Protein AF-A0A3R7TW63-F1 (afdb_monomer_lite)

Sequence (782 aa):
MDEFDTIFAELESIRNEPNTFIYRHPITGEVKEGIGEAPLNWGEYPTGIEINTPEANDYDAFRSEFYPLPHVMMEGIMGEESKLDLTDPDVIAMTQNMPEGSQMNDPNWISASRMVHDYLHPKTNSMALPDESGESFATWGINFMNAFDYNFSALAINTARLNNAPPEVAKAMYYLMETADREGITLKNTAKGALAMATDPFNLGVLATFGIGVAGKYAGQQMTKMAFKELLKNAVLSAPTKTSLATGAEAGMLTMADNLARQNVKVDAEVQDTIDPVEAGVAGATGAVLGDRATTGMASIVEGGRRLLVGAGKEADNYLANNPDTGTTLNMGADPTRPIAEGLSTIGKALDTEVTAGDIISARLPTAVNSTEDGINNNLQIGSADILNDTKTLDQNINIIRDYPNLRNDQINGTSEEVAETYIEHLKDNLLFLYNKVPEKTRQRSKLWYDGANKVVNDLAQQYQLSPNSVAGIFASLSPQKDWFMNADLGKRVVDILSTKQDFQFDQKMFDVATKGYKRNNTKVKGIFSKPQFAEMLNYIKTKKLSELESTAEQAMWLRIYDEAYNPPNYKILTPEGEFTTDVLNDDGVTPSARAWNSNSMIEKAIKSFYSGGDSKIISPLMGSRHKVRSFYNNIINPNSDDGSVTIDTHAVASATLRPVAGQSTIVHHNFGTSPEIKKRQADWNGAVTNSSVTGVKGIYGLYAEAYRRASSEVGILPREMQSITWEAVRGLYPDTYKNGKGNVEKIDNLWYQYREGKLTLDEVRNGIFRETNGIQPPAWE

Radius of gyration: 35.99 Å; chains: 1; bounding box: 87×115×66 Å

Secondary structure (DSSP, 8-state):
--HHHHHHHHHHHHHHS-EEEEEE-TTT--EEEEEEPPPPPTT---TTPPTTSHHHHHHHHHHHT-EEPP-EEEE-TTSPEEEE-TT-HHHHHHHHTSBTTGGGG-HHHHHHHHHHHHHHS---S-S--S-SSHHHHHHHHHHHHHHHHH-HHHHHHHHHHHTT--HHHHHHHHHHHHHSS-BS--HHHHHHHHHHHHT-HHHHHHHHHTT---TTT-TTS---HHHHHHHHHHHHHS--SS--SSHHHHHHHHHHHHHHHHHHHHHHTTSSSS--HHHHHHHTTTT--SSS--SS-SHHHHHHHHHHHHHHHHHHHHHHHH-SS-----TTSS-THHHHHHHHHHHHHHHHTTS-TTSS--S-----TT-S--TTTS----SHHHHHT-HHHHHHHHHHHTT-TTS-TTTT-S-HHHHHHHHHHHHHHHHHHHHHHS-HHHHHHHTTHHHHHHHHHHHHHHHHT--HHHHHHHHHHH-TT--HHHHHHHHHHHHHHHHH-TTPBP-HHHHHHHHT-EEETTEEE--TT-SGGGHHHHHHHTTSBGGG--SHHHHHHHHHHHHHHHS-SB-EEE-TTS-EEEEPB-TTSSSBPBP----HHHHHHHHHHHTTTT-HHHHHHHH-S-HHHHHHHHHHH-TT-TT------HHHHHHHHTS---TTSHHHHHHHT----GGG--TT---PPP--SSS---TTHHHHHHHHHHHHHHTT--HHHHHHHHHHHHHHHS-HHHHH-HHHHHHHHHHHHHHHTTSS-HHHHHHHHHHHHTSPPPPTT-

Foldseek 3Di:
DDPVVVVVVVVVVVQPFWFWWWFQDPPPRDIDIDTHGQQDDVPDDPPPDDPPDPVVVVSVNRNVRTQGQDWDFDQDPVGDTDTHHLLDPVNLVVLQADDPVCLQVDPLSLSLLVLLVCLLPPDDDDDDDDDPDSNVSSVSLLLLLLCCVQPVVSVVVSLVSCQLPQLSNLSSVLSSNSNSNHPDDDQVSVVSSVVSLVPHPVSVVVCVVLVDPPPPDPPDDDADPVNVVVVLVVSLVPDPDPPNPVSLLVVLVSQLSSLVSSQSSCCSNVVDVDDDVVVSVVSSCVVDDDDDDPDDPDPVSVVVVLVVLLVQLVVLVVCCVPCVDDDDDDPPGDHPSNVVSVVSVVSNVVSCVVPDPQQAFALFPFDDPQFPDHRLPDRHAQAPVLLVVPQVLLQQQLVLVLLDLLAAVVQSPDRSSSNLVSLLVSLLVLLLVLLVQFDPVQLVFLLLQLVLLLVLLVVLCVVLVFRSSLLLLLLLLQPPPDDNQLSSVVSSLLSCCVRPFQAPQQDPLLVCLQAVFDAALNDTDHRVNNDPVCPVLCVVLNGDTLNPDDALLSNLSSSVSCCSRPPHFWTFDATSNNDGDHTDADPVVPGGDGRDGDPSLSSSLSVQSRPCRSRSSSSRPSSPLWSQSSLSSCCNNPVPDPSLRARCAQLLQCSSSVALDDCLDLVRCQLRQHDDDPVSDDPSNDDGRDADSNSSRHGPVNSSSHSLCVSQVVVVHGSHSSRSSSSQQSCQLHPPVQSVDPVSNVQLSVLSNCVNPVNDDPVRSVVSSCVSRVGGHGGPND

pLDDT: mean 71.1, std 24.44, range [21.0, 98.75]

Structure (mmCIF, N/CA/C/O backbone):
data_AF-A0A3R7TW63-F1
#
_entry.id   AF-A0A3R7TW63-F1
#
loop_
_atom_site.group_PDB
_atom_site.id
_atom_site.type_symbol
_atom_site.label_atom_id
_atom_site.label_alt_id
_atom_site.label_comp_id
_atom_site.label_asym_id
_atom_site.label_entity_id
_atom_site.label_seq_id
_atom_site.pdbx_PDB_ins_code
_atom_site.Cartn_x
_atom_site.Cartn_y
_atom_site.Cartn_z
_atom_site.occupancy
_atom_site.B_iso_or_equiv
_atom_site.auth_seq_id
_atom_site.auth_comp_id
_atom_site.auth_asym_id
_atom_site.auth_atom_id
_atom_site.pdbx_PDB_model_num
ATOM 1 N N . MET A 1 1 ? 34.424 -86.790 -4.763 1.00 47.50 1 MET A N 1
ATOM 2 C CA . MET A 1 1 ? 34.707 -85.380 -4.463 1.00 47.50 1 MET A CA 1
ATOM 3 C C . MET A 1 1 ? 33.574 -84.958 -3.585 1.00 47.50 1 MET A C 1
ATOM 5 O O . MET A 1 1 ? 32.432 -85.087 -4.016 1.00 47.50 1 MET A O 1
ATOM 9 N N . ASP A 1 2 ? 33.907 -84.733 -2.323 1.00 47.22 2 ASP A N 1
ATOM 10 C CA . ASP A 1 2 ? 32.932 -84.462 -1.275 1.00 47.22 2 ASP A CA 1
ATOM 11 C C . ASP A 1 2 ? 32.401 -83.040 -1.470 1.00 47.22 2 ASP A C 1
ATOM 13 O O . ASP A 1 2 ? 33.128 -82.172 -1.944 1.00 47.22 2 ASP A O 1
ATOM 17 N N . GLU A 1 3 ? 31.149 -82.803 -1.097 1.00 37.25 3 GLU A N 1
ATOM 18 C CA . GLU A 1 3 ? 30.465 -81.498 -1.159 1.00 37.25 3 GLU A CA 1
ATOM 19 C C . GLU A 1 3 ? 31.285 -80.389 -0.460 1.00 37.25 3 GLU A C 1
ATOM 21 O O . GLU A 1 3 ? 31.262 -79.224 -0.846 1.00 37.25 3 GLU A O 1
ATOM 26 N N . PHE A 1 4 ? 32.117 -80.793 0.504 1.00 36.72 4 PHE A N 1
ATOM 27 C CA . PHE A 1 4 ? 33.087 -79.955 1.198 1.00 36.72 4 PHE A CA 1
ATOM 28 C C . PHE A 1 4 ? 34.226 -79.443 0.301 1.00 36.72 4 PHE A C 1
ATOM 30 O O . PHE A 1 4 ? 34.622 -78.294 0.448 1.00 36.72 4 PHE A O 1
ATOM 37 N N . ASP A 1 5 ? 34.736 -80.243 -0.643 1.00 41.19 5 ASP A N 1
ATOM 38 C CA . ASP A 1 5 ? 35.811 -79.821 -1.559 1.00 41.19 5 ASP A CA 1
ATOM 39 C C . ASP A 1 5 ? 35.298 -78.787 -2.575 1.00 41.19 5 ASP A C 1
ATOM 41 O O . ASP A 1 5 ? 36.046 -77.912 -3.006 1.00 41.19 5 ASP A O 1
ATOM 45 N N . THR A 1 6 ? 34.015 -78.872 -2.945 1.00 40.06 6 THR A N 1
ATOM 46 C CA . THR A 1 6 ? 33.348 -77.917 -3.843 1.00 40.06 6 THR A CA 1
ATOM 47 C C . THR A 1 6 ? 33.063 -76.597 -3.129 1.00 40.06 6 THR A C 1
ATOM 49 O O . THR A 1 6 ? 33.443 -75.551 -3.642 1.00 40.06 6 THR A O 1
ATOM 52 N N . ILE A 1 7 ? 32.527 -76.650 -1.904 1.00 39.66 7 ILE A N 1
ATOM 53 C CA . ILE A 1 7 ? 32.307 -75.463 -1.060 1.00 39.66 7 ILE A CA 1
ATOM 54 C C . ILE A 1 7 ? 33.642 -74.800 -0.682 1.00 39.66 7 ILE A C 1
ATOM 56 O O . ILE A 1 7 ? 33.739 -73.579 -0.646 1.00 39.66 7 ILE A O 1
ATOM 60 N N . PHE A 1 8 ? 34.698 -75.579 -0.424 1.00 39.69 8 PHE A N 1
ATOM 61 C CA . PHE A 1 8 ? 36.025 -75.037 -0.121 1.00 39.69 8 PHE A CA 1
ATOM 62 C C . PHE A 1 8 ? 36.668 -74.373 -1.347 1.00 39.69 8 PHE A C 1
ATOM 64 O O . PHE A 1 8 ? 37.294 -73.327 -1.202 1.00 39.69 8 PHE A O 1
ATOM 71 N N . ALA A 1 9 ? 36.480 -74.930 -2.549 1.00 39.56 9 ALA A N 1
ATOM 72 C CA . ALA A 1 9 ? 36.949 -74.322 -3.795 1.00 39.56 9 ALA A CA 1
ATOM 73 C C . ALA A 1 9 ? 36.171 -73.043 -4.166 1.00 39.56 9 ALA A C 1
ATOM 75 O O . ALA A 1 9 ? 36.790 -72.084 -4.622 1.00 39.56 9 ALA A O 1
ATOM 76 N N . GLU A 1 10 ? 34.855 -72.998 -3.923 1.00 38.88 10 GLU A N 1
ATOM 77 C CA . GLU A 1 10 ? 34.021 -71.788 -4.073 1.00 38.88 10 GLU A CA 1
ATOM 78 C C . GLU A 1 10 ? 34.379 -70.710 -3.036 1.00 38.88 10 GLU A C 1
ATOM 80 O O . GLU A 1 10 ? 34.471 -69.526 -3.354 1.00 38.88 10 GLU A O 1
ATOM 85 N N . LEU A 1 11 ? 34.665 -71.099 -1.790 1.00 36.38 11 LEU A N 1
ATOM 86 C CA . LEU A 1 11 ? 35.139 -70.161 -0.770 1.00 36.38 11 LEU A CA 1
ATOM 87 C C . LEU A 1 11 ? 36.565 -69.663 -1.061 1.00 36.38 11 LEU A C 1
ATOM 89 O O . LEU A 1 11 ? 36.856 -68.498 -0.793 1.00 36.38 11 LEU A O 1
ATOM 93 N N . GLU A 1 12 ? 37.453 -70.491 -1.629 1.00 35.34 12 GLU A N 1
ATOM 94 C CA . GLU A 1 12 ? 38.781 -70.047 -2.084 1.00 35.34 12 GLU A CA 1
ATOM 95 C C . GLU A 1 12 ? 38.720 -69.119 -3.307 1.00 35.34 12 GLU A C 1
ATOM 97 O O . GLU A 1 12 ? 39.590 -68.251 -3.427 1.00 35.34 12 GLU A O 1
ATOM 102 N N . SER A 1 13 ? 37.720 -69.239 -4.191 1.00 34.97 13 SER A N 1
ATOM 103 C CA . SER A 1 13 ? 37.544 -68.291 -5.302 1.00 34.97 13 SER A CA 1
ATOM 104 C C . SER A 1 13 ? 37.004 -66.942 -4.825 1.00 34.97 13 SER A C 1
ATOM 106 O O . SER A 1 13 ? 37.532 -65.914 -5.239 1.00 34.97 13 SER A O 1
ATOM 108 N N . ILE A 1 14 ? 36.062 -66.930 -3.871 1.00 35.44 14 ILE A N 1
ATOM 109 C CA . ILE A 1 14 ? 35.555 -65.696 -3.233 1.00 35.44 14 ILE A CA 1
ATOM 110 C C . ILE A 1 14 ? 36.653 -64.990 -2.416 1.00 35.44 14 ILE A C 1
ATOM 112 O O . ILE A 1 14 ? 36.695 -63.763 -2.344 1.00 35.44 14 ILE A O 1
ATOM 116 N N . ARG A 1 15 ? 37.580 -65.742 -1.807 1.00 33.53 15 ARG A N 1
ATOM 117 C CA . ARG A 1 15 ? 38.677 -65.172 -1.003 1.00 33.53 15 ARG A CA 1
ATOM 118 C C . ARG A 1 15 ? 39.785 -64.515 -1.839 1.00 33.53 15 ARG A C 1
ATOM 120 O O . ARG A 1 15 ? 40.530 -63.707 -1.292 1.00 33.53 15 ARG A O 1
ATOM 127 N N . ASN A 1 16 ? 39.902 -64.865 -3.123 1.00 35.62 16 ASN A N 1
ATOM 128 C CA . ASN A 1 16 ? 40.981 -64.420 -4.014 1.00 35.62 16 ASN A CA 1
ATOM 129 C C . ASN A 1 16 ? 40.559 -63.344 -5.033 1.00 35.62 16 ASN A C 1
ATOM 131 O O . ASN A 1 16 ? 41.408 -62.875 -5.796 1.00 35.62 16 ASN A O 1
ATOM 135 N N . GLU A 1 17 ? 39.294 -62.912 -5.046 1.00 37.44 17 GLU A N 1
ATOM 136 C CA . GLU A 1 17 ? 38.906 -61.679 -5.734 1.00 37.44 17 GLU A CA 1
ATOM 137 C C . GLU A 1 17 ? 39.130 -60.470 -4.817 1.00 37.44 17 GLU A C 1
ATOM 139 O O . GLU A 1 17 ? 38.815 -60.520 -3.625 1.00 37.44 17 GLU A O 1
ATOM 144 N N . PRO A 1 18 ? 39.709 -59.369 -5.319 1.00 35.44 18 PRO A N 1
ATOM 145 C CA . PRO A 1 18 ? 40.067 -58.274 -4.446 1.00 35.44 18 PRO A CA 1
ATOM 146 C C . PRO A 1 18 ? 38.806 -57.526 -3.991 1.00 35.44 18 PRO A C 1
ATOM 148 O O . PRO A 1 18 ? 38.156 -56.826 -4.769 1.00 35.44 18 PRO A O 1
ATOM 151 N N . ASN A 1 19 ? 38.474 -57.651 -2.706 1.00 44.97 19 ASN A N 1
ATOM 152 C CA . ASN A 1 19 ? 37.392 -56.898 -2.092 1.00 44.97 19 ASN A CA 1
ATOM 153 C C . ASN A 1 19 ? 37.711 -55.401 -2.165 1.00 44.97 19 ASN A C 1
ATOM 155 O O . ASN A 1 19 ? 38.801 -54.964 -1.788 1.00 44.97 19 ASN A O 1
ATOM 159 N N . THR A 1 20 ? 36.751 -54.616 -2.655 1.00 42.78 20 THR A N 1
ATOM 160 C CA . THR A 1 20 ? 36.764 -53.160 -2.526 1.00 42.78 20 THR A CA 1
ATOM 161 C C . THR A 1 20 ? 36.315 -52.793 -1.118 1.00 42.78 20 THR A C 1
ATOM 163 O O . THR A 1 20 ? 35.251 -53.214 -0.660 1.00 42.78 20 THR A O 1
ATOM 166 N N . PHE A 1 21 ? 37.143 -52.035 -0.410 1.00 47.28 21 PHE A N 1
ATOM 167 C CA . PHE A 1 21 ? 36.865 -51.581 0.948 1.00 47.28 21 PHE A CA 1
ATOM 168 C C . PHE A 1 21 ? 37.197 -50.109 1.090 1.00 47.28 21 PHE A C 1
ATOM 170 O O . PHE A 1 21 ? 38.047 -49.571 0.382 1.00 47.28 21 PHE A O 1
ATOM 177 N N . ILE A 1 22 ? 36.543 -49.461 2.042 1.00 45.00 22 ILE A N 1
ATOM 178 C CA . ILE A 1 22 ? 36.836 -48.080 2.394 1.00 45.00 22 ILE A CA 1
ATOM 179 C C . ILE A 1 22 ? 37.614 -48.081 3.707 1.00 45.00 22 ILE A C 1
ATOM 181 O O . ILE A 1 22 ? 37.226 -48.784 4.640 1.00 45.00 22 ILE A O 1
ATOM 185 N N . TYR A 1 23 ? 38.693 -47.298 3.781 1.00 46.19 23 TYR A N 1
ATOM 186 C CA . TYR A 1 23 ? 39.427 -47.067 5.026 1.00 46.19 23 TYR A CA 1
ATOM 187 C C . TYR A 1 23 ? 39.769 -45.591 5.224 1.00 46.19 23 TYR A C 1
ATOM 189 O O . TYR A 1 23 ? 39.879 -44.815 4.269 1.00 46.19 23 TYR A O 1
ATOM 197 N N . ARG A 1 24 ? 39.923 -45.179 6.484 1.00 43.78 24 ARG A N 1
ATOM 198 C CA . ARG A 1 24 ? 40.315 -43.813 6.839 1.00 43.78 24 ARG A CA 1
ATOM 199 C C . ARG A 1 24 ? 41.833 -43.762 6.942 1.00 43.78 24 ARG A C 1
ATOM 201 O O . ARG A 1 24 ? 42.416 -44.391 7.801 1.00 43.78 24 ARG A O 1
ATOM 208 N N . HIS A 1 25 ? 42.493 -43.010 6.072 1.00 41.03 25 HIS A N 1
ATOM 209 C CA . HIS A 1 25 ? 43.949 -42.983 6.034 1.00 41.03 25 HIS A CA 1
ATOM 210 C C . HIS A 1 25 ? 44.518 -42.461 7.373 1.00 41.03 25 HIS A C 1
ATOM 212 O O . HIS A 1 25 ? 44.261 -41.303 7.724 1.00 41.03 25 HIS A O 1
ATOM 218 N N . PRO A 1 26 ? 45.338 -43.243 8.101 1.00 37.09 26 PRO A N 1
ATOM 219 C CA . PRO A 1 26 ? 45.626 -43.004 9.522 1.00 37.09 26 PRO A CA 1
ATOM 220 C C . PRO A 1 26 ? 46.415 -41.714 9.795 1.00 37.09 26 PRO A C 1
ATOM 222 O O . PRO A 1 26 ? 46.455 -41.221 10.918 1.00 37.09 26 PRO A O 1
ATOM 225 N N . ILE A 1 27 ? 47.031 -41.129 8.761 1.00 34.50 27 ILE A N 1
ATOM 226 C CA . ILE A 1 27 ? 47.810 -39.885 8.862 1.00 34.50 27 ILE A CA 1
ATOM 227 C C . ILE A 1 27 ? 47.014 -38.661 8.389 1.00 34.50 27 ILE A C 1
ATOM 229 O O . ILE A 1 27 ? 47.218 -37.562 8.898 1.00 34.50 27 ILE A O 1
ATOM 233 N N . THR A 1 28 ? 46.126 -38.819 7.402 1.00 39.88 28 THR A N 1
ATOM 234 C CA . THR A 1 28 ? 45.441 -37.673 6.765 1.00 39.88 28 THR A CA 1
ATOM 235 C C . THR A 1 28 ? 43.978 -37.559 7.170 1.00 39.88 28 THR A C 1
ATOM 237 O O . THR A 1 28 ? 43.382 -36.505 6.981 1.00 39.88 28 THR A O 1
ATOM 240 N N . GLY A 1 29 ? 43.388 -38.619 7.727 1.00 42.84 29 GLY A N 1
ATOM 241 C CA . GLY A 1 29 ? 41.973 -38.671 8.084 1.00 42.84 29 GLY A CA 1
ATOM 242 C C . GLY A 1 29 ? 41.021 -38.729 6.885 1.00 42.84 29 GLY A C 1
ATOM 243 O O . GLY A 1 29 ? 39.809 -38.760 7.104 1.00 42.84 29 GLY A O 1
ATOM 244 N N . GLU A 1 30 ? 41.547 -38.750 5.655 1.00 37.25 30 GLU A N 1
ATOM 245 C CA . GLU A 1 30 ? 40.788 -38.872 4.407 1.00 37.25 30 GLU A CA 1
ATOM 246 C C . GLU A 1 30 ? 40.316 -40.307 4.190 1.00 37.25 30 GLU A C 1
ATOM 248 O O . GLU A 1 30 ? 41.051 -41.263 4.437 1.00 37.25 30 GLU A O 1
ATOM 253 N N . VAL A 1 31 ? 39.095 -40.445 3.692 1.00 44.03 31 VAL A N 1
ATOM 254 C CA . VAL A 1 31 ? 38.480 -41.726 3.357 1.00 44.03 31 VAL A CA 1
ATOM 255 C C . VAL A 1 31 ? 38.941 -42.139 1.954 1.00 44.03 31 VAL A C 1
ATOM 257 O O . VAL A 1 31 ? 38.825 -41.344 1.021 1.00 44.03 31 VAL A O 1
ATOM 260 N N . LYS A 1 32 ? 39.519 -43.337 1.805 1.00 44.97 32 LYS A N 1
ATOM 261 C CA . LYS A 1 32 ? 40.044 -43.856 0.528 1.00 44.97 32 LYS A CA 1
ATOM 262 C C . LYS A 1 32 ? 39.517 -45.257 0.225 1.00 44.97 32 LYS A C 1
ATOM 264 O O . LYS A 1 32 ? 39.321 -46.054 1.139 1.00 44.97 32 LYS A O 1
ATOM 269 N N . GLU A 1 33 ? 39.353 -45.549 -1.062 1.00 40.97 33 GLU A N 1
ATOM 270 C CA . GLU A 1 33 ? 39.007 -46.872 -1.590 1.00 40.97 33 GLU A CA 1
ATOM 271 C C . GLU A 1 33 ? 40.276 -47.732 -1.756 1.00 40.97 33 GLU A C 1
ATOM 273 O O . GLU A 1 33 ? 41.281 -47.280 -2.316 1.00 40.97 33 GLU A O 1
ATOM 278 N N . GLY A 1 34 ? 40.251 -48.955 -1.228 1.00 48.16 34 GLY A N 1
ATOM 279 C CA . GLY A 1 34 ? 41.303 -49.965 -1.344 1.00 48.16 34 GLY A CA 1
ATOM 280 C C . GLY A 1 34 ? 40.795 -51.230 -2.041 1.00 48.16 34 GLY A C 1
ATOM 281 O O . GLY A 1 34 ? 39.612 -51.541 -1.976 1.00 48.16 34 GLY A O 1
ATOM 282 N N . ILE A 1 35 ? 41.696 -51.953 -2.713 1.00 42.81 35 ILE A N 1
ATOM 283 C CA . ILE A 1 35 ? 41.434 -53.198 -3.458 1.00 42.81 35 ILE A CA 1
ATOM 284 C C . ILE A 1 35 ? 42.365 -54.279 -2.873 1.00 42.81 35 ILE A C 1
ATOM 286 O O . ILE A 1 35 ? 43.586 -54.127 -2.969 1.00 42.81 35 ILE A O 1
ATOM 290 N N . GLY A 1 36 ? 41.832 -55.333 -2.234 1.00 49.78 36 GLY A N 1
ATOM 291 C CA . GLY A 1 36 ? 42.655 -56.392 -1.611 1.00 49.78 36 GLY A CA 1
ATOM 292 C C . GLY A 1 36 ? 41.894 -57.456 -0.798 1.00 49.78 36 GLY A C 1
ATOM 293 O O . GLY A 1 36 ? 40.669 -57.444 -0.743 1.00 49.78 36 GLY A O 1
ATOM 294 N N . GLU A 1 37 ? 42.621 -58.395 -0.175 1.00 43.59 37 GLU A N 1
ATOM 295 C CA . GLU A 1 37 ? 42.043 -59.442 0.693 1.00 43.59 37 GLU A CA 1
ATOM 296 C C . GLU A 1 37 ? 41.439 -58.838 1.975 1.00 43.59 37 GLU A C 1
ATOM 298 O O . GLU A 1 37 ? 42.031 -57.954 2.601 1.00 43.59 37 GLU A O 1
ATOM 303 N N . ALA A 1 38 ? 40.259 -59.323 2.380 1.00 46.41 38 ALA A N 1
ATOM 304 C CA . ALA A 1 38 ? 39.605 -58.880 3.611 1.00 46.41 38 ALA A CA 1
ATOM 305 C C . ALA A 1 38 ? 40.451 -59.243 4.852 1.00 46.41 38 ALA A C 1
ATOM 307 O O . ALA A 1 38 ? 41.076 -60.308 4.878 1.00 46.41 38 ALA A O 1
ATOM 308 N N . PRO A 1 39 ? 40.473 -58.396 5.897 1.00 52.69 39 PRO A N 1
ATOM 309 C CA . PRO A 1 39 ? 41.201 -58.709 7.119 1.00 52.69 39 PRO A CA 1
ATOM 310 C C . PRO A 1 39 ? 40.598 -59.934 7.831 1.00 52.69 39 PRO A C 1
ATOM 312 O O . PRO A 1 39 ? 39.383 -60.127 7.839 1.00 52.69 39 PRO A O 1
ATOM 315 N N . LEU A 1 40 ? 41.456 -60.755 8.447 1.00 50.12 40 LEU A N 1
ATOM 316 C CA . LEU A 1 40 ? 41.072 -61.960 9.191 1.00 50.12 40 LEU A CA 1
ATOM 317 C C . LEU A 1 40 ? 40.228 -61.618 10.435 1.00 50.12 40 LEU A C 1
ATOM 319 O O . LEU A 1 40 ? 40.303 -60.504 10.968 1.00 50.12 40 LEU A O 1
ATOM 323 N N . ASN A 1 41 ? 39.444 -62.588 10.923 1.00 45.19 41 ASN A N 1
ATOM 324 C CA . ASN A 1 41 ? 38.555 -62.414 12.077 1.00 45.19 41 ASN A CA 1
ATOM 325 C C . ASN A 1 41 ? 39.313 -61.987 13.348 1.00 45.19 41 ASN A C 1
ATOM 327 O O . ASN A 1 41 ? 40.508 -62.242 13.500 1.00 45.19 41 ASN A O 1
ATOM 331 N N . TRP A 1 42 ? 38.616 -61.342 14.293 1.00 45.00 42 TRP A N 1
ATOM 332 C CA . TRP A 1 42 ? 39.212 -60.932 15.572 1.00 45.00 42 TRP A CA 1
ATOM 333 C C . TRP A 1 42 ? 39.820 -62.133 16.312 1.00 45.00 42 TRP A C 1
ATOM 335 O O . TRP A 1 42 ? 39.122 -63.092 16.629 1.00 45.00 42 TRP A O 1
ATOM 345 N N . GLY A 1 43 ? 41.127 -62.063 16.591 1.00 48.81 43 GLY A N 1
ATOM 346 C CA . GLY A 1 43 ? 41.906 -63.151 17.194 1.00 48.81 43 GLY A CA 1
ATOM 347 C C . GLY A 1 43 ? 42.711 -64.000 16.201 1.00 48.81 43 GLY A C 1
ATOM 348 O O . GLY A 1 43 ? 43.507 -64.830 16.639 1.00 48.81 43 GLY A O 1
ATOM 349 N N . GLU A 1 44 ? 42.561 -63.771 14.895 1.00 47.81 44 GLU A N 1
ATOM 350 C CA . GLU A 1 44 ? 43.343 -64.403 13.828 1.00 47.81 44 GLU A CA 1
ATOM 351 C C . GLU A 1 44 ? 44.258 -63.368 13.152 1.00 47.81 44 GLU A C 1
ATOM 353 O O . GLU A 1 44 ? 43.841 -62.243 12.869 1.00 47.81 44 GLU A O 1
ATOM 358 N N . TYR A 1 45 ? 45.512 -63.747 12.887 1.00 62.12 45 TYR A N 1
ATOM 359 C CA . TYR A 1 45 ? 46.519 -62.884 12.261 1.00 62.12 45 TYR A CA 1
ATOM 360 C C . TYR A 1 45 ? 47.172 -63.587 11.061 1.00 62.12 45 TYR A C 1
ATOM 362 O O . TYR A 1 45 ? 47.306 -64.818 11.076 1.00 62.12 45 TYR A O 1
ATOM 370 N N . PRO A 1 46 ? 47.602 -62.837 10.025 1.00 67.69 46 PRO A N 1
ATOM 371 C CA . PRO A 1 46 ? 48.346 -63.394 8.903 1.00 67.69 46 PRO A CA 1
ATOM 372 C C . PRO A 1 46 ? 49.577 -64.178 9.367 1.00 67.69 46 PRO A C 1
ATOM 374 O O . PRO A 1 46 ? 50.213 -63.848 10.371 1.00 67.69 46 PRO A O 1
ATOM 377 N N . THR A 1 47 ? 49.929 -65.230 8.626 1.00 60.91 47 THR A N 1
ATOM 378 C CA . THR A 1 47 ? 51.002 -66.155 9.008 1.00 60.91 47 THR A CA 1
ATOM 379 C C . THR A 1 47 ? 52.324 -65.409 9.237 1.00 60.91 47 THR A C 1
ATOM 381 O O . THR A 1 47 ? 52.876 -64.825 8.308 1.00 60.91 47 THR A O 1
ATOM 384 N N . GLY A 1 48 ? 52.843 -65.450 10.471 1.00 64.31 48 GLY A N 1
ATOM 385 C CA . GLY A 1 48 ? 54.095 -64.790 10.870 1.00 64.31 48 GLY A CA 1
ATOM 386 C C . GLY A 1 48 ? 53.939 -63.554 11.767 1.00 64.31 48 GLY A C 1
ATOM 387 O O . GLY A 1 48 ? 54.954 -63.050 12.239 1.00 64.31 48 GLY A O 1
ATOM 388 N N . ILE A 1 49 ? 52.711 -63.092 12.034 1.00 71.38 49 ILE A N 1
ATOM 389 C CA . ILE A 1 49 ? 52.426 -62.019 13.004 1.00 71.38 49 ILE A CA 1
ATOM 390 C C . ILE A 1 49 ? 52.021 -62.642 14.350 1.00 71.38 49 ILE A C 1
ATOM 392 O O . ILE A 1 49 ? 51.078 -63.430 14.414 1.00 71.38 49 ILE A O 1
ATOM 396 N N . GLU A 1 50 ? 52.739 -62.308 15.427 1.00 63.47 50 GLU A N 1
ATOM 397 C CA . GLU A 1 50 ? 52.445 -62.783 16.788 1.00 63.47 50 GLU A CA 1
ATOM 398 C C . GLU A 1 50 ? 51.584 -61.774 17.569 1.00 63.47 50 GLU A C 1
ATOM 400 O O . GLU A 1 50 ? 51.699 -60.562 17.411 1.00 63.47 50 GLU A O 1
ATOM 405 N N . ILE A 1 51 ? 50.716 -62.275 18.452 1.00 51.59 51 ILE A N 1
ATOM 406 C CA . ILE A 1 51 ? 49.795 -61.447 19.246 1.00 51.59 51 ILE A CA 1
ATOM 407 C C . ILE A 1 51 ? 50.591 -60.528 20.193 1.00 51.59 51 ILE A C 1
ATOM 409 O O . ILE A 1 51 ? 51.493 -60.987 20.894 1.00 51.59 51 ILE A O 1
ATOM 413 N N . ASN A 1 52 ? 50.195 -59.251 20.285 1.00 55.38 52 ASN A N 1
ATOM 414 C CA . ASN A 1 52 ? 50.833 -58.178 21.071 1.00 55.38 52 ASN A CA 1
ATOM 415 C C . ASN A 1 52 ? 52.160 -57.626 20.515 1.00 55.38 52 ASN A C 1
ATOM 417 O O . ASN A 1 52 ? 52.907 -56.981 21.259 1.00 55.38 52 ASN A O 1
ATOM 421 N N . THR A 1 53 ? 52.465 -57.833 19.232 1.00 59.91 53 THR A N 1
ATOM 422 C CA . THR A 1 53 ? 53.541 -57.085 18.563 1.00 59.91 53 THR A CA 1
ATOM 423 C C . THR A 1 53 ? 53.009 -55.782 17.943 1.00 59.91 53 THR A C 1
ATOM 425 O O . THR A 1 53 ? 51.800 -55.645 17.736 1.00 59.91 53 THR A O 1
ATOM 428 N N . PRO A 1 54 ? 53.872 -54.790 17.651 1.00 54.34 54 PRO A N 1
ATOM 429 C CA . PRO A 1 54 ? 53.463 -53.575 16.939 1.00 54.34 54 PRO A CA 1
ATOM 430 C C . PRO A 1 54 ? 52.756 -53.871 15.609 1.00 54.34 54 PRO A C 1
ATOM 432 O O . PRO A 1 54 ? 51.762 -53.232 15.289 1.00 54.34 54 PRO A O 1
ATOM 435 N N . GLU A 1 55 ? 53.204 -54.901 14.893 1.00 51.25 55 GLU A N 1
ATOM 436 C CA . GLU A 1 55 ? 52.628 -55.334 13.618 1.00 51.25 55 GLU A CA 1
ATOM 437 C C . GLU A 1 55 ? 51.212 -55.915 13.784 1.00 51.25 55 GLU A C 1
ATOM 439 O O . GLU A 1 55 ? 50.376 -55.747 12.898 1.00 51.25 55 GLU A O 1
ATOM 444 N N . ALA A 1 56 ? 50.912 -56.546 14.926 1.00 54.69 56 ALA A N 1
ATOM 445 C CA . ALA A 1 56 ? 49.557 -56.982 15.268 1.00 54.69 56 ALA A CA 1
ATOM 446 C C . ALA A 1 56 ? 48.636 -55.791 15.580 1.00 54.69 56 ALA A C 1
ATOM 448 O O . ALA A 1 56 ? 47.500 -55.766 15.120 1.00 54.69 56 ALA A O 1
ATOM 449 N N . ASN A 1 57 ? 49.137 -54.773 16.290 1.00 52.41 57 ASN A N 1
ATOM 450 C CA . ASN A 1 57 ? 48.366 -53.564 16.602 1.00 52.41 57 ASN A CA 1
ATOM 451 C C . ASN A 1 57 ? 48.059 -52.729 15.350 1.00 52.41 57 ASN A C 1
ATOM 453 O O . ASN A 1 57 ? 46.956 -52.202 15.226 1.00 52.41 57 ASN A O 1
ATOM 457 N N . ASP A 1 58 ? 49.008 -52.633 14.415 1.00 51.53 58 ASP A N 1
ATOM 458 C CA . ASP A 1 58 ? 48.800 -51.953 13.132 1.00 51.53 58 ASP A CA 1
ATOM 459 C C . ASP A 1 58 ? 47.810 -52.729 12.243 1.00 51.53 58 ASP A C 1
ATOM 461 O O . ASP A 1 58 ? 46.964 -52.120 11.585 1.00 51.53 58 ASP A O 1
ATOM 465 N N . TYR A 1 59 ? 47.849 -54.069 12.268 1.00 55.53 59 TYR A N 1
ATOM 466 C CA . TYR A 1 59 ? 46.853 -54.909 11.592 1.00 55.53 59 TYR A CA 1
ATOM 467 C C . TYR A 1 59 ? 45.454 -54.769 12.214 1.00 55.53 59 TYR A C 1
ATOM 469 O O . TYR A 1 59 ? 44.458 -54.677 11.495 1.00 55.53 59 TYR A O 1
ATOM 477 N N . ASP A 1 60 ? 45.369 -54.685 13.544 1.00 50.84 60 ASP A N 1
ATOM 478 C CA . ASP A 1 60 ? 44.114 -54.481 14.272 1.00 50.84 60 ASP A CA 1
ATOM 479 C C . ASP A 1 60 ? 43.529 -53.079 14.028 1.00 50.84 60 ASP A C 1
ATOM 481 O O . ASP A 1 60 ? 42.312 -52.944 13.877 1.00 50.84 60 ASP A O 1
ATOM 485 N N . ALA A 1 61 ? 44.378 -52.050 13.918 1.00 49.56 61 ALA A N 1
ATOM 486 C CA . ALA A 1 61 ? 43.979 -50.697 13.534 1.00 49.56 61 ALA A CA 1
ATOM 487 C C . ALA A 1 61 ? 43.452 -50.653 12.090 1.00 49.56 61 ALA A C 1
ATOM 489 O O . ALA A 1 61 ? 42.342 -50.171 11.864 1.00 49.56 61 ALA A O 1
ATOM 490 N N . PHE A 1 62 ? 44.177 -51.252 11.139 1.00 51.06 62 PHE A N 1
ATOM 491 C CA . PHE A 1 62 ? 43.739 -51.402 9.747 1.00 51.06 62 PHE A CA 1
ATOM 492 C C . PHE A 1 62 ? 42.393 -52.138 9.635 1.00 51.06 62 PHE A C 1
ATOM 494 O O . PHE A 1 62 ? 41.489 -51.670 8.944 1.00 51.06 62 PHE A O 1
ATOM 501 N N . ARG A 1 63 ? 42.207 -53.247 10.369 1.00 51.38 63 ARG A N 1
ATOM 502 C CA . ARG A 1 63 ? 40.923 -53.968 10.417 1.00 51.38 63 ARG A CA 1
ATOM 503 C C . ARG A 1 63 ? 39.807 -53.130 11.041 1.00 51.38 63 ARG A C 1
ATOM 505 O O . ARG A 1 63 ? 38.663 -53.233 10.613 1.00 51.38 63 ARG A O 1
ATOM 512 N N . SER A 1 64 ? 40.110 -52.314 12.050 1.00 43.44 64 SER A N 1
ATOM 513 C CA . SER A 1 64 ? 39.116 -51.445 12.698 1.00 43.44 64 SER A CA 1
ATOM 514 C C . SER A 1 64 ? 38.639 -50.282 11.818 1.00 43.44 64 SER A C 1
ATOM 516 O O . SER A 1 64 ? 37.579 -49.716 12.077 1.00 43.44 64 SER A O 1
ATOM 518 N N . GLU A 1 65 ? 39.404 -49.957 10.774 1.00 44.16 65 GLU A N 1
ATOM 519 C CA . GLU A 1 65 ? 39.093 -48.938 9.770 1.00 44.16 65 GLU A CA 1
ATOM 520 C C . GLU A 1 65 ? 38.518 -49.539 8.475 1.00 44.16 65 GLU A C 1
ATOM 522 O O . GLU A 1 65 ? 38.241 -48.792 7.543 1.00 44.16 65 GLU A O 1
ATOM 527 N N . PHE A 1 66 ? 38.324 -50.862 8.407 1.00 42.34 66 PHE A N 1
ATOM 528 C CA . PHE A 1 66 ? 37.800 -51.572 7.240 1.00 42.34 66 PHE A CA 1
ATOM 529 C C . PHE A 1 66 ? 36.264 -51.618 7.258 1.00 42.34 66 PHE A C 1
ATOM 531 O O . PHE A 1 66 ? 35.659 -52.242 8.134 1.00 42.34 66 PHE A O 1
ATOM 538 N N . TYR A 1 67 ? 35.628 -51.007 6.256 1.00 47.84 67 TYR A N 1
ATOM 539 C CA . TYR A 1 67 ? 34.178 -51.074 6.042 1.00 47.84 67 TYR A CA 1
ATOM 540 C C . TYR A 1 67 ? 33.886 -51.857 4.749 1.00 47.84 67 TYR A C 1
ATOM 542 O O . TYR A 1 67 ? 34.136 -51.321 3.664 1.00 47.84 67 TYR A O 1
ATOM 550 N N . PRO A 1 68 ? 33.389 -53.111 4.807 1.00 44.78 68 PRO A N 1
ATOM 551 C CA . PRO A 1 68 ? 32.988 -53.814 3.595 1.00 44.78 68 PRO A CA 1
ATOM 552 C C . PRO A 1 68 ? 31.754 -53.130 3.000 1.00 44.78 68 PRO A C 1
ATOM 554 O O . PRO A 1 68 ? 30.745 -52.949 3.686 1.00 44.78 68 PRO A O 1
ATOM 557 N N . LEU A 1 69 ? 31.833 -52.753 1.723 1.00 44.12 69 LEU A N 1
ATOM 558 C CA . LEU A 1 69 ? 30.665 -52.297 0.975 1.00 44.12 69 LEU A CA 1
ATOM 559 C C . LEU A 1 69 ? 29.743 -53.502 0.734 1.00 44.12 69 LEU A C 1
ATOM 561 O O . LEU A 1 69 ? 30.203 -54.514 0.184 1.00 44.12 69 LEU A O 1
ATOM 565 N N . PRO A 1 70 ? 28.465 -53.438 1.139 1.00 47.62 70 PRO A N 1
ATOM 566 C CA . PRO A 1 70 ? 27.537 -54.525 0.877 1.00 47.62 70 PRO A CA 1
ATOM 567 C C . PRO A 1 70 ? 27.338 -54.655 -0.636 1.00 47.62 70 PRO A C 1
ATOM 569 O O . PRO A 1 70 ? 27.132 -53.660 -1.324 1.00 47.62 70 PRO A O 1
ATOM 572 N N . HIS A 1 71 ? 27.437 -55.871 -1.157 1.00 47.38 71 HIS A N 1
ATOM 573 C CA . HIS A 1 71 ? 27.180 -56.183 -2.558 1.00 47.38 71 HIS A CA 1
ATOM 574 C C . HIS A 1 71 ? 26.385 -57.481 -2.626 1.00 47.38 71 HIS A C 1
ATOM 576 O O . HIS A 1 71 ? 26.615 -58.397 -1.833 1.00 47.38 71 HIS A O 1
ATOM 582 N N . VAL A 1 72 ? 25.446 -57.562 -3.565 1.00 44.50 72 VAL A N 1
ATOM 583 C CA . VAL A 1 72 ? 24.726 -58.807 -3.847 1.00 44.50 72 VAL A CA 1
ATOM 584 C C . VAL A 1 72 ? 25.388 -59.480 -5.036 1.00 44.50 72 VAL A C 1
ATOM 586 O O . VAL A 1 72 ? 25.522 -58.873 -6.096 1.00 44.50 72 VAL A O 1
ATOM 589 N N . MET A 1 73 ? 25.797 -60.734 -4.853 1.00 41.28 73 MET A N 1
ATOM 590 C CA . MET A 1 73 ? 26.231 -61.607 -5.940 1.00 41.28 73 MET A CA 1
ATOM 591 C C . MET A 1 73 ? 24.987 -62.321 -6.480 1.00 41.28 73 MET A C 1
ATOM 593 O O . MET A 1 73 ? 24.363 -63.095 -5.751 1.00 41.28 73 MET A O 1
ATOM 597 N N . MET A 1 74 ? 24.592 -62.046 -7.726 1.00 39.78 74 MET A N 1
ATOM 598 C CA . MET A 1 74 ? 23.590 -62.852 -8.438 1.00 39.78 74 MET A CA 1
ATOM 599 C C . MET A 1 74 ? 24.240 -63.607 -9.600 1.00 39.78 74 MET A C 1
ATOM 601 O O . MET A 1 74 ? 25.017 -63.035 -10.367 1.00 39.78 74 MET A O 1
ATOM 605 N N . GLU A 1 75 ? 23.880 -64.882 -9.753 1.00 36.62 75 GLU A N 1
ATOM 606 C CA . GLU A 1 75 ? 24.232 -65.692 -10.922 1.00 36.62 75 GLU A CA 1
ATOM 607 C C . GLU A 1 75 ? 23.429 -65.206 -12.141 1.00 36.62 75 GLU A C 1
ATOM 609 O O . GLU A 1 75 ? 22.198 -65.304 -12.179 1.00 36.62 75 GLU A O 1
ATOM 614 N N . GLY A 1 76 ? 24.110 -64.661 -13.152 1.00 40.22 76 GLY A N 1
ATOM 615 C CA . GLY A 1 76 ? 23.473 -64.285 -14.413 1.00 40.22 76 GLY A CA 1
ATOM 616 C C . GLY A 1 76 ? 22.990 -65.500 -15.220 1.00 40.22 76 GLY A C 1
ATOM 617 O O . GLY A 1 76 ? 23.463 -66.621 -15.046 1.00 40.22 76 GLY A O 1
ATOM 618 N N . ILE A 1 77 ? 22.106 -65.271 -16.202 1.00 37.97 77 ILE A N 1
ATOM 619 C CA . ILE A 1 77 ? 21.491 -66.303 -17.078 1.00 37.97 77 ILE A CA 1
ATOM 620 C C . ILE A 1 77 ? 22.534 -67.131 -17.880 1.00 37.97 77 ILE A C 1
ATOM 622 O O . ILE A 1 77 ? 22.190 -68.141 -18.494 1.00 37.97 77 ILE A O 1
ATOM 626 N N . MET A 1 78 ? 23.818 -66.751 -17.856 1.00 32.09 78 MET A N 1
ATOM 627 C CA . MET A 1 78 ? 24.928 -67.499 -18.465 1.00 32.09 78 MET A CA 1
ATOM 628 C C . MET A 1 78 ? 26.113 -67.799 -17.523 1.00 32.09 78 MET A C 1
ATOM 630 O O . MET A 1 78 ? 27.183 -68.147 -18.019 1.00 32.09 78 MET A O 1
ATOM 634 N N . GLY A 1 79 ? 25.942 -67.699 -16.199 1.00 38.91 79 GLY A N 1
ATOM 635 C CA . GLY A 1 79 ? 26.994 -68.046 -15.229 1.00 38.91 79 GLY A CA 1
ATOM 636 C C . GLY A 1 79 ? 28.111 -67.005 -15.060 1.00 38.91 79 GLY A C 1
ATOM 637 O O . GLY A 1 79 ? 29.218 -67.370 -14.683 1.00 38.91 79 GLY A O 1
ATOM 638 N N . GLU A 1 80 ? 27.851 -65.724 -15.345 1.00 35.69 80 GLU A N 1
ATOM 639 C CA . GLU A 1 80 ? 28.723 -64.614 -14.924 1.00 35.69 80 GLU A CA 1
ATOM 640 C C . GLU A 1 80 ? 28.172 -64.011 -13.618 1.00 35.69 80 GLU A C 1
ATOM 642 O O . GLU A 1 80 ? 27.002 -63.613 -13.564 1.00 35.69 80 GLU A O 1
ATOM 647 N N . GLU A 1 81 ? 28.993 -63.978 -12.561 1.00 39.34 81 GLU A N 1
ATOM 648 C CA . GLU A 1 81 ? 28.674 -63.318 -11.287 1.00 39.34 81 GLU A CA 1
ATOM 649 C C . GLU A 1 81 ? 28.643 -61.799 -11.492 1.00 39.34 81 GLU A C 1
ATOM 651 O O . GLU A 1 81 ? 29.627 -61.184 -11.903 1.00 39.34 81 GLU A O 1
ATOM 656 N N . SER A 1 82 ? 27.491 -61.181 -11.233 1.00 38.31 82 SER A N 1
ATOM 657 C CA . SER A 1 82 ? 27.329 -59.725 -11.315 1.00 38.31 82 SER A CA 1
ATOM 658 C C . SER A 1 82 ? 27.328 -59.138 -9.904 1.00 38.31 82 SER A C 1
ATOM 660 O O . SER A 1 82 ? 26.472 -59.498 -9.097 1.00 38.31 82 SER A O 1
ATOM 662 N N . LYS A 1 83 ? 28.272 -58.236 -9.600 1.00 48.44 83 LYS A N 1
ATOM 663 C CA . LYS A 1 83 ? 28.339 -57.502 -8.324 1.00 48.44 83 LYS A CA 1
ATOM 664 C C . LYS A 1 83 ? 27.387 -56.299 -8.386 1.00 48.44 83 LYS A C 1
ATOM 666 O O . LYS A 1 83 ? 27.716 -55.301 -9.025 1.00 48.44 83 LYS A O 1
ATOM 671 N N . LEU A 1 84 ? 26.206 -56.410 -7.774 1.00 53.38 84 LEU A N 1
ATOM 672 C CA . LEU A 1 84 ? 25.162 -55.371 -7.804 1.00 53.38 84 LEU A CA 1
ATOM 673 C C . LEU A 1 84 ? 25.244 -54.450 -6.567 1.00 53.38 84 LEU A C 1
ATOM 675 O O . LEU A 1 84 ? 25.494 -54.930 -5.456 1.00 53.38 84 LEU A O 1
ATOM 679 N N . ASP A 1 85 ? 25.050 -53.138 -6.771 1.00 59.56 85 ASP A N 1
ATOM 680 C CA . ASP A 1 85 ? 25.032 -52.096 -5.719 1.00 59.56 85 ASP A CA 1
ATOM 681 C C . ASP A 1 85 ? 23.764 -52.231 -4.844 1.00 59.56 85 ASP A C 1
ATOM 683 O O . ASP A 1 85 ? 22.740 -52.759 -5.275 1.00 59.56 85 ASP A O 1
ATOM 687 N N . LEU A 1 86 ? 23.799 -51.734 -3.606 1.00 63.22 86 LEU A N 1
ATOM 688 C CA . LEU A 1 86 ? 22.656 -51.731 -2.682 1.00 63.22 86 LEU A CA 1
ATOM 689 C C . LEU A 1 86 ? 21.459 -50.917 -3.183 1.00 63.22 86 LEU A C 1
ATOM 691 O O . LEU A 1 86 ? 20.335 -51.131 -2.733 1.00 63.22 86 LEU A O 1
ATOM 695 N N . THR A 1 87 ? 21.698 -49.961 -4.075 1.00 63.31 87 THR A N 1
ATOM 696 C CA . THR A 1 87 ? 20.653 -49.160 -4.716 1.00 63.31 87 THR A CA 1
ATOM 697 C C . THR A 1 87 ? 20.062 -49.839 -5.952 1.00 63.31 87 THR A C 1
ATOM 699 O O . THR A 1 87 ? 19.144 -49.282 -6.558 1.00 63.31 87 THR A O 1
ATOM 702 N N . ASP A 1 88 ? 20.565 -51.020 -6.335 1.00 70.50 88 ASP A N 1
ATOM 703 C CA . ASP A 1 88 ? 20.105 -51.725 -7.523 1.00 70.50 88 ASP A CA 1
ATOM 704 C C . ASP A 1 88 ? 18.628 -52.156 -7.368 1.00 70.50 88 ASP A C 1
ATOM 706 O O . ASP A 1 88 ? 18.269 -52.809 -6.378 1.00 70.50 88 ASP A O 1
ATOM 710 N N . PRO A 1 89 ? 17.748 -51.806 -8.325 1.00 70.31 89 PRO A N 1
ATOM 711 C CA . PRO A 1 89 ? 16.327 -52.137 -8.257 1.00 70.31 89 PRO A CA 1
ATOM 712 C C . PRO A 1 89 ? 16.036 -53.632 -8.081 1.00 70.31 89 PRO A C 1
ATOM 714 O O . PRO A 1 89 ? 15.075 -53.982 -7.388 1.00 70.31 89 PRO A O 1
ATOM 717 N N . ASP A 1 90 ? 16.856 -54.512 -8.662 1.00 68.88 90 ASP A N 1
ATOM 718 C CA . ASP A 1 90 ? 16.663 -55.962 -8.573 1.00 68.88 90 ASP A CA 1
ATOM 719 C C . ASP A 1 90 ? 17.024 -56.480 -7.170 1.00 68.88 90 ASP A C 1
ATOM 721 O O . ASP A 1 90 ? 16.345 -57.358 -6.625 1.00 68.88 90 ASP A O 1
ATOM 725 N N . VAL A 1 91 ? 18.032 -55.874 -6.531 1.00 66.38 91 VAL A N 1
ATOM 726 C CA . VAL A 1 91 ? 18.419 -56.146 -5.136 1.00 66.38 91 VAL A CA 1
ATOM 727 C C . VAL A 1 91 ? 17.331 -55.696 -4.157 1.00 66.38 91 VAL A C 1
ATOM 729 O O . VAL A 1 91 ? 16.965 -56.444 -3.240 1.00 66.38 91 VAL A O 1
ATOM 732 N N . ILE A 1 92 ? 16.775 -54.499 -4.365 1.00 74.06 92 ILE A N 1
ATOM 733 C CA . ILE A 1 92 ? 15.675 -53.947 -3.558 1.00 74.06 92 ILE A CA 1
ATOM 734 C C . ILE A 1 92 ? 14.443 -54.855 -3.668 1.00 74.06 92 ILE A C 1
ATOM 736 O O . ILE A 1 92 ? 13.913 -55.308 -2.650 1.00 74.06 92 ILE A O 1
ATOM 740 N N . ALA A 1 93 ? 14.026 -55.185 -4.894 1.00 72.06 93 ALA A N 1
ATOM 741 C CA . ALA A 1 93 ? 12.847 -56.008 -5.151 1.00 72.06 93 ALA A CA 1
ATOM 742 C C . ALA A 1 93 ? 12.993 -57.432 -4.589 1.00 72.06 93 ALA A C 1
ATOM 744 O O . ALA A 1 93 ? 12.051 -57.974 -4.006 1.00 72.06 93 ALA A O 1
ATOM 745 N N . MET A 1 94 ? 14.174 -58.045 -4.716 1.00 72.44 94 MET A N 1
ATOM 746 C CA . MET A 1 94 ? 14.448 -59.353 -4.116 1.00 72.44 94 MET A CA 1
ATOM 747 C C . MET A 1 94 ? 14.335 -59.305 -2.587 1.00 72.44 94 MET A C 1
ATOM 749 O O . MET A 1 94 ? 13.732 -60.197 -1.987 1.00 72.44 94 MET A O 1
ATOM 753 N N . THR A 1 95 ? 14.875 -58.257 -1.960 1.00 74.19 95 THR A N 1
ATOM 754 C CA . THR A 1 95 ? 14.861 -58.100 -0.497 1.00 74.19 95 THR A CA 1
ATOM 755 C C . THR A 1 95 ? 13.447 -57.840 0.037 1.00 74.19 95 THR A C 1
ATOM 757 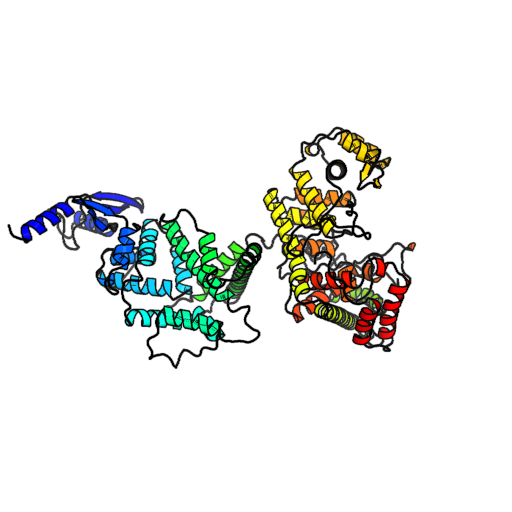O O . THR A 1 95 ? 13.068 -58.403 1.065 1.00 74.19 95 THR A O 1
ATOM 760 N N . GLN A 1 96 ? 12.635 -57.044 -0.667 1.00 74.75 96 GLN A N 1
ATOM 761 C CA . GLN A 1 96 ? 11.236 -56.762 -0.301 1.00 74.75 96 GLN A CA 1
ATOM 762 C C . GLN A 1 96 ? 10.362 -58.028 -0.255 1.00 74.75 96 GLN A C 1
ATOM 764 O O . GLN A 1 96 ? 9.459 -58.128 0.574 1.00 74.75 96 GLN A O 1
ATOM 769 N N . ASN A 1 97 ? 10.665 -59.020 -1.099 1.00 74.00 97 ASN A N 1
ATOM 770 C CA . ASN A 1 97 ? 9.960 -60.306 -1.149 1.00 74.00 97 ASN A CA 1
ATOM 771 C C . ASN A 1 97 ? 10.440 -61.319 -0.090 1.00 74.00 97 ASN A C 1
ATOM 773 O O . ASN A 1 97 ? 9.954 -62.449 -0.042 1.00 74.00 97 ASN A O 1
ATOM 777 N N . MET A 1 98 ? 11.419 -60.972 0.752 1.00 76.56 98 MET A N 1
ATOM 778 C CA . MET A 1 98 ? 11.820 -61.847 1.855 1.00 76.56 98 MET A CA 1
ATOM 779 C C . MET A 1 98 ? 10.795 -61.790 2.998 1.00 76.56 98 MET A C 1
ATOM 781 O O . MET A 1 98 ? 10.166 -60.754 3.191 1.00 76.56 98 MET A O 1
ATOM 785 N N . PRO A 1 99 ? 10.644 -62.849 3.818 1.00 73.62 99 PRO A N 1
ATOM 786 C CA . PRO A 1 99 ? 9.724 -62.825 4.953 1.00 73.62 99 PRO A CA 1
ATOM 787 C C . PRO A 1 99 ? 10.117 -61.806 6.033 1.00 73.62 99 PRO A C 1
ATOM 789 O O . PRO A 1 99 ? 11.288 -61.694 6.394 1.00 73.62 99 PRO A O 1
ATOM 792 N N . GLU A 1 100 ? 9.150 -61.123 6.633 1.00 66.94 100 GLU A N 1
ATOM 793 C CA . GLU A 1 100 ? 9.363 -60.229 7.778 1.00 66.94 100 GLU A CA 1
ATOM 794 C C . GLU A 1 100 ? 9.965 -60.972 8.980 1.00 66.94 100 GLU A C 1
ATOM 796 O O . GLU A 1 100 ? 9.507 -62.042 9.390 1.00 66.94 100 GLU A O 1
ATOM 801 N N . GLY A 1 101 ? 11.009 -60.386 9.562 1.00 67.56 101 GLY A N 1
ATOM 802 C CA . GLY A 1 101 ? 11.883 -61.020 10.548 1.00 67.56 101 GLY A CA 1
ATOM 803 C C . GLY A 1 101 ? 13.173 -61.587 9.945 1.00 67.56 101 GLY A C 1
ATOM 804 O O . GLY A 1 101 ? 14.116 -61.842 10.695 1.00 67.56 101 GLY A O 1
ATOM 805 N N . SER A 1 102 ? 13.268 -61.725 8.615 1.00 73.81 102 SER A N 1
ATOM 806 C CA . SER A 1 102 ? 14.520 -62.097 7.932 1.00 73.81 102 SER A CA 1
ATOM 807 C C . SER A 1 102 ? 15.609 -61.025 8.039 1.00 73.81 102 SER A C 1
ATOM 809 O O . SER A 1 102 ? 16.783 -61.375 7.953 1.00 73.81 102 SER A O 1
ATOM 811 N N . GLN A 1 103 ? 15.249 -59.766 8.339 1.00 77.38 103 GLN A N 1
ATOM 812 C CA . GLN A 1 103 ? 16.177 -58.660 8.633 1.00 77.38 103 GLN A CA 1
ATOM 813 C C . GLN A 1 103 ? 17.240 -59.052 9.672 1.00 77.38 103 GLN A C 1
ATOM 815 O O . GLN A 1 103 ? 18.371 -58.577 9.627 1.00 77.38 103 GLN A O 1
ATOM 820 N N . MET A 1 104 ? 16.872 -59.930 10.613 1.00 70.69 104 MET A N 1
ATOM 821 C CA . MET A 1 104 ? 17.740 -60.386 11.703 1.00 70.69 104 MET A CA 1
ATOM 822 C C . MET A 1 104 ? 18.949 -61.194 11.222 1.00 70.69 104 MET A C 1
ATOM 824 O O . MET A 1 104 ? 19.953 -61.242 11.924 1.00 70.69 104 MET A O 1
ATOM 828 N N . ASN A 1 105 ? 18.845 -61.816 10.045 1.00 67.31 105 ASN A N 1
ATOM 829 C CA . ASN A 1 105 ? 19.875 -62.676 9.461 1.00 67.31 105 ASN A CA 1
ATOM 830 C C . ASN A 1 105 ? 20.335 -62.178 8.084 1.00 67.31 105 ASN A C 1
ATOM 832 O O . ASN A 1 105 ? 21.052 -62.895 7.394 1.00 67.31 105 ASN A O 1
ATOM 836 N N . ASP A 1 106 ? 19.900 -60.988 7.667 1.00 71.81 106 ASP A N 1
ATOM 837 C CA . ASP A 1 106 ? 20.236 -60.408 6.372 1.00 71.81 106 ASP A CA 1
ATOM 838 C C . ASP A 1 106 ? 21.544 -59.604 6.477 1.00 71.81 106 ASP A C 1
ATOM 840 O O . ASP A 1 106 ? 21.563 -58.554 7.133 1.00 71.81 106 ASP A O 1
ATOM 844 N N . PRO A 1 107 ? 22.636 -60.057 5.831 1.00 62.38 107 PRO A N 1
ATOM 845 C CA . PRO A 1 107 ? 23.932 -59.390 5.919 1.00 62.38 107 PRO A CA 1
ATOM 846 C C . PRO A 1 107 ? 23.907 -57.939 5.424 1.00 62.38 107 PRO A C 1
ATOM 848 O O . PRO A 1 107 ? 24.612 -57.094 5.983 1.00 62.38 107 PRO A O 1
ATOM 851 N N . ASN A 1 108 ? 23.079 -57.623 4.425 1.00 67.62 108 ASN A N 1
ATOM 852 C CA . ASN A 1 108 ? 22.972 -56.282 3.854 1.00 67.62 108 ASN A CA 1
ATOM 853 C C . ASN A 1 108 ? 22.202 -55.354 4.793 1.00 67.62 108 ASN A C 1
ATOM 855 O O . ASN A 1 108 ? 22.654 -54.243 5.066 1.00 67.62 108 ASN A O 1
ATOM 859 N N . TRP A 1 109 ? 21.095 -55.833 5.373 1.00 75.56 109 TRP A N 1
ATOM 860 C CA . TRP A 1 109 ? 20.341 -55.083 6.387 1.00 75.56 109 TRP A CA 1
ATOM 861 C C . TRP A 1 109 ? 21.190 -54.785 7.622 1.00 75.56 109 TRP A C 1
ATOM 863 O O . TRP A 1 109 ? 21.208 -53.655 8.112 1.00 75.56 109 TRP A O 1
ATOM 873 N N . ILE A 1 110 ? 21.925 -55.785 8.115 1.00 72.56 110 ILE A N 1
ATOM 874 C CA . ILE A 1 110 ? 22.829 -55.653 9.263 1.00 72.56 110 ILE A CA 1
ATOM 875 C C . ILE A 1 110 ? 23.919 -54.617 8.972 1.00 72.56 110 ILE A C 1
ATOM 877 O O . ILE A 1 110 ? 24.186 -53.749 9.807 1.00 72.56 110 ILE A O 1
ATOM 881 N N . SER A 1 111 ? 24.532 -54.689 7.789 1.00 63.91 111 SER A N 1
ATOM 882 C CA . SER A 1 111 ? 25.627 -53.799 7.394 1.00 63.91 111 SER A CA 1
ATOM 883 C C . SER A 1 111 ? 25.152 -52.363 7.179 1.00 63.91 111 SER A C 1
ATOM 885 O O . SER A 1 111 ? 25.759 -51.435 7.713 1.00 63.91 111 SER A O 1
ATOM 887 N N . ALA A 1 112 ? 24.023 -52.168 6.490 1.00 66.62 112 ALA A N 1
ATOM 888 C CA . ALA A 1 112 ? 23.413 -50.853 6.312 1.00 66.62 112 ALA A CA 1
ATOM 889 C C . ALA A 1 112 ? 22.983 -50.243 7.658 1.00 66.62 112 ALA A C 1
ATOM 891 O O . ALA A 1 112 ? 23.272 -49.080 7.940 1.00 66.62 112 ALA A O 1
ATOM 892 N N . SER A 1 113 ? 22.385 -51.051 8.543 1.00 70.56 113 SER A N 1
ATOM 893 C CA . SER A 1 113 ? 22.006 -50.628 9.899 1.00 70.56 113 SER A CA 1
ATOM 894 C C . SER A 1 113 ? 23.213 -50.187 10.719 1.00 70.56 113 SER A C 1
ATOM 896 O O . SER A 1 113 ? 23.156 -49.166 11.399 1.00 70.56 113 SER A O 1
ATOM 898 N N . ARG A 1 114 ? 24.325 -50.924 10.639 1.00 72.81 114 ARG A N 1
ATOM 899 C CA . ARG A 1 114 ? 25.587 -50.558 11.293 1.00 72.81 114 ARG A CA 1
ATOM 900 C C . ARG A 1 114 ? 26.150 -49.249 10.751 1.00 72.81 114 ARG A C 1
ATOM 902 O O . ARG A 1 114 ? 26.545 -48.395 11.539 1.00 72.81 114 ARG A O 1
ATOM 909 N N . MET A 1 115 ? 26.142 -49.070 9.433 1.00 62.34 115 MET A N 1
ATOM 910 C CA . MET A 1 115 ? 26.676 -47.871 8.787 1.00 62.34 115 MET A CA 1
ATOM 911 C C . MET A 1 115 ? 25.914 -46.605 9.201 1.00 62.34 115 MET A C 1
ATOM 913 O O . MET A 1 115 ? 26.530 -45.619 9.610 1.00 62.34 115 MET A O 1
ATOM 917 N N . VAL A 1 116 ? 24.577 -46.649 9.178 1.00 62.72 116 VAL A N 1
ATOM 918 C CA . VAL A 1 116 ? 23.739 -45.524 9.626 1.00 62.72 116 VAL A CA 1
ATOM 919 C C . VAL A 1 116 ? 23.862 -45.316 11.141 1.00 62.72 116 VAL A C 1
ATOM 921 O O . VAL A 1 116 ? 23.950 -44.177 11.601 1.00 62.72 116 VAL A O 1
ATOM 924 N N . HIS A 1 117 ? 23.932 -46.393 11.932 1.00 74.31 117 HIS A N 1
ATOM 925 C CA . HIS A 1 117 ? 24.134 -46.309 13.381 1.00 74.31 117 HIS A CA 1
ATOM 926 C C . HIS A 1 117 ? 25.429 -45.583 13.745 1.00 74.31 117 HIS A C 1
ATOM 928 O O . HIS A 1 117 ? 25.393 -44.635 14.533 1.00 74.31 117 HIS A O 1
ATOM 934 N N . ASP A 1 118 ? 26.555 -46.028 13.186 1.00 66.69 118 ASP A N 1
ATOM 935 C CA . ASP A 1 118 ? 27.887 -45.538 13.539 1.00 66.69 118 ASP A CA 1
ATOM 936 C C . ASP A 1 118 ? 28.092 -44.089 13.083 1.00 66.69 118 ASP A C 1
ATOM 938 O O . ASP A 1 118 ? 28.739 -43.310 13.785 1.00 66.69 118 ASP A O 1
ATOM 942 N N . TYR A 1 119 ? 27.475 -43.697 11.962 1.00 62.09 119 TYR A N 1
ATOM 943 C CA . TYR A 1 119 ? 27.434 -42.302 11.521 1.00 62.09 119 TYR A CA 1
ATOM 944 C C . TYR A 1 119 ? 26.663 -41.407 12.503 1.00 62.09 119 TYR A C 1
ATOM 946 O O . TYR A 1 119 ? 27.131 -40.329 12.870 1.00 62.09 119 TYR A O 1
ATOM 954 N N . LEU A 1 120 ? 25.497 -41.864 12.973 1.00 56.09 120 LEU A N 1
ATOM 955 C CA . LEU A 1 120 ? 24.666 -41.110 13.915 1.00 56.09 120 LEU A CA 1
ATOM 956 C C . LEU A 1 120 ? 25.217 -41.111 15.354 1.00 56.09 120 LEU A C 1
ATOM 958 O O . LEU A 1 120 ? 24.834 -40.247 16.147 1.00 56.09 120 LEU A O 1
ATOM 962 N N . HIS A 1 121 ? 26.107 -42.050 15.697 1.00 59.50 121 HIS A N 1
ATOM 963 C CA . HIS A 1 121 ? 26.666 -42.234 17.043 1.00 59.50 121 HIS A CA 1
ATOM 964 C C . HIS A 1 121 ? 28.201 -42.389 17.014 1.00 59.50 121 HIS A C 1
ATOM 966 O O . HIS A 1 121 ? 28.726 -43.466 17.322 1.00 59.50 121 HIS A O 1
ATOM 972 N N . PRO A 1 122 ? 28.959 -41.324 16.688 1.00 54.41 122 PRO A N 1
ATOM 973 C CA . PRO A 1 122 ? 30.417 -41.389 16.663 1.00 54.41 122 PRO A CA 1
ATOM 974 C C . PRO A 1 122 ? 30.973 -41.718 18.061 1.00 54.41 122 PRO A C 1
ATOM 976 O O . PRO A 1 122 ? 30.623 -41.074 19.052 1.00 54.41 122 PRO A O 1
ATOM 979 N N . LYS A 1 123 ? 31.849 -42.730 18.158 1.00 50.88 123 LYS A N 1
ATOM 980 C CA . LYS A 1 123 ? 32.392 -43.240 19.432 1.00 50.88 123 LYS A CA 1
ATOM 981 C C . LYS A 1 123 ? 33.237 -42.179 20.160 1.00 50.88 123 LYS A C 1
ATOM 983 O O . LYS A 1 123 ? 34.439 -42.072 19.936 1.00 50.88 123 LYS A O 1
ATOM 988 N N . THR A 1 124 ? 32.646 -41.435 21.094 1.00 36.03 124 THR A N 1
ATOM 989 C CA . THR A 1 124 ? 33.392 -40.687 22.120 1.00 36.03 124 THR A CA 1
ATOM 990 C C . THR A 1 124 ? 33.631 -41.584 23.335 1.00 36.03 124 THR A C 1
ATOM 992 O O . THR A 1 124 ? 32.675 -42.040 23.949 1.00 36.03 124 THR A O 1
ATOM 995 N N . ASN A 1 125 ? 34.904 -41.848 23.649 1.00 33.09 125 ASN A N 1
ATOM 996 C CA . ASN A 1 125 ? 35.442 -42.533 24.834 1.00 33.09 125 ASN A CA 1
ATOM 997 C C . ASN A 1 125 ? 34.454 -43.217 25.819 1.00 33.09 125 ASN A C 1
ATOM 999 O O . ASN A 1 125 ? 33.859 -42.584 26.687 1.00 33.09 125 ASN A O 1
ATOM 1003 N N . SER A 1 126 ? 34.529 -44.553 25.800 1.00 30.33 126 SER A N 1
ATOM 1004 C CA . SER A 1 126 ? 34.230 -45.537 26.858 1.00 30.33 126 SER A CA 1
ATOM 1005 C C . SER A 1 126 ? 32.841 -46.198 26.933 1.00 30.33 126 SER A C 1
ATOM 1007 O O . SER A 1 126 ? 31.813 -45.574 27.157 1.00 30.33 126 SER A O 1
ATOM 1009 N N . MET A 1 127 ? 32.921 -47.537 26.855 1.00 33.12 127 MET A N 1
ATOM 1010 C CA . MET A 1 127 ? 32.178 -48.547 27.622 1.00 33.12 127 MET A CA 1
ATOM 1011 C C . MET A 1 127 ? 30.648 -48.581 27.509 1.00 33.12 127 MET A C 1
ATOM 1013 O O . MET A 1 127 ? 29.940 -48.229 28.445 1.00 33.12 127 MET A O 1
ATOM 1017 N N . ALA A 1 128 ? 30.166 -49.143 26.398 1.00 32.53 128 ALA A N 1
ATOM 1018 C CA . ALA A 1 128 ? 29.267 -50.309 26.335 1.00 32.53 128 ALA A CA 1
ATOM 1019 C C . ALA A 1 128 ? 28.670 -50.369 24.921 1.00 32.53 128 ALA A C 1
ATOM 1021 O O . ALA A 1 128 ? 27.690 -49.691 24.624 1.00 32.53 128 ALA A O 1
ATOM 1022 N N . LEU A 1 129 ? 29.277 -51.159 24.035 1.00 37.91 129 LEU A N 1
ATOM 1023 C CA . LEU A 1 129 ? 28.620 -51.544 22.788 1.00 37.91 129 LEU A CA 1
ATOM 1024 C C . LEU A 1 129 ? 27.537 -52.574 23.148 1.00 37.91 129 LEU A C 1
ATOM 1026 O O . LEU A 1 129 ? 27.849 -53.523 23.874 1.00 37.91 129 LEU A O 1
ATOM 1030 N N . PRO A 1 130 ? 26.279 -52.416 22.703 1.00 40.41 130 PRO A N 1
ATOM 1031 C CA . PRO A 1 130 ? 25.344 -53.530 22.702 1.00 40.41 130 PRO A CA 1
ATOM 1032 C C . PRO A 1 130 ? 25.952 -54.614 21.806 1.00 40.41 130 PRO A C 1
ATOM 1034 O O . PRO A 1 130 ? 26.259 -54.314 20.660 1.00 40.41 130 PRO A O 1
ATOM 1037 N N . ASP A 1 131 ? 26.191 -55.798 22.376 1.00 44.53 131 ASP A N 1
ATOM 1038 C CA . ASP A 1 131 ? 26.563 -57.079 21.748 1.00 44.53 131 ASP A CA 1
ATOM 1039 C C . ASP A 1 131 ? 26.993 -56.980 20.266 1.00 44.53 131 ASP A C 1
ATOM 1041 O O . ASP A 1 131 ? 26.162 -56.738 19.394 1.00 44.53 131 ASP A O 1
ATOM 1045 N N . GLU A 1 132 ? 28.279 -57.179 19.946 1.00 52.69 132 GLU A N 1
ATOM 1046 C CA . GLU A 1 132 ? 28.842 -57.061 18.580 1.00 52.69 132 GLU A CA 1
ATOM 1047 C C . GLU A 1 132 ? 28.299 -58.100 17.567 1.00 52.69 132 GLU A C 1
ATOM 1049 O O . GLU A 1 132 ? 28.859 -58.281 16.484 1.00 52.69 132 GLU A O 1
ATOM 1054 N N . SER A 1 133 ? 27.195 -58.778 17.876 1.00 56.94 133 SER A N 1
ATOM 1055 C CA . SER A 1 133 ? 26.488 -59.654 16.954 1.00 56.94 133 SER A CA 1
ATOM 1056 C C . SER A 1 133 ? 25.784 -58.841 15.862 1.00 56.94 133 SER A C 1
ATOM 1058 O O . SER A 1 133 ? 25.256 -57.755 16.099 1.00 56.94 133 SER A O 1
ATOM 1060 N N . GLY A 1 134 ? 25.731 -59.371 14.635 1.00 58.03 134 GLY A N 1
ATOM 1061 C CA . GLY A 1 134 ? 24.933 -58.765 13.559 1.00 58.03 134 GLY A CA 1
ATOM 1062 C C . GLY A 1 134 ? 23.463 -58.545 13.957 1.00 58.03 134 GLY A C 1
ATOM 1063 O O . GLY A 1 134 ? 22.827 -57.590 13.520 1.00 58.03 134 GLY A O 1
ATOM 1064 N N . GLU A 1 135 ? 22.961 -59.358 14.886 1.00 62.78 135 GLU A N 1
ATOM 1065 C CA . GLU A 1 135 ? 21.608 -59.291 15.434 1.00 62.78 135 GLU A CA 1
ATOM 1066 C C . GLU A 1 135 ? 21.297 -57.964 16.161 1.00 62.78 135 GLU A C 1
ATOM 1068 O O . GLU A 1 135 ? 20.165 -57.465 16.087 1.00 62.78 135 GLU A O 1
ATOM 1073 N N . SER A 1 136 ? 22.281 -57.348 16.834 1.00 59.28 136 SER A N 1
ATOM 1074 C CA . SER A 1 136 ? 22.082 -56.082 17.557 1.00 59.28 136 SER A CA 1
ATOM 1075 C C . SER A 1 136 ? 21.865 -54.910 16.599 1.00 59.28 136 SER A C 1
ATOM 1077 O O . SER A 1 136 ? 20.935 -54.118 16.786 1.00 59.28 136 SER A O 1
ATOM 1079 N N . PHE A 1 137 ? 22.646 -54.854 15.520 1.00 67.31 137 PHE A N 1
ATOM 1080 C CA . PHE A 1 137 ? 22.512 -53.849 14.470 1.00 67.31 137 PHE A CA 1
ATOM 1081 C C . PHE A 1 137 ? 21.256 -54.060 13.634 1.00 67.31 137 PHE A C 1
ATOM 1083 O O . PHE A 1 137 ? 20.551 -53.086 13.382 1.00 67.31 137 PHE A O 1
ATOM 1090 N N . ALA A 1 138 ? 20.895 -55.304 13.300 1.00 70.50 138 ALA A N 1
ATOM 1091 C CA . ALA A 1 138 ? 19.601 -55.582 12.675 1.00 70.50 138 ALA A CA 1
ATOM 1092 C C . ALA A 1 138 ? 18.437 -55.079 13.536 1.00 70.50 138 ALA A C 1
ATOM 1094 O O . ALA A 1 138 ? 17.533 -54.403 13.039 1.00 70.50 138 ALA A O 1
ATOM 1095 N N . THR A 1 139 ? 18.479 -55.359 14.843 1.00 68.75 139 THR A N 1
ATOM 1096 C CA . THR A 1 139 ? 17.457 -54.907 15.796 1.00 68.75 139 THR A CA 1
ATOM 1097 C C . THR A 1 139 ? 17.412 -53.386 15.899 1.00 68.75 139 THR A C 1
ATOM 1099 O O . THR A 1 139 ? 16.324 -52.806 15.968 1.00 68.75 139 THR A O 1
ATOM 1102 N N . TRP A 1 140 ? 18.575 -52.730 15.919 1.00 76.44 140 TRP A N 1
ATOM 1103 C CA . TRP A 1 140 ? 18.662 -51.276 15.911 1.00 76.44 140 TRP A CA 1
ATOM 1104 C C . TRP A 1 140 ? 18.052 -50.695 14.635 1.00 76.44 140 TRP A C 1
ATOM 1106 O O . TRP A 1 140 ? 17.179 -49.841 14.751 1.00 76.44 140 TRP A O 1
ATOM 1116 N N . GLY A 1 141 ? 18.409 -51.214 13.457 1.00 69.88 141 GLY A N 1
ATOM 1117 C CA . GLY A 1 141 ? 17.868 -50.775 12.168 1.00 69.88 141 GLY A CA 1
ATOM 1118 C C . GLY A 1 141 ? 16.355 -50.927 12.081 1.00 69.88 141 GLY A C 1
ATOM 1119 O O . GLY A 1 141 ? 15.663 -50.000 11.674 1.00 69.88 141 GLY A O 1
ATOM 1120 N N . ILE A 1 142 ? 15.810 -52.044 12.579 1.00 7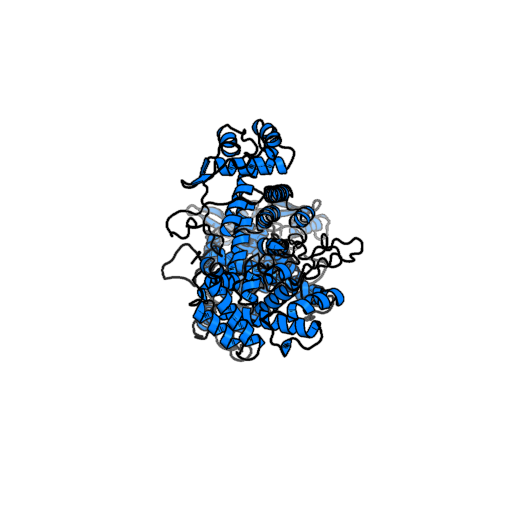2.38 142 ILE A N 1
ATOM 1121 C CA . ILE A 1 142 ? 14.355 -52.250 12.678 1.00 72.38 142 ILE A CA 1
ATOM 1122 C C . ILE A 1 142 ? 13.722 -51.175 13.564 1.00 72.38 142 ILE A C 1
ATOM 1124 O O . ILE A 1 142 ? 12.701 -50.594 13.204 1.00 72.38 142 ILE A O 1
ATOM 1128 N N . ASN A 1 143 ? 14.287 -50.901 14.741 1.00 64.38 143 ASN A N 1
ATOM 1129 C CA . ASN A 1 143 ? 13.725 -49.890 15.640 1.00 64.38 143 ASN A CA 1
ATOM 1130 C C . ASN A 1 143 ? 13.886 -48.470 15.072 1.00 64.38 143 ASN A C 1
ATOM 1132 O O . ASN A 1 143 ? 12.993 -47.645 15.252 1.00 64.38 143 ASN A O 1
ATOM 1136 N N . PHE A 1 144 ? 14.995 -48.199 14.386 1.00 69.75 144 PHE A N 1
ATOM 1137 C CA . PHE A 1 144 ? 15.297 -46.930 13.739 1.00 69.75 144 PHE A CA 1
ATOM 1138 C C . PHE A 1 144 ? 14.326 -46.653 12.591 1.00 69.75 144 PHE A C 1
ATOM 1140 O O . PHE A 1 144 ? 13.705 -45.596 12.594 1.00 69.75 144 PHE A O 1
ATOM 1147 N N . MET A 1 145 ? 14.099 -47.614 11.690 1.00 75.19 145 MET A N 1
ATOM 1148 C CA . MET A 1 145 ? 13.131 -47.469 10.598 1.00 75.19 145 MET A CA 1
ATOM 1149 C C . MET A 1 145 ? 11.694 -47.397 11.105 1.00 75.19 145 MET A C 1
ATOM 1151 O O . MET A 1 145 ? 10.925 -46.568 10.640 1.00 75.19 145 MET A O 1
ATOM 1155 N N . ASN A 1 146 ? 11.345 -48.145 12.157 1.00 64.75 146 ASN A N 1
ATOM 1156 C CA . ASN A 1 146 ? 10.047 -47.965 12.812 1.00 64.75 146 ASN A CA 1
ATOM 1157 C C . ASN A 1 146 ? 9.894 -46.559 13.423 1.00 64.75 146 ASN A C 1
ATOM 1159 O O . ASN A 1 146 ? 8.826 -45.961 13.348 1.00 64.75 146 ASN A O 1
ATOM 1163 N N . ALA A 1 147 ? 10.935 -46.000 14.039 1.00 58.62 147 ALA A N 1
ATOM 1164 C CA . ALA A 1 147 ? 10.875 -44.621 14.518 1.00 58.62 147 ALA A CA 1
ATOM 1165 C C . ALA A 1 147 ? 10.794 -43.630 13.346 1.00 58.62 147 ALA A C 1
ATOM 1167 O O . ALA A 1 147 ? 10.005 -42.696 13.399 1.00 58.62 147 ALA A O 1
ATOM 1168 N N . PHE A 1 148 ? 11.554 -43.853 12.279 1.00 63.25 148 PHE A N 1
ATOM 1169 C CA . PHE A 1 148 ? 11.546 -43.022 11.080 1.00 63.25 148 PHE A CA 1
ATOM 1170 C C . PHE A 1 148 ? 10.171 -43.022 10.389 1.00 63.25 148 PHE A C 1
ATOM 1172 O O . PHE A 1 148 ? 9.666 -41.963 10.040 1.00 63.25 148 PHE A O 1
ATOM 1179 N N . ASP A 1 149 ? 9.512 -44.176 10.282 1.00 60.69 149 ASP A N 1
ATOM 1180 C CA . ASP A 1 149 ? 8.221 -44.323 9.598 1.00 60.69 149 ASP A CA 1
ATOM 1181 C C . ASP A 1 149 ? 7.008 -43.903 10.445 1.00 60.69 149 ASP A C 1
ATOM 1183 O O . ASP A 1 149 ? 5.953 -43.578 9.892 1.00 60.69 149 ASP A O 1
ATOM 1187 N N . TYR A 1 150 ? 7.120 -43.936 11.781 1.00 52.72 150 TYR A N 1
ATOM 1188 C CA . TYR A 1 150 ? 5.975 -43.752 12.689 1.00 52.72 150 TYR A CA 1
ATOM 1189 C C . TYR A 1 150 ? 6.141 -42.618 13.721 1.00 52.72 150 TYR A C 1
ATOM 1191 O O . TYR A 1 150 ? 5.191 -42.316 14.449 1.00 52.72 150 TYR A O 1
ATOM 1199 N N . ASN A 1 151 ? 7.300 -41.954 13.798 1.00 55.03 151 ASN A N 1
ATOM 1200 C CA . ASN A 1 151 ? 7.551 -40.818 14.692 1.00 55.03 151 ASN A CA 1
ATOM 1201 C C . ASN A 1 151 ? 8.064 -39.602 13.896 1.00 55.03 151 ASN A C 1
ATOM 1203 O O . ASN A 1 151 ? 9.215 -39.553 13.471 1.00 55.03 151 ASN A O 1
ATOM 1207 N N . PHE A 1 152 ? 7.210 -38.586 13.727 1.00 50.22 152 PHE A N 1
ATOM 1208 C CA . PHE A 1 152 ? 7.515 -37.408 12.904 1.00 50.22 152 PHE A CA 1
ATOM 1209 C C . PHE A 1 152 ? 8.634 -36.530 13.476 1.00 50.22 152 PHE A C 1
ATOM 1211 O O . PHE A 1 152 ? 9.415 -35.958 12.714 1.00 50.22 152 PHE A O 1
ATOM 1218 N N . SER A 1 153 ? 8.763 -36.461 14.804 1.00 42.38 153 SER A N 1
ATOM 1219 C CA . SER A 1 153 ? 9.880 -35.773 15.460 1.00 42.38 153 SER A CA 1
ATOM 1220 C C . SER A 1 153 ? 11.204 -36.480 15.152 1.00 42.38 153 SER A C 1
ATOM 1222 O O . SER A 1 153 ? 12.205 -35.832 14.849 1.00 42.38 153 SER A O 1
ATOM 1224 N N . ALA A 1 154 ? 11.207 -37.815 15.173 1.00 49.03 154 ALA A N 1
ATOM 1225 C CA . ALA A 1 154 ? 12.365 -38.627 14.820 1.00 49.03 154 ALA A CA 1
ATOM 1226 C C . ALA A 1 154 ? 12.689 -38.545 13.321 1.00 49.03 154 ALA A C 1
ATOM 1228 O O . ALA A 1 154 ? 13.860 -38.409 12.981 1.00 49.03 154 ALA A O 1
ATOM 1229 N N . LEU A 1 155 ? 11.684 -38.552 12.437 1.00 50.88 155 LEU A N 1
ATOM 1230 C CA . LEU A 1 155 ? 11.860 -38.353 10.994 1.00 50.88 155 LEU A CA 1
ATOM 1231 C C . LEU A 1 155 ? 12.555 -37.018 10.704 1.00 50.88 155 LEU A C 1
ATOM 1233 O O . LEU A 1 155 ? 13.569 -36.997 10.009 1.00 50.88 155 LEU A O 1
ATOM 1237 N N . ALA A 1 156 ? 12.081 -35.916 11.292 1.00 43.84 156 ALA A N 1
ATOM 1238 C CA . ALA A 1 156 ? 12.674 -34.594 11.090 1.00 43.84 156 ALA A CA 1
ATOM 1239 C C . ALA A 1 156 ? 14.108 -34.497 11.646 1.00 43.84 156 ALA A C 1
ATOM 1241 O O . ALA A 1 156 ? 15.012 -34.027 10.953 1.00 43.84 156 ALA A O 1
ATOM 1242 N N . ILE A 1 157 ? 14.340 -34.979 12.875 1.00 45.22 157 ILE A N 1
ATOM 1243 C CA . ILE A 1 157 ? 15.659 -34.929 13.531 1.00 45.22 157 ILE A CA 1
ATOM 1244 C C . ILE A 1 157 ? 16.672 -35.829 12.815 1.00 45.22 157 ILE A C 1
ATOM 1246 O O . ILE A 1 157 ? 17.814 -35.419 12.609 1.00 45.22 157 ILE A O 1
ATOM 1250 N N . ASN A 1 158 ? 16.277 -37.042 12.426 1.00 50.56 158 ASN A N 1
ATOM 1251 C CA . ASN A 1 158 ? 17.174 -37.981 11.758 1.00 50.56 158 ASN A CA 1
ATOM 1252 C C . ASN A 1 158 ? 17.464 -37.540 10.320 1.00 50.56 158 ASN A C 1
ATOM 1254 O O . ASN A 1 158 ? 18.618 -37.596 9.916 1.00 50.56 158 ASN A O 1
ATOM 1258 N N . THR A 1 159 ? 16.483 -36.997 9.591 1.00 47.84 159 THR A N 1
ATOM 1259 C CA . THR A 1 159 ? 16.717 -36.413 8.255 1.00 47.84 159 THR A CA 1
ATOM 1260 C C . THR A 1 159 ? 17.682 -35.230 8.330 1.00 47.84 159 THR A C 1
ATOM 1262 O O . THR A 1 159 ? 18.615 -35.144 7.541 1.00 47.84 159 THR A O 1
ATOM 1265 N N . ALA A 1 160 ? 17.532 -34.345 9.323 1.00 41.97 160 ALA A N 1
ATOM 1266 C CA . ALA A 1 160 ? 18.456 -33.226 9.514 1.00 41.97 160 ALA A CA 1
ATOM 1267 C C . ALA A 1 160 ? 19.886 -33.683 9.851 1.00 41.97 160 ALA A C 1
ATOM 1269 O O . ALA A 1 160 ? 20.848 -33.053 9.420 1.00 41.97 160 ALA A O 1
ATOM 1270 N N . ARG A 1 161 ? 20.033 -34.780 10.606 1.00 47.16 161 ARG A N 1
ATOM 1271 C CA . ARG A 1 161 ? 21.339 -35.374 10.942 1.00 47.16 161 ARG A CA 1
ATOM 1272 C C . ARG A 1 161 ? 21.976 -36.134 9.783 1.00 47.16 161 ARG A C 1
ATOM 1274 O O . ARG A 1 161 ? 23.189 -36.284 9.786 1.00 47.16 161 ARG A O 1
ATOM 1281 N N . LEU A 1 162 ? 21.172 -36.611 8.837 1.00 51.78 162 LEU A N 1
ATOM 1282 C CA . LEU A 1 162 ? 21.615 -37.323 7.637 1.00 51.78 162 LEU A CA 1
ATOM 1283 C C . LEU A 1 162 ? 21.840 -36.388 6.437 1.00 51.78 162 LEU A C 1
ATOM 1285 O O . LEU A 1 162 ? 22.342 -36.830 5.413 1.00 51.78 162 LEU A O 1
ATOM 1289 N N . ASN A 1 163 ? 21.505 -35.103 6.563 1.00 47.47 163 ASN A N 1
ATOM 1290 C CA . ASN A 1 163 ? 21.695 -34.107 5.514 1.00 47.47 163 ASN A CA 1
ATOM 1291 C C . ASN A 1 163 ? 23.193 -33.897 5.211 1.00 47.47 163 ASN A C 1
ATOM 1293 O O . ASN A 1 163 ? 23.957 -33.524 6.107 1.00 47.47 163 ASN A O 1
ATOM 1297 N N . ASN A 1 164 ? 23.600 -34.081 3.949 1.00 46.09 164 ASN A N 1
ATOM 1298 C CA . ASN A 1 164 ? 25.001 -34.141 3.498 1.00 46.09 164 ASN A CA 1
ATOM 1299 C C . ASN A 1 164 ? 25.803 -35.321 4.081 1.00 46.09 164 ASN A C 1
ATOM 1301 O O . ASN A 1 164 ? 27.023 -35.218 4.266 1.00 46.09 164 ASN A O 1
ATOM 1305 N N . ALA A 1 165 ? 25.141 -36.432 4.416 1.00 52.62 165 ALA A N 1
ATOM 1306 C CA . ALA A 1 165 ? 25.855 -37.659 4.745 1.00 52.62 165 ALA A CA 1
ATOM 1307 C C . ALA A 1 165 ? 26.721 -38.112 3.549 1.00 52.62 165 ALA A C 1
ATOM 1309 O O . ALA A 1 165 ? 26.355 -37.857 2.401 1.00 52.62 165 ALA A O 1
ATOM 1310 N N . PRO A 1 166 ? 27.869 -38.776 3.790 1.00 55.34 166 PRO A N 1
ATOM 1311 C CA . PRO A 1 166 ? 28.643 -39.384 2.713 1.00 55.34 166 PRO A CA 1
ATOM 1312 C C . PRO A 1 166 ? 27.751 -40.285 1.840 1.00 55.34 166 PRO A C 1
ATOM 1314 O O . PRO A 1 166 ? 26.874 -40.951 2.407 1.00 55.34 166 PRO A O 1
ATOM 1317 N N . PRO A 1 167 ? 27.967 -40.344 0.512 1.00 52.16 167 PRO A N 1
ATOM 1318 C CA . PRO A 1 167 ? 27.099 -41.080 -0.410 1.00 52.16 167 PRO A CA 1
ATOM 1319 C C . PRO A 1 167 ? 26.825 -42.523 0.027 1.00 52.16 167 PRO A C 1
ATOM 1321 O O . PRO A 1 167 ? 25.717 -43.022 -0.114 1.00 52.16 167 PRO A O 1
ATOM 1324 N N . GLU A 1 168 ? 27.791 -43.193 0.649 1.00 54.91 168 GLU A N 1
ATOM 1325 C CA . GLU A 1 168 ? 27.664 -44.568 1.133 1.00 54.91 168 GLU A CA 1
ATOM 1326 C C . GLU A 1 168 ? 26.698 -44.689 2.321 1.00 54.91 168 GLU A C 1
ATOM 1328 O O . GLU A 1 168 ? 25.908 -45.631 2.394 1.00 54.91 168 GLU A O 1
ATOM 1333 N N . VAL A 1 169 ? 26.700 -43.706 3.225 1.00 58.78 169 VAL A N 1
ATOM 1334 C CA . VAL A 1 169 ? 25.746 -43.631 4.343 1.00 58.78 169 VAL A CA 1
ATOM 1335 C C . VAL A 1 169 ? 24.345 -43.315 3.818 1.00 58.78 169 VAL A C 1
ATOM 1337 O O . VAL A 1 169 ? 23.366 -43.884 4.304 1.00 58.78 169 VAL A O 1
ATOM 1340 N N . ALA A 1 170 ? 24.244 -42.456 2.800 1.00 58.88 170 ALA A N 1
ATOM 1341 C CA . ALA A 1 170 ? 22.981 -42.157 2.134 1.00 58.88 170 ALA A CA 1
ATOM 1342 C C . ALA A 1 170 ? 22.422 -43.385 1.393 1.00 58.88 170 ALA A C 1
ATOM 1344 O O . ALA A 1 170 ? 21.242 -43.698 1.542 1.00 58.88 170 ALA A O 1
ATOM 1345 N N . LYS A 1 171 ? 23.270 -44.155 0.698 1.00 65.00 171 LYS A N 1
ATOM 1346 C CA . LYS A 1 171 ? 22.911 -45.441 0.072 1.00 65.00 171 LYS A CA 1
ATOM 1347 C C . LYS A 1 171 ? 22.470 -46.487 1.096 1.00 65.00 171 LYS A C 1
ATOM 1349 O O . LYS A 1 171 ? 21.474 -47.173 0.877 1.00 65.00 171 LYS A O 1
ATOM 1354 N N . ALA A 1 172 ? 23.147 -46.579 2.241 1.00 66.50 172 ALA A N 1
ATOM 1355 C CA . ALA A 1 172 ? 22.732 -47.453 3.339 1.00 66.50 172 ALA A CA 1
ATOM 1356 C C . ALA A 1 172 ? 21.370 -47.038 3.923 1.00 66.50 172 ALA A C 1
ATOM 1358 O O . ALA A 1 172 ? 20.512 -47.891 4.144 1.00 66.50 172 ALA A O 1
ATOM 1359 N N . MET A 1 173 ? 21.135 -45.738 4.123 1.00 75.62 173 MET A N 1
ATOM 1360 C CA . MET A 1 173 ? 19.837 -45.214 4.559 1.00 75.62 173 MET A CA 1
ATOM 1361 C C . MET A 1 173 ? 18.735 -45.486 3.527 1.00 75.62 173 MET A C 1
ATOM 1363 O O . MET A 1 173 ? 17.642 -45.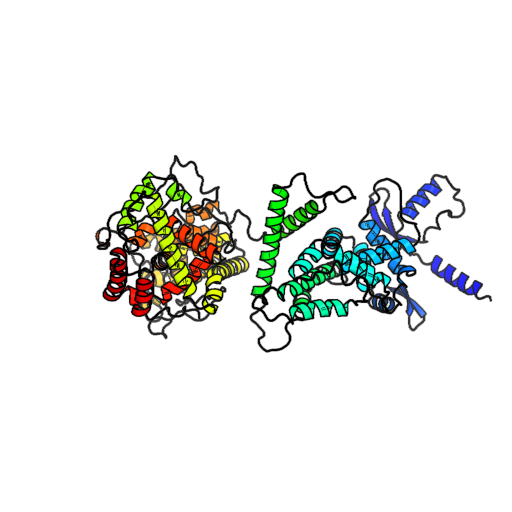907 3.901 1.00 75.62 173 MET A O 1
ATOM 1367 N N . TYR A 1 174 ? 19.023 -45.289 2.238 1.00 73.62 174 TYR A N 1
ATOM 1368 C CA . TYR A 1 174 ? 18.111 -45.599 1.139 1.00 73.62 174 TYR A CA 1
ATOM 1369 C C . TYR A 1 174 ? 17.745 -47.089 1.117 1.00 73.62 174 TYR A C 1
ATOM 1371 O O . TYR A 1 174 ? 16.567 -47.436 1.069 1.00 73.62 174 TYR A O 1
ATOM 1379 N N . TYR A 1 175 ? 18.734 -47.973 1.264 1.00 75.81 175 TYR A N 1
ATOM 1380 C CA . TYR A 1 175 ? 18.504 -49.413 1.347 1.00 75.81 175 TYR A CA 1
ATOM 1381 C C . TYR A 1 175 ? 17.617 -49.791 2.542 1.00 75.81 175 TYR A C 1
ATOM 1383 O O . TYR A 1 175 ? 16.650 -50.534 2.376 1.00 75.81 175 TYR A O 1
ATOM 1391 N N . LEU A 1 176 ? 17.883 -49.252 3.740 1.00 78.44 176 LEU A N 1
ATOM 1392 C CA . LEU A 1 176 ? 17.018 -49.473 4.908 1.00 78.44 176 LEU A CA 1
ATOM 1393 C C . LEU A 1 176 ? 15.598 -48.947 4.671 1.00 78.44 176 LEU A C 1
ATOM 1395 O O . LEU A 1 176 ? 14.634 -49.608 5.045 1.00 78.44 176 LEU A O 1
ATOM 1399 N N . MET A 1 177 ? 15.465 -47.785 4.028 1.00 79.31 177 MET A N 1
ATOM 1400 C CA . MET A 1 177 ? 14.183 -47.155 3.717 1.00 79.31 177 MET A CA 1
ATOM 1401 C C . MET A 1 177 ? 13.319 -48.001 2.780 1.00 79.31 177 MET A C 1
ATOM 1403 O O . MET A 1 177 ? 12.118 -48.127 3.013 1.00 79.31 177 MET A O 1
ATOM 1407 N N . GLU A 1 178 ? 13.915 -48.588 1.747 1.00 79.00 178 GLU A N 1
ATOM 1408 C CA . GLU A 1 178 ? 13.190 -49.366 0.738 1.00 79.00 178 GLU A CA 1
ATOM 1409 C C . GLU A 1 178 ? 12.980 -50.835 1.146 1.00 79.00 178 GLU A C 1
ATOM 1411 O O . GLU A 1 178 ? 12.089 -51.498 0.616 1.00 79.00 178 GLU A O 1
ATOM 1416 N N . THR A 1 179 ? 13.763 -51.355 2.099 1.00 77.56 179 THR A N 1
ATOM 1417 C CA . THR A 1 179 ? 13.717 -52.775 2.514 1.00 77.56 179 THR A CA 1
ATOM 1418 C C . THR A 1 179 ? 13.196 -53.006 3.938 1.00 77.56 179 THR A C 1
ATOM 1420 O O . THR A 1 179 ? 13.202 -54.143 4.423 1.00 77.56 179 THR A O 1
ATOM 1423 N N . ALA A 1 180 ? 12.732 -51.945 4.614 1.00 73.19 180 ALA A N 1
ATOM 1424 C CA . ALA A 1 180 ? 12.150 -52.024 5.955 1.00 73.19 180 ALA A CA 1
ATOM 1425 C C . ALA A 1 180 ? 10.835 -52.810 5.988 1.00 73.19 180 ALA A C 1
ATOM 1427 O O . ALA A 1 180 ? 10.629 -53.601 6.909 1.00 73.19 180 ALA A O 1
ATOM 1428 N N . ASP A 1 181 ? 9.977 -52.615 4.983 1.00 65.50 181 ASP A N 1
ATOM 1429 C CA . ASP A 1 181 ? 8.709 -53.327 4.825 1.00 65.50 181 ASP A CA 1
ATOM 1430 C C . ASP A 1 181 ? 8.959 -54.631 4.021 1.00 65.50 181 ASP A C 1
ATOM 1432 O O . ASP A 1 181 ? 9.026 -54.606 2.792 1.00 65.50 181 ASP A O 1
ATOM 1436 N N . ARG A 1 182 ? 9.112 -55.774 4.713 1.00 73.31 182 ARG A N 1
ATOM 1437 C CA . ARG A 1 182 ? 9.255 -57.124 4.115 1.00 73.31 182 ARG A CA 1
ATOM 1438 C C . ARG A 1 182 ? 7.928 -57.894 4.081 1.00 73.31 182 ARG A C 1
ATOM 1440 O O . ARG A 1 182 ? 6.934 -57.479 4.681 1.00 73.31 182 ARG A O 1
ATOM 1447 N N . GLU A 1 183 ? 7.875 -59.022 3.372 1.00 49.38 183 GLU A N 1
ATOM 1448 C CA . GLU A 1 183 ? 6.640 -59.792 3.183 1.00 49.38 183 GLU A CA 1
ATOM 1449 C C . GLU A 1 183 ? 6.162 -60.465 4.493 1.00 49.38 183 GLU A C 1
ATOM 1451 O O . GLU A 1 183 ? 6.817 -61.336 5.065 1.00 49.38 183 GLU A O 1
ATOM 1456 N N . GLY A 1 184 ? 4.972 -60.086 4.976 1.00 49.62 184 GLY A N 1
ATOM 1457 C CA . GLY A 1 184 ? 4.386 -60.557 6.241 1.00 49.62 184 GLY A CA 1
ATOM 1458 C C . GLY A 1 184 ? 4.498 -59.510 7.356 1.00 49.62 184 GLY A C 1
ATOM 1459 O O . GLY A 1 184 ? 5.403 -58.704 7.374 1.00 49.62 184 GLY A O 1
ATOM 1460 N N . ILE A 1 185 ? 3.553 -59.441 8.296 1.00 47.50 185 ILE A N 1
ATOM 1461 C CA . ILE A 1 185 ? 3.593 -58.440 9.382 1.00 47.50 185 ILE A CA 1
ATOM 1462 C C . ILE A 1 185 ? 3.705 -59.173 10.713 1.00 47.50 185 ILE A C 1
ATOM 1464 O O . ILE A 1 185 ? 2.852 -60.002 11.038 1.00 47.50 185 ILE A O 1
ATOM 1468 N N . THR A 1 186 ? 4.717 -58.848 11.521 1.00 50.56 186 THR A N 1
ATOM 1469 C CA . THR A 1 186 ? 4.833 -59.402 12.876 1.00 50.56 186 THR A CA 1
ATOM 1470 C C . THR A 1 186 ? 4.148 -58.499 13.906 1.00 50.56 186 THR A C 1
ATOM 1472 O O . THR A 1 186 ? 4.377 -57.291 13.979 1.00 50.56 186 THR A O 1
ATOM 1475 N N . LEU A 1 187 ? 3.335 -59.102 14.782 1.00 37.91 187 LEU A N 1
ATOM 1476 C CA . LEU A 1 187 ? 2.600 -58.415 15.858 1.00 37.91 187 LEU A CA 1
ATOM 1477 C C . LEU A 1 187 ? 3.513 -57.560 16.765 1.00 37.91 187 LEU A C 1
ATOM 1479 O O . LEU A 1 187 ? 3.092 -56.536 17.301 1.00 37.91 187 LEU A O 1
ATOM 1483 N N . LYS A 1 188 ? 4.773 -57.980 16.928 1.00 44.72 188 LYS A N 1
ATOM 1484 C CA . LYS A 1 188 ? 5.788 -57.311 17.752 1.00 44.72 188 LYS A CA 1
ATOM 1485 C C . LYS A 1 188 ? 6.258 -55.987 17.135 1.00 44.72 188 LYS A C 1
ATOM 1487 O O . LYS A 1 188 ? 6.426 -55.022 17.878 1.00 44.72 188 LYS A O 1
ATOM 1492 N N . ASN A 1 189 ? 6.417 -55.918 15.812 1.00 46.78 189 ASN A N 1
ATOM 1493 C CA . ASN A 1 189 ? 6.828 -54.695 15.112 1.00 46.78 189 ASN A CA 1
ATOM 1494 C C . ASN A 1 189 ? 5.675 -53.681 15.055 1.00 46.78 189 ASN A C 1
ATOM 1496 O O . ASN A 1 189 ? 5.869 -52.507 15.367 1.00 46.78 189 ASN A O 1
ATOM 1500 N N . THR A 1 190 ? 4.441 -54.149 14.840 1.00 42.03 190 THR A N 1
ATOM 1501 C CA . THR A 1 190 ? 3.238 -53.299 14.907 1.00 42.03 190 THR A CA 1
ATOM 1502 C C . THR A 1 190 ? 3.018 -52.690 16.300 1.00 42.03 190 THR A C 1
ATOM 1504 O O . THR A 1 190 ? 2.693 -51.510 16.418 1.00 42.03 190 THR A O 1
ATOM 1507 N N . ALA A 1 191 ? 3.234 -53.461 17.375 1.00 40.88 191 ALA A N 1
ATOM 1508 C CA . ALA A 1 191 ? 3.092 -52.967 18.748 1.00 40.88 191 ALA A CA 1
ATOM 1509 C C . ALA A 1 191 ? 4.158 -51.921 19.125 1.00 40.88 191 ALA A C 1
ATOM 1511 O O . ALA A 1 191 ? 3.852 -50.960 19.830 1.00 40.88 191 ALA A O 1
ATOM 1512 N N . LYS A 1 192 ? 5.396 -52.078 18.639 1.00 48.56 192 LYS A N 1
ATOM 1513 C CA . LYS A 1 192 ? 6.473 -51.095 18.835 1.00 48.56 192 LYS A CA 1
ATOM 1514 C C . LYS A 1 192 ? 6.201 -49.784 18.095 1.00 48.56 192 LYS A C 1
ATOM 1516 O O . LYS A 1 192 ? 6.373 -48.728 18.697 1.00 48.56 192 LYS A O 1
ATOM 1521 N N . GLY A 1 193 ? 5.720 -49.852 16.849 1.00 44.31 193 GLY A N 1
ATOM 1522 C CA . GLY A 1 193 ? 5.286 -48.673 16.090 1.00 44.31 193 GLY A CA 1
ATOM 1523 C C . GLY A 1 193 ? 4.168 -47.907 16.808 1.00 44.31 193 GLY A C 1
ATOM 1524 O O . GLY A 1 193 ? 4.266 -46.699 16.996 1.00 44.31 193 GLY A O 1
ATOM 1525 N N . ALA A 1 194 ? 3.166 -48.617 17.340 1.00 39.38 194 ALA A N 1
ATOM 1526 C CA . ALA A 1 194 ? 2.090 -48.007 18.127 1.00 39.38 194 ALA A CA 1
ATOM 1527 C C . ALA A 1 194 ? 2.582 -47.346 19.433 1.00 39.38 194 ALA A C 1
ATOM 1529 O O . ALA A 1 194 ? 2.061 -46.302 19.830 1.00 39.38 194 ALA A O 1
ATOM 1530 N N . LEU A 1 195 ? 3.589 -47.922 20.101 1.00 41.78 195 LEU A N 1
ATOM 1531 C CA . LEU A 1 195 ? 4.173 -47.348 21.318 1.00 41.78 195 LEU A CA 1
ATOM 1532 C C . LEU A 1 195 ? 4.992 -46.083 21.015 1.00 41.78 195 LEU A C 1
ATOM 1534 O O . LEU A 1 195 ? 4.829 -45.083 21.707 1.00 41.78 195 LEU A O 1
ATOM 1538 N N . ALA A 1 196 ? 5.816 -46.114 19.960 1.00 45.66 196 ALA A N 1
ATOM 1539 C CA . ALA A 1 196 ? 6.614 -44.971 19.506 1.00 45.66 196 ALA A CA 1
ATOM 1540 C C . ALA A 1 196 ? 5.736 -43.771 19.110 1.00 45.66 196 ALA A C 1
ATOM 1542 O O . ALA A 1 196 ? 6.107 -42.624 19.356 1.00 45.66 196 ALA A O 1
ATOM 1543 N N . MET A 1 197 ? 4.545 -44.043 18.568 1.00 44.75 197 MET A N 1
ATOM 1544 C CA . MET A 1 197 ? 3.521 -43.035 18.288 1.00 44.75 197 MET A CA 1
ATOM 1545 C C . MET A 1 197 ? 2.882 -42.467 19.561 1.00 44.75 197 MET A C 1
ATOM 1547 O O . MET A 1 197 ? 2.690 -41.259 19.661 1.00 44.75 197 MET A O 1
ATOM 1551 N N . ALA A 1 198 ? 2.551 -43.323 20.535 1.00 39.47 198 ALA A N 1
ATOM 1552 C CA . ALA A 1 198 ? 1.856 -42.932 21.764 1.00 39.47 198 ALA A CA 1
ATOM 1553 C C . ALA A 1 198 ? 2.716 -42.101 22.730 1.00 39.47 198 ALA A C 1
ATOM 1555 O O . ALA A 1 198 ? 2.180 -41.472 23.640 1.00 39.47 198 ALA A O 1
ATOM 1556 N N . THR A 1 199 ? 4.036 -42.115 22.556 1.00 41.50 199 THR A N 1
ATOM 1557 C CA . THR A 1 199 ? 4.983 -41.352 23.378 1.00 41.50 199 THR A CA 1
ATOM 1558 C C . THR A 1 199 ? 5.514 -40.097 22.691 1.00 41.50 199 THR A C 1
ATOM 1560 O O . THR A 1 199 ? 6.264 -39.351 23.315 1.00 41.50 199 THR A O 1
ATOM 1563 N N . ASP A 1 200 ? 5.161 -39.858 21.426 1.00 45.12 200 ASP A N 1
ATOM 1564 C CA . ASP A 1 200 ? 5.611 -38.678 20.689 1.00 45.12 200 ASP A CA 1
ATOM 1565 C C . ASP A 1 200 ? 4.743 -37.444 21.035 1.00 45.12 200 ASP A C 1
ATOM 1567 O O . ASP A 1 200 ? 3.520 -37.489 20.866 1.00 45.12 200 ASP A O 1
ATOM 1571 N N . PRO A 1 201 ? 5.335 -36.334 21.526 1.00 37.09 201 PRO A N 1
ATOM 1572 C CA . PRO A 1 201 ? 4.587 -35.151 21.961 1.00 37.09 201 PRO A CA 1
ATOM 1573 C C . PRO A 1 201 ? 3.764 -34.495 20.845 1.00 37.09 201 PRO A C 1
ATOM 1575 O O . PRO A 1 201 ? 2.680 -33.970 21.112 1.00 37.09 201 PRO A O 1
ATOM 1578 N N . PHE A 1 202 ? 4.253 -34.548 19.602 1.00 40.91 202 PHE A N 1
ATOM 1579 C CA . PHE A 1 202 ? 3.573 -33.978 18.441 1.00 40.91 202 PHE A CA 1
ATOM 1580 C C . PHE A 1 202 ? 2.350 -34.826 18.055 1.00 40.91 202 PHE A C 1
ATOM 1582 O O . PHE A 1 202 ? 1.236 -34.306 17.975 1.00 40.91 202 PHE A O 1
ATOM 1589 N N . ASN A 1 203 ? 2.511 -36.149 17.958 1.00 44.47 203 ASN A N 1
ATOM 1590 C CA . ASN A 1 203 ? 1.416 -37.103 17.757 1.00 44.47 203 ASN A CA 1
ATOM 1591 C C . ASN A 1 203 ? 0.359 -37.035 18.872 1.00 44.47 203 ASN A C 1
ATOM 1593 O O . ASN A 1 203 ? -0.838 -37.124 18.592 1.00 44.47 203 ASN A O 1
ATOM 1597 N N . LEU A 1 204 ? 0.769 -36.850 20.132 1.00 38.62 204 LEU A N 1
ATOM 1598 C CA . LEU A 1 204 ? -0.143 -36.692 21.270 1.00 38.62 204 LEU A CA 1
ATOM 1599 C C . LEU A 1 204 ? -0.954 -35.393 21.199 1.00 38.62 204 LEU A C 1
ATOM 1601 O O . LEU A 1 204 ? -2.158 -35.419 21.461 1.00 38.62 204 LEU A O 1
ATOM 1605 N N . GLY A 1 205 ? -0.326 -34.280 20.811 1.00 33.16 205 GLY A N 1
ATOM 1606 C CA . GLY A 1 205 ? -1.014 -33.006 20.578 1.00 33.16 205 GLY A CA 1
ATOM 1607 C C . GLY A 1 205 ? -2.048 -33.102 19.452 1.00 33.16 205 GLY A C 1
ATOM 1608 O O . GLY A 1 205 ? -3.183 -32.640 19.594 1.00 33.16 205 GLY A O 1
ATOM 1609 N N . VAL A 1 206 ? -1.697 -33.796 18.369 1.00 37.09 206 VAL A N 1
ATOM 1610 C CA . VAL A 1 206 ? -2.587 -34.047 17.227 1.00 37.09 206 VAL A CA 1
ATOM 1611 C C . VAL A 1 206 ? -3.762 -34.955 17.627 1.00 37.09 206 VAL A C 1
ATOM 1613 O O . VAL A 1 206 ? -4.920 -34.597 17.417 1.00 37.09 206 VAL A O 1
ATOM 1616 N N . LEU A 1 207 ? -3.515 -36.087 18.294 1.00 34.66 207 LEU A N 1
ATOM 1617 C CA . LEU A 1 207 ? -4.569 -37.018 18.735 1.00 34.66 207 LEU A CA 1
ATOM 1618 C C . LEU A 1 207 ? -5.510 -36.421 19.797 1.00 34.66 207 LEU A C 1
ATOM 1620 O O . LEU A 1 207 ? -6.709 -36.725 19.797 1.00 34.66 207 LEU A O 1
ATOM 1624 N N . ALA A 1 208 ? -4.999 -35.542 20.665 1.00 31.98 208 ALA A N 1
ATOM 1625 C CA . ALA A 1 208 ? -5.810 -34.789 21.623 1.00 31.98 208 ALA A CA 1
ATOM 1626 C C . ALA A 1 208 ? -6.761 -33.800 20.925 1.00 31.98 208 ALA A C 1
ATOM 1628 O O . ALA A 1 208 ? -7.908 -33.643 21.348 1.00 31.98 208 ALA A O 1
ATOM 1629 N N . THR A 1 209 ? -6.320 -33.200 19.816 1.00 30.58 209 THR A N 1
ATOM 1630 C CA . THR A 1 209 ? -7.107 -32.252 19.006 1.00 30.58 209 THR A CA 1
ATOM 1631 C C . THR A 1 209 ? -8.299 -32.927 18.312 1.00 30.58 209 THR A C 1
ATOM 1633 O O . THR A 1 209 ? -9.346 -32.311 18.120 1.00 30.58 209 THR A O 1
ATOM 1636 N N . PHE A 1 210 ? -8.201 -34.230 18.037 1.00 32.81 210 PHE A N 1
ATOM 1637 C CA . PHE A 1 210 ? -9.281 -35.041 17.462 1.00 32.81 210 PHE A CA 1
ATOM 1638 C C . PHE A 1 210 ? -10.257 -35.639 18.495 1.00 32.81 210 PHE A C 1
ATOM 1640 O O . PHE A 1 210 ? -11.146 -36.410 18.130 1.00 32.81 210 PHE A O 1
ATOM 1647 N N . GLY A 1 211 ? -10.113 -35.318 19.789 1.00 26.53 211 GLY A N 1
ATOM 1648 C CA . GLY A 1 211 ? -10.985 -35.835 20.854 1.00 26.53 211 GLY A CA 1
ATOM 1649 C C . GLY A 1 211 ? -10.850 -37.342 21.106 1.00 26.53 211 GLY A C 1
ATOM 1650 O O . GLY A 1 211 ? -11.712 -37.948 21.749 1.00 26.53 211 GLY A O 1
ATOM 1651 N N . ILE A 1 212 ? -9.780 -37.971 20.610 1.00 33.38 212 ILE A N 1
ATOM 1652 C CA . ILE A 1 212 ? -9.580 -39.409 20.746 1.00 33.38 212 ILE A CA 1
ATOM 1653 C C . ILE A 1 212 ? -8.875 -39.680 22.082 1.00 33.38 212 ILE A C 1
ATOM 1655 O O . ILE A 1 212 ? -7.660 -39.570 22.218 1.00 33.38 212 ILE A O 1
ATOM 1659 N N . GLY A 1 213 ? -9.641 -40.058 23.105 1.00 32.59 213 GLY A N 1
ATOM 1660 C CA . GLY A 1 213 ? -9.088 -40.582 24.357 1.00 32.59 213 GLY A CA 1
ATOM 1661 C C . GLY A 1 213 ? -8.504 -41.984 24.155 1.00 32.59 213 GLY A C 1
ATOM 1662 O O . GLY A 1 213 ? -9.199 -42.973 24.391 1.00 32.59 213 GLY A O 1
ATOM 1663 N N . VAL A 1 214 ? -7.252 -42.098 23.693 1.00 34.62 214 VAL A N 1
ATOM 1664 C CA . VAL A 1 214 ? -6.661 -43.406 23.315 1.00 34.62 214 VAL A CA 1
ATOM 1665 C C . VAL A 1 214 ? -5.875 -44.091 24.434 1.00 34.62 214 VAL A C 1
ATOM 1667 O O . VAL A 1 214 ? -5.631 -45.288 24.345 1.00 34.62 214 VAL A O 1
ATOM 1670 N N . ALA A 1 215 ? -5.539 -43.425 25.537 1.00 33.06 215 ALA A N 1
ATOM 1671 C CA . ALA A 1 215 ? -4.634 -44.039 26.516 1.00 33.06 215 ALA A CA 1
ATOM 1672 C C . ALA A 1 215 ? -5.212 -45.275 27.256 1.00 33.06 215 ALA A C 1
ATOM 1674 O O . ALA A 1 215 ? -4.446 -46.082 27.769 1.00 33.06 215 ALA A O 1
ATOM 1675 N N . GLY A 1 216 ? -6.541 -45.463 27.314 1.00 32.91 216 GLY A N 1
ATOM 1676 C CA . GLY A 1 216 ? -7.155 -46.486 28.183 1.00 32.91 216 GLY A CA 1
ATOM 1677 C C . GLY A 1 216 ? -7.893 -47.656 27.518 1.00 32.91 216 GLY A C 1
ATOM 1678 O O . GLY A 1 216 ? -8.102 -48.670 28.177 1.00 32.91 216 GLY A O 1
ATOM 1679 N N . LYS A 1 217 ? -8.334 -47.554 26.253 1.00 32.72 217 LYS A N 1
ATOM 1680 C CA . LYS A 1 217 ? -9.366 -48.476 25.712 1.00 32.72 217 LYS A CA 1
ATOM 1681 C C . LYS A 1 217 ? -8.884 -49.482 24.656 1.00 32.72 217 LYS A C 1
ATOM 1683 O O . LYS A 1 217 ? -9.600 -50.439 24.385 1.00 32.72 217 LYS A O 1
ATOM 1688 N N . TYR A 1 218 ? -7.689 -49.314 24.087 1.00 37.38 218 TYR A N 1
ATOM 1689 C CA . TYR A 1 218 ? -7.264 -50.068 22.892 1.00 37.38 218 TYR A CA 1
ATOM 1690 C C . TYR A 1 218 ? -5.997 -50.914 23.058 1.00 37.38 218 TYR A C 1
ATOM 1692 O O . TYR A 1 218 ? -5.507 -51.475 22.085 1.00 37.38 218 TYR A O 1
ATOM 1700 N N . ALA A 1 219 ? -5.526 -51.117 24.289 1.00 33.28 219 ALA A N 1
ATOM 1701 C CA . ALA A 1 219 ? -4.360 -51.949 24.603 1.00 33.28 219 ALA A CA 1
ATOM 1702 C C . ALA A 1 219 ? -4.516 -53.460 24.274 1.00 33.28 219 ALA A C 1
ATOM 1704 O O . ALA A 1 219 ? -3.666 -54.254 24.661 1.00 33.28 219 ALA A O 1
ATOM 1705 N N . GLY A 1 220 ? -5.586 -53.885 23.583 1.00 34.12 220 GLY A N 1
ATOM 1706 C CA . GLY A 1 220 ? -5.913 -55.301 23.374 1.00 34.12 220 GLY A CA 1
ATOM 1707 C C . GLY A 1 220 ? -6.506 -55.704 22.018 1.00 34.12 220 GLY A C 1
ATOM 1708 O O . GLY A 1 220 ? -6.921 -56.853 21.896 1.00 34.12 220 GLY A O 1
ATOM 1709 N N . GLN A 1 221 ? -6.576 -54.833 21.002 1.00 35.06 221 GLN A N 1
ATOM 1710 C CA . GLN A 1 221 ? -7.099 -55.214 19.676 1.00 35.06 221 GLN A CA 1
ATOM 1711 C C . GLN A 1 221 ? -6.072 -54.953 18.571 1.00 35.06 221 GLN A C 1
ATOM 1713 O O . GLN A 1 221 ? -5.521 -53.861 18.473 1.00 35.06 221 GLN A O 1
ATOM 1718 N N . GLN A 1 222 ? -5.806 -55.980 17.755 1.00 36.34 222 GLN A N 1
ATOM 1719 C CA . GLN A 1 222 ? -4.851 -55.927 16.648 1.00 36.34 222 GLN A CA 1
ATOM 1720 C C . GLN A 1 222 ? -5.305 -54.906 15.600 1.00 36.34 222 GLN A C 1
ATOM 1722 O O . GLN A 1 222 ? -6.344 -55.080 14.967 1.00 36.34 222 GLN A O 1
ATOM 1727 N N . MET A 1 223 ? -4.523 -53.844 15.421 1.00 39.22 223 MET A N 1
ATOM 1728 C CA . MET A 1 223 ? -4.782 -52.772 14.461 1.00 39.22 223 MET A CA 1
ATOM 1729 C C . MET A 1 223 ? -3.629 -52.743 13.444 1.00 39.22 223 MET A C 1
ATOM 1731 O O . MET A 1 223 ? -2.471 -52.756 13.848 1.00 39.22 223 MET A O 1
ATOM 1735 N N . THR A 1 224 ? -3.920 -52.757 12.138 1.00 43.38 224 THR A N 1
ATOM 1736 C CA . THR A 1 224 ? -2.910 -52.771 11.052 1.00 43.38 224 THR A CA 1
ATOM 1737 C C . THR A 1 224 ? -2.615 -51.357 10.510 1.00 43.38 224 THR A C 1
ATOM 1739 O O . THR A 1 224 ? -3.457 -50.466 10.643 1.00 43.38 224 THR A O 1
ATOM 1742 N N . LYS A 1 225 ? -1.453 -51.147 9.848 1.00 39.56 225 LYS A N 1
ATOM 1743 C CA . LYS A 1 225 ? -1.007 -49.869 9.215 1.00 39.56 225 LYS A CA 1
ATOM 1744 C C . LYS A 1 225 ? -2.102 -49.253 8.328 1.00 39.56 225 LYS A C 1
ATOM 1746 O O . LYS A 1 225 ? -2.409 -48.071 8.443 1.00 39.56 225 LYS A O 1
ATOM 1751 N N . MET A 1 226 ? -2.761 -50.074 7.505 1.00 39.84 226 MET A N 1
ATOM 1752 C CA . MET A 1 226 ? -3.878 -49.649 6.649 1.00 39.84 226 MET A CA 1
ATOM 1753 C C . MET A 1 226 ? -5.165 -49.356 7.428 1.00 39.84 226 MET A C 1
ATOM 1755 O O . MET A 1 226 ? -5.833 -48.378 7.114 1.00 39.84 226 MET A O 1
ATOM 1759 N N . ALA A 1 227 ? -5.498 -50.143 8.457 1.00 40.28 227 ALA A N 1
ATOM 1760 C CA . ALA A 1 227 ? -6.719 -49.946 9.241 1.00 40.28 227 ALA A CA 1
ATOM 1761 C C . ALA A 1 227 ? -6.684 -48.652 10.069 1.00 40.28 227 ALA A C 1
ATOM 1763 O O . ALA A 1 227 ? -7.716 -48.008 10.227 1.00 40.28 227 ALA A O 1
ATOM 1764 N N . PHE A 1 228 ? -5.509 -48.234 10.551 1.00 41.75 228 PHE A N 1
ATOM 1765 C CA . PHE A 1 228 ? -5.350 -46.952 11.244 1.00 41.75 228 PHE A CA 1
ATOM 1766 C C . PHE A 1 228 ? -5.289 -45.757 10.276 1.00 41.75 228 PHE A C 1
ATOM 1768 O O . PHE A 1 228 ? -5.894 -44.721 10.551 1.00 41.75 228 PHE A O 1
ATOM 1775 N N . LYS A 1 229 ? -4.649 -45.909 9.103 1.00 42.06 229 LYS A N 1
ATOM 1776 C CA . LYS A 1 229 ? -4.679 -44.895 8.027 1.00 42.06 229 LYS A CA 1
ATOM 1777 C C . LYS A 1 229 ? -6.118 -44.659 7.544 1.00 42.06 229 LYS A C 1
ATOM 1779 O O . LYS A 1 229 ? -6.529 -43.518 7.364 1.00 42.06 229 LYS A O 1
ATOM 1784 N N . GLU A 1 230 ? -6.911 -45.726 7.445 1.00 41.84 230 GLU A N 1
ATOM 1785 C CA . GLU A 1 230 ? -8.360 -45.677 7.216 1.00 41.84 230 GLU A CA 1
ATOM 1786 C C . GLU A 1 230 ? -9.141 -45.130 8.418 1.00 41.84 230 GLU A C 1
ATOM 1788 O O . GLU A 1 230 ? -10.117 -44.421 8.218 1.00 41.84 230 GLU A O 1
ATOM 1793 N N . LEU A 1 231 ? -8.736 -45.386 9.665 1.00 39.88 231 LEU A N 1
ATOM 1794 C CA . LEU A 1 231 ? -9.380 -44.810 10.855 1.00 39.88 231 LEU A CA 1
ATOM 1795 C C . LEU A 1 231 ? -9.238 -43.281 10.886 1.00 39.88 231 LEU A C 1
ATOM 1797 O O . LEU A 1 231 ? -10.226 -42.593 11.122 1.00 39.88 231 LEU A O 1
ATOM 1801 N N . LEU A 1 232 ? -8.043 -42.750 10.604 1.00 38.22 232 LEU A N 1
ATOM 1802 C CA . LEU A 1 232 ? -7.791 -41.310 10.457 1.00 38.22 232 LEU A CA 1
ATOM 1803 C C . LEU A 1 232 ? -8.606 -40.728 9.299 1.00 38.22 232 LEU A C 1
ATOM 1805 O O . LEU A 1 232 ? -9.296 -39.725 9.461 1.00 38.22 232 LEU A O 1
ATOM 1809 N N . LYS A 1 233 ? -8.601 -41.410 8.152 1.00 41.12 233 LYS A N 1
ATOM 1810 C CA . LYS A 1 233 ? -9.377 -41.020 6.970 1.00 41.12 233 LYS A CA 1
ATOM 1811 C C . LYS A 1 233 ? -10.883 -41.004 7.254 1.00 41.12 233 LYS A C 1
ATOM 1813 O O . LYS A 1 233 ? -11.567 -40.060 6.878 1.00 41.12 233 LYS A O 1
ATOM 1818 N N . ASN A 1 234 ? -11.400 -41.993 7.977 1.00 39.09 234 ASN A N 1
ATOM 1819 C CA . ASN A 1 234 ? -12.819 -42.089 8.311 1.00 39.09 234 ASN A CA 1
ATOM 1820 C C . ASN A 1 234 ? -13.221 -41.139 9.448 1.00 39.09 234 ASN A C 1
ATOM 1822 O O . ASN A 1 234 ? -14.284 -40.536 9.361 1.00 39.09 234 ASN A O 1
ATOM 1826 N N . ALA A 1 235 ? -12.373 -40.910 10.456 1.00 37.44 235 ALA A N 1
ATOM 1827 C CA . ALA A 1 235 ? -12.590 -39.891 11.488 1.00 37.44 235 ALA A CA 1
ATOM 1828 C C . ALA A 1 235 ? -12.690 -38.473 10.891 1.00 37.44 235 ALA A C 1
ATOM 1830 O O . ALA A 1 235 ? -13.506 -37.672 11.349 1.00 37.44 235 ALA A O 1
ATOM 1831 N N . VAL A 1 236 ? -11.926 -38.203 9.824 1.00 35.56 236 VAL A N 1
ATOM 1832 C CA . VAL A 1 236 ? -11.978 -36.962 9.032 1.00 35.56 236 VAL A CA 1
ATOM 1833 C C . VAL A 1 236 ? -13.234 -36.890 8.150 1.00 35.56 236 VAL A C 1
ATOM 1835 O O . VAL A 1 236 ? -13.830 -35.823 8.013 1.00 35.56 236 VAL A O 1
ATOM 1838 N N . LEU A 1 237 ? -13.675 -38.012 7.572 1.00 35.69 237 LEU A N 1
ATOM 1839 C CA . LEU A 1 237 ? -14.815 -38.045 6.645 1.00 35.69 237 LEU A CA 1
ATOM 1840 C C . LEU A 1 237 ? -16.192 -38.128 7.330 1.00 35.69 237 LEU A C 1
ATOM 1842 O O . LEU A 1 237 ? -17.187 -37.726 6.726 1.00 35.69 237 LEU A O 1
ATOM 1846 N N . SER A 1 238 ? -16.290 -38.624 8.570 1.00 37.31 238 SER A N 1
ATOM 1847 C CA . SER A 1 238 ? -17.584 -38.880 9.231 1.00 37.31 238 SER A CA 1
ATOM 1848 C C . SER A 1 238 ? -18.049 -37.822 10.244 1.00 37.31 238 SER A C 1
ATOM 1850 O O . SER A 1 238 ? -19.031 -38.062 10.947 1.00 37.31 238 SER A O 1
ATOM 1852 N N . ALA A 1 239 ? -17.407 -36.652 10.331 1.00 30.86 239 ALA A N 1
ATOM 1853 C CA . ALA A 1 239 ? -17.839 -35.557 11.209 1.00 30.86 239 ALA A CA 1
ATOM 1854 C C . ALA A 1 239 ? -18.506 -34.410 10.414 1.00 30.86 239 ALA A C 1
ATOM 1856 O O . ALA A 1 239 ? -17.832 -33.463 10.007 1.00 30.86 239 ALA A O 1
ATOM 1857 N N . PRO A 1 240 ? -19.833 -34.429 10.178 1.00 32.34 240 PRO A N 1
ATOM 1858 C CA . PRO A 1 240 ? -20.513 -33.325 9.516 1.00 32.34 240 PRO A CA 1
ATOM 1859 C C . PRO A 1 240 ? -20.800 -32.200 10.521 1.00 32.34 240 PRO A C 1
ATOM 1861 O O . PRO A 1 240 ? -21.907 -32.086 11.040 1.00 32.34 240 PRO A O 1
ATOM 1864 N N . THR A 1 241 ? -19.819 -31.331 10.771 1.00 31.06 241 THR A N 1
ATOM 1865 C CA . THR A 1 241 ? -20.030 -30.004 11.386 1.00 31.06 241 THR A CA 1
ATOM 1866 C C . THR A 1 241 ? -19.004 -28.991 10.863 1.00 31.06 241 THR A C 1
ATOM 1868 O O . THR A 1 241 ? -17.961 -29.390 10.365 1.00 31.06 241 THR A O 1
ATOM 1871 N N . LYS A 1 242 ? -19.326 -27.686 10.953 1.00 29.23 242 LYS A N 1
ATOM 1872 C CA . LYS A 1 242 ? -18.722 -26.475 10.324 1.00 29.23 242 LYS A CA 1
ATOM 1873 C C . LYS A 1 242 ? -17.197 -26.235 10.482 1.00 29.23 242 LYS A C 1
ATOM 1875 O O . LYS A 1 242 ? -16.722 -25.146 10.182 1.00 29.23 242 LYS A O 1
ATOM 1880 N N . THR A 1 243 ? -16.435 -27.234 10.899 1.00 29.55 243 THR A N 1
ATOM 1881 C CA . THR A 1 243 ? -15.000 -27.201 11.211 1.00 29.55 243 THR A CA 1
ATOM 1882 C C . THR A 1 243 ? -14.180 -28.040 10.214 1.00 29.55 243 THR A C 1
ATOM 1884 O O . THR A 1 243 ? -13.173 -28.624 10.588 1.00 29.55 243 THR A O 1
ATOM 1887 N N . SER A 1 244 ? -14.618 -28.163 8.954 1.00 33.03 244 SER A N 1
ATOM 1888 C CA . SER A 1 244 ? -14.098 -29.169 8.005 1.00 33.03 244 SER A CA 1
ATOM 1889 C C . SER A 1 244 ? -13.079 -28.675 6.965 1.00 33.03 244 SER A C 1
ATOM 1891 O O . SER A 1 244 ? -12.636 -29.465 6.139 1.00 33.03 244 SER A O 1
ATOM 1893 N N . LEU A 1 245 ? -12.673 -27.399 6.976 1.00 27.77 245 LEU A N 1
ATOM 1894 C CA . LEU A 1 245 ? -11.661 -26.874 6.036 1.00 27.77 245 LEU A CA 1
ATOM 1895 C C . LEU A 1 245 ? -10.215 -26.965 6.557 1.00 27.77 245 LEU A C 1
ATOM 1897 O O . LEU A 1 245 ? -9.292 -26.965 5.750 1.00 27.77 245 LEU A O 1
ATOM 1901 N N . ALA A 1 246 ? -10.010 -27.099 7.871 1.00 28.50 246 ALA A N 1
ATOM 1902 C CA . ALA A 1 246 ? -8.679 -27.292 8.460 1.00 28.50 246 ALA A CA 1
ATOM 1903 C C . ALA A 1 246 ? -8.209 -28.760 8.388 1.00 28.50 246 ALA A C 1
ATOM 1905 O O . ALA A 1 246 ? -7.024 -29.047 8.291 1.00 28.50 246 ALA A O 1
ATOM 1906 N N . THR A 1 247 ? -9.146 -29.707 8.353 1.00 35.31 247 THR A N 1
ATOM 1907 C CA . THR A 1 247 ? -8.871 -31.116 8.668 1.00 35.31 247 THR A CA 1
ATOM 1908 C C . THR A 1 247 ? -8.320 -31.942 7.498 1.00 35.31 247 THR A C 1
ATOM 1910 O O . THR A 1 247 ? -7.690 -32.970 7.715 1.00 35.31 247 THR A O 1
ATOM 1913 N N . GLY A 1 248 ? -8.535 -31.513 6.249 1.00 32.75 248 GLY A N 1
ATOM 1914 C CA . GLY A 1 248 ? -7.963 -32.173 5.064 1.00 32.75 248 GLY A CA 1
ATOM 1915 C C . GLY A 1 248 ? -6.554 -31.687 4.705 1.00 32.75 248 GLY A C 1
ATOM 1916 O O . GLY A 1 248 ? -5.776 -32.433 4.114 1.00 32.75 248 GLY A O 1
ATOM 1917 N N . ALA A 1 249 ? -6.215 -30.453 5.088 1.00 29.45 249 ALA A N 1
ATOM 1918 C CA . ALA A 1 249 ? -4.925 -29.833 4.793 1.00 29.45 249 ALA A CA 1
ATOM 1919 C C . ALA A 1 249 ? -3.792 -30.449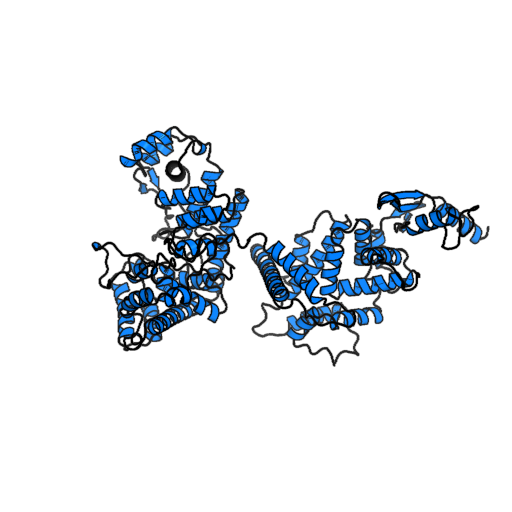 5.629 1.00 29.45 249 ALA A C 1
ATOM 1921 O O . ALA A 1 249 ? -2.714 -30.711 5.106 1.00 29.45 249 ALA A O 1
ATOM 1922 N N . GLU A 1 250 ? -4.056 -30.770 6.897 1.00 36.12 250 GLU A N 1
ATOM 1923 C CA . GLU A 1 250 ? -3.050 -31.299 7.828 1.00 36.12 250 GLU A CA 1
ATOM 1924 C C . GLU A 1 250 ? -2.536 -32.695 7.420 1.00 36.12 250 GLU A C 1
ATOM 1926 O O . GLU A 1 250 ? -1.338 -32.958 7.487 1.00 36.12 250 GLU A O 1
ATOM 1931 N N . ALA A 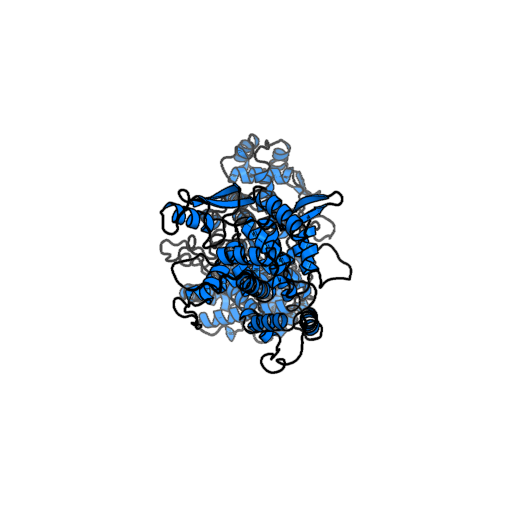1 251 ? -3.395 -33.570 6.880 1.00 35.12 251 ALA A N 1
ATOM 1932 C CA . ALA A 1 251 ? -2.980 -34.877 6.353 1.00 35.12 251 ALA A CA 1
ATOM 1933 C C . ALA A 1 251 ? -2.195 -34.773 5.024 1.00 35.12 251 ALA A C 1
ATOM 1935 O O . ALA A 1 251 ? -1.274 -35.558 4.776 1.00 35.12 251 ALA A O 1
ATOM 1936 N N . GLY A 1 252 ? -2.528 -33.786 4.183 1.00 37.19 252 GLY A N 1
ATOM 1937 C CA . GLY A 1 252 ? -1.784 -33.465 2.959 1.00 37.19 252 GLY A CA 1
ATOM 1938 C C . GLY A 1 252 ? -0.394 -32.878 3.240 1.00 37.19 252 GLY A C 1
ATOM 1939 O O . GLY A 1 252 ? 0.557 -33.151 2.517 1.00 37.19 252 GLY A O 1
ATOM 1940 N N . MET A 1 253 ? -0.246 -32.127 4.335 1.00 34.66 253 MET A N 1
ATOM 1941 C CA . MET A 1 253 ? 1.041 -31.554 4.749 1.00 34.66 253 MET A CA 1
ATOM 1942 C C . MET A 1 253 ? 1.983 -32.595 5.369 1.00 34.66 253 MET A C 1
ATOM 1944 O O . MET A 1 253 ? 3.184 -32.557 5.114 1.00 34.66 253 MET A O 1
ATOM 1948 N N . LEU A 1 254 ? 1.456 -33.565 6.125 1.00 40.88 254 LEU A N 1
ATOM 1949 C CA . LEU A 1 254 ? 2.261 -34.659 6.691 1.00 40.88 254 LEU A CA 1
ATOM 1950 C C . LEU A 1 254 ? 2.787 -35.611 5.610 1.00 40.88 254 LEU A C 1
ATOM 1952 O O . LEU A 1 254 ? 3.923 -36.068 5.683 1.00 40.88 254 LEU A O 1
ATOM 1956 N N . THR A 1 255 ? 1.980 -35.866 4.578 1.00 43.66 255 THR A N 1
ATOM 1957 C CA . THR A 1 255 ? 2.402 -36.656 3.410 1.00 43.66 255 THR A CA 1
ATOM 1958 C C . THR A 1 255 ? 3.424 -35.915 2.548 1.00 43.66 255 THR A C 1
ATOM 1960 O O . THR A 1 255 ? 4.316 -36.554 2.004 1.00 43.66 255 THR A O 1
ATOM 1963 N N . MET A 1 256 ? 3.366 -34.579 2.486 1.00 40.97 256 MET A N 1
ATOM 1964 C CA . MET A 1 256 ? 4.385 -33.754 1.826 1.00 40.97 256 MET A CA 1
ATOM 1965 C C . MET A 1 256 ? 5.727 -33.772 2.574 1.00 40.97 256 MET A C 1
ATOM 1967 O O . MET A 1 256 ? 6.767 -33.931 1.942 1.00 40.97 256 MET A O 1
ATOM 1971 N N . ALA A 1 257 ? 5.722 -33.641 3.905 1.00 43.09 257 ALA A N 1
ATOM 1972 C CA . ALA A 1 257 ? 6.947 -33.672 4.709 1.00 43.09 257 ALA A CA 1
ATOM 1973 C C . ALA A 1 257 ? 7.640 -35.048 4.674 1.00 43.09 257 ALA A C 1
ATOM 1975 O O . ALA A 1 257 ? 8.858 -35.114 4.515 1.00 43.09 257 ALA A O 1
ATOM 1976 N N . ASP A 1 258 ? 6.865 -36.136 4.759 1.00 46.75 258 ASP A N 1
ATOM 1977 C CA . ASP A 1 258 ? 7.364 -37.509 4.582 1.00 46.75 258 ASP A CA 1
ATOM 1978 C C . ASP A 1 258 ? 7.936 -37.716 3.169 1.00 46.75 258 ASP A C 1
ATOM 1980 O O . ASP A 1 258 ? 9.058 -38.195 3.019 1.00 46.75 258 ASP A O 1
ATOM 1984 N N . ASN A 1 259 ? 7.219 -37.277 2.128 1.00 51.66 259 ASN A N 1
ATOM 1985 C CA . ASN A 1 259 ? 7.675 -37.424 0.747 1.00 51.66 259 ASN A CA 1
ATOM 1986 C C . ASN A 1 259 ? 8.977 -36.642 0.478 1.00 51.66 259 ASN A C 1
ATOM 1988 O O . ASN A 1 259 ? 9.907 -37.204 -0.093 1.00 51.66 259 ASN A O 1
ATOM 1992 N N . LEU A 1 260 ? 9.098 -35.399 0.959 1.00 48.44 260 LEU A N 1
ATOM 1993 C CA . LEU A 1 260 ? 10.320 -34.597 0.809 1.00 48.44 260 LEU A CA 1
ATOM 1994 C C . LEU A 1 260 ? 11.523 -35.203 1.544 1.00 48.44 260 LEU A C 1
ATOM 1996 O O . LEU A 1 260 ? 12.619 -35.238 0.989 1.00 48.44 260 LEU A O 1
ATOM 2000 N N . ALA A 1 261 ? 11.329 -35.712 2.764 1.00 51.41 261 ALA A N 1
ATOM 2001 C CA . ALA A 1 261 ? 12.401 -36.366 3.514 1.00 51.41 261 ALA A CA 1
ATOM 2002 C C . ALA A 1 261 ? 12.935 -37.606 2.777 1.00 51.41 261 ALA A C 1
ATOM 2004 O O . ALA A 1 261 ? 14.147 -37.793 2.675 1.00 51.41 261 ALA A O 1
ATOM 2005 N N . ARG A 1 262 ? 12.039 -38.415 2.196 1.00 61.31 262 ARG A N 1
ATOM 2006 C CA . ARG A 1 262 ? 12.410 -39.603 1.411 1.00 61.31 262 ARG A CA 1
ATOM 2007 C C . ARG A 1 262 ? 13.088 -39.244 0.090 1.00 61.31 262 ARG A C 1
ATOM 2009 O O . ARG A 1 262 ? 14.039 -39.912 -0.299 1.00 61.31 262 ARG A O 1
ATOM 2016 N N . GLN A 1 263 ? 12.637 -38.186 -0.583 1.00 51.50 263 GLN A N 1
ATOM 2017 C CA . GLN A 1 263 ? 13.277 -37.707 -1.810 1.00 51.50 263 GLN A CA 1
ATOM 2018 C C . GLN A 1 263 ? 14.686 -37.152 -1.557 1.00 51.50 263 GLN A C 1
ATOM 2020 O O . GLN A 1 263 ? 15.577 -37.409 -2.356 1.00 51.50 263 GLN A O 1
ATOM 2025 N N . ASN A 1 264 ? 14.929 -36.480 -0.427 1.00 49.97 264 ASN A N 1
ATOM 2026 C CA . ASN A 1 264 ? 16.282 -36.045 -0.059 1.00 49.97 264 ASN A CA 1
ATOM 2027 C C . ASN A 1 264 ? 17.239 -37.230 0.111 1.00 49.97 264 ASN A C 1
ATOM 2029 O O . ASN A 1 264 ? 18.340 -37.199 -0.423 1.00 49.97 264 ASN A O 1
ATOM 2033 N N . VAL A 1 265 ? 16.796 -38.309 0.769 1.00 58.97 265 VAL A N 1
ATOM 2034 C CA . VAL A 1 265 ? 17.598 -39.541 0.889 1.00 58.97 265 VAL A CA 1
ATOM 2035 C C . VAL A 1 265 ? 17.907 -40.140 -0.490 1.00 58.97 265 VAL A C 1
ATOM 2037 O O . VAL A 1 265 ? 19.021 -40.603 -0.709 1.00 58.97 265 VAL A O 1
ATOM 2040 N N . LYS A 1 266 ? 16.959 -40.100 -1.438 1.00 63.03 266 LYS A N 1
ATOM 2041 C CA . LYS A 1 266 ? 17.179 -40.566 -2.822 1.00 63.03 266 LYS A CA 1
ATOM 2042 C C . LYS A 1 266 ? 18.193 -39.711 -3.584 1.00 63.03 266 LYS A C 1
ATOM 2044 O O . LYS A 1 266 ? 18.973 -40.264 -4.356 1.00 63.03 266 LYS A O 1
ATOM 2049 N N . VAL A 1 267 ? 18.174 -38.395 -3.371 1.00 53.22 267 VAL A N 1
ATOM 2050 C CA . VAL A 1 267 ? 19.118 -37.457 -3.996 1.00 53.22 267 VAL A CA 1
ATOM 2051 C C . VAL A 1 267 ? 20.526 -37.638 -3.439 1.00 53.22 267 VAL A C 1
ATOM 2053 O O . VAL A 1 267 ? 21.467 -37.804 -4.210 1.00 53.22 267 VAL A O 1
ATOM 2056 N N . ASP A 1 268 ? 20.664 -37.711 -2.116 1.00 52.44 268 ASP A N 1
ATOM 2057 C CA . ASP A 1 268 ? 21.961 -37.912 -1.457 1.00 52.44 268 ASP A CA 1
ATOM 2058 C C . ASP A 1 268 ? 22.556 -39.305 -1.754 1.00 52.44 268 ASP A C 1
ATOM 2060 O O . ASP A 1 268 ? 23.773 -39.476 -1.757 1.00 52.44 268 ASP A O 1
ATOM 2064 N N . ALA A 1 269 ? 21.709 -40.303 -2.033 1.00 55.97 269 ALA A N 1
ATOM 2065 C CA . ALA A 1 269 ? 22.121 -41.645 -2.456 1.00 55.97 269 ALA A CA 1
ATOM 2066 C C . ALA A 1 269 ? 22.448 -41.755 -3.960 1.00 55.97 269 ALA A C 1
ATOM 2068 O O . ALA A 1 269 ? 22.741 -42.857 -4.428 1.00 55.97 269 ALA A O 1
ATOM 2069 N N . GLU A 1 270 ? 22.370 -40.650 -4.713 1.00 59.09 270 GLU A N 1
ATOM 2070 C CA . GLU A 1 270 ? 22.573 -40.580 -6.172 1.00 59.09 270 GLU A CA 1
ATOM 2071 C C . GLU A 1 270 ? 21.593 -41.451 -6.989 1.00 59.09 270 GLU A C 1
ATOM 2073 O O . GLU A 1 270 ? 21.827 -41.755 -8.157 1.00 59.09 270 GLU A O 1
ATOM 2078 N N . VAL A 1 271 ? 20.463 -41.846 -6.391 1.00 59.78 271 VAL A N 1
ATOM 2079 C CA . VAL A 1 271 ? 19.385 -42.601 -7.061 1.00 59.78 271 VAL A CA 1
ATOM 2080 C C . VAL A 1 271 ? 18.459 -41.662 -7.843 1.00 59.78 271 VAL A C 1
ATOM 2082 O O . VAL A 1 271 ? 17.771 -42.077 -8.777 1.00 59.78 271 VAL A O 1
ATOM 2085 N N . GLN A 1 272 ? 18.436 -40.384 -7.467 1.00 53.94 272 GLN A N 1
ATOM 2086 C CA . GLN A 1 272 ? 17.604 -39.347 -8.066 1.00 53.94 272 GLN A CA 1
ATOM 2087 C C . GLN A 1 272 ? 18.415 -38.051 -8.226 1.00 53.94 272 GLN A C 1
ATOM 2089 O O . GLN A 1 272 ? 19.020 -37.589 -7.271 1.00 53.94 272 GLN A O 1
ATOM 2094 N N . ASP A 1 273 ? 18.404 -37.420 -9.405 1.00 41.94 273 ASP A N 1
ATOM 2095 C CA . ASP A 1 273 ? 19.259 -36.243 -9.663 1.00 41.94 273 ASP A CA 1
ATOM 2096 C C . ASP A 1 273 ? 18.848 -34.998 -8.856 1.00 41.94 273 ASP A C 1
ATOM 2098 O O . ASP A 1 273 ? 19.683 -34.193 -8.449 1.00 41.94 273 ASP A O 1
ATOM 2102 N N . THR A 1 274 ? 17.540 -34.801 -8.662 1.00 36.81 274 THR A N 1
ATOM 2103 C CA . THR A 1 274 ? 16.956 -33.670 -7.921 1.00 36.81 274 THR A CA 1
ATOM 2104 C C . THR A 1 274 ? 15.573 -34.046 -7.394 1.00 36.81 274 THR A C 1
ATOM 2106 O O . THR A 1 274 ? 14.912 -34.914 -7.961 1.00 36.81 274 THR A O 1
ATOM 2109 N N . ILE A 1 275 ? 15.108 -33.371 -6.340 1.00 37.38 275 ILE A N 1
ATOM 2110 C CA . ILE A 1 275 ? 13.744 -33.521 -5.808 1.00 37.38 275 ILE A CA 1
ATOM 2111 C C . ILE A 1 275 ? 12.723 -33.295 -6.937 1.00 37.38 275 ILE A C 1
ATOM 2113 O O . ILE A 1 275 ? 12.772 -32.267 -7.609 1.00 37.38 275 ILE A O 1
ATOM 2117 N N . ASP A 1 276 ? 11.789 -34.228 -7.115 1.00 41.78 276 ASP A N 1
ATOM 2118 C CA . ASP A 1 276 ? 10.646 -34.163 -8.020 1.00 41.78 276 ASP A CA 1
ATOM 2119 C C . ASP A 1 276 ? 9.491 -33.376 -7.356 1.00 41.78 276 ASP A C 1
ATOM 2121 O O . ASP A 1 276 ? 8.784 -33.885 -6.469 1.00 41.78 276 ASP A O 1
ATOM 2125 N N . PRO A 1 277 ? 9.260 -32.120 -7.783 1.00 32.09 277 PRO A N 1
ATOM 2126 C CA . PRO A 1 277 ? 8.205 -31.275 -7.235 1.00 32.09 277 PRO A CA 1
ATOM 2127 C C . PRO A 1 277 ? 6.799 -31.719 -7.673 1.00 32.09 277 PRO A C 1
ATOM 2129 O O . PRO A 1 277 ? 5.813 -31.341 -7.036 1.00 32.09 277 PRO A O 1
ATOM 2132 N N . VAL A 1 278 ? 6.682 -32.508 -8.746 1.00 33.00 278 VAL A N 1
ATOM 2133 C CA . VAL A 1 278 ? 5.415 -33.064 -9.237 1.00 33.00 278 VAL A CA 1
ATOM 2134 C C . VAL A 1 278 ? 5.007 -34.255 -8.376 1.00 33.00 278 VAL A C 1
ATOM 2136 O O . VAL A 1 278 ? 3.846 -34.326 -7.981 1.00 33.00 278 VAL A O 1
ATOM 2139 N N . GLU A 1 279 ? 5.936 -35.136 -8.000 1.00 36.91 279 GLU A N 1
ATOM 2140 C CA . GLU A 1 279 ? 5.662 -36.246 -7.073 1.00 36.91 279 GLU A CA 1
ATOM 2141 C C . GLU A 1 279 ? 5.323 -35.737 -5.658 1.00 36.91 279 GLU A C 1
ATOM 2143 O O . GLU A 1 279 ? 4.342 -36.187 -5.057 1.00 36.91 279 GLU A O 1
ATOM 2148 N N . ALA A 1 280 ? 6.028 -34.703 -5.181 1.00 35.34 280 ALA A N 1
ATOM 2149 C CA . ALA A 1 280 ? 5.697 -34.008 -3.932 1.00 35.34 280 ALA A CA 1
ATOM 2150 C C . ALA A 1 280 ? 4.305 -33.339 -3.980 1.00 35.34 280 ALA A C 1
ATOM 2152 O O . ALA A 1 280 ? 3.578 -33.318 -2.984 1.00 35.34 280 ALA A O 1
ATOM 2153 N N . GLY A 1 281 ? 3.899 -32.840 -5.155 1.00 30.78 281 GLY A N 1
ATOM 2154 C CA . GLY A 1 281 ? 2.564 -32.289 -5.410 1.00 30.78 281 GLY A CA 1
ATOM 2155 C C . GLY A 1 281 ? 1.456 -33.342 -5.577 1.00 30.78 281 GLY A C 1
ATOM 2156 O O . GLY A 1 281 ? 0.306 -33.083 -5.219 1.00 30.78 281 GLY A O 1
ATOM 2157 N N . VAL A 1 282 ? 1.779 -34.539 -6.081 1.00 29.58 282 VAL A N 1
ATOM 2158 C CA . VAL A 1 282 ? 0.842 -35.660 -6.305 1.00 29.58 282 VAL A CA 1
ATOM 2159 C C . VAL A 1 282 ? 0.628 -36.497 -5.039 1.00 29.58 282 VAL A C 1
ATOM 2161 O O . VAL A 1 282 ? -0.492 -36.956 -4.798 1.00 29.58 282 VAL A O 1
ATOM 2164 N N . ALA A 1 283 ? 1.632 -36.631 -4.167 1.00 34.06 283 ALA A N 1
ATOM 2165 C CA . ALA A 1 283 ? 1.469 -37.247 -2.846 1.00 34.06 283 ALA A CA 1
ATOM 2166 C C . ALA A 1 283 ? 0.434 -36.490 -1.984 1.00 34.06 283 ALA A C 1
ATOM 2168 O O . ALA A 1 283 ? -0.365 -37.112 -1.279 1.00 34.06 283 ALA A O 1
ATOM 2169 N N . GLY A 1 284 ? 0.352 -35.163 -2.148 1.00 34.28 284 GLY A N 1
ATOM 2170 C CA . GLY A 1 284 ? -0.712 -34.315 -1.596 1.00 34.28 284 GLY A CA 1
ATOM 2171 C C . GLY A 1 284 ? -2.065 -34.396 -2.331 1.00 34.28 284 GLY A C 1
ATOM 2172 O O . GLY A 1 284 ? -3.066 -33.886 -1.828 1.00 34.28 284 GLY A O 1
ATOM 2173 N N . ALA A 1 285 ? -2.142 -35.052 -3.495 1.00 26.48 285 ALA A N 1
ATOM 2174 C CA . ALA A 1 285 ? -3.329 -35.096 -4.358 1.00 26.48 285 ALA A CA 1
ATOM 2175 C C . ALA A 1 285 ? -4.220 -36.342 -4.174 1.00 26.48 285 ALA A C 1
ATOM 2177 O O . ALA A 1 285 ? -5.307 -36.411 -4.756 1.00 26.48 285 ALA A O 1
ATOM 2178 N N . THR A 1 286 ? -3.867 -37.293 -3.298 1.00 28.31 286 THR A N 1
ATOM 2179 C CA . THR A 1 286 ? -4.718 -38.477 -3.006 1.00 28.31 286 THR A CA 1
ATOM 2180 C C . THR A 1 286 ? -5.834 -38.177 -1.985 1.00 28.31 286 THR A C 1
ATOM 2182 O O . THR A 1 286 ? -6.201 -39.000 -1.147 1.00 28.31 286 THR A O 1
ATOM 2185 N N . GLY A 1 287 ? -6.391 -36.968 -2.064 1.00 29.41 287 GLY A N 1
ATOM 2186 C CA . GLY A 1 287 ? -7.655 -36.547 -1.451 1.00 29.41 287 GLY A CA 1
ATOM 2187 C C . GLY A 1 287 ? -8.567 -35.789 -2.425 1.00 29.41 287 GLY A C 1
ATOM 2188 O O . GLY A 1 287 ? -9.675 -35.411 -2.053 1.00 29.41 287 GLY A O 1
ATOM 2189 N N . ALA A 1 288 ? -8.133 -35.584 -3.674 1.00 25.92 288 ALA A N 1
ATOM 2190 C CA . ALA A 1 288 ? -8.852 -34.798 -4.670 1.00 25.92 288 ALA A CA 1
ATOM 2191 C C . ALA A 1 288 ? -8.882 -35.510 -6.030 1.00 25.92 288 ALA A C 1
ATOM 2193 O O . ALA A 1 288 ? -8.267 -35.080 -6.999 1.00 25.92 288 ALA A O 1
ATOM 2194 N N . VAL A 1 289 ? -9.637 -36.601 -6.127 1.00 23.58 289 VAL A N 1
ATOM 2195 C CA . VAL A 1 289 ? -10.082 -37.146 -7.420 1.00 23.58 289 VAL A CA 1
ATOM 2196 C C . VAL A 1 289 ? -11.562 -37.474 -7.191 1.00 23.58 289 VAL A C 1
ATOM 2198 O O . VAL A 1 289 ? -11.877 -38.252 -6.303 1.00 23.58 289 VAL A O 1
ATOM 2201 N N . LEU A 1 290 ? -12.560 -36.838 -7.801 1.00 22.62 290 LEU A N 1
ATOM 2202 C CA . LEU A 1 290 ? -12.792 -36.543 -9.211 1.00 22.62 290 LEU A CA 1
ATOM 2203 C C . LEU A 1 290 ? -13.829 -35.409 -9.306 1.00 22.62 290 LEU A C 1
ATOM 2205 O O . LEU A 1 290 ? -14.856 -35.476 -8.630 1.00 22.62 290 LEU A O 1
ATOM 2209 N N . GLY A 1 291 ? -13.625 -34.423 -10.184 1.00 21.00 291 GLY A N 1
ATOM 2210 C CA . GLY A 1 291 ? -14.698 -33.484 -10.532 1.00 21.00 291 GLY A CA 1
ATOM 2211 C C . GLY A 1 291 ? -14.257 -32.136 -11.091 1.00 21.00 291 GLY A C 1
ATOM 2212 O O . GLY A 1 291 ? -14.576 -31.113 -10.507 1.00 21.00 291 GLY A O 1
ATOM 2213 N N . ASP A 1 292 ? -13.548 -32.161 -12.219 1.00 23.62 292 ASP A N 1
ATOM 2214 C CA . ASP A 1 292 ? -13.572 -31.121 -13.257 1.00 23.62 292 ASP A CA 1
ATOM 2215 C C . ASP A 1 292 ? -13.303 -29.659 -12.825 1.00 23.62 292 ASP A C 1
ATOM 2217 O O . ASP A 1 292 ? -14.229 -28.887 -12.578 1.00 23.62 292 ASP A O 1
ATOM 2221 N N . ARG A 1 293 ? -12.014 -29.277 -12.772 1.00 21.45 293 ARG A N 1
ATOM 2222 C CA . ARG A 1 293 ? -11.466 -27.930 -13.078 1.00 21.45 293 ARG A CA 1
ATOM 2223 C C . ARG A 1 293 ? -9.954 -27.901 -12.832 1.00 21.45 293 ARG A C 1
ATOM 2225 O O . ARG A 1 293 ? -9.471 -27.481 -11.785 1.00 21.45 293 ARG A O 1
ATOM 2232 N N . ALA A 1 294 ? -9.199 -28.362 -13.823 1.00 24.12 294 ALA A N 1
ATOM 2233 C CA . ALA A 1 294 ? -7.763 -28.133 -13.892 1.00 24.12 294 ALA A CA 1
ATOM 2234 C C . ALA A 1 294 ? -7.485 -26.660 -14.255 1.00 24.12 294 ALA A C 1
ATOM 2236 O O . ALA A 1 294 ? -8.117 -26.164 -15.181 1.00 24.12 294 ALA A O 1
ATOM 2237 N N . THR A 1 295 ? -6.552 -26.030 -13.513 1.00 22.81 295 THR A N 1
ATOM 2238 C CA . THR A 1 295 ? -5.600 -24.934 -13.868 1.00 22.81 295 THR A CA 1
ATOM 2239 C C . THR A 1 295 ? -5.457 -23.736 -12.905 1.00 22.81 295 THR A C 1
ATOM 2241 O O . THR A 1 295 ? -4.582 -22.914 -13.147 1.00 22.81 295 THR A O 1
ATOM 2244 N N . THR A 1 296 ? -6.192 -23.615 -11.791 1.00 25.20 296 THR A N 1
ATOM 2245 C CA . THR A 1 296 ? -6.132 -22.393 -10.931 1.00 25.20 296 THR A CA 1
ATOM 2246 C C . THR A 1 296 ? -5.611 -22.569 -9.493 1.00 25.20 296 THR A C 1
ATOM 2248 O O . THR A 1 296 ? -5.591 -21.599 -8.745 1.00 25.20 296 THR A O 1
ATOM 2251 N N . GLY A 1 297 ? -5.179 -23.767 -9.078 1.00 25.73 297 GLY A N 1
ATOM 2252 C CA . GLY A 1 297 ? -4.982 -24.095 -7.650 1.00 25.73 297 GLY A CA 1
ATOM 2253 C C . GLY A 1 297 ? -3.549 -24.173 -7.098 1.00 25.73 297 GLY A C 1
ATOM 2254 O O . GLY A 1 297 ? -3.399 -24.348 -5.895 1.00 25.73 297 GLY A O 1
ATOM 2255 N N . MET A 1 298 ? -2.493 -24.068 -7.915 1.00 24.45 298 MET A N 1
ATOM 2256 C CA . MET A 1 298 ? -1.117 -24.346 -7.445 1.00 24.45 298 MET A CA 1
ATOM 2257 C C . MET A 1 298 ? -0.485 -23.224 -6.603 1.00 24.45 298 MET A C 1
ATOM 2259 O O . MET A 1 298 ? 0.243 -23.514 -5.661 1.00 24.45 298 MET A O 1
ATOM 2263 N N . ALA A 1 299 ? -0.780 -21.950 -6.880 1.00 26.95 299 ALA A N 1
ATOM 2264 C CA . ALA A 1 299 ? -0.096 -20.824 -6.227 1.00 26.95 299 ALA A CA 1
ATOM 2265 C C . ALA A 1 299 ? -0.544 -20.579 -4.769 1.00 26.95 299 ALA A C 1
ATOM 2267 O O . ALA A 1 299 ? 0.255 -20.185 -3.924 1.00 26.95 299 ALA A O 1
ATOM 2268 N N . SER A 1 300 ? -1.810 -20.857 -4.443 1.00 26.80 300 SER A N 1
ATOM 2269 C CA . SER A 1 300 ? -2.373 -20.653 -3.099 1.00 26.80 300 SER A CA 1
ATOM 2270 C C . SER A 1 300 ? -1.894 -21.674 -2.062 1.00 26.80 300 SER A C 1
ATOM 2272 O O . SER A 1 300 ? -1.971 -21.414 -0.865 1.00 26.80 300 SER A O 1
ATOM 2274 N N . ILE A 1 301 ? -1.416 -22.836 -2.512 1.00 28.66 301 ILE A N 1
ATOM 2275 C CA . ILE A 1 301 ? -1.009 -23.952 -1.646 1.00 28.66 301 ILE A CA 1
ATOM 2276 C C . ILE A 1 301 ? 0.438 -23.762 -1.162 1.00 28.66 301 ILE A C 1
ATOM 2278 O O . ILE A 1 301 ? 0.730 -23.986 0.010 1.00 28.66 301 ILE A O 1
ATOM 2282 N N . VAL A 1 302 ? 1.314 -23.251 -2.033 1.00 30.44 302 VAL A N 1
ATOM 2283 C CA . VAL A 1 302 ? 2.728 -22.963 -1.728 1.00 30.44 302 VAL A CA 1
ATOM 2284 C C . VAL A 1 302 ? 2.864 -21.864 -0.664 1.00 30.44 302 VAL A C 1
ATOM 2286 O O . VAL A 1 302 ? 3.623 -22.004 0.294 1.00 30.44 302 VAL A O 1
ATOM 2289 N N . GLU A 1 303 ? 2.066 -20.801 -0.769 1.00 34.66 303 GLU A N 1
ATOM 2290 C CA . GLU A 1 303 ? 2.116 -19.668 0.164 1.00 34.66 303 GLU A CA 1
ATOM 2291 C C . GLU A 1 303 ? 1.516 -19.998 1.548 1.00 34.66 303 GLU A C 1
ATOM 2293 O O . GLU A 1 303 ? 1.954 -19.460 2.565 1.00 34.66 303 GLU A O 1
ATOM 2298 N N . GLY A 1 304 ? 0.554 -20.927 1.619 1.00 33.25 304 GLY A N 1
ATOM 2299 C CA . GLY A 1 304 ? -0.016 -21.402 2.886 1.00 33.25 304 GLY A CA 1
ATOM 2300 C C . GLY A 1 304 ? 0.979 -22.208 3.731 1.00 33.25 304 GLY A C 1
ATOM 2301 O O . GLY A 1 304 ? 1.062 -22.000 4.943 1.00 33.25 304 GLY A O 1
ATOM 2302 N N . GLY A 1 305 ? 1.778 -23.073 3.094 1.00 32.41 305 GLY A N 1
ATOM 2303 C CA . GLY A 1 305 ? 2.819 -23.863 3.765 1.00 32.41 305 GLY A CA 1
ATOM 2304 C C . GLY A 1 305 ? 3.981 -23.012 4.284 1.00 32.41 305 GLY A C 1
ATOM 2305 O O . GLY A 1 305 ? 4.447 -23.213 5.406 1.00 32.41 305 GLY A O 1
ATOM 2306 N N . ARG A 1 306 ? 4.385 -21.990 3.517 1.00 39.16 306 ARG A N 1
ATOM 2307 C CA . ARG A 1 306 ? 5.434 -21.038 3.916 1.00 39.16 306 ARG A CA 1
ATOM 2308 C C . ARG A 1 306 ? 5.062 -20.262 5.185 1.00 39.16 306 ARG A C 1
ATOM 2310 O O . ARG A 1 306 ? 5.858 -20.187 6.118 1.00 39.16 306 ARG A O 1
ATOM 2317 N N . ARG A 1 307 ? 3.836 -19.725 5.259 1.00 39.22 307 ARG A N 1
ATOM 2318 C CA . ARG A 1 307 ? 3.353 -18.933 6.412 1.00 39.22 307 ARG A CA 1
ATOM 2319 C C . ARG A 1 307 ? 3.345 -19.718 7.724 1.00 39.22 307 ARG A C 1
ATOM 2321 O O . ARG A 1 307 ? 3.626 -19.146 8.775 1.00 39.22 307 ARG A O 1
ATOM 2328 N N . LEU A 1 308 ? 3.044 -21.013 7.664 1.00 37.59 308 LEU A N 1
ATOM 2329 C CA . LEU A 1 308 ? 2.966 -21.873 8.844 1.00 37.59 308 LEU A CA 1
ATOM 2330 C C . LEU A 1 308 ? 4.359 -22.182 9.419 1.00 37.59 308 LEU A C 1
ATOM 2332 O O . LEU A 1 308 ? 4.544 -22.139 10.633 1.00 37.59 308 LEU A O 1
ATOM 2336 N N . LEU A 1 309 ? 5.355 -22.392 8.552 1.00 39.47 309 LEU A N 1
ATOM 2337 C CA . LEU A 1 309 ? 6.751 -22.617 8.949 1.00 39.47 309 LEU A CA 1
ATOM 2338 C C . LEU A 1 309 ? 7.428 -21.339 9.476 1.00 39.47 309 LEU A C 1
ATOM 2340 O O . LEU A 1 309 ? 8.164 -21.401 10.460 1.00 39.47 309 LEU A O 1
ATOM 2344 N N . VAL A 1 310 ? 7.114 -20.171 8.899 1.00 45.78 310 VAL A N 1
ATOM 2345 C CA . VAL A 1 310 ? 7.549 -18.864 9.434 1.00 45.78 310 VAL A CA 1
ATOM 2346 C C . VAL A 1 310 ? 6.929 -18.599 10.814 1.00 45.78 310 VAL A C 1
ATOM 2348 O O . VAL A 1 310 ? 7.628 -18.174 11.733 1.00 45.78 310 VAL A O 1
ATOM 2351 N N . GLY A 1 311 ? 5.636 -18.890 11.000 1.00 41.97 311 GLY A N 1
ATOM 2352 C CA . GLY A 1 311 ? 4.960 -18.756 12.297 1.00 41.97 311 GLY A CA 1
ATOM 2353 C C . GLY A 1 311 ? 5.537 -19.676 13.379 1.00 41.97 311 GLY A C 1
ATOM 2354 O O . GLY A 1 311 ? 5.789 -19.226 14.495 1.00 41.97 311 GLY A O 1
ATOM 2355 N N . ALA A 1 312 ? 5.820 -20.937 13.037 1.00 42.31 312 ALA A N 1
ATOM 2356 C CA . ALA A 1 312 ? 6.446 -21.894 13.950 1.00 42.31 312 ALA A CA 1
ATOM 2357 C C . ALA A 1 312 ? 7.878 -21.486 14.344 1.00 42.31 312 ALA A C 1
ATOM 2359 O O . ALA A 1 312 ? 8.257 -21.634 15.505 1.00 42.31 312 ALA A O 1
ATOM 2360 N N . GLY A 1 313 ? 8.657 -20.922 13.412 1.00 42.66 313 GLY A N 1
ATOM 2361 C CA . GLY A 1 313 ? 9.985 -20.381 13.711 1.00 42.66 313 GLY A CA 1
ATOM 2362 C C . GLY A 1 313 ? 9.960 -19.175 14.653 1.00 42.66 313 GLY A C 1
ATOM 2363 O O . GLY A 1 313 ? 10.779 -19.104 15.567 1.00 42.66 313 GLY A O 1
ATOM 2364 N N . LYS A 1 314 ? 8.982 -18.272 14.495 1.00 45.94 314 LYS A N 1
ATOM 2365 C CA . LYS A 1 314 ? 8.783 -17.122 15.399 1.00 45.94 314 LYS A CA 1
ATOM 2366 C C . LYS A 1 314 ? 8.364 -17.548 16.810 1.00 45.94 314 LYS A C 1
ATOM 2368 O O . LYS A 1 314 ? 8.842 -16.983 17.790 1.00 45.94 314 LYS A O 1
ATOM 2373 N N . GLU A 1 315 ? 7.517 -18.568 16.931 1.00 45.88 315 GLU A N 1
ATOM 2374 C CA . GLU A 1 315 ? 7.128 -19.112 18.238 1.00 45.88 315 GLU A CA 1
ATOM 2375 C C . GLU A 1 315 ? 8.284 -19.870 18.912 1.00 45.88 315 GLU A C 1
ATOM 2377 O O . GLU A 1 315 ? 8.477 -19.781 20.125 1.00 45.88 315 GLU A O 1
ATOM 2382 N N . ALA A 1 316 ? 9.121 -20.545 18.120 1.00 43.91 316 ALA A N 1
ATOM 2383 C CA . ALA A 1 316 ? 10.357 -21.150 18.597 1.00 43.91 316 ALA A CA 1
ATOM 2384 C C . ALA A 1 316 ? 11.379 -20.099 19.076 1.00 43.91 316 ALA A C 1
ATOM 2386 O O . ALA A 1 316 ? 11.999 -20.288 20.123 1.00 43.91 316 ALA A O 1
ATOM 2387 N N . ASP A 1 317 ? 11.507 -18.965 18.376 1.00 46.97 317 ASP A N 1
ATOM 2388 C CA . ASP A 1 317 ? 12.308 -17.816 18.826 1.00 46.97 317 ASP A CA 1
ATOM 2389 C C . ASP A 1 317 ? 11.784 -17.246 20.159 1.00 46.97 317 ASP A C 1
ATOM 2391 O O . ASP A 1 317 ? 12.571 -16.989 21.074 1.00 46.97 317 ASP A O 1
ATOM 2395 N N . ASN A 1 318 ? 10.459 -17.120 20.316 1.00 48.88 318 ASN A N 1
ATOM 2396 C CA . ASN A 1 318 ? 9.827 -16.703 21.574 1.00 48.88 318 ASN A CA 1
ATOM 2397 C C . ASN A 1 318 ? 10.096 -17.694 22.718 1.00 48.88 318 ASN A C 1
ATOM 2399 O O . ASN A 1 318 ? 10.356 -17.276 23.850 1.00 48.88 318 ASN A O 1
ATOM 2403 N N . TYR A 1 319 ? 10.055 -19.000 22.443 1.00 51.78 319 TYR A N 1
ATOM 2404 C CA . TYR A 1 319 ? 10.380 -20.037 23.422 1.00 51.78 319 TYR A CA 1
ATOM 2405 C C . TYR A 1 319 ? 11.851 -19.959 23.865 1.00 51.78 319 TYR A C 1
ATOM 2407 O O . TYR A 1 319 ? 12.127 -19.947 25.067 1.00 51.78 319 TYR A O 1
ATOM 2415 N N . LEU A 1 320 ? 12.790 -19.844 22.916 1.00 52.28 320 LEU A N 1
ATOM 2416 C CA . LEU A 1 320 ? 14.230 -19.736 23.191 1.00 52.28 320 LEU A CA 1
ATOM 2417 C C . LEU A 1 320 ? 14.589 -18.465 23.971 1.00 52.28 320 LEU A C 1
ATOM 2419 O O . LEU A 1 320 ? 15.479 -18.497 24.820 1.00 52.28 320 LEU A O 1
ATOM 2423 N N . ALA A 1 321 ? 13.892 -17.358 23.708 1.00 58.53 321 ALA A N 1
ATOM 2424 C CA . ALA A 1 321 ? 14.109 -16.090 24.399 1.00 58.53 321 ALA A CA 1
ATOM 2425 C C . ALA A 1 321 ? 13.609 -16.101 25.855 1.00 58.53 321 ALA A C 1
ATOM 2427 O O . ALA A 1 321 ? 14.206 -15.449 26.712 1.00 58.53 321 ALA A O 1
ATOM 2428 N N . ASN A 1 322 ? 12.526 -16.831 26.141 1.00 57.75 322 ASN A N 1
ATOM 2429 C CA . ASN A 1 322 ? 11.847 -16.785 27.440 1.00 57.75 322 ASN A CA 1
ATOM 2430 C C . ASN A 1 322 ? 12.177 -17.962 28.372 1.00 57.75 322 ASN A C 1
ATOM 2432 O O . ASN A 1 322 ? 11.931 -17.855 29.572 1.00 57.75 322 ASN A O 1
ATOM 2436 N N . ASN A 1 323 ? 12.765 -19.050 27.861 1.00 54.81 323 ASN A N 1
ATOM 2437 C CA . ASN A 1 323 ? 13.100 -20.247 28.645 1.00 54.81 323 ASN A CA 1
ATOM 2438 C C . ASN A 1 323 ? 14.603 -20.602 28.577 1.00 54.81 323 ASN A C 1
ATOM 2440 O O . ASN A 1 323 ? 14.952 -21.689 28.112 1.00 54.81 323 ASN A O 1
ATOM 2444 N N . PRO A 1 324 ? 15.521 -19.726 29.039 1.00 53.19 324 PRO A N 1
ATOM 2445 C CA . PRO A 1 324 ? 16.961 -19.947 28.890 1.00 53.19 324 PRO A CA 1
ATOM 2446 C C . PRO A 1 324 ? 17.508 -21.145 29.690 1.00 53.19 324 PRO A C 1
ATOM 2448 O O . PRO A 1 324 ? 18.491 -21.732 29.240 1.00 53.19 324 PRO A O 1
ATOM 2451 N N . ASP A 1 325 ? 16.864 -21.537 30.807 1.00 53.09 325 ASP A N 1
ATOM 2452 C CA . ASP A 1 325 ? 17.402 -22.524 31.769 1.00 53.09 325 ASP A CA 1
ATOM 2453 C C . ASP A 1 325 ? 16.387 -23.533 32.361 1.00 53.09 325 ASP A C 1
ATOM 2455 O O . ASP A 1 325 ? 16.704 -24.233 33.324 1.00 53.09 325 ASP A O 1
ATOM 2459 N N . THR A 1 326 ? 15.171 -23.677 31.822 1.00 50.59 326 THR A N 1
ATOM 2460 C CA . THR A 1 326 ? 14.210 -24.669 32.353 1.00 50.59 326 THR A CA 1
ATOM 2461 C C . THR A 1 326 ? 13.320 -25.274 31.272 1.00 50.59 326 THR A C 1
ATOM 2463 O O . THR A 1 326 ? 12.264 -24.729 30.962 1.00 50.59 326 THR A O 1
ATOM 2466 N N . GLY A 1 327 ? 13.697 -26.445 30.765 1.00 38.41 327 GLY A N 1
ATOM 2467 C CA . GLY A 1 327 ? 12.791 -27.350 30.060 1.00 38.41 327 GLY A CA 1
ATOM 2468 C C . GLY A 1 327 ? 12.875 -28.745 30.672 1.00 38.41 327 GLY A C 1
ATOM 2469 O O . GLY A 1 327 ? 13.885 -29.119 31.267 1.00 38.41 327 GLY A O 1
ATOM 2470 N N . THR A 1 328 ? 11.760 -29.467 30.652 1.00 38.81 328 THR A N 1
ATOM 2471 C CA . THR A 1 328 ? 11.506 -30.672 31.449 1.00 38.81 328 THR A CA 1
ATOM 2472 C C . THR A 1 328 ? 12.605 -31.724 31.261 1.00 38.81 328 THR A C 1
ATOM 2474 O O . THR A 1 328 ? 12.694 -32.366 30.218 1.00 38.81 328 THR A O 1
ATOM 2477 N N . THR A 1 329 ? 13.443 -31.933 32.278 1.00 33.03 329 THR A N 1
ATOM 2478 C CA . THR A 1 329 ? 14.450 -32.997 32.276 1.00 33.03 329 THR A CA 1
ATOM 2479 C C . THR A 1 329 ? 13.754 -34.354 32.321 1.00 33.03 329 THR A C 1
ATOM 2481 O O . THR A 1 329 ? 13.275 -34.802 33.362 1.00 33.03 329 THR A O 1
ATOM 2484 N N . LEU A 1 330 ? 13.698 -35.035 31.177 1.00 34.44 330 LEU A N 1
ATOM 2485 C CA . LEU A 1 330 ? 13.461 -36.477 31.151 1.00 34.44 330 LEU A CA 1
ATOM 2486 C C . LEU A 1 330 ? 14.725 -37.202 31.645 1.00 34.44 330 LEU A C 1
ATOM 2488 O O . LEU A 1 330 ? 15.819 -36.634 31.630 1.00 34.44 330 LEU A O 1
ATOM 2492 N N . ASN A 1 331 ? 14.580 -38.465 32.065 1.00 32.22 331 ASN A N 1
ATOM 2493 C CA . ASN A 1 331 ? 15.597 -39.326 32.710 1.00 32.22 331 ASN A CA 1
ATOM 2494 C C . ASN A 1 331 ? 16.926 -39.544 31.934 1.00 32.22 331 ASN A C 1
ATOM 2496 O O . ASN A 1 331 ? 17.722 -40.394 32.320 1.00 32.22 331 ASN A O 1
ATOM 2500 N N . MET A 1 332 ? 17.184 -38.798 30.858 1.00 32.38 332 MET A N 1
ATOM 2501 C CA . MET A 1 332 ? 18.400 -38.828 30.040 1.00 32.38 332 MET A CA 1
ATOM 2502 C C . MET A 1 332 ? 19.231 -37.529 30.105 1.00 32.38 332 MET A C 1
ATOM 2504 O O . MET A 1 332 ? 20.230 -37.412 29.406 1.00 32.38 332 MET A O 1
ATOM 2508 N N . GLY A 1 333 ? 18.870 -36.563 30.960 1.00 32.16 333 GLY A N 1
ATOM 2509 C CA . GLY A 1 333 ? 19.768 -35.464 31.350 1.00 32.16 333 GLY A CA 1
ATOM 2510 C C . GLY A 1 333 ? 19.921 -34.292 30.369 1.00 32.16 333 GLY A C 1
ATOM 2511 O O . GLY A 1 333 ? 20.734 -33.413 30.637 1.00 32.16 333 GLY A O 1
ATOM 2512 N N . ALA A 1 334 ? 19.140 -34.223 29.286 1.00 39.38 334 ALA A N 1
ATOM 2513 C CA . ALA A 1 334 ? 19.092 -33.067 28.383 1.00 39.38 334 ALA A CA 1
ATOM 2514 C C . ALA A 1 334 ? 17.644 -32.720 27.994 1.00 39.38 334 ALA A C 1
ATOM 2516 O O . ALA A 1 334 ? 16.823 -33.620 27.814 1.00 39.38 334 ALA A O 1
ATOM 2517 N N . ASP A 1 335 ? 17.342 -31.422 27.876 1.00 43.03 335 ASP A N 1
ATOM 2518 C CA . ASP A 1 335 ? 16.052 -30.901 27.405 1.00 43.03 335 ASP A CA 1
ATOM 2519 C C . ASP A 1 335 ? 15.989 -30.957 25.864 1.00 43.03 335 ASP A C 1
ATOM 2521 O O . ASP A 1 335 ? 16.719 -30.215 25.197 1.00 43.03 335 ASP A O 1
ATOM 2525 N N . PRO A 1 336 ? 15.135 -31.811 25.270 1.00 39.00 336 PRO A N 1
ATOM 2526 C CA . PRO A 1 336 ? 15.029 -31.938 23.818 1.00 39.00 336 PRO A CA 1
ATOM 2527 C C . PRO A 1 336 ? 14.326 -30.741 23.161 1.00 39.00 336 PRO A C 1
ATOM 2529 O O . PRO A 1 336 ? 14.428 -30.569 21.949 1.00 39.00 336 PRO A O 1
ATOM 2532 N N . THR A 1 337 ? 13.634 -29.898 23.933 1.00 42.91 337 THR A N 1
ATOM 2533 C CA . THR A 1 337 ? 12.811 -28.793 23.414 1.00 42.91 337 THR A CA 1
ATOM 2534 C C . THR A 1 337 ? 13.660 -27.682 22.801 1.00 42.91 337 THR A C 1
ATOM 2536 O O . THR A 1 337 ? 13.250 -27.031 21.843 1.00 42.91 337 THR A O 1
ATOM 2539 N N . ARG A 1 338 ? 14.878 -27.486 23.315 1.00 44.66 338 ARG A N 1
ATOM 2540 C CA . ARG A 1 338 ? 15.791 -26.436 22.856 1.00 44.66 338 ARG A CA 1
ATOM 2541 C C . ARG A 1 338 ? 16.415 -26.720 21.479 1.00 44.66 338 ARG A C 1
ATOM 2543 O O . ARG A 1 338 ? 16.252 -25.866 20.613 1.00 44.66 338 ARG A O 1
ATOM 2550 N N . PRO A 1 339 ? 17.013 -27.897 21.202 1.00 40.75 339 PRO A N 1
ATOM 2551 C CA . PRO A 1 339 ? 17.462 -28.244 19.848 1.00 40.75 339 PRO A CA 1
ATOM 2552 C C . PRO A 1 339 ? 16.334 -28.206 18.804 1.00 40.75 339 PRO A C 1
ATOM 2554 O O . PRO A 1 339 ? 16.557 -27.836 17.653 1.00 40.75 339 PRO A O 1
ATOM 2557 N N . ILE A 1 340 ? 15.108 -28.559 19.209 1.00 40.38 340 ILE A N 1
ATOM 2558 C CA . ILE A 1 340 ? 13.911 -28.497 18.356 1.00 40.38 340 ILE A CA 1
ATOM 2559 C C . ILE A 1 340 ? 13.546 -27.042 18.041 1.00 40.38 340 ILE A C 1
ATOM 2561 O O . ILE A 1 340 ? 13.311 -26.703 16.881 1.00 40.38 340 ILE A O 1
ATOM 2565 N N . ALA A 1 341 ? 13.535 -26.172 19.051 1.00 42.59 341 ALA A N 1
ATOM 2566 C CA . ALA A 1 341 ? 13.272 -24.754 18.857 1.00 42.59 341 ALA A CA 1
ATOM 2567 C C . ALA A 1 341 ? 14.381 -24.070 18.031 1.00 42.59 341 ALA A C 1
ATOM 2569 O O . ALA A 1 341 ? 14.082 -23.241 17.177 1.00 42.59 341 ALA A O 1
ATOM 2570 N N . GLU A 1 342 ? 15.648 -24.456 18.200 1.00 43.19 342 GLU A N 1
ATOM 2571 C CA . GLU A 1 342 ? 16.772 -23.966 17.384 1.00 43.19 342 GLU A CA 1
ATOM 2572 C C . GLU A 1 342 ? 16.642 -24.404 15.911 1.00 43.19 342 GLU A C 1
ATOM 2574 O O . GLU A 1 342 ? 16.850 -23.596 15.001 1.00 43.19 342 GLU A O 1
ATOM 2579 N N . GLY A 1 343 ? 16.212 -25.645 15.657 1.00 38.16 343 GLY A N 1
ATOM 2580 C CA . GLY A 1 343 ? 15.925 -26.150 14.309 1.00 38.16 343 GLY A CA 1
ATOM 2581 C C . GLY A 1 343 ? 14.736 -25.454 13.635 1.00 38.16 343 GLY A C 1
ATOM 2582 O O . GLY A 1 343 ? 14.850 -25.009 12.492 1.00 38.16 343 GLY A O 1
ATOM 2583 N N . LEU A 1 344 ? 13.617 -25.289 14.347 1.00 41.31 344 LEU A N 1
ATOM 2584 C CA . LEU A 1 344 ? 12.431 -24.572 13.852 1.00 41.31 344 LEU A CA 1
ATOM 2585 C C . LEU A 1 344 ? 12.702 -23.082 13.632 1.00 41.31 344 LEU A C 1
ATOM 2587 O O . LEU A 1 344 ? 12.252 -22.523 12.636 1.00 41.31 344 LEU A O 1
ATOM 2591 N N . SER A 1 345 ? 13.471 -22.450 14.519 1.00 42.41 345 SER A N 1
ATOM 2592 C CA . SER A 1 345 ? 13.965 -21.081 14.355 1.00 42.41 345 SER A CA 1
ATOM 2593 C C . SER A 1 345 ? 14.807 -20.949 13.084 1.00 42.41 345 SER A C 1
ATOM 2595 O O . SER A 1 345 ? 14.610 -20.022 12.303 1.00 42.41 345 SER A O 1
ATOM 2597 N N . THR A 1 346 ? 15.700 -21.907 12.823 1.00 40.94 346 THR A N 1
ATOM 2598 C CA . THR A 1 346 ? 16.560 -21.906 11.629 1.00 40.94 346 THR A CA 1
ATOM 2599 C C . THR A 1 346 ? 15.752 -22.082 10.343 1.00 40.94 346 THR A C 1
ATOM 2601 O O . THR A 1 346 ? 15.943 -21.317 9.402 1.00 40.94 346 THR A O 1
ATOM 2604 N N . ILE A 1 347 ? 14.814 -23.034 10.305 1.00 40.16 347 ILE A N 1
ATOM 2605 C CA . ILE A 1 347 ? 13.924 -23.266 9.153 1.00 40.16 347 ILE A CA 1
ATOM 2606 C C . ILE A 1 347 ? 12.994 -22.070 8.936 1.00 40.16 347 ILE A C 1
ATOM 2608 O O . ILE A 1 347 ? 12.842 -21.603 7.811 1.00 40.16 347 ILE A O 1
ATOM 2612 N N . GLY A 1 348 ? 12.414 -21.542 10.015 1.00 38.78 348 GLY A N 1
ATOM 2613 C CA . GLY A 1 348 ? 11.609 -20.330 9.989 1.00 38.78 348 GLY A CA 1
ATOM 2614 C C . GLY A 1 348 ? 12.388 -19.163 9.403 1.00 38.78 348 GLY A C 1
ATOM 2615 O O . GLY A 1 348 ? 11.910 -18.567 8.454 1.00 38.78 348 GLY A O 1
ATOM 2616 N N . LYS A 1 349 ? 13.617 -18.905 9.869 1.00 43.78 349 LYS A N 1
ATOM 2617 C CA . LYS A 1 349 ? 14.505 -17.853 9.342 1.00 43.78 349 LYS A CA 1
ATOM 2618 C C . LYS A 1 349 ? 14.928 -18.089 7.891 1.00 43.78 349 LYS A C 1
ATOM 2620 O O . LYS A 1 349 ? 14.975 -17.134 7.131 1.00 43.78 349 LYS A O 1
ATOM 2625 N N . ALA A 1 350 ? 15.192 -19.333 7.493 1.00 39.34 350 ALA A N 1
ATOM 2626 C CA . ALA A 1 350 ? 15.556 -19.701 6.120 1.00 39.34 350 ALA A CA 1
ATOM 2627 C C . ALA A 1 350 ? 14.373 -19.630 5.126 1.00 39.34 350 ALA A C 1
ATOM 2629 O O . ALA A 1 350 ? 14.571 -19.490 3.921 1.00 39.34 350 ALA A O 1
ATOM 2630 N N . LEU A 1 351 ? 13.134 -19.714 5.613 1.00 40.88 351 LEU A N 1
ATOM 2631 C CA . LEU A 1 351 ? 11.909 -19.515 4.822 1.00 40.88 351 LEU A CA 1
ATOM 2632 C C . LEU A 1 351 ? 11.336 -18.094 4.964 1.00 40.88 351 LEU A C 1
ATOM 2634 O O . LEU A 1 351 ? 10.505 -17.668 4.159 1.00 40.88 351 LEU A O 1
ATOM 2638 N N . ASP A 1 352 ? 11.789 -17.367 5.985 1.00 46.06 352 ASP A N 1
ATOM 2639 C CA . ASP A 1 352 ? 11.635 -15.923 6.169 1.00 46.06 352 ASP A CA 1
ATOM 2640 C C . ASP A 1 352 ? 12.672 -15.152 5.335 1.00 46.06 352 ASP A C 1
ATOM 2642 O O . ASP A 1 352 ? 12.481 -13.973 5.054 1.00 46.06 352 ASP A O 1
ATOM 2646 N N . THR A 1 353 ? 13.726 -15.809 4.828 1.00 36.78 353 THR A N 1
ATOM 2647 C CA . THR A 1 353 ? 14.634 -15.246 3.815 1.00 36.78 353 THR A CA 1
ATOM 2648 C C . THR A 1 353 ? 14.000 -15.204 2.421 1.00 36.78 353 THR A C 1
ATOM 2650 O O . THR A 1 353 ? 14.486 -15.802 1.472 1.00 36.78 353 THR A O 1
ATOM 2653 N N . GLU A 1 354 ? 12.922 -14.432 2.311 1.00 40.53 354 GLU A N 1
ATOM 2654 C CA . GLU A 1 354 ? 12.779 -13.410 1.266 1.00 40.53 354 GLU A CA 1
ATOM 2655 C C . GLU A 1 354 ? 12.190 -12.088 1.805 1.00 40.53 354 GLU A C 1
ATOM 2657 O O . GLU A 1 354 ? 11.855 -11.202 1.026 1.00 40.53 354 GLU A O 1
ATOM 2662 N N . VAL A 1 355 ? 12.090 -11.907 3.130 1.00 39.66 355 VAL A N 1
ATOM 2663 C CA . VAL A 1 355 ? 11.775 -10.617 3.756 1.00 39.66 355 VAL A CA 1
ATOM 2664 C C . VAL A 1 355 ? 12.524 -10.514 5.083 1.00 39.66 355 VAL A C 1
ATOM 2666 O O . VAL A 1 355 ? 12.090 -11.018 6.114 1.00 39.66 355 VAL A O 1
ATOM 2669 N N . THR A 1 356 ? 13.667 -9.835 5.083 1.00 37.50 356 THR A N 1
ATOM 2670 C CA . THR A 1 356 ? 14.355 -9.533 6.344 1.00 37.50 356 THR A CA 1
ATOM 2671 C C . THR A 1 356 ? 13.677 -8.346 7.023 1.00 37.50 356 THR A C 1
ATOM 2673 O O . THR A 1 356 ? 13.146 -7.446 6.376 1.00 37.50 356 THR A O 1
ATOM 2676 N N . ALA A 1 357 ? 13.755 -8.267 8.352 1.00 36.06 357 ALA A N 1
ATOM 2677 C CA . ALA A 1 357 ? 13.275 -7.133 9.154 1.00 36.06 357 ALA A CA 1
ATOM 2678 C C . ALA A 1 357 ? 13.853 -5.743 8.750 1.00 36.06 357 ALA A C 1
ATOM 2680 O O . ALA A 1 357 ? 13.509 -4.736 9.367 1.00 36.06 357 ALA A O 1
ATOM 2681 N N . GLY A 1 358 ? 14.708 -5.669 7.719 1.00 48.91 358 GLY A N 1
ATOM 2682 C CA . GLY A 1 358 ? 15.189 -4.448 7.067 1.00 48.91 358 GLY A CA 1
ATOM 2683 C C . GLY A 1 358 ? 14.342 -3.931 5.890 1.00 48.91 358 GLY A C 1
ATOM 2684 O O . GLY A 1 358 ? 14.691 -2.880 5.343 1.00 48.91 358 GLY A O 1
ATOM 2685 N N . ASP A 1 359 ? 13.253 -4.615 5.508 1.00 66.56 359 ASP A N 1
ATOM 2686 C CA . ASP A 1 359 ? 12.510 -4.310 4.271 1.00 66.56 359 ASP A CA 1
ATOM 2687 C C . ASP A 1 359 ? 11.361 -3.301 4.422 1.00 66.56 359 ASP A C 1
ATOM 2689 O O . ASP A 1 359 ? 11.014 -2.591 3.470 1.00 66.56 359 ASP A O 1
ATOM 2693 N N . ILE A 1 360 ? 10.797 -3.182 5.627 1.00 84.62 360 ILE A N 1
ATOM 2694 C CA . ILE A 1 360 ? 9.752 -2.203 5.956 1.00 84.62 360 ILE A CA 1
ATOM 2695 C C . ILE A 1 360 ? 10.355 -0.884 6.451 1.00 84.62 360 ILE A C 1
ATOM 2697 O O . ILE A 1 360 ? 11.423 -0.847 7.059 1.00 84.62 360 ILE A O 1
ATOM 2701 N N . ILE A 1 361 ? 9.653 0.225 6.216 1.00 89.19 361 ILE A N 1
ATOM 2702 C CA . ILE A 1 361 ? 10.052 1.552 6.700 1.00 89.19 361 ILE A CA 1
ATOM 2703 C C . ILE A 1 361 ? 9.109 2.029 7.801 1.00 89.19 361 ILE A C 1
ATOM 2705 O O . ILE A 1 361 ? 7.927 1.706 7.819 1.00 89.19 361 ILE A O 1
ATOM 2709 N N . SER A 1 362 ? 9.604 2.891 8.684 1.00 91.00 362 SER A N 1
ATOM 2710 C CA . SER A 1 362 ? 8.783 3.502 9.730 1.00 91.00 362 SER A CA 1
ATOM 2711 C C . SER A 1 362 ? 7.534 4.201 9.177 1.00 91.00 362 SER A C 1
ATOM 2713 O O . SER A 1 362 ? 7.647 5.018 8.256 1.00 91.00 362 SER A O 1
ATOM 2715 N N . ALA A 1 363 ? 6.358 3.973 9.769 1.00 90.19 363 ALA A N 1
ATOM 2716 C CA . ALA A 1 363 ? 5.115 4.646 9.384 1.00 90.19 363 ALA A CA 1
ATOM 2717 C C . ALA A 1 363 ? 5.092 6.129 9.815 1.00 90.19 363 ALA A C 1
ATOM 2719 O O . ALA A 1 363 ? 4.484 6.971 9.137 1.00 90.19 363 ALA A O 1
ATOM 2720 N N . ARG A 1 364 ? 5.795 6.485 10.900 1.00 89.44 364 ARG A N 1
ATOM 2721 C CA . ARG A 1 364 ? 6.053 7.873 11.337 1.00 89.44 364 ARG A CA 1
ATOM 2722 C C . ARG A 1 364 ? 7.473 8.318 10.999 1.00 89.44 364 ARG A C 1
ATOM 2724 O O . ARG A 1 364 ? 8.424 7.558 11.117 1.00 89.44 364 ARG A O 1
ATOM 2731 N N . LEU A 1 365 ? 7.625 9.583 10.611 1.00 89.75 365 LEU A N 1
ATOM 2732 C CA . LEU A 1 365 ? 8.940 10.182 10.387 1.00 89.75 365 LEU A CA 1
ATOM 2733 C C . LEU A 1 365 ? 9.062 11.492 11.178 1.00 89.75 365 LEU A C 1
ATOM 2735 O O . LEU A 1 365 ? 8.639 12.544 10.683 1.00 89.75 365 LEU A O 1
ATOM 2739 N N . PRO A 1 366 ? 9.587 11.430 12.414 1.00 90.38 366 PRO A N 1
ATOM 2740 C CA . PRO A 1 366 ? 10.038 12.600 13.152 1.00 90.38 366 PRO A CA 1
ATOM 2741 C C . PRO A 1 366 ? 11.116 13.360 12.377 1.00 90.38 366 PRO A C 1
ATOM 2743 O O . PRO A 1 366 ? 12.003 12.759 11.778 1.00 90.38 366 PRO A O 1
ATOM 2746 N N . THR A 1 367 ? 11.031 14.689 12.357 1.00 88.00 367 THR A N 1
ATOM 2747 C CA . THR A 1 367 ? 11.974 15.546 11.610 1.00 88.00 367 THR A CA 1
ATOM 2748 C C . THR A 1 367 ? 12.498 16.723 12.426 1.00 88.00 367 THR A C 1
ATOM 2750 O O . THR A 1 367 ? 13.267 17.530 11.907 1.00 88.00 367 THR A O 1
ATOM 2753 N N . ALA A 1 368 ? 12.029 16.905 13.662 1.00 87.12 368 ALA A N 1
ATOM 2754 C CA . ALA A 1 368 ? 12.501 17.986 14.513 1.00 87.12 368 ALA A CA 1
ATOM 2755 C C . ALA A 1 368 ? 13.900 17.675 15.055 1.00 87.12 368 ALA A C 1
ATOM 2757 O O . ALA A 1 368 ? 14.195 16.535 15.398 1.00 87.12 368 ALA A O 1
ATOM 2758 N N . VAL A 1 369 ? 14.732 18.709 15.197 1.00 87.19 369 VAL A N 1
ATOM 2759 C CA . VAL A 1 369 ? 16.089 18.583 15.763 1.00 87.19 369 VAL A CA 1
ATOM 2760 C C . VAL A 1 369 ? 16.056 18.036 17.195 1.00 87.19 369 VAL A C 1
ATOM 2762 O O . VAL A 1 369 ? 16.974 17.346 17.611 1.00 87.19 369 VAL A O 1
ATOM 2765 N N . ASN A 1 370 ? 14.989 18.325 17.943 1.00 87.88 370 ASN A N 1
ATOM 2766 C CA . ASN A 1 370 ? 14.767 17.839 19.302 1.00 87.88 370 ASN A CA 1
ATOM 2767 C C . ASN A 1 370 ? 13.923 16.550 19.368 1.00 87.88 370 ASN A C 1
ATOM 2769 O O . ASN A 1 370 ? 13.398 16.241 20.435 1.00 87.88 370 ASN A O 1
ATOM 2773 N N . SER A 1 371 ? 13.740 15.834 18.252 1.00 85.81 371 SER A N 1
ATOM 2774 C CA . SER A 1 371 ? 13.136 14.498 18.280 1.00 85.81 371 SER A CA 1
ATOM 2775 C C . SER A 1 371 ? 14.032 13.534 19.053 1.00 85.81 371 SER A C 1
ATOM 2777 O O . SER A 1 371 ? 15.241 13.498 18.830 1.00 85.81 371 SER A O 1
ATOM 2779 N N . THR A 1 372 ? 13.438 12.729 19.931 1.00 85.25 372 THR A N 1
ATOM 2780 C CA . THR A 1 372 ? 14.121 11.619 20.614 1.00 85.25 372 THR A CA 1
ATOM 2781 C C . THR A 1 372 ? 13.948 10.287 19.882 1.00 85.25 372 THR A C 1
ATOM 2783 O O . THR A 1 372 ? 14.617 9.317 20.220 1.00 85.25 372 THR A O 1
ATOM 2786 N N . GLU A 1 373 ? 13.051 10.231 18.896 1.00 86.94 373 GLU A N 1
ATOM 2787 C CA . GLU A 1 373 ? 12.787 9.061 18.057 1.00 86.94 373 GLU A CA 1
ATOM 2788 C C . GLU A 1 373 ? 13.492 9.203 16.696 1.00 86.94 373 GLU A C 1
ATOM 2790 O O . GLU A 1 373 ? 13.524 10.291 16.110 1.00 86.94 373 GLU A O 1
ATOM 2795 N N . ASP A 1 374 ? 14.000 8.090 16.162 1.00 82.38 374 ASP A N 1
ATOM 2796 C CA . ASP A 1 374 ? 14.626 8.012 14.838 1.00 82.38 374 ASP A CA 1
ATOM 2797 C C . ASP A 1 374 ? 13.824 7.069 13.931 1.00 82.38 374 ASP A C 1
ATOM 2799 O O . ASP A 1 374 ? 13.920 5.850 14.053 1.00 82.38 374 ASP A O 1
ATOM 2803 N N . GLY A 1 375 ? 13.037 7.649 13.018 1.00 83.69 375 GLY A N 1
ATOM 2804 C CA . GLY A 1 375 ? 12.204 6.917 12.055 1.00 83.69 375 GLY A CA 1
ATOM 2805 C C . GLY A 1 375 ? 12.926 6.464 10.779 1.00 83.69 375 GLY A C 1
ATOM 2806 O O . GLY A 1 375 ? 12.263 6.020 9.838 1.00 83.69 375 GLY A O 1
ATOM 2807 N N . ILE A 1 376 ? 14.251 6.630 10.692 1.00 80.69 376 ILE A N 1
ATOM 2808 C CA . ILE A 1 376 ? 15.075 6.026 9.634 1.00 80.69 376 ILE A CA 1
ATOM 2809 C C . ILE A 1 376 ? 15.625 4.686 10.106 1.00 80.69 376 ILE A C 1
ATOM 2811 O O . ILE A 1 376 ? 15.576 3.721 9.351 1.00 80.69 376 ILE A O 1
ATOM 2815 N N . ASN A 1 377 ? 16.130 4.633 11.339 1.00 77.69 377 ASN A N 1
ATOM 2816 C CA . ASN A 1 377 ? 16.754 3.425 11.878 1.00 77.69 377 ASN A CA 1
ATOM 2817 C C . ASN A 1 377 ? 15.801 2.565 12.721 1.00 77.69 377 ASN A C 1
ATOM 2819 O O . ASN A 1 377 ? 16.099 1.396 12.941 1.00 77.69 377 ASN A O 1
ATOM 2823 N N . ASN A 1 378 ? 14.661 3.104 13.167 1.00 81.69 378 ASN A N 1
ATOM 2824 C CA . ASN A 1 378 ? 13.656 2.351 13.918 1.00 81.69 378 ASN A CA 1
ATOM 2825 C C . ASN A 1 378 ? 12.315 2.339 13.184 1.00 81.69 378 ASN A C 1
ATOM 2827 O O . ASN A 1 378 ? 11.902 3.342 12.599 1.00 81.69 378 ASN A O 1
ATOM 2831 N N . ASN A 1 379 ? 11.604 1.217 13.270 1.00 84.50 379 ASN A N 1
ATOM 2832 C CA . ASN A 1 379 ? 10.243 1.101 12.764 1.00 84.50 379 ASN A CA 1
ATOM 2833 C C . ASN A 1 379 ? 9.249 1.712 13.765 1.00 84.50 379 ASN A C 1
ATOM 2835 O O . ASN A 1 379 ? 8.899 1.082 14.762 1.00 84.50 379 ASN A O 1
ATOM 2839 N N . LEU A 1 380 ? 8.799 2.944 13.517 1.00 87.75 380 LEU A N 1
ATOM 2840 C CA . LEU A 1 380 ? 7.817 3.619 14.364 1.00 87.75 380 LEU A CA 1
ATOM 2841 C C . LEU A 1 380 ? 6.393 3.396 13.840 1.00 87.75 380 LEU A C 1
ATOM 2843 O O . LEU A 1 380 ? 6.097 3.633 12.664 1.00 87.75 380 LEU A O 1
ATOM 2847 N N . GLN A 1 381 ? 5.529 3.017 14.787 1.00 86.38 381 GLN A N 1
ATOM 2848 C CA . GLN A 1 381 ? 4.064 2.930 14.745 1.00 86.38 381 GLN A CA 1
ATOM 2849 C C . GLN A 1 381 ? 3.344 4.085 14.025 1.00 86.38 381 GLN A C 1
ATOM 2851 O O . GLN A 1 381 ? 3.912 5.147 13.822 1.00 86.38 381 GLN A O 1
ATOM 2856 N N . ILE A 1 382 ? 2.028 4.031 13.850 1.00 84.38 382 ILE A N 1
ATOM 2857 C CA . ILE A 1 382 ? 1.163 5.207 14.078 1.00 84.38 382 ILE A CA 1
ATOM 2858 C C . ILE A 1 382 ? -0.135 4.701 14.682 1.00 84.38 382 ILE A C 1
ATOM 2860 O O . ILE A 1 382 ? -0.902 4.022 14.000 1.00 84.38 382 ILE A O 1
ATOM 2864 N N . GLY A 1 383 ? -0.375 4.979 15.957 1.00 74.56 383 GLY A N 1
ATOM 2865 C CA . GLY A 1 383 ? -1.556 4.502 16.678 1.00 74.56 383 GLY A CA 1
ATOM 2866 C C . GLY A 1 383 ? -2.088 5.502 17.693 1.00 74.56 383 GLY A C 1
ATOM 2867 O O . GLY A 1 383 ? -1.615 6.638 17.778 1.00 74.56 383 GLY A O 1
ATOM 2868 N N . SER A 1 384 ? -3.092 5.069 18.452 1.00 63.03 384 SER A N 1
ATOM 2869 C CA . SER A 1 384 ? -3.715 5.870 19.508 1.00 63.03 384 SER A CA 1
ATOM 2870 C C . SER A 1 384 ? -2.694 6.299 20.559 1.00 63.03 384 SER A C 1
ATOM 2872 O O . SER A 1 384 ? -2.634 7.481 20.861 1.00 63.03 384 SER A O 1
ATOM 2874 N N . ALA A 1 385 ? -1.820 5.402 21.027 1.00 69.25 385 ALA A N 1
ATOM 2875 C CA . ALA A 1 385 ? -0.787 5.719 22.019 1.00 69.25 385 ALA A CA 1
ATOM 2876 C C . ALA A 1 385 ? 0.091 6.923 21.616 1.00 69.25 385 ALA A C 1
ATOM 2878 O O . ALA A 1 385 ? 0.347 7.809 22.425 1.00 69.25 385 ALA A O 1
ATOM 2879 N N . ASP A 1 386 ? 0.485 7.017 20.344 1.00 74.75 386 ASP A N 1
ATOM 2880 C CA . ASP A 1 386 ? 1.336 8.110 19.849 1.00 74.75 386 ASP A CA 1
ATOM 2881 C C . ASP A 1 386 ? 0.618 9.463 19.809 1.00 74.75 386 ASP A C 1
ATOM 2883 O O . ASP A 1 386 ? 1.249 10.513 19.928 1.00 74.75 386 ASP A O 1
ATOM 2887 N N . ILE A 1 387 ? -0.701 9.437 19.600 1.00 71.25 387 ILE A N 1
ATOM 2888 C CA . ILE A 1 387 ? -1.551 10.631 19.600 1.00 71.25 387 ILE A CA 1
ATOM 2889 C C . ILE A 1 387 ? -1.910 11.020 21.036 1.00 71.25 387 ILE A C 1
ATOM 2891 O O . ILE A 1 387 ? -1.865 12.199 21.372 1.00 71.25 387 ILE A O 1
ATOM 2895 N N . LEU A 1 388 ? -2.241 10.038 21.878 1.00 69.25 388 LEU A N 1
ATOM 2896 C CA . LEU A 1 388 ? -2.668 10.233 23.264 1.00 69.25 388 LEU A CA 1
ATOM 2897 C C . LEU A 1 388 ? -1.525 10.730 24.161 1.00 69.25 388 LEU A C 1
ATOM 2899 O O . LEU A 1 388 ? -1.765 11.488 25.095 1.00 69.25 388 LEU A O 1
ATOM 2903 N N . ASN A 1 389 ? -0.277 10.371 23.849 1.00 71.38 389 ASN A N 1
ATOM 2904 C CA . ASN A 1 389 ? 0.893 10.815 24.609 1.00 71.38 389 ASN A CA 1
ATOM 2905 C C . ASN A 1 389 ? 1.270 12.295 24.374 1.00 71.38 389 ASN A C 1
ATOM 2907 O O . ASN A 1 389 ? 1.991 12.873 25.187 1.00 71.38 389 ASN A O 1
ATOM 2911 N N . ASP A 1 390 ? 0.788 12.937 23.300 1.00 76.75 390 ASP A N 1
ATOM 2912 C CA . ASP A 1 390 ? 0.963 14.378 23.047 1.00 76.75 390 ASP A CA 1
ATOM 2913 C C . ASP A 1 390 ? -0.331 15.131 23.392 1.00 76.75 390 ASP A C 1
ATOM 2915 O O . ASP A 1 390 ? -1.096 15.536 22.514 1.00 76.75 390 ASP A O 1
ATOM 2919 N N . THR A 1 391 ? -0.575 15.313 24.694 1.00 77.12 391 THR A N 1
ATOM 2920 C CA . THR A 1 391 ? -1.824 15.878 25.243 1.00 77.12 391 THR A CA 1
ATOM 2921 C C . THR A 1 391 ? -2.202 17.225 24.627 1.00 77.12 391 THR A C 1
ATOM 2923 O O . THR A 1 391 ? -3.366 17.467 24.319 1.00 77.12 391 THR A O 1
ATOM 2926 N N . LYS A 1 392 ? -1.223 18.092 24.340 1.00 82.62 392 LYS A N 1
ATOM 2927 C CA . LYS A 1 392 ? -1.483 19.390 23.701 1.00 82.62 392 LYS A CA 1
ATOM 2928 C C . LYS A 1 392 ? -1.975 19.234 22.261 1.00 82.62 392 LYS A C 1
ATOM 2930 O O . LYS A 1 392 ? -2.925 19.912 21.862 1.00 82.62 392 LYS A O 1
ATOM 2935 N N . THR A 1 393 ? -1.311 18.396 21.465 1.00 84.88 393 THR A N 1
ATOM 2936 C CA . THR A 1 393 ? -1.730 18.125 20.081 1.00 84.88 393 THR A CA 1
ATOM 2937 C C . THR A 1 393 ? -3.076 17.403 20.059 1.00 84.88 393 THR A C 1
ATOM 2939 O O . THR A 1 393 ? -3.934 17.738 19.236 1.00 84.88 393 THR A O 1
ATOM 2942 N N . LEU A 1 394 ? -3.287 16.464 20.986 1.00 85.62 394 LEU A N 1
ATOM 2943 C CA . LEU A 1 394 ? -4.552 15.765 21.179 1.00 85.62 394 LEU A CA 1
ATOM 2944 C C . LEU A 1 394 ? -5.691 16.750 21.457 1.00 85.62 394 LEU A C 1
ATOM 2946 O O . LEU A 1 394 ? -6.664 16.756 20.709 1.00 85.62 394 LEU A O 1
ATOM 2950 N N . ASP A 1 395 ? -5.556 17.629 22.453 1.00 90.06 395 ASP A N 1
ATOM 2951 C CA . ASP A 1 395 ? -6.591 18.601 22.827 1.00 90.06 395 ASP A CA 1
ATOM 2952 C C . ASP A 1 395 ? -7.024 19.479 21.648 1.00 90.06 395 ASP A C 1
ATOM 2954 O O . ASP A 1 395 ? -8.215 19.683 21.396 1.00 90.06 395 ASP A O 1
ATOM 2958 N N . GLN A 1 396 ? -6.053 19.982 20.884 1.00 91.19 396 GLN A N 1
ATOM 2959 C CA . GLN A 1 396 ? -6.317 20.815 19.710 1.00 91.19 396 GLN A CA 1
ATOM 2960 C C . GLN A 1 396 ? -7.072 20.048 18.622 1.00 91.19 396 GLN A C 1
ATOM 2962 O O . GLN A 1 396 ? -8.025 20.572 18.043 1.00 91.19 396 GLN A O 1
ATOM 2967 N N . ASN A 1 397 ? -6.676 18.802 18.366 1.00 93.31 397 ASN A N 1
ATOM 2968 C CA . ASN A 1 397 ? -7.304 17.963 17.352 1.00 93.31 397 ASN A CA 1
ATOM 2969 C C . ASN A 1 397 ? -8.702 17.501 17.774 1.00 93.31 397 ASN A C 1
ATOM 2971 O O . ASN A 1 397 ? -9.618 17.478 16.950 1.00 93.31 397 ASN A O 1
ATOM 2975 N N . ILE A 1 398 ? -8.895 17.180 19.052 1.00 94.50 398 ILE A N 1
ATOM 2976 C CA . ILE A 1 398 ? -10.184 16.735 19.575 1.00 94.50 398 ILE A CA 1
ATOM 2977 C C . ILE A 1 398 ? -11.193 17.881 19.617 1.00 94.50 398 ILE A C 1
ATOM 2979 O O . ILE A 1 398 ? -12.356 17.663 19.288 1.00 94.50 398 ILE A O 1
ATOM 2983 N N . ASN A 1 399 ? -10.761 19.118 19.882 1.00 93.75 399 ASN A N 1
ATOM 2984 C CA . ASN A 1 399 ? -11.628 20.293 19.736 1.00 93.75 399 ASN A CA 1
ATOM 2985 C C . ASN A 1 399 ? -12.250 20.407 18.336 1.00 93.75 399 ASN A C 1
ATOM 2987 O O . ASN A 1 399 ? -13.404 20.800 18.223 1.00 93.75 399 ASN A O 1
ATOM 2991 N N . ILE A 1 400 ? -11.523 20.011 17.288 1.00 94.19 400 ILE A N 1
ATOM 2992 C CA . ILE A 1 400 ? -12.048 19.962 15.917 1.00 94.19 400 ILE A CA 1
ATOM 2993 C C . ILE A 1 400 ? -12.999 18.772 15.721 1.00 94.19 400 ILE A C 1
ATOM 2995 O O . ILE A 1 400 ? -14.045 18.921 15.088 1.00 94.19 400 ILE A O 1
ATOM 2999 N N . ILE A 1 401 ? -12.656 17.595 16.261 1.00 94.06 401 ILE A N 1
ATOM 3000 C CA . ILE A 1 401 ? -13.463 16.365 16.145 1.00 94.06 401 ILE A CA 1
ATOM 3001 C C . ILE A 1 401 ? -14.822 16.504 16.845 1.00 94.06 401 ILE A C 1
ATOM 3003 O O . ILE A 1 401 ? -15.806 15.930 16.376 1.00 94.06 401 ILE A O 1
ATOM 3007 N N . ARG A 1 402 ? -14.917 17.305 17.916 1.00 94.88 402 ARG A N 1
ATOM 3008 C CA . ARG A 1 402 ? -16.184 17.579 18.620 1.00 94.88 402 ARG A CA 1
ATOM 3009 C C . ARG A 1 402 ? -17.277 18.139 17.701 1.00 94.88 402 ARG A C 1
ATOM 3011 O O . ARG A 1 402 ? -18.455 17.926 17.983 1.00 94.88 402 ARG A O 1
ATOM 3018 N N . ASP A 1 403 ? -16.926 18.767 16.581 1.00 92.50 403 ASP A N 1
ATOM 3019 C CA . ASP A 1 403 ? -17.888 19.300 15.604 1.00 92.50 403 ASP A CA 1
ATOM 3020 C C . ASP A 1 403 ? -18.337 18.275 14.549 1.00 92.50 403 ASP A C 1
ATOM 3022 O O . ASP A 1 403 ? -19.220 18.559 13.736 1.00 92.50 403 ASP A O 1
ATOM 3026 N N . TYR A 1 404 ? -17.760 17.070 14.532 1.00 95.00 404 TYR A N 1
ATOM 3027 C CA . TYR A 1 404 ? -18.099 16.073 13.521 1.00 95.00 404 TYR A CA 1
ATOM 3028 C C . TYR A 1 404 ? -19.507 15.498 13.722 1.00 95.00 404 TYR A C 1
ATOM 3030 O O . TYR A 1 404 ? -19.865 15.088 14.829 1.00 95.00 404 TYR A O 1
ATOM 3038 N N . PRO A 1 405 ? -20.295 15.341 12.642 1.00 94.50 405 PRO A N 1
ATOM 3039 C CA . PRO A 1 405 ? -21.650 14.800 12.730 1.00 94.50 405 PRO A CA 1
ATOM 3040 C C . PRO A 1 405 ? -21.679 13.305 13.101 1.00 94.50 405 PRO A C 1
ATOM 3042 O O . PRO A 1 405 ? -22.716 12.781 13.486 1.00 94.50 405 PRO A O 1
ATOM 3045 N N . ASN A 1 406 ? -20.531 12.623 13.039 1.00 94.62 406 ASN A N 1
ATOM 3046 C CA . ASN A 1 406 ? -20.359 11.236 13.471 1.00 94.62 406 ASN A CA 1
ATOM 3047 C C . ASN A 1 406 ? -20.358 11.049 15.003 1.00 94.62 406 ASN A C 1
ATOM 3049 O O . ASN A 1 406 ? -20.391 9.915 15.464 1.00 94.62 406 ASN A O 1
ATOM 3053 N N . LEU A 1 407 ? -20.329 12.120 15.800 1.00 95.50 407 LEU A N 1
ATOM 3054 C CA . LEU A 1 407 ? -20.436 12.052 17.261 1.00 95.50 407 LEU A CA 1
ATOM 3055 C C . LEU A 1 407 ? -21.720 12.730 17.731 1.00 95.50 407 LEU A C 1
ATOM 3057 O O . LEU A 1 407 ? -22.068 13.811 17.244 1.00 95.50 407 LEU A O 1
ATOM 3061 N N . ARG A 1 408 ? -22.408 12.111 18.697 1.00 94.81 408 ARG A N 1
ATOM 3062 C CA . ARG A 1 408 ? -23.587 12.697 19.344 1.00 94.81 408 ARG A CA 1
ATOM 3063 C C . ARG A 1 408 ? -23.215 13.823 20.298 1.00 94.81 408 ARG A C 1
ATOM 3065 O O . ARG A 1 408 ? -22.129 13.843 20.868 1.00 94.81 408 ARG A O 1
ATOM 3072 N N . ASN A 1 409 ? -24.151 14.746 20.514 1.00 94.56 409 ASN A N 1
ATOM 3073 C CA . ASN A 1 409 ? -23.942 15.877 21.425 1.00 94.56 409 ASN A CA 1
ATOM 3074 C C . ASN A 1 409 ? -23.685 15.448 22.885 1.00 94.56 409 ASN A C 1
ATOM 3076 O O . ASN A 1 409 ? -23.052 16.184 23.636 1.00 94.56 409 ASN A O 1
ATOM 3080 N N . ASP A 1 410 ? -24.162 14.274 23.303 1.00 92.31 410 ASP A N 1
ATOM 3081 C CA . ASP A 1 410 ? -23.859 13.698 24.617 1.00 92.31 410 ASP A CA 1
ATOM 3082 C C . ASP A 1 410 ? -22.479 13.013 24.663 1.00 92.31 410 ASP A C 1
ATOM 3084 O O . ASP A 1 410 ? -21.853 13.010 25.718 1.00 92.31 410 ASP A O 1
ATOM 3088 N N . GLN A 1 411 ? -21.972 12.531 23.524 1.00 92.81 411 GLN A N 1
ATOM 3089 C CA . GLN A 1 411 ? -20.689 11.823 23.366 1.00 92.81 411 GLN A CA 1
ATOM 3090 C C . GLN A 1 411 ? -19.455 12.736 23.277 1.00 92.81 411 GLN A C 1
ATOM 3092 O O . GLN A 1 411 ? -18.326 12.260 23.343 1.00 92.81 411 GLN A O 1
ATOM 3097 N N . ILE A 1 412 ? -19.645 14.043 23.093 1.00 93.69 412 ILE A N 1
ATOM 3098 C CA . ILE A 1 412 ? -18.544 15.017 22.973 1.00 93.69 412 ILE A CA 1
ATOM 3099 C C . ILE A 1 412 ? -18.156 15.659 24.313 1.00 93.69 412 ILE A C 1
ATOM 3101 O O . ILE A 1 412 ? -17.233 16.480 24.360 1.00 93.69 412 ILE A O 1
ATOM 3105 N N . ASN A 1 413 ? -18.868 15.301 25.385 1.00 89.69 413 ASN A N 1
ATOM 3106 C CA . ASN A 1 413 ? -18.614 15.772 26.741 1.00 89.69 413 ASN A CA 1
ATOM 3107 C C . ASN A 1 413 ? -17.622 14.822 27.418 1.00 89.69 413 ASN A C 1
ATOM 3109 O O . ASN A 1 413 ? -17.898 13.633 27.521 1.00 89.69 413 ASN A O 1
ATOM 3113 N N . GLY A 1 414 ? -16.488 15.345 27.875 1.00 90.44 414 GLY A N 1
ATOM 3114 C CA . GLY A 1 414 ? -15.432 14.546 28.495 1.00 90.44 414 GLY A CA 1
ATOM 3115 C C . GLY A 1 414 ? -14.044 15.105 28.213 1.00 90.44 414 GLY A C 1
ATOM 3116 O O . GLY A 1 414 ? -13.895 16.133 27.529 1.00 90.44 414 GLY A O 1
ATOM 3117 N N . THR A 1 415 ? -13.029 14.423 28.740 1.00 93.19 415 THR A N 1
ATOM 3118 C CA . THR A 1 415 ? -11.629 14.716 28.418 1.00 93.19 415 THR A CA 1
ATOM 3119 C C . THR A 1 415 ? -11.351 14.437 26.942 1.00 93.19 415 THR A C 1
ATOM 3121 O O . THR A 1 415 ? -12.137 13.801 26.233 1.00 93.19 415 THR A O 1
ATOM 3124 N N . SER A 1 416 ? -10.239 14.954 26.428 1.00 93.19 416 SER A N 1
ATOM 3125 C CA . SER A 1 416 ? -9.898 14.748 25.022 1.00 93.19 416 SER A CA 1
ATOM 3126 C C . SER A 1 416 ? -9.610 13.277 24.710 1.00 93.19 416 SER A C 1
ATOM 3128 O O . SER A 1 416 ? -9.952 12.813 23.625 1.00 93.19 416 SER A O 1
ATOM 3130 N N . GLU A 1 417 ? -9.063 12.532 25.669 1.00 91.69 417 GLU A N 1
ATOM 3131 C CA . GLU A 1 417 ? -8.846 11.087 25.593 1.00 91.69 417 GLU A CA 1
ATOM 3132 C C . GLU A 1 417 ? -10.172 10.317 25.517 1.00 91.69 417 GLU A C 1
ATOM 3134 O O . GLU A 1 417 ? -10.324 9.458 24.651 1.00 91.69 417 GLU A O 1
ATOM 3139 N N . GLU A 1 418 ? -11.159 10.656 26.356 1.00 93.12 418 GLU A N 1
ATOM 3140 C CA . GLU A 1 418 ? -12.485 10.012 26.350 1.00 93.12 418 GLU A CA 1
ATOM 3141 C C . GLU A 1 418 ? -13.218 10.227 25.017 1.00 93.12 418 GLU A C 1
ATOM 3143 O O . GLU A 1 418 ? -13.815 9.303 24.456 1.00 93.12 418 GLU A O 1
ATOM 3148 N N . VAL A 1 419 ? -13.143 11.445 24.469 1.00 95.31 419 VAL A N 1
ATOM 3149 C CA . VAL A 1 419 ? -13.740 11.763 23.164 1.00 95.31 419 VAL A CA 1
ATOM 3150 C C . VAL A 1 419 ? -12.973 11.082 22.025 1.00 95.31 419 VAL A C 1
ATOM 3152 O O . VAL A 1 419 ? -13.596 10.620 21.067 1.00 95.31 419 VAL A O 1
ATOM 3155 N N . ALA A 1 420 ? -11.642 10.980 22.115 1.00 94.00 420 ALA A N 1
ATOM 3156 C CA . ALA A 1 420 ? -10.830 10.253 21.137 1.00 94.00 420 ALA A CA 1
ATOM 3157 C C . ALA A 1 420 ? -11.209 8.770 21.093 1.00 94.00 420 ALA A C 1
ATOM 3159 O O . ALA A 1 420 ? -11.428 8.228 20.011 1.00 94.00 420 ALA A O 1
ATOM 3160 N N . GLU A 1 421 ? -11.335 8.144 22.262 1.00 94.56 421 GLU A N 1
ATOM 3161 C CA . GLU A 1 421 ? -11.737 6.748 22.413 1.00 94.56 421 GLU A CA 1
ATOM 3162 C C . GLU A 1 421 ? -13.156 6.518 21.878 1.00 94.56 421 GLU A C 1
ATOM 3164 O O . GLU A 1 421 ? -13.376 5.636 21.050 1.00 94.56 421 GLU A O 1
ATOM 3169 N N . THR A 1 422 ? -14.104 7.389 22.238 1.00 95.88 422 THR A N 1
ATOM 3170 C CA . THR A 1 422 ? -15.479 7.339 21.712 1.00 95.88 422 THR A CA 1
ATOM 3171 C C . THR A 1 422 ? -15.508 7.443 20.185 1.00 95.88 422 THR A C 1
ATOM 3173 O O . THR A 1 422 ? -16.288 6.762 19.515 1.00 95.88 422 THR A O 1
ATOM 3176 N N . TYR A 1 423 ? -14.647 8.284 19.611 1.00 96.69 423 TYR A N 1
ATOM 3177 C CA . TYR A 1 423 ? -14.529 8.415 18.166 1.00 96.69 423 TYR A CA 1
ATOM 3178 C C . TYR A 1 423 ? -13.910 7.173 17.515 1.00 96.69 423 TYR A C 1
ATOM 3180 O O . TYR A 1 423 ? -14.437 6.712 16.505 1.00 96.69 423 TYR A O 1
ATOM 3188 N N . ILE A 1 424 ? -12.850 6.599 18.094 1.00 96.94 424 ILE A N 1
ATOM 3189 C CA . ILE A 1 424 ? -12.238 5.347 17.619 1.00 96.94 424 ILE A CA 1
ATOM 3190 C C . ILE A 1 424 ? -13.274 4.221 17.595 1.00 96.94 424 ILE A C 1
ATOM 3192 O O . ILE A 1 424 ? -13.406 3.550 16.571 1.00 96.94 424 ILE A O 1
ATOM 3196 N N . GLU A 1 425 ? -14.050 4.055 18.666 1.00 97.50 425 GLU A N 1
ATOM 3197 C CA . GLU A 1 425 ? -15.088 3.021 18.743 1.00 97.50 425 GLU A CA 1
ATOM 3198 C C . GLU A 1 425 ? -16.201 3.250 17.710 1.00 97.50 425 GLU A C 1
ATOM 3200 O O . GLU A 1 425 ? -16.588 2.321 17.002 1.00 97.50 425 GLU A O 1
ATOM 3205 N N . HIS A 1 426 ? -16.637 4.498 17.501 1.00 97.88 426 HIS A N 1
ATOM 3206 C CA . HIS A 1 426 ? -17.599 4.812 16.439 1.00 97.88 426 HIS A CA 1
ATOM 3207 C C . HIS A 1 426 ? -17.085 4.418 15.043 1.00 97.88 426 HIS A C 1
ATOM 3209 O O . HIS A 1 426 ? -17.824 3.846 14.233 1.00 97.88 426 HIS A O 1
ATOM 3215 N N . LEU A 1 427 ? -15.820 4.736 14.747 1.00 98.44 427 LEU A N 1
ATOM 3216 C CA . LEU A 1 427 ? -15.179 4.370 13.485 1.00 98.44 427 LEU A CA 1
ATOM 3217 C C . LEU A 1 427 ? -15.073 2.845 13.344 1.00 98.44 427 LEU A C 1
ATOM 3219 O O . LEU A 1 427 ? -15.428 2.303 12.296 1.00 98.44 427 LEU A O 1
ATOM 3223 N N . LYS A 1 428 ? -14.637 2.155 14.404 1.00 98.50 428 LYS A N 1
ATOM 3224 C CA . LYS A 1 428 ? -14.518 0.692 14.473 1.00 98.50 428 LYS A CA 1
ATOM 3225 C C . LYS A 1 428 ? -15.854 0.017 14.166 1.00 98.50 428 LYS A C 1
ATOM 3227 O O . LYS A 1 428 ? -15.922 -0.839 13.284 1.00 98.50 428 LYS A O 1
ATOM 3232 N N . ASP A 1 429 ? -16.931 0.458 14.809 1.00 98.44 429 ASP A N 1
ATOM 3233 C CA . ASP A 1 429 ? -18.257 -0.127 14.615 1.00 98.44 429 ASP A CA 1
ATOM 3234 C C . ASP A 1 429 ? -18.759 0.053 13.174 1.00 98.44 429 ASP A C 1
ATOM 3236 O O . ASP A 1 429 ? -19.433 -0.821 12.626 1.00 98.44 429 ASP A O 1
ATOM 3240 N N . ASN A 1 430 ? -18.442 1.183 12.529 1.00 98.56 430 ASN A N 1
ATOM 3241 C CA . ASN A 1 430 ? -18.793 1.408 11.123 1.00 98.56 430 ASN A CA 1
ATOM 3242 C C . ASN A 1 430 ? -18.022 0.463 10.190 1.00 98.56 430 ASN A C 1
ATOM 3244 O O . ASN A 1 430 ? -18.597 -0.039 9.220 1.00 98.56 430 ASN A O 1
ATOM 3248 N N . LEU A 1 431 ? -16.748 0.192 10.490 1.00 98.75 431 LEU A N 1
ATOM 3249 C CA . LEU A 1 431 ? -15.931 -0.765 9.741 1.00 98.75 431 LEU A CA 1
ATOM 3250 C C . LEU A 1 431 ? -16.469 -2.189 9.882 1.00 98.75 431 LEU A C 1
ATOM 3252 O O . LEU A 1 431 ? -16.641 -2.866 8.870 1.00 98.75 431 LEU A O 1
ATOM 3256 N N . LEU A 1 432 ? -16.812 -2.614 11.101 1.00 98.56 432 LEU A N 1
ATOM 3257 C CA . LEU A 1 432 ? -17.437 -3.915 11.360 1.00 98.56 432 LEU A CA 1
ATOM 3258 C C . LEU A 1 432 ? -18.792 -4.041 10.658 1.00 98.56 432 LEU A C 1
ATOM 3260 O O . LEU A 1 432 ? -19.095 -5.072 10.051 1.00 98.56 432 LEU A O 1
ATOM 3264 N N . PHE A 1 433 ? -19.599 -2.978 10.677 1.00 97.94 433 PHE A N 1
ATOM 3265 C CA . PHE A 1 433 ? -20.854 -2.941 9.934 1.00 97.94 433 PHE A CA 1
ATOM 3266 C C . PHE A 1 433 ? -20.626 -3.130 8.429 1.00 97.94 433 PHE A C 1
ATOM 3268 O O . PHE A 1 433 ? -21.280 -3.977 7.819 1.00 97.94 433 PHE A O 1
ATOM 3275 N N . LEU A 1 434 ? -19.686 -2.390 7.830 1.00 97.25 434 LEU A N 1
ATOM 3276 C CA . LEU A 1 434 ? -19.343 -2.547 6.414 1.00 97.25 434 LEU A CA 1
ATOM 3277 C C . LEU A 1 434 ? -18.825 -3.950 6.107 1.00 97.25 434 LEU A C 1
ATOM 3279 O O . LEU A 1 434 ? -19.331 -4.577 5.179 1.00 97.25 434 LEU A O 1
ATOM 3283 N N . TYR A 1 435 ? -17.876 -4.455 6.895 1.00 97.81 435 TYR A N 1
ATOM 3284 C CA . TYR A 1 435 ? -17.322 -5.802 6.761 1.00 97.81 435 TYR A CA 1
ATOM 3285 C C . TYR A 1 435 ? -18.435 -6.852 6.688 1.00 97.81 435 TYR A C 1
ATOM 3287 O O . TYR A 1 435 ? -18.475 -7.658 5.758 1.00 97.81 435 TYR A O 1
ATOM 3295 N N . ASN A 1 436 ? -19.405 -6.778 7.603 1.00 96.50 436 ASN A N 1
ATOM 3296 C CA . ASN A 1 436 ? -20.537 -7.701 7.657 1.00 96.50 436 ASN A CA 1
ATOM 3297 C C . ASN A 1 436 ? -21.506 -7.565 6.470 1.00 96.50 436 ASN A C 1
ATOM 3299 O O . ASN A 1 436 ? -22.194 -8.531 6.135 1.00 96.50 436 ASN A O 1
ATOM 3303 N N . LYS A 1 437 ? -21.561 -6.398 5.815 1.00 95.88 437 LYS A N 1
ATOM 3304 C CA . LYS A 1 437 ? -22.380 -6.163 4.613 1.00 95.88 437 LYS A CA 1
ATOM 3305 C C . LYS A 1 437 ? -21.722 -6.631 3.315 1.00 95.88 437 LYS A C 1
ATOM 3307 O O . LYS A 1 437 ? -22.444 -6.856 2.346 1.00 95.88 437 LYS A O 1
ATOM 3312 N N . VAL A 1 438 ? -20.399 -6.787 3.278 1.00 95.31 438 VAL A N 1
ATOM 3313 C CA . VAL A 1 438 ? -19.705 -7.343 2.106 1.00 95.31 438 VAL A CA 1
ATOM 3314 C C . VAL A 1 438 ? -20.006 -8.845 1.999 1.00 95.31 438 VAL A C 1
ATOM 3316 O O . VAL A 1 438 ? -19.870 -9.551 2.996 1.00 95.31 438 VAL A O 1
ATOM 3319 N N . PRO A 1 439 ? -20.398 -9.380 0.829 1.00 94.00 439 PRO A N 1
ATOM 3320 C CA . PRO A 1 439 ? -20.588 -10.820 0.660 1.00 94.00 439 PRO A CA 1
ATOM 3321 C C . PRO A 1 439 ? -19.314 -11.613 0.982 1.00 94.00 439 PRO A C 1
ATOM 3323 O O . PRO A 1 439 ? -18.217 -11.201 0.618 1.00 94.00 439 PRO A O 1
ATOM 3326 N N . GLU A 1 440 ? -19.449 -12.788 1.606 1.00 92.12 440 GLU A N 1
ATOM 3327 C CA . GLU A 1 440 ? -18.300 -13.609 2.030 1.00 92.12 440 GLU A CA 1
ATOM 3328 C C . GLU A 1 440 ? -17.338 -13.934 0.878 1.00 92.12 440 GLU A C 1
ATOM 3330 O O . GLU A 1 440 ? -16.127 -13.793 1.017 1.00 92.12 440 GLU A O 1
ATOM 3335 N N . LYS A 1 441 ? -17.876 -14.287 -0.296 1.00 91.12 441 LYS A N 1
ATOM 3336 C CA . LYS A 1 441 ? -17.071 -14.550 -1.498 1.00 91.12 441 LYS A CA 1
ATOM 3337 C C . LYS A 1 441 ? -16.232 -13.331 -1.899 1.00 91.12 441 LYS A C 1
ATOM 3339 O O . LYS A 1 441 ? -15.067 -13.480 -2.256 1.00 91.12 441 LYS A O 1
ATOM 3344 N N . THR A 1 442 ? -16.815 -12.137 -1.821 1.00 92.56 442 THR A N 1
ATOM 3345 C CA . THR A 1 442 ? -16.119 -10.882 -2.108 1.00 92.56 442 THR A CA 1
ATOM 3346 C C . THR A 1 442 ? -15.077 -10.601 -1.025 1.00 92.56 442 THR A C 1
ATOM 3348 O O . THR A 1 442 ? -13.946 -10.296 -1.377 1.00 92.56 442 THR A O 1
ATOM 3351 N N . ARG A 1 443 ? -15.378 -10.817 0.269 1.00 92.50 443 ARG A N 1
ATOM 3352 C CA . ARG A 1 443 ? -14.399 -10.665 1.370 1.00 92.50 443 ARG A CA 1
ATOM 3353 C C . ARG A 1 443 ? -13.151 -11.525 1.174 1.00 92.50 443 ARG A C 1
ATOM 3355 O O . ARG A 1 443 ? -12.041 -11.013 1.299 1.00 92.50 443 ARG A O 1
ATOM 3362 N N . GLN A 1 444 ? -13.333 -12.804 0.835 1.00 92.62 444 GLN A N 1
ATOM 3363 C CA . GLN A 1 444 ? -12.225 -13.749 0.651 1.00 92.62 444 GLN A CA 1
ATOM 3364 C C . GLN A 1 444 ? -11.295 -13.373 -0.502 1.00 92.62 444 GLN A C 1
ATOM 3366 O O . GLN A 1 444 ? -10.111 -13.690 -0.443 1.00 92.62 444 GLN A O 1
ATOM 3371 N N . ARG A 1 445 ? -11.808 -12.673 -1.520 1.00 93.94 445 ARG A N 1
ATOM 3372 C CA . ARG A 1 445 ? -10.985 -12.127 -2.604 1.00 93.94 445 ARG A CA 1
ATOM 3373 C C . ARG A 1 445 ? -10.406 -10.767 -2.236 1.00 93.94 445 ARG A C 1
ATOM 3375 O O . ARG A 1 445 ? -9.199 -10.592 -2.305 1.00 93.94 445 ARG A O 1
ATOM 3382 N N . SER A 1 446 ? -11.229 -9.826 -1.767 1.00 92.88 446 SER A N 1
ATOM 3383 C CA . SER A 1 446 ? -10.804 -8.473 -1.384 1.00 92.88 446 SER A CA 1
ATOM 3384 C C . SER A 1 446 ? -9.645 -8.472 -0.394 1.00 92.88 446 SER A C 1
ATOM 3386 O O . SER A 1 446 ? -8.746 -7.651 -0.545 1.00 92.88 446 SER A O 1
ATOM 3388 N N . LYS A 1 447 ? -9.625 -9.394 0.581 1.00 93.88 447 LYS A N 1
ATOM 3389 C CA . LYS A 1 447 ? -8.536 -9.465 1.566 1.00 93.88 447 LYS A CA 1
ATOM 3390 C C . LYS A 1 447 ? -7.160 -9.664 0.921 1.00 93.88 447 LYS A C 1
ATOM 3392 O O . LYS A 1 447 ? -6.180 -9.166 1.461 1.00 93.88 447 LYS A O 1
ATOM 3397 N N . LEU A 1 448 ? -7.098 -10.311 -0.249 1.00 93.31 448 LEU A N 1
ATOM 3398 C CA . LEU A 1 448 ? -5.859 -10.634 -0.964 1.00 93.31 448 LEU A CA 1
ATOM 3399 C C . LEU A 1 448 ? -5.229 -9.433 -1.672 1.00 93.31 448 LEU A C 1
ATOM 3401 O O . LEU A 1 448 ? -4.115 -9.550 -2.154 1.00 93.31 448 LEU A O 1
ATOM 3405 N N . TRP A 1 449 ? -5.890 -8.273 -1.710 1.00 93.81 449 TRP A N 1
ATOM 3406 C CA . TRP A 1 449 ? -5.472 -7.113 -2.508 1.00 93.81 449 TRP A CA 1
ATOM 3407 C C . TRP A 1 449 ? -3.980 -6.762 -2.397 1.00 93.81 449 TRP A C 1
ATOM 3409 O O . TRP A 1 449 ? -3.321 -6.508 -3.405 1.00 93.81 449 TRP A O 1
ATOM 3419 N N . TYR A 1 450 ? -3.431 -6.766 -1.178 1.00 94.81 450 TYR A N 1
ATOM 3420 C CA . TYR A 1 450 ? -2.008 -6.499 -0.958 1.00 94.81 450 TYR A CA 1
ATOM 3421 C C . TYR A 1 450 ? -1.113 -7.716 -1.215 1.00 94.81 450 TYR A C 1
ATOM 3423 O O . TYR A 1 450 ? 0.032 -7.523 -1.606 1.00 94.81 450 TYR A O 1
ATOM 3431 N N . ASP A 1 451 ? -1.618 -8.944 -1.066 1.00 91.56 451 ASP A N 1
ATOM 3432 C CA . ASP A 1 451 ? -0.909 -10.145 -1.524 1.00 91.56 451 ASP A CA 1
ATOM 3433 C C . ASP A 1 451 ? -0.741 -10.109 -3.053 1.00 91.56 451 ASP A C 1
ATOM 3435 O O . ASP A 1 451 ? 0.349 -10.352 -3.560 1.00 91.56 451 ASP A O 1
ATOM 3439 N N . GLY A 1 452 ? -1.777 -9.708 -3.799 1.00 89.94 452 GLY A N 1
ATOM 3440 C CA . GLY A 1 452 ? -1.682 -9.507 -5.246 1.00 89.94 452 GLY A CA 1
ATOM 3441 C C . GLY A 1 452 ? -0.743 -8.367 -5.635 1.00 89.94 452 GLY A C 1
ATOM 3442 O O . GLY A 1 452 ? 0.028 -8.495 -6.585 1.00 89.94 452 GLY A O 1
ATOM 3443 N N . ALA A 1 453 ? -0.752 -7.258 -4.889 1.00 93.81 453 ALA A N 1
ATOM 3444 C CA . ALA A 1 453 ? 0.212 -6.174 -5.084 1.00 93.81 453 ALA A CA 1
ATOM 3445 C C . ALA A 1 453 ? 1.660 -6.642 -4.854 1.00 93.81 453 ALA A C 1
ATOM 3447 O O . ALA A 1 453 ? 2.542 -6.326 -5.653 1.00 93.81 453 ALA A O 1
ATOM 3448 N N . ASN A 1 454 ? 1.887 -7.414 -3.788 1.00 94.94 454 ASN A N 1
ATOM 3449 C CA . ASN A 1 454 ? 3.174 -8.022 -3.465 1.00 94.94 454 ASN A CA 1
ATOM 3450 C C . ASN A 1 454 ? 3.632 -8.984 -4.567 1.00 94.94 454 ASN A C 1
ATOM 3452 O O . ASN A 1 454 ? 4.761 -8.872 -5.036 1.00 94.94 454 ASN A O 1
ATOM 3456 N N . LYS A 1 455 ? 2.732 -9.846 -5.057 1.00 91.00 455 LYS A N 1
ATOM 3457 C CA . LYS A 1 455 ? 2.998 -10.735 -6.192 1.00 91.00 455 LYS A CA 1
ATOM 3458 C C . LYS A 1 455 ? 3.468 -9.955 -7.419 1.00 91.00 455 LYS A C 1
ATOM 3460 O O . LYS A 1 455 ? 4.519 -10.264 -7.960 1.00 91.00 455 LYS A O 1
ATOM 3465 N N . VAL A 1 456 ? 2.750 -8.902 -7.823 1.00 89.25 456 VAL A N 1
ATOM 3466 C CA . VAL A 1 456 ? 3.149 -8.071 -8.977 1.00 89.25 456 VAL A CA 1
ATOM 3467 C C . VAL A 1 456 ? 4.536 -7.452 -8.777 1.00 89.25 456 VAL A C 1
ATOM 3469 O O . VAL A 1 456 ? 5.324 -7.389 -9.720 1.00 89.25 456 VAL A O 1
ATOM 3472 N N . VAL A 1 457 ? 4.842 -6.983 -7.565 1.00 93.06 457 VAL A N 1
ATOM 3473 C CA . VAL A 1 457 ? 6.160 -6.432 -7.226 1.00 93.06 457 VAL A CA 1
ATOM 3474 C C . VAL A 1 457 ? 7.255 -7.489 -7.348 1.00 93.06 457 VAL A C 1
ATOM 3476 O O . VAL A 1 457 ? 8.269 -7.212 -7.987 1.00 93.06 457 VAL A O 1
ATOM 3479 N N . ASN A 1 458 ? 7.043 -8.680 -6.792 1.00 88.06 458 ASN A N 1
ATOM 3480 C CA . ASN A 1 458 ? 8.009 -9.776 -6.829 1.00 88.06 458 ASN A CA 1
ATOM 3481 C C . ASN A 1 458 ? 8.199 -10.333 -8.244 1.00 88.06 458 ASN A C 1
ATOM 3483 O O . ASN A 1 458 ? 9.336 -10.503 -8.675 1.00 88.06 458 ASN A O 1
ATOM 3487 N N . ASP A 1 459 ? 7.121 -10.495 -9.015 1.00 84.50 459 ASP A N 1
ATOM 3488 C CA . ASP A 1 459 ? 7.182 -10.925 -10.416 1.00 84.50 459 ASP A CA 1
ATOM 3489 C C . ASP A 1 459 ? 8.034 -9.949 -11.252 1.00 84.50 459 ASP A C 1
ATOM 3491 O O . ASP A 1 459 ? 8.888 -10.361 -12.039 1.00 84.50 459 ASP A O 1
ATOM 3495 N N . LEU A 1 460 ? 7.847 -8.634 -11.065 1.00 83.44 460 LEU A N 1
ATOM 3496 C CA . LEU A 1 460 ? 8.654 -7.613 -11.743 1.00 83.44 460 LEU A CA 1
ATOM 3497 C C . LEU A 1 460 ? 10.100 -7.589 -11.239 1.00 83.44 460 LEU A C 1
ATOM 3499 O O . LEU A 1 460 ? 11.023 -7.433 -12.039 1.00 83.44 460 LEU A O 1
ATOM 3503 N N . ALA A 1 461 ? 10.309 -7.725 -9.931 1.00 85.00 461 ALA A N 1
ATOM 3504 C CA . ALA A 1 461 ? 11.637 -7.773 -9.336 1.00 85.00 461 ALA A CA 1
ATOM 3505 C C . ALA A 1 461 ? 12.443 -8.952 -9.894 1.00 85.00 461 ALA A C 1
ATOM 3507 O O . ALA A 1 461 ? 13.556 -8.755 -10.379 1.00 85.00 461 ALA A O 1
ATOM 3508 N N . GLN A 1 462 ? 11.844 -10.141 -9.946 1.00 79.31 462 GLN A N 1
ATOM 3509 C CA . GLN A 1 462 ? 12.447 -11.333 -10.532 1.00 79.31 462 GLN A CA 1
ATOM 3510 C C . GLN A 1 462 ? 12.697 -11.159 -12.035 1.00 79.31 462 GLN A C 1
ATOM 3512 O O . GLN A 1 462 ? 13.812 -11.396 -12.505 1.00 79.31 462 GLN A O 1
ATOM 3517 N N . GLN A 1 463 ? 11.693 -10.697 -12.791 1.00 85.06 463 GLN A N 1
ATOM 3518 C CA . GLN A 1 463 ? 11.795 -10.519 -14.244 1.00 85.06 463 GLN A CA 1
ATOM 3519 C C . GLN A 1 463 ? 12.953 -9.591 -14.640 1.00 85.06 463 GLN A C 1
ATOM 3521 O O . GLN A 1 463 ? 13.635 -9.845 -15.634 1.00 85.06 463 GLN A O 1
ATOM 3526 N N . TYR A 1 464 ? 13.159 -8.508 -13.888 1.00 82.31 464 TYR A N 1
ATOM 3527 C CA . TYR A 1 464 ? 14.153 -7.480 -14.203 1.00 82.31 464 TYR A CA 1
ATOM 3528 C C . TYR A 1 464 ? 15.405 -7.530 -13.318 1.00 82.31 464 TYR A C 1
ATOM 3530 O O . TYR A 1 464 ? 16.251 -6.649 -13.450 1.00 82.31 464 TYR A O 1
ATOM 3538 N N . GLN A 1 465 ? 15.540 -8.546 -12.456 1.00 82.44 465 GLN A N 1
ATOM 3539 C CA . GLN A 1 465 ? 16.659 -8.715 -11.516 1.00 82.44 465 GLN A CA 1
ATOM 3540 C C . GLN A 1 465 ? 16.870 -7.481 -10.618 1.00 82.44 465 GLN A C 1
ATOM 3542 O O . GLN A 1 465 ? 17.976 -6.961 -10.470 1.00 82.44 465 GLN A O 1
ATOM 3547 N N . LEU A 1 466 ? 15.776 -6.985 -10.039 1.00 79.62 466 LEU A N 1
ATOM 3548 C CA . LEU A 1 466 ? 15.745 -5.833 -9.139 1.00 79.62 466 LEU A CA 1
ATOM 3549 C C . LEU A 1 466 ? 15.404 -6.272 -7.715 1.00 79.62 466 LEU A C 1
ATOM 3551 O O . LEU A 1 466 ? 14.846 -7.340 -7.495 1.00 79.62 466 LEU A O 1
ATOM 3555 N N . SER A 1 467 ? 15.667 -5.401 -6.741 1.00 86.94 467 SER A N 1
ATOM 3556 C CA . SER A 1 467 ? 15.150 -5.593 -5.386 1.00 86.94 467 SER A CA 1
ATOM 3557 C C . SER A 1 467 ? 13.626 -5.375 -5.352 1.00 86.94 467 SER A C 1
ATOM 3559 O O . SER A 1 467 ? 13.160 -4.336 -5.846 1.00 86.94 467 SER A O 1
ATOM 3561 N N . PRO A 1 468 ? 12.850 -6.267 -4.705 1.00 88.81 468 PRO A N 1
ATOM 3562 C CA . PRO A 1 468 ? 11.431 -6.045 -4.430 1.00 88.81 468 PRO A CA 1
ATOM 3563 C C . PRO A 1 468 ? 11.156 -4.701 -3.744 1.00 88.81 468 PRO A C 1
ATOM 3565 O O . PRO A 1 468 ? 10.223 -3.995 -4.122 1.00 88.81 468 PRO A O 1
ATOM 3568 N N . ASN A 1 469 ? 12.022 -4.267 -2.826 1.00 89.38 469 ASN A N 1
ATOM 3569 C CA . ASN A 1 469 ? 11.915 -2.982 -2.128 1.00 89.38 469 ASN A CA 1
ATOM 3570 C C . ASN A 1 469 ? 12.007 -1.794 -3.096 1.00 89.38 469 ASN A C 1
ATOM 3572 O O . ASN A 1 469 ? 11.233 -0.839 -3.002 1.00 89.38 469 ASN A O 1
ATOM 3576 N N . SER A 1 470 ? 12.922 -1.846 -4.069 1.00 91.94 470 SER A N 1
ATOM 3577 C CA . SER A 1 470 ? 13.016 -0.820 -5.117 1.00 91.94 470 SER A CA 1
ATOM 3578 C C . SER A 1 470 ? 11.725 -0.738 -5.932 1.00 91.94 470 SER A C 1
ATOM 3580 O O . SER A 1 470 ? 11.208 0.359 -6.168 1.00 91.94 470 SER A O 1
ATOM 3582 N N . VAL A 1 471 ? 11.159 -1.888 -6.309 1.00 94.88 471 VAL A N 1
ATOM 3583 C CA . VAL A 1 471 ? 9.914 -1.967 -7.087 1.00 94.88 471 VAL A CA 1
ATOM 3584 C C . VAL A 1 471 ? 8.698 -1.523 -6.259 1.00 94.88 471 VAL A C 1
ATOM 3586 O O . VAL A 1 471 ? 7.906 -0.699 -6.723 1.00 94.88 471 VAL A O 1
ATOM 3589 N N . ALA A 1 472 ? 8.583 -1.940 -4.999 1.00 96.00 472 ALA A N 1
ATOM 3590 C CA . ALA A 1 472 ? 7.567 -1.441 -4.071 1.00 96.00 472 ALA A CA 1
ATOM 3591 C C . ALA A 1 472 ? 7.681 0.083 -3.875 1.00 96.00 472 ALA A C 1
ATOM 3593 O O . ALA A 1 472 ? 6.674 0.798 -3.879 1.00 96.00 472 ALA A O 1
ATOM 3594 N N . GLY A 1 473 ? 8.906 0.614 -3.784 1.00 95.62 473 GLY A N 1
ATOM 3595 C CA . GLY A 1 473 ? 9.186 2.049 -3.706 1.00 95.62 473 GLY A CA 1
ATOM 3596 C C . GLY A 1 473 ? 8.728 2.827 -4.946 1.00 95.62 473 GLY A C 1
ATOM 3597 O O . GLY A 1 473 ? 8.193 3.934 -4.818 1.00 95.62 473 GLY A O 1
ATOM 3598 N N . ILE A 1 474 ? 8.861 2.243 -6.143 1.00 97.00 474 ILE A N 1
ATOM 3599 C CA . ILE A 1 474 ? 8.318 2.799 -7.395 1.00 97.00 474 ILE A CA 1
ATOM 3600 C C . ILE A 1 474 ? 6.794 2.932 -7.301 1.00 97.00 474 ILE A C 1
ATOM 3602 O O . ILE A 1 474 ? 6.253 4.025 -7.502 1.00 97.00 474 ILE A O 1
ATOM 3606 N N . PHE A 1 475 ? 6.103 1.844 -6.951 1.00 97.25 475 PHE A N 1
ATOM 3607 C CA . PHE A 1 475 ? 4.639 1.805 -6.871 1.00 97.25 475 PHE A CA 1
ATOM 3608 C C . PHE A 1 475 ? 4.123 2.795 -5.818 1.00 97.25 475 PHE A C 1
ATOM 3610 O O . PHE A 1 475 ? 3.239 3.621 -6.090 1.00 97.25 475 PHE A O 1
ATOM 3617 N N . ALA A 1 476 ? 4.747 2.799 -4.637 1.00 95.94 476 ALA A N 1
ATOM 3618 C CA . ALA A 1 476 ? 4.394 3.698 -3.549 1.00 95.94 476 ALA A CA 1
ATOM 3619 C C . ALA A 1 476 ? 4.632 5.177 -3.898 1.00 95.94 476 ALA A C 1
ATOM 3621 O O . ALA A 1 476 ? 3.759 6.012 -3.626 1.00 95.94 476 ALA A O 1
ATOM 3622 N N . SER A 1 477 ? 5.736 5.507 -4.581 1.00 93.50 477 SER A N 1
ATOM 3623 C CA . SER A 1 477 ? 6.041 6.873 -5.043 1.00 93.50 477 SER A CA 1
ATOM 3624 C C . SER A 1 477 ? 4.989 7.434 -6.002 1.00 93.50 477 SER A C 1
ATOM 3626 O O . SER A 1 477 ? 4.694 8.634 -5.973 1.00 93.50 477 SER A O 1
ATOM 3628 N N . LEU A 1 478 ? 4.398 6.573 -6.835 1.00 94.00 478 LEU A N 1
ATOM 3629 C CA . LEU A 1 478 ? 3.378 6.939 -7.822 1.00 94.00 478 LEU A CA 1
ATOM 3630 C C . LEU A 1 478 ? 1.944 6.929 -7.253 1.00 94.00 478 LEU A C 1
ATOM 3632 O O . LEU A 1 478 ? 1.009 7.369 -7.926 1.00 94.00 478 LEU A O 1
ATOM 3636 N N . SER A 1 479 ? 1.740 6.438 -6.025 1.00 92.75 479 SER A N 1
ATOM 3637 C CA . SER A 1 479 ? 0.407 6.218 -5.429 1.00 92.75 479 SER A CA 1
ATOM 3638 C C . SER A 1 479 ? -0.414 7.467 -5.071 1.00 92.75 479 SER A C 1
ATOM 3640 O O . SER A 1 479 ? -1.650 7.387 -5.059 1.00 92.75 479 SER A O 1
ATOM 3642 N N . PRO A 1 480 ? 0.171 8.638 -4.744 1.00 87.00 480 PRO A N 1
ATOM 3643 C CA . PRO A 1 480 ? -0.654 9.768 -4.334 1.00 87.00 480 PRO A CA 1
ATOM 3644 C C . PRO A 1 480 ? -1.585 10.246 -5.460 1.00 87.00 480 PRO A C 1
ATOM 3646 O O . PRO A 1 480 ? -1.147 10.520 -6.574 1.00 87.00 480 PRO A O 1
ATOM 3649 N N . GLN A 1 481 ? -2.881 10.358 -5.131 1.00 80.38 481 GLN A N 1
ATOM 3650 C CA . GLN A 1 481 ? -3.971 10.745 -6.044 1.00 80.38 481 GLN A CA 1
ATOM 3651 C C . GLN A 1 481 ? -4.055 9.890 -7.321 1.00 80.38 481 GLN A C 1
ATOM 3653 O O . GLN A 1 481 ? -4.425 10.386 -8.388 1.00 80.38 481 GLN A O 1
ATOM 3658 N N . LYS A 1 482 ? -3.694 8.608 -7.224 1.00 88.88 482 LYS A N 1
ATOM 3659 C CA . LYS A 1 482 ? -3.727 7.672 -8.344 1.00 88.88 482 LYS A CA 1
ATOM 3660 C C . LYS A 1 482 ? -4.659 6.507 -8.038 1.00 88.88 482 LYS A C 1
ATOM 3662 O O . LYS A 1 482 ? -4.621 5.969 -6.937 1.00 88.88 482 LYS A O 1
ATOM 3667 N N . ASP A 1 483 ? -5.490 6.155 -9.015 1.00 89.31 483 ASP A N 1
ATOM 3668 C CA . ASP A 1 483 ? -6.223 4.890 -9.014 1.00 89.31 483 ASP A CA 1
ATOM 3669 C C . ASP A 1 483 ? -5.238 3.714 -9.005 1.00 89.31 483 ASP A C 1
ATOM 3671 O O . ASP A 1 483 ? -4.165 3.805 -9.603 1.00 89.31 483 ASP A O 1
ATOM 3675 N N . TRP A 1 484 ? -5.593 2.624 -8.329 1.00 91.19 484 TRP A N 1
ATOM 3676 C CA . TRP A 1 484 ? -4.695 1.488 -8.140 1.00 91.19 484 TRP A CA 1
ATOM 3677 C C . TRP A 1 484 ? -4.317 0.790 -9.446 1.00 91.19 484 TRP A C 1
ATOM 3679 O O . TRP A 1 484 ? -3.135 0.566 -9.694 1.00 91.19 484 TRP A O 1
ATOM 3689 N N . PHE A 1 485 ? -5.291 0.498 -10.309 1.00 94.25 485 PHE A N 1
ATOM 3690 C CA . PHE A 1 485 ? -5.037 -0.206 -11.567 1.00 94.25 485 PHE A CA 1
ATOM 3691 C C . PHE A 1 485 ? -4.103 0.613 -12.459 1.00 94.25 485 PHE A C 1
ATOM 3693 O O . PHE A 1 485 ? -3.142 0.100 -13.033 1.00 94.25 485 PHE A O 1
ATOM 3700 N N . MET A 1 486 ? -4.340 1.926 -12.502 1.00 94.62 486 MET A N 1
ATOM 3701 C CA . MET A 1 486 ? -3.467 2.860 -13.203 1.00 94.62 486 MET A CA 1
ATOM 3702 C C . MET A 1 486 ? -2.084 2.979 -12.543 1.00 94.62 486 MET A C 1
ATOM 3704 O O . MET A 1 486 ? -1.087 3.099 -13.247 1.00 94.62 486 MET A O 1
ATOM 3708 N N . ASN A 1 487 ? -1.999 2.969 -11.209 1.00 96.12 487 ASN A N 1
ATOM 3709 C CA . ASN A 1 487 ? -0.728 3.013 -10.484 1.00 96.12 487 ASN A CA 1
ATOM 3710 C C . ASN A 1 487 ? 0.147 1.799 -10.816 1.00 96.12 487 ASN A C 1
ATOM 3712 O O . ASN A 1 487 ? 1.313 1.988 -11.158 1.00 96.12 487 ASN A O 1
ATOM 3716 N N . ALA A 1 488 ? -0.424 0.594 -10.771 1.00 95.56 488 ALA A N 1
ATOM 3717 C CA . ALA A 1 488 ? 0.296 -0.642 -11.049 1.00 95.56 488 ALA A CA 1
ATOM 3718 C C . ALA A 1 488 ? 0.830 -0.685 -12.493 1.00 95.56 488 ALA A C 1
ATOM 3720 O O . ALA A 1 488 ? 1.993 -1.021 -12.718 1.00 95.56 488 ALA A O 1
ATOM 3721 N N . ASP A 1 489 ? 0.020 -0.258 -13.470 1.00 96.12 489 ASP A N 1
ATOM 3722 C CA . ASP A 1 489 ? 0.448 -0.131 -14.872 1.00 96.12 489 ASP A CA 1
ATOM 3723 C C . ASP A 1 489 ? 1.586 0.894 -15.042 1.00 96.12 489 ASP A C 1
ATOM 3725 O O . ASP A 1 489 ? 2.580 0.618 -15.717 1.00 96.12 489 ASP A O 1
ATOM 3729 N N . LEU A 1 490 ? 1.497 2.057 -14.385 1.00 97.25 490 LEU A N 1
ATOM 3730 C CA . LEU A 1 490 ? 2.565 3.063 -14.409 1.00 97.25 490 LEU A CA 1
ATOM 3731 C C . LEU A 1 490 ? 3.853 2.554 -13.745 1.00 97.25 490 LEU A C 1
ATOM 3733 O O . LEU A 1 490 ? 4.935 2.784 -14.282 1.00 97.25 490 LEU A O 1
ATOM 3737 N N . GLY A 1 491 ? 3.751 1.853 -12.614 1.00 97.25 491 GLY A N 1
ATOM 3738 C CA . GLY A 1 491 ? 4.895 1.254 -11.926 1.00 97.25 491 GLY A CA 1
ATOM 3739 C C . GLY A 1 491 ? 5.618 0.235 -12.804 1.00 97.25 491 GLY A C 1
ATOM 3740 O O . GLY A 1 491 ? 6.828 0.346 -13.006 1.00 97.25 491 GLY A O 1
ATOM 3741 N N . LYS A 1 492 ? 4.862 -0.677 -13.430 1.00 96.94 492 LYS A N 1
ATOM 3742 C CA . LYS A 1 492 ? 5.383 -1.633 -14.417 1.00 96.94 492 LYS A CA 1
ATOM 3743 C C . LYS A 1 492 ? 6.115 -0.941 -15.569 1.00 96.94 492 LYS A C 1
ATOM 3745 O O . LYS A 1 492 ? 7.198 -1.375 -15.949 1.00 96.94 492 LYS A O 1
ATOM 3750 N N . ARG A 1 493 ? 5.555 0.144 -16.115 1.00 97.38 493 ARG A N 1
ATOM 3751 C CA . ARG A 1 493 ? 6.182 0.913 -17.207 1.00 97.38 493 ARG A CA 1
ATOM 3752 C C . ARG A 1 493 ? 7.469 1.595 -16.777 1.00 97.38 493 ARG A C 1
ATOM 3754 O O . ARG A 1 493 ? 8.412 1.630 -17.557 1.00 97.38 493 ARG A O 1
ATOM 3761 N N . VAL A 1 494 ? 7.524 2.139 -15.559 1.00 98.00 494 VAL A N 1
ATOM 3762 C CA . VAL A 1 494 ? 8.768 2.716 -15.031 1.00 98.00 494 VAL A CA 1
ATOM 3763 C C . VAL A 1 494 ? 9.858 1.650 -14.976 1.00 98.00 494 VAL A C 1
ATOM 3765 O O . VAL A 1 494 ? 10.945 1.893 -15.493 1.00 98.00 494 VAL A O 1
ATOM 3768 N N . VAL A 1 495 ? 9.552 0.477 -14.414 1.00 96.06 495 VAL A N 1
ATOM 3769 C CA . VAL A 1 495 ? 10.493 -0.650 -14.344 1.00 96.06 495 VAL A CA 1
ATOM 3770 C C . VAL A 1 495 ? 10.942 -1.079 -15.745 1.00 96.06 495 VAL A C 1
ATOM 3772 O O . VAL A 1 495 ? 12.135 -1.081 -16.021 1.00 96.06 495 VAL A O 1
ATOM 3775 N N . ASP A 1 496 ? 10.008 -1.360 -16.657 1.00 97.25 496 ASP A N 1
ATOM 3776 C CA . ASP A 1 496 ? 10.322 -1.801 -18.025 1.00 97.25 496 ASP A CA 1
ATOM 3777 C C . ASP A 1 496 ? 11.183 -0.788 -18.798 1.00 97.25 496 ASP A C 1
ATOM 3779 O O . ASP A 1 496 ? 12.181 -1.154 -19.424 1.00 97.25 496 ASP A O 1
ATOM 3783 N N . ILE A 1 497 ? 10.837 0.503 -18.743 1.00 97.94 497 ILE A N 1
ATOM 3784 C CA . ILE A 1 497 ? 11.561 1.540 -19.487 1.00 97.94 497 ILE A CA 1
ATOM 3785 C C . ILE A 1 497 ? 12.974 1.717 -18.928 1.00 97.94 497 ILE A C 1
ATOM 3787 O O . ILE A 1 497 ? 13.932 1.768 -19.703 1.00 97.94 497 ILE A O 1
ATOM 3791 N N . LEU A 1 498 ? 13.120 1.788 -17.601 1.00 95.50 498 LEU A N 1
ATOM 3792 C CA . LEU A 1 498 ? 14.431 1.932 -16.967 1.00 95.50 498 LEU A CA 1
ATOM 3793 C C . LEU A 1 498 ? 15.306 0.693 -17.170 1.00 95.50 498 LEU A C 1
ATOM 3795 O O . LEU A 1 498 ? 16.515 0.844 -17.313 1.00 95.50 498 LEU A O 1
ATOM 3799 N N . SER A 1 499 ? 14.727 -0.502 -17.246 1.00 93.12 499 SER A N 1
ATOM 3800 C CA . SER A 1 499 ? 15.497 -1.729 -17.460 1.00 93.12 499 SER A CA 1
ATOM 3801 C C . SER A 1 499 ? 15.850 -1.980 -18.928 1.00 93.12 499 SER A C 1
ATOM 3803 O O . SER A 1 499 ? 16.889 -2.568 -19.208 1.00 93.12 499 SER A O 1
ATOM 3805 N N . THR A 1 500 ? 15.019 -1.546 -19.887 1.00 94.31 500 THR A N 1
ATOM 3806 C CA . THR A 1 500 ? 15.166 -1.976 -21.296 1.00 94.31 500 THR A CA 1
ATOM 3807 C C . THR A 1 500 ? 15.465 -0.862 -22.295 1.00 94.31 500 THR A C 1
ATOM 3809 O O . THR A 1 500 ? 15.816 -1.161 -23.439 1.00 94.31 500 THR A O 1
ATOM 3812 N N . LYS A 1 501 ? 15.304 0.417 -21.925 1.00 97.00 501 LYS A N 1
ATOM 3813 C CA . LYS A 1 501 ? 15.403 1.556 -22.864 1.00 97.00 501 LYS A CA 1
ATOM 3814 C C . LYS A 1 501 ? 16.556 2.508 -22.572 1.00 97.00 501 LYS A C 1
ATOM 3816 O O . LYS A 1 501 ? 16.582 3.602 -23.132 1.00 97.00 501 LYS A O 1
ATOM 3821 N N . GLN A 1 502 ? 17.521 2.087 -21.755 1.00 93.81 502 GLN A N 1
ATOM 3822 C CA . GLN A 1 502 ? 18.708 2.877 -21.413 1.00 93.81 502 GLN A CA 1
ATOM 3823 C C . GLN A 1 502 ? 19.424 3.427 -22.657 1.00 93.81 502 GLN A C 1
ATOM 3825 O O . GLN A 1 502 ? 19.723 4.617 -22.714 1.00 93.81 502 GLN A O 1
ATOM 3830 N N . ASP A 1 503 ? 19.582 2.607 -23.699 1.00 94.06 503 ASP A N 1
ATOM 3831 C CA . ASP A 1 503 ? 20.302 2.987 -24.921 1.00 94.06 503 ASP A CA 1
ATOM 3832 C C . ASP A 1 503 ? 19.429 3.573 -26.040 1.00 94.06 503 ASP A C 1
ATOM 3834 O O . ASP A 1 503 ? 19.923 3.835 -27.143 1.00 94.06 503 ASP A O 1
ATOM 3838 N N . PHE A 1 504 ? 18.132 3.778 -25.795 1.00 96.44 504 PHE A N 1
ATOM 3839 C CA . PHE A 1 504 ? 17.226 4.289 -26.820 1.00 96.44 504 PHE A CA 1
ATOM 3840 C C . PHE A 1 504 ? 17.546 5.755 -27.137 1.00 96.44 504 PHE A C 1
ATOM 3842 O O . PHE A 1 504 ? 17.534 6.616 -26.257 1.00 96.44 504 PHE A O 1
ATOM 3849 N N . GLN A 1 505 ? 17.799 6.058 -28.411 1.00 95.62 505 GLN A N 1
ATOM 3850 C CA . GLN A 1 505 ? 18.045 7.425 -28.861 1.00 95.62 505 GLN A CA 1
ATOM 3851 C C . GLN A 1 505 ? 16.730 8.208 -28.919 1.00 95.62 505 GLN A C 1
ATOM 3853 O O . GLN A 1 505 ? 15.789 7.781 -29.588 1.00 95.62 505 GLN A O 1
ATOM 3858 N N . PHE A 1 506 ? 16.675 9.376 -28.273 1.00 97.44 506 PHE A N 1
ATOM 3859 C CA . PHE A 1 506 ? 15.517 10.265 -28.382 1.00 97.44 506 PHE A CA 1
ATOM 3860 C C . PHE A 1 506 ? 15.248 10.627 -29.851 1.00 97.44 506 PHE A C 1
ATOM 3862 O O . PHE A 1 506 ? 16.149 11.075 -30.563 1.00 97.44 506 PHE A O 1
ATOM 3869 N N . ASP A 1 507 ? 14.004 10.454 -30.302 1.00 97.12 507 ASP A N 1
ATOM 3870 C CA . ASP A 1 507 ? 13.642 10.558 -31.715 1.00 97.12 507 ASP A CA 1
ATOM 3871 C C . ASP A 1 507 ? 12.594 11.650 -32.012 1.00 97.12 507 ASP A C 1
ATOM 3873 O O . ASP A 1 507 ? 12.087 12.356 -31.132 1.00 97.12 507 ASP A O 1
ATOM 3877 N N . GLN A 1 508 ? 12.248 11.803 -33.294 1.00 95.81 508 GLN A N 1
ATOM 3878 C CA . GLN A 1 508 ? 11.292 12.821 -33.728 1.00 95.81 508 GLN A CA 1
ATOM 3879 C C . GLN A 1 508 ? 9.878 12.566 -33.186 1.00 95.81 508 GLN A C 1
ATOM 3881 O O . GLN A 1 508 ? 9.168 13.526 -32.874 1.00 95.81 508 GLN A O 1
ATOM 3886 N N . LYS A 1 509 ? 9.469 11.299 -33.030 1.00 95.62 509 LYS A N 1
ATOM 3887 C CA . LYS A 1 509 ? 8.157 10.953 -32.469 1.00 95.62 509 LYS A CA 1
ATOM 3888 C C . LYS A 1 509 ? 8.040 11.433 -31.023 1.00 95.62 509 LYS A C 1
ATOM 3890 O O . LYS A 1 509 ? 7.044 12.066 -30.664 1.00 95.62 509 LYS A O 1
ATOM 3895 N N . MET A 1 510 ? 9.076 11.200 -30.219 1.00 97.12 510 MET A N 1
ATOM 3896 C CA . MET A 1 510 ? 9.181 11.721 -28.855 1.00 97.12 510 MET A CA 1
ATOM 3897 C C . MET A 1 510 ? 9.123 13.255 -28.821 1.00 97.12 510 MET A C 1
ATOM 3899 O O . MET A 1 510 ? 8.380 13.835 -28.023 1.00 97.12 510 MET A O 1
ATOM 3903 N N . PHE A 1 511 ? 9.835 13.933 -29.727 1.00 95.81 511 PHE A N 1
ATOM 3904 C CA . PHE A 1 511 ? 9.803 15.398 -29.805 1.00 95.81 511 PHE A CA 1
ATOM 3905 C C . PHE A 1 511 ? 8.402 15.942 -30.123 1.00 95.81 511 PHE A C 1
ATOM 3907 O O . PHE A 1 511 ? 7.952 16.928 -29.526 1.00 95.81 511 PHE A O 1
ATOM 3914 N N . ASP A 1 512 ? 7.687 15.292 -31.040 1.00 94.38 512 ASP A N 1
ATOM 3915 C CA . ASP A 1 512 ? 6.339 15.688 -31.444 1.00 94.38 512 ASP A CA 1
ATOM 3916 C C . ASP A 1 512 ? 5.325 15.485 -30.306 1.00 94.38 512 ASP A C 1
ATOM 3918 O O . ASP A 1 512 ? 4.517 16.380 -30.035 1.00 94.38 512 ASP A O 1
ATOM 3922 N N . VAL A 1 513 ? 5.423 14.375 -29.566 1.00 93.75 513 VAL A N 1
ATOM 3923 C CA . VAL A 1 513 ? 4.630 14.125 -28.346 1.00 93.75 513 VAL A CA 1
ATOM 3924 C C . VAL A 1 513 ? 4.889 15.193 -27.282 1.00 93.75 513 VAL A C 1
ATOM 3926 O O . VAL A 1 513 ? 3.946 15.696 -26.661 1.00 93.75 513 VAL A O 1
ATOM 3929 N N . ALA A 1 514 ? 6.149 15.596 -27.100 1.00 94.62 514 ALA A N 1
ATOM 3930 C CA . ALA A 1 514 ? 6.521 16.622 -26.133 1.00 94.62 514 ALA A CA 1
ATOM 3931 C C . ALA A 1 514 ? 5.993 18.020 -26.509 1.00 94.62 514 ALA A C 1
ATOM 3933 O O . ALA A 1 514 ? 5.561 18.764 -25.622 1.00 94.62 514 ALA A O 1
ATOM 3934 N N . THR A 1 515 ? 5.985 18.378 -27.801 1.00 94.56 515 THR A N 1
ATOM 3935 C CA . THR A 1 515 ? 5.778 19.770 -28.259 1.00 94.56 515 THR A CA 1
ATOM 3936 C C . THR A 1 515 ? 4.479 20.022 -29.023 1.00 94.56 515 THR A C 1
ATOM 3938 O O . THR A 1 515 ? 3.773 20.987 -28.725 1.00 94.56 515 THR A O 1
ATOM 3941 N N . LYS A 1 516 ? 4.143 19.177 -30.003 1.00 90.06 516 LYS A N 1
ATOM 3942 C CA . LYS A 1 516 ? 3.035 19.385 -30.955 1.00 90.06 516 LYS A CA 1
ATOM 3943 C C . LYS A 1 516 ? 1.725 18.751 -30.487 1.00 90.06 516 LYS A C 1
ATOM 3945 O O . LYS A 1 516 ? 0.646 19.183 -30.897 1.00 90.06 516 LYS A O 1
ATOM 3950 N N . GLY A 1 517 ? 1.816 17.774 -29.587 1.00 82.62 517 GLY A N 1
ATOM 3951 C CA . GLY A 1 517 ? 0.681 16.978 -29.137 1.00 82.62 517 GLY A CA 1
ATOM 3952 C C . GLY A 1 517 ? 0.409 15.788 -30.053 1.00 82.62 517 GLY A C 1
ATOM 3953 O O . GLY A 1 517 ? 0.946 15.686 -31.153 1.00 82.62 517 GLY A O 1
ATOM 3954 N N . TYR A 1 518 ? -0.421 14.866 -29.581 1.00 86.69 518 TYR A N 1
ATOM 3955 C CA . TYR A 1 518 ? -0.649 13.565 -30.212 1.00 86.69 518 TYR A CA 1
ATOM 3956 C C . TYR A 1 518 ? -2.094 13.094 -29.985 1.00 86.69 518 TYR A C 1
ATOM 3958 O O . TYR A 1 518 ? -2.868 13.741 -29.272 1.00 86.69 518 TYR A O 1
ATOM 3966 N N . LYS A 1 519 ? -2.497 11.993 -30.629 1.00 84.75 519 LYS A N 1
ATOM 3967 C CA . LYS A 1 519 ? -3.807 11.365 -30.399 1.00 84.75 519 LYS A CA 1
ATOM 3968 C C . LYS A 1 519 ? -3.679 10.235 -29.382 1.00 84.75 519 LYS A C 1
ATOM 3970 O O . LYS A 1 519 ? -2.863 9.341 -29.569 1.00 84.75 519 LYS A O 1
ATOM 3975 N N . ARG A 1 520 ? -4.537 10.249 -28.364 1.00 81.94 520 ARG A N 1
ATOM 3976 C CA . ARG A 1 520 ? -4.660 9.216 -27.330 1.00 81.94 520 ARG A CA 1
ATOM 3977 C C . ARG A 1 520 ? -6.103 8.720 -27.297 1.00 81.94 520 ARG A C 1
ATOM 3979 O O . ARG A 1 520 ? -6.984 9.511 -26.979 1.00 81.94 520 ARG A O 1
ATOM 3986 N N . ASN A 1 521 ? -6.358 7.465 -27.681 1.00 79.75 521 ASN A N 1
ATOM 3987 C CA . ASN A 1 521 ? -7.712 6.895 -27.837 1.00 79.75 521 ASN A CA 1
ATOM 3988 C C . ASN A 1 521 ? -8.662 7.845 -28.590 1.00 79.75 521 ASN A C 1
ATOM 3990 O O . ASN A 1 521 ? -9.683 8.278 -28.067 1.00 79.75 521 ASN A O 1
ATOM 3994 N N . ASN A 1 522 ? -8.260 8.266 -29.796 1.00 77.94 522 ASN A N 1
ATOM 3995 C CA . ASN A 1 522 ? -8.962 9.247 -30.641 1.00 77.94 522 ASN A CA 1
ATOM 3996 C C . ASN A 1 522 ? -9.156 10.658 -30.047 1.00 77.94 522 ASN A C 1
ATOM 3998 O O . ASN A 1 522 ? -9.647 11.548 -30.742 1.00 77.94 522 ASN A O 1
ATOM 4002 N N . THR A 1 523 ? -8.679 10.917 -28.829 1.00 81.31 523 THR A N 1
ATOM 4003 C CA . THR A 1 523 ? -8.712 12.233 -28.185 1.00 81.31 523 THR A CA 1
ATOM 4004 C C . THR A 1 523 ? -7.420 12.997 -28.459 1.00 81.31 523 THR A C 1
ATOM 4006 O O . THR A 1 523 ? -6.320 12.460 -28.328 1.00 81.31 523 THR A O 1
ATOM 4009 N N . LYS A 1 524 ? -7.527 14.274 -28.843 1.00 87.19 524 LYS A N 1
ATOM 4010 C CA . LYS A 1 524 ? -6.357 15.136 -29.059 1.00 87.19 524 LYS A CA 1
ATOM 4011 C C . LYS A 1 524 ? -5.763 15.565 -27.716 1.00 87.19 524 LYS A C 1
ATOM 4013 O O . LYS A 1 524 ? -6.425 16.241 -26.932 1.00 87.19 524 LYS A O 1
ATOM 4018 N N . VAL A 1 525 ? -4.497 15.236 -27.492 1.00 86.62 525 VAL A N 1
ATOM 4019 C CA . VAL A 1 525 ? -3.715 15.638 -26.317 1.00 86.62 525 VAL A CA 1
ATOM 4020 C C . VAL A 1 525 ? -2.730 16.730 -26.734 1.00 86.62 525 VAL A C 1
ATOM 4022 O O . VAL A 1 525 ? -2.106 16.645 -27.791 1.00 86.62 525 VAL A O 1
ATOM 4025 N N . LYS A 1 526 ? -2.611 17.795 -25.933 1.00 89.81 526 LYS A N 1
ATOM 4026 C CA . LYS A 1 526 ? -1.609 18.854 -26.159 1.00 89.81 526 LYS A CA 1
ATOM 4027 C C . LYS A 1 526 ? -0.202 18.327 -25.861 1.00 89.81 526 LYS A C 1
ATOM 4029 O O . LYS A 1 526 ? -0.061 17.388 -25.086 1.00 89.81 526 LYS A O 1
ATOM 4034 N N . GLY A 1 527 ? 0.826 18.952 -26.439 1.00 89.75 527 GLY A N 1
ATOM 4035 C CA . GLY A 1 527 ? 2.218 18.604 -26.144 1.00 89.75 527 GLY A CA 1
ATOM 4036 C C . GLY A 1 527 ? 2.487 18.651 -24.639 1.00 89.75 527 GLY A C 1
ATOM 4037 O O . GLY A 1 527 ? 2.256 19.679 -23.998 1.00 89.75 527 GLY A O 1
ATOM 4038 N N . ILE A 1 528 ? 2.927 17.528 -24.067 1.00 89.88 528 ILE A N 1
ATOM 4039 C CA . ILE A 1 528 ? 3.010 17.350 -22.605 1.00 89.88 528 ILE A CA 1
ATOM 4040 C C . ILE A 1 528 ? 4.041 18.276 -21.940 1.00 89.88 528 ILE A C 1
ATOM 4042 O O . ILE A 1 528 ? 3.917 18.574 -20.752 1.00 89.88 528 ILE A O 1
ATOM 4046 N N . PHE A 1 529 ? 4.994 18.800 -22.718 1.00 93.56 529 PHE A N 1
ATOM 4047 C CA . PHE A 1 529 ? 6.032 19.734 -22.284 1.00 93.56 529 PHE A CA 1
ATOM 4048 C C . PHE A 1 529 ? 6.157 20.945 -23.219 1.00 93.56 529 PHE A C 1
ATOM 4050 O O . PHE A 1 529 ? 7.226 21.526 -23.368 1.00 93.56 529 PHE A O 1
ATOM 4057 N N . SER A 1 530 ? 5.048 21.383 -23.824 1.00 90.44 530 SER A N 1
ATOM 4058 C CA . SER A 1 530 ? 5.047 22.498 -24.784 1.00 90.44 530 SER A CA 1
ATOM 4059 C C . SER A 1 530 ? 5.194 23.893 -24.150 1.00 90.44 530 SER A C 1
ATOM 4061 O O . SER A 1 530 ? 5.139 24.898 -24.857 1.00 90.44 530 SER A O 1
ATOM 4063 N N . LYS A 1 531 ? 5.283 23.994 -22.816 1.00 91.38 531 LYS A N 1
ATOM 4064 C CA . LYS A 1 531 ? 5.400 25.281 -22.109 1.00 91.38 531 LYS A CA 1
ATOM 4065 C C . LYS A 1 531 ? 6.852 25.784 -22.125 1.00 91.38 531 LYS A C 1
ATOM 4067 O O . LYS A 1 531 ? 7.753 24.960 -21.977 1.00 91.38 531 LYS A O 1
ATOM 4072 N N . PRO A 1 532 ? 7.095 27.112 -22.188 1.00 91.25 532 PRO A N 1
ATOM 4073 C CA . PRO A 1 532 ? 8.447 27.680 -22.287 1.00 91.25 532 PRO A CA 1
ATOM 4074 C C . PRO A 1 532 ? 9.420 27.211 -21.199 1.00 91.25 532 PRO A C 1
ATOM 4076 O O . PRO A 1 532 ? 10.582 26.954 -21.482 1.00 91.25 532 PRO A O 1
ATOM 4079 N N . GLN A 1 533 ? 8.925 27.017 -19.975 1.00 92.06 533 GLN A N 1
ATOM 4080 C CA . GLN A 1 533 ? 9.700 26.533 -18.826 1.00 92.06 533 GLN A CA 1
ATOM 4081 C C . GLN A 1 533 ? 10.372 25.161 -19.024 1.00 92.06 533 GLN A C 1
ATOM 4083 O O . GLN A 1 533 ? 11.275 24.823 -18.272 1.00 92.06 533 GLN A O 1
ATOM 4088 N N . PHE A 1 534 ? 9.927 24.357 -19.996 1.00 92.62 534 PHE A N 1
ATOM 4089 C CA . PHE A 1 534 ? 10.500 23.041 -20.292 1.00 92.62 534 PHE A CA 1
ATOM 4090 C C . PHE A 1 534 ? 11.386 23.040 -21.542 1.00 92.62 534 PHE A C 1
ATOM 4092 O O . PHE A 1 534 ? 11.983 22.015 -21.857 1.00 92.62 534 PHE A O 1
ATOM 4099 N N . ALA A 1 535 ? 11.467 24.158 -22.271 1.00 92.69 535 ALA A N 1
ATOM 4100 C CA . ALA A 1 535 ? 12.137 24.211 -23.567 1.00 92.69 535 ALA A CA 1
ATOM 4101 C C . ALA A 1 535 ? 13.645 23.940 -23.461 1.00 92.69 535 ALA A C 1
ATOM 4103 O O . ALA A 1 535 ? 14.199 23.249 -24.311 1.00 92.69 535 ALA A O 1
ATOM 4104 N N . GLU A 1 536 ? 14.295 24.455 -22.417 1.00 93.88 536 GLU A N 1
ATOM 4105 C CA . GLU A 1 536 ? 15.724 24.245 -22.171 1.00 93.88 536 GLU A CA 1
ATOM 4106 C C . GLU A 1 536 ? 16.034 22.767 -21.910 1.00 93.88 536 GLU A C 1
ATOM 4108 O O . GLU A 1 536 ? 16.797 22.158 -22.658 1.00 93.88 536 GLU A O 1
ATOM 4113 N N . MET A 1 537 ? 15.347 22.157 -20.938 1.00 93.50 537 MET A N 1
ATOM 4114 C CA . MET A 1 537 ? 15.495 20.733 -20.625 1.00 93.50 537 MET A CA 1
ATOM 4115 C C . MET A 1 537 ? 15.149 19.849 -21.828 1.00 93.50 537 MET A C 1
ATOM 4117 O O . MET A 1 537 ? 15.886 18.918 -22.131 1.00 93.50 537 MET A O 1
ATOM 4121 N N . LEU A 1 538 ? 14.085 20.167 -22.576 1.00 94.44 538 LEU A N 1
ATOM 4122 C CA . LEU A 1 538 ? 13.721 19.410 -23.775 1.00 94.44 538 LEU A CA 1
ATOM 4123 C C . LEU A 1 538 ? 14.803 19.489 -24.861 1.00 94.44 538 LEU A C 1
ATOM 4125 O O . LEU A 1 538 ? 15.084 18.495 -25.526 1.00 94.44 538 LEU A O 1
ATOM 4129 N N . ASN A 1 539 ? 15.412 20.663 -25.051 1.00 94.31 539 ASN A N 1
ATOM 4130 C CA . ASN A 1 539 ? 16.503 20.840 -26.007 1.00 94.31 539 ASN A CA 1
ATOM 4131 C C . ASN A 1 539 ? 17.769 20.083 -25.610 1.00 94.31 539 ASN A C 1
ATOM 4133 O O . ASN A 1 539 ? 18.506 19.677 -26.505 1.00 94.31 539 ASN A O 1
ATOM 4137 N N . TYR A 1 540 ? 17.991 19.887 -24.313 1.00 94.38 540 TYR A N 1
ATOM 4138 C CA . TYR A 1 540 ? 19.091 19.087 -23.790 1.00 94.38 540 TYR A CA 1
ATOM 4139 C C . TYR A 1 540 ? 18.829 17.579 -23.932 1.00 94.38 540 TYR A C 1
ATOM 4141 O O . TYR A 1 540 ? 19.641 16.867 -24.517 1.00 94.38 540 TYR A O 1
ATOM 4149 N N . ILE A 1 541 ? 17.673 17.080 -23.476 1.00 95.56 541 ILE A N 1
ATOM 4150 C CA . ILE A 1 541 ? 17.395 15.632 -23.497 1.00 95.56 541 ILE A CA 1
ATOM 4151 C C . ILE A 1 541 ? 17.161 15.085 -24.910 1.00 95.56 541 ILE A C 1
ATOM 4153 O O . ILE A 1 541 ? 17.391 13.902 -25.144 1.00 95.56 541 ILE A O 1
ATOM 4157 N N . LYS A 1 542 ? 16.715 15.913 -25.871 1.00 95.62 542 LYS A N 1
ATOM 4158 C CA . LYS A 1 542 ? 16.386 15.436 -27.230 1.00 95.62 542 LYS A CA 1
ATOM 4159 C C . LYS A 1 542 ? 17.591 14.923 -28.021 1.00 95.62 542 LYS A C 1
ATOM 4161 O O . LYS A 1 542 ? 17.409 14.298 -29.058 1.00 95.62 542 LYS A O 1
ATOM 4166 N N . THR A 1 543 ? 18.808 15.249 -27.591 1.00 94.88 543 THR A N 1
ATOM 4167 C CA . THR A 1 543 ? 20.047 14.789 -28.232 1.00 94.88 543 THR A CA 1
ATOM 4168 C C . THR A 1 543 ? 20.668 13.597 -27.512 1.00 94.88 543 THR A C 1
ATOM 4170 O O . THR A 1 543 ? 21.718 13.133 -27.943 1.00 94.88 543 THR A O 1
ATOM 4173 N N . LYS A 1 544 ? 20.046 13.112 -26.431 1.00 95.50 544 LYS A N 1
ATOM 4174 C CA . LYS A 1 544 ? 20.614 12.119 -25.520 1.00 95.50 544 LYS A CA 1
ATOM 4175 C C . LYS A 1 544 ? 19.790 10.835 -25.456 1.00 95.50 544 LYS A C 1
ATOM 4177 O O . LYS A 1 544 ? 18.574 10.831 -25.688 1.00 95.50 544 LYS A O 1
ATOM 4182 N N . LYS A 1 545 ? 20.465 9.747 -25.108 1.00 95.19 545 LYS A N 1
ATOM 4183 C CA . LYS A 1 545 ? 19.853 8.500 -24.635 1.00 95.19 545 LYS A CA 1
ATOM 4184 C C . LYS A 1 545 ? 19.457 8.626 -23.169 1.00 95.19 545 LYS A C 1
ATOM 4186 O O . LYS A 1 545 ? 19.937 9.520 -22.476 1.00 95.19 545 LYS A O 1
ATOM 4191 N N . LEU A 1 546 ? 18.618 7.716 -22.680 1.00 90.94 546 LEU A N 1
ATOM 4192 C CA . LEU A 1 546 ? 18.227 7.685 -21.268 1.00 90.94 546 LEU A CA 1
ATOM 4193 C C . LEU A 1 546 ? 19.438 7.494 -20.332 1.00 90.94 546 LEU A C 1
ATOM 4195 O O . LEU A 1 546 ? 19.519 8.174 -19.309 1.00 90.94 546 LEU A O 1
ATOM 4199 N N . SER A 1 547 ? 20.399 6.649 -20.717 1.00 92.00 547 SER A N 1
ATOM 4200 C CA . SER A 1 547 ? 21.633 6.376 -19.962 1.00 92.00 547 SER A CA 1
ATOM 4201 C C . SER A 1 547 ? 22.615 7.553 -19.894 1.00 92.00 547 SER A C 1
ATOM 4203 O O . SER A 1 547 ? 23.500 7.565 -19.045 1.00 92.00 547 SER A O 1
ATOM 4205 N N . GLU A 1 548 ? 22.463 8.559 -20.760 1.00 92.81 548 GLU A N 1
ATOM 4206 C CA . GLU A 1 548 ? 23.339 9.741 -20.839 1.00 92.81 548 GLU A CA 1
ATOM 4207 C C . GLU A 1 548 ? 22.811 10.940 -20.028 1.00 92.81 548 GLU A C 1
ATOM 4209 O O . GLU A 1 548 ? 23.406 12.028 -20.051 1.00 92.81 548 GLU A O 1
ATOM 4214 N N . LEU A 1 549 ? 21.655 10.781 -19.375 1.00 91.50 549 LEU A N 1
ATOM 4215 C CA . LEU A 1 549 ? 21.021 11.810 -18.554 1.00 91.50 549 LEU A CA 1
ATOM 4216 C C . LEU A 1 549 ? 21.584 11.775 -17.135 1.00 91.50 549 LEU A C 1
ATOM 4218 O O . LEU A 1 549 ? 21.666 10.717 -16.515 1.00 91.50 549 LEU A O 1
ATOM 4222 N N . GLU A 1 550 ? 21.944 12.946 -16.617 1.00 84.69 550 GLU A N 1
ATOM 4223 C CA . GLU A 1 550 ? 22.668 13.066 -15.347 1.00 84.69 550 GLU A CA 1
ATOM 4224 C C . GLU A 1 550 ? 21.712 13.270 -14.173 1.00 84.69 550 GLU A C 1
ATOM 4226 O O . GLU A 1 550 ? 21.983 12.827 -13.055 1.00 84.69 550 GLU A O 1
ATOM 4231 N N . SER A 1 551 ? 20.574 13.932 -14.414 1.00 89.81 551 SER A N 1
ATOM 4232 C CA . SER A 1 551 ? 19.582 14.182 -13.373 1.00 89.81 551 SER A CA 1
ATOM 4233 C C . SER A 1 551 ? 18.341 13.304 -13.521 1.00 89.81 551 SER A C 1
ATOM 4235 O O . SER A 1 551 ? 17.800 13.073 -14.601 1.00 89.81 551 SER A O 1
ATOM 4237 N N . THR A 1 552 ? 17.803 12.875 -12.383 1.00 89.88 552 THR A N 1
ATOM 4238 C CA . THR A 1 552 ? 16.540 12.118 -12.326 1.00 89.88 552 THR A CA 1
ATOM 4239 C C . THR A 1 552 ? 15.339 12.931 -12.827 1.00 89.88 552 THR A C 1
ATOM 4241 O O . THR A 1 552 ? 14.351 12.354 -13.279 1.00 89.88 552 THR A O 1
ATOM 4244 N N . ALA A 1 553 ? 15.421 14.266 -12.814 1.00 88.56 553 ALA A N 1
ATOM 4245 C CA . ALA A 1 553 ? 14.417 15.144 -13.413 1.00 88.56 553 ALA A CA 1
ATOM 4246 C C . ALA A 1 553 ? 14.422 15.063 -14.952 1.00 88.56 553 ALA A C 1
ATOM 4248 O O . ALA A 1 553 ? 13.351 14.985 -15.563 1.00 88.56 553 ALA A O 1
ATOM 4249 N N . GLU A 1 554 ? 15.607 15.026 -15.575 1.00 93.88 554 GLU A N 1
ATOM 4250 C CA . GLU A 1 554 ? 15.757 14.772 -17.015 1.00 93.88 554 GLU A CA 1
ATOM 4251 C C . GLU A 1 554 ? 15.239 13.378 -17.375 1.00 93.88 554 GLU A C 1
ATOM 4253 O O . GLU A 1 554 ? 14.434 13.244 -18.299 1.00 93.88 554 GLU A O 1
ATOM 4258 N N . GLN A 1 555 ? 15.638 12.355 -16.610 1.00 95.38 555 GLN A N 1
ATOM 4259 C CA . GLN A 1 555 ? 15.187 10.976 -16.814 1.00 95.38 555 GLN A CA 1
ATOM 4260 C C . GLN A 1 555 ? 13.664 10.854 -16.683 1.00 95.38 555 GLN A C 1
ATOM 4262 O O . GLN A 1 555 ? 13.028 10.211 -17.513 1.00 95.38 555 GLN A O 1
ATOM 4267 N N . ALA A 1 556 ? 13.046 11.529 -15.707 1.00 94.50 556 ALA A N 1
ATOM 4268 C CA . ALA A 1 556 ? 11.592 11.556 -15.541 1.00 94.50 556 ALA A CA 1
ATOM 4269 C C . ALA A 1 556 ? 10.874 12.173 -16.748 1.00 94.50 556 ALA A C 1
ATOM 4271 O O . ALA A 1 556 ? 9.831 11.672 -17.184 1.00 94.50 556 ALA A O 1
ATOM 4272 N N . MET A 1 557 ? 11.424 13.261 -17.296 1.00 95.44 557 MET A N 1
ATOM 4273 C CA . MET A 1 557 ? 10.888 13.898 -18.496 1.00 95.44 557 MET A CA 1
ATOM 4274 C C . MET A 1 557 ? 11.024 12.978 -19.713 1.00 95.44 557 MET A C 1
ATOM 4276 O O . MET A 1 557 ? 10.045 12.778 -20.432 1.00 95.44 557 MET A O 1
ATOM 4280 N N . TRP A 1 558 ? 12.204 12.389 -19.910 1.00 97.06 558 TRP A N 1
ATOM 4281 C CA . TRP A 1 558 ? 12.496 11.465 -21.004 1.00 97.06 558 TRP A CA 1
ATOM 4282 C C . TRP A 1 558 ? 11.597 10.222 -20.950 1.00 97.06 558 TRP A C 1
ATOM 4284 O O . TRP A 1 558 ? 10.925 9.914 -21.933 1.00 97.06 558 TRP A O 1
ATOM 4294 N N . LEU A 1 559 ? 11.496 9.574 -19.783 1.00 97.69 559 LEU A N 1
ATOM 4295 C CA . LEU A 1 559 ? 10.703 8.360 -19.551 1.00 97.69 559 LEU A CA 1
ATOM 4296 C C . LEU A 1 559 ? 9.232 8.589 -19.877 1.00 97.69 559 LEU A C 1
ATOM 4298 O O . LEU A 1 559 ? 8.619 7.807 -20.603 1.00 97.69 559 LEU A O 1
ATOM 4302 N N . ARG A 1 560 ? 8.666 9.698 -19.390 1.00 96.44 560 ARG A N 1
ATOM 4303 C CA . ARG A 1 560 ? 7.273 10.044 -19.675 1.00 96.44 560 ARG A CA 1
ATOM 4304 C C . ARG A 1 560 ? 7.044 10.299 -21.164 1.00 96.44 560 ARG A C 1
ATOM 4306 O O . ARG A 1 560 ? 6.021 9.878 -21.692 1.00 96.44 560 ARG A O 1
ATOM 4313 N N . ILE A 1 561 ? 7.960 10.998 -21.839 1.00 96.56 561 ILE A N 1
ATOM 4314 C CA . ILE A 1 561 ? 7.850 11.233 -23.286 1.00 96.56 561 ILE A CA 1
ATOM 4315 C C . ILE A 1 561 ? 7.904 9.903 -24.041 1.00 96.56 561 ILE A C 1
ATOM 4317 O O . ILE A 1 561 ? 7.094 9.693 -24.943 1.00 96.56 561 ILE A O 1
ATOM 4321 N N . TYR A 1 562 ? 8.822 9.013 -23.660 1.00 97.31 562 TYR A N 1
ATOM 4322 C CA . TYR A 1 562 ? 8.967 7.696 -24.269 1.00 97.31 562 TYR A CA 1
ATOM 4323 C C . TYR A 1 562 ? 7.679 6.878 -24.135 1.00 97.31 562 TYR A C 1
ATOM 4325 O O . TYR A 1 562 ? 7.130 6.415 -25.136 1.00 97.31 562 TYR A O 1
ATOM 4333 N N . ASP A 1 563 ? 7.149 6.766 -22.917 1.00 96.25 563 ASP A N 1
ATOM 4334 C CA . ASP A 1 563 ? 5.929 6.006 -22.645 1.00 96.25 563 ASP A CA 1
ATOM 4335 C C . ASP A 1 563 ? 4.720 6.547 -23.424 1.00 96.25 563 ASP A C 1
ATOM 4337 O O . ASP A 1 563 ? 3.960 5.784 -24.017 1.00 96.25 563 ASP A O 1
ATOM 4341 N N . GLU A 1 564 ? 4.552 7.870 -23.477 1.00 94.19 564 GLU A N 1
ATOM 4342 C CA . GLU A 1 564 ? 3.476 8.527 -24.234 1.00 94.19 564 GLU A CA 1
ATOM 4343 C C . GLU A 1 564 ? 3.645 8.386 -25.757 1.00 94.19 564 GLU A C 1
ATOM 4345 O O . GLU A 1 564 ? 2.658 8.438 -26.492 1.00 94.19 564 GLU A O 1
ATOM 4350 N N . ALA A 1 565 ? 4.874 8.197 -26.242 1.00 94.56 565 ALA A N 1
ATOM 4351 C CA . ALA A 1 565 ? 5.158 8.005 -27.658 1.00 94.56 565 ALA A CA 1
ATOM 4352 C C . ALA A 1 565 ? 4.998 6.550 -28.112 1.00 94.56 565 ALA A C 1
ATOM 4354 O O . ALA A 1 565 ? 4.542 6.318 -29.235 1.00 94.56 565 ALA A O 1
ATOM 4355 N N . TYR A 1 566 ? 5.386 5.576 -27.292 1.00 95.19 566 TYR A N 1
ATOM 4356 C CA . TYR A 1 566 ? 5.571 4.195 -27.749 1.00 95.19 566 TYR A CA 1
ATOM 4357 C C . TYR A 1 566 ? 4.626 3.181 -27.133 1.00 95.19 566 TYR A C 1
ATOM 4359 O O . TYR A 1 566 ? 4.295 2.204 -27.804 1.00 95.19 566 TYR A O 1
ATOM 4367 N N . ASN A 1 567 ? 4.149 3.415 -25.916 1.00 94.19 567 ASN A N 1
ATOM 4368 C CA . ASN A 1 567 ? 3.346 2.423 -25.228 1.00 94.19 567 ASN A CA 1
ATOM 4369 C C . ASN A 1 567 ? 1.854 2.735 -25.353 1.00 94.19 567 ASN A C 1
ATOM 4371 O O . ASN A 1 567 ? 1.452 3.906 -25.368 1.00 94.19 567 ASN A O 1
ATOM 4375 N N . PRO A 1 568 ? 0.997 1.702 -25.390 1.00 92.50 568 PRO A N 1
ATOM 4376 C CA . PRO A 1 568 ? -0.428 1.915 -25.537 1.00 92.50 568 PRO A CA 1
ATOM 4377 C C . PRO A 1 568 ? -0.973 2.657 -24.299 1.00 92.50 568 PRO A C 1
ATOM 4379 O O . PRO A 1 568 ? -0.438 2.503 -23.192 1.00 92.50 568 PRO A O 1
ATOM 4382 N N . PRO A 1 569 ? -1.980 3.530 -24.474 1.00 91.62 569 PRO A N 1
ATOM 4383 C CA . PRO A 1 569 ? -2.437 4.421 -23.412 1.00 91.62 569 PRO A CA 1
ATOM 4384 C C . PRO A 1 569 ? -3.448 3.775 -22.463 1.00 91.62 569 PRO A C 1
ATOM 4386 O O . PRO A 1 569 ? -3.789 4.388 -21.461 1.00 91.62 569 PRO A O 1
ATOM 4389 N N . ASN A 1 570 ? -3.975 2.599 -22.785 1.00 94.31 570 ASN A N 1
ATOM 4390 C CA . ASN A 1 570 ? -4.879 1.836 -21.933 1.00 94.31 570 ASN A CA 1
ATOM 4391 C C . ASN A 1 570 ? -4.130 1.169 -20.770 1.00 94.31 570 ASN A C 1
ATOM 4393 O O . ASN A 1 570 ? -2.920 0.949 -20.829 1.00 94.31 570 ASN A O 1
ATOM 4397 N N . TYR A 1 571 ? -4.879 0.856 -19.717 1.00 95.00 571 TYR A N 1
ATOM 4398 C CA . TYR A 1 571 ? -4.419 0.110 -18.550 1.00 95.00 571 TYR A CA 1
ATOM 4399 C C . TYR A 1 571 ? -5.471 -0.934 -18.167 1.00 95.00 571 TYR A C 1
ATOM 4401 O O . TYR A 1 571 ? -6.644 -0.816 -18.533 1.00 95.00 571 TYR A O 1
ATOM 4409 N N . LYS A 1 572 ? -5.030 -1.982 -17.472 1.00 94.81 572 LYS A N 1
ATOM 4410 C CA . LYS A 1 572 ? -5.826 -3.184 -17.201 1.00 94.81 572 LYS A CA 1
ATOM 4411 C C . LYS A 1 572 ? -6.340 -3.224 -15.773 1.00 94.81 572 LYS A C 1
ATOM 4413 O O . LYS A 1 572 ? -5.697 -2.688 -14.876 1.00 94.81 572 LYS A O 1
ATOM 4418 N N . ILE A 1 573 ? -7.472 -3.892 -15.579 1.00 94.19 573 ILE A N 1
ATOM 4419 C CA . ILE A 1 573 ? -7.976 -4.254 -14.254 1.00 94.19 573 ILE A CA 1
ATOM 4420 C C . ILE A 1 573 ? -6.983 -5.232 -13.622 1.00 94.19 573 ILE A C 1
ATOM 4422 O O . ILE A 1 573 ? -6.579 -6.202 -14.268 1.00 94.19 573 ILE A O 1
ATOM 4426 N N . LEU A 1 574 ? -6.607 -4.968 -12.372 1.00 92.75 574 LEU A N 1
ATOM 4427 C CA . LEU A 1 574 ? -5.759 -5.838 -11.561 1.00 92.75 574 LEU A CA 1
ATOM 4428 C C . LEU A 1 574 ? -6.629 -6.520 -10.505 1.00 92.75 574 LEU A C 1
ATOM 4430 O O . LEU A 1 574 ? -7.282 -5.836 -9.713 1.00 92.75 574 LEU A O 1
ATOM 4434 N N . THR A 1 575 ? -6.672 -7.850 -10.510 1.00 94.06 575 THR A N 1
ATOM 4435 C CA . THR A 1 575 ? -7.446 -8.601 -9.516 1.00 94.06 575 THR A CA 1
ATOM 4436 C C . THR A 1 575 ? -6.771 -8.554 -8.141 1.00 94.06 575 THR A C 1
ATOM 4438 O O . THR A 1 575 ? -5.562 -8.312 -8.065 1.00 94.06 575 THR A O 1
ATOM 4441 N N . PRO A 1 576 ? -7.508 -8.819 -7.044 1.00 93.50 576 PRO A N 1
ATOM 4442 C CA . PRO A 1 576 ? -6.909 -8.916 -5.716 1.00 93.50 576 PRO A CA 1
ATOM 4443 C C . PRO A 1 576 ? -5.782 -9.948 -5.626 1.00 93.50 576 PRO A C 1
ATOM 4445 O O . PRO A 1 576 ? -4.878 -9.783 -4.826 1.00 93.50 576 PRO A O 1
ATOM 4448 N N . GLU A 1 577 ? -5.809 -10.987 -6.459 1.00 91.56 577 GLU A N 1
ATOM 4449 C CA . GLU A 1 577 ? -4.791 -12.039 -6.510 1.00 91.56 577 GLU A CA 1
ATOM 4450 C C . GLU A 1 577 ? -3.518 -11.641 -7.287 1.00 91.56 577 GLU A C 1
ATOM 4452 O O . GLU A 1 577 ? -2.541 -12.383 -7.267 1.00 91.56 577 GLU A O 1
ATOM 4457 N N . GLY A 1 578 ? -3.504 -10.477 -7.949 1.00 92.00 578 GLY A N 1
ATOM 4458 C CA . GLY A 1 578 ? -2.328 -9.963 -8.662 1.00 92.00 578 GLY A CA 1
ATOM 4459 C C . GLY A 1 578 ? -2.326 -10.202 -10.174 1.00 92.00 578 GLY A C 1
ATOM 4460 O O . GLY A 1 578 ? -1.280 -10.065 -10.804 1.00 92.00 578 GLY A O 1
ATOM 4461 N N . GLU A 1 579 ? -3.476 -10.514 -10.780 1.00 92.38 579 GLU A N 1
ATOM 4462 C CA . GLU A 1 579 ? -3.567 -10.804 -12.215 1.00 92.38 579 GLU A CA 1
ATOM 4463 C C . GLU A 1 579 ? -4.139 -9.630 -13.023 1.00 92.38 579 GLU A C 1
ATOM 4465 O O . GLU A 1 579 ? -5.177 -9.052 -12.687 1.00 92.38 579 GLU A O 1
ATOM 4470 N N . PHE A 1 580 ? -3.476 -9.278 -14.129 1.00 91.62 580 PHE A N 1
ATOM 4471 C CA . PHE A 1 580 ? -3.963 -8.261 -15.064 1.00 91.62 580 PHE A CA 1
ATOM 4472 C C . PHE A 1 580 ? -4.928 -8.878 -16.077 1.00 91.62 580 PHE A C 1
ATOM 4474 O O . PHE A 1 580 ? -4.568 -9.799 -16.807 1.00 91.62 580 PHE A O 1
ATOM 4481 N N . THR A 1 581 ? -6.135 -8.328 -16.181 1.00 93.12 581 THR A N 1
ATOM 4482 C CA . THR A 1 581 ? -7.217 -8.912 -16.989 1.00 93.12 581 THR A CA 1
ATOM 4483 C C . THR A 1 581 ? -7.576 -8.038 -18.201 1.00 93.12 581 THR A C 1
ATOM 4485 O O . THR A 1 581 ? -6.755 -7.806 -19.101 1.00 93.12 581 THR A O 1
ATOM 4488 N N . THR A 1 582 ? -8.815 -7.560 -18.279 1.00 93.50 582 THR A N 1
ATOM 4489 C CA . THR A 1 582 ? -9.309 -6.723 -19.373 1.00 93.50 582 THR A CA 1
ATOM 4490 C C . THR A 1 582 ? -8.917 -5.266 -19.173 1.00 93.50 582 THR A C 1
ATOM 4492 O O . THR A 1 582 ? -8.495 -4.849 -18.093 1.00 93.50 582 THR A O 1
ATOM 4495 N N . ASP A 1 583 ? -9.040 -4.476 -20.234 1.00 94.50 583 ASP A N 1
ATOM 4496 C CA . ASP A 1 583 ? -8.825 -3.037 -20.136 1.00 94.50 583 ASP A CA 1
ATOM 4497 C C . ASP A 1 583 ? -9.911 -2.400 -19.267 1.00 94.50 583 ASP A C 1
ATOM 4499 O O . ASP A 1 583 ? -11.083 -2.776 -19.337 1.00 94.50 583 ASP A O 1
ATOM 4503 N N . VAL A 1 584 ? -9.519 -1.415 -18.462 1.00 92.88 584 VAL A N 1
ATOM 4504 C CA . VAL A 1 584 ? -10.479 -0.564 -17.759 1.00 92.88 584 VAL A CA 1
ATOM 4505 C C . VAL A 1 584 ? -11.240 0.246 -18.803 1.00 92.88 584 VAL A C 1
ATOM 4507 O O . VAL A 1 584 ? -10.626 0.827 -19.697 1.00 92.88 584 VAL A O 1
ATOM 4510 N N . LEU A 1 585 ? -12.565 0.305 -18.695 1.00 91.38 585 LEU A N 1
ATOM 4511 C CA . LEU A 1 585 ? -13.428 1.049 -19.617 1.00 91.38 585 LEU A CA 1
ATOM 4512 C C . LEU A 1 585 ? -13.829 2.402 -19.012 1.00 91.38 585 LEU A C 1
ATOM 4514 O O . LEU A 1 585 ? -13.730 2.599 -17.801 1.00 91.38 585 LEU A O 1
ATOM 4518 N N . ASN A 1 586 ? -14.218 3.353 -19.856 1.00 86.94 586 ASN A N 1
ATOM 4519 C CA . ASN A 1 586 ? -14.844 4.605 -19.432 1.00 86.94 586 ASN A CA 1
ATOM 4520 C C . ASN A 1 586 ? -16.279 4.338 -18.933 1.00 86.94 586 ASN A C 1
ATOM 4522 O O . ASN A 1 586 ? -16.815 3.243 -19.100 1.00 86.94 586 ASN A O 1
ATOM 4526 N N . ASP A 1 587 ? -16.946 5.379 -18.426 1.00 82.81 587 ASP A N 1
ATOM 4527 C CA . ASP A 1 587 ? -18.356 5.333 -17.997 1.00 82.81 587 ASP A CA 1
ATOM 4528 C C . ASP A 1 587 ? -19.336 4.870 -19.100 1.00 82.81 587 ASP A C 1
ATOM 4530 O O . ASP A 1 587 ? -20.465 4.490 -18.802 1.00 82.81 587 ASP A O 1
ATOM 4534 N N . ASP A 1 588 ? -18.923 4.895 -20.375 1.00 83.25 588 ASP A N 1
ATOM 4535 C CA . ASP A 1 588 ? -19.706 4.384 -21.508 1.00 83.25 588 ASP A CA 1
ATOM 4536 C C . ASP A 1 588 ? -19.723 2.848 -21.610 1.00 83.25 588 ASP A C 1
ATOM 4538 O O . ASP A 1 588 ? -20.488 2.301 -22.405 1.00 83.25 588 ASP A O 1
ATOM 4542 N N . GLY A 1 589 ? -18.887 2.155 -20.830 1.00 84.75 589 GLY A N 1
ATOM 4543 C CA . GLY A 1 589 ? -18.784 0.697 -20.809 1.00 84.75 589 GLY A CA 1
ATOM 4544 C C . GLY A 1 589 ? -18.214 0.076 -22.088 1.00 84.75 589 GLY A C 1
ATOM 4545 O O . GLY A 1 589 ? -18.334 -1.134 -22.265 1.00 84.75 589 GLY A O 1
ATOM 4546 N N . VAL A 1 590 ? -17.618 0.868 -22.988 1.00 86.75 590 VAL A N 1
ATOM 4547 C CA . VAL A 1 590 ? -17.122 0.391 -24.295 1.00 86.75 590 VAL A CA 1
ATOM 4548 C C . VAL A 1 590 ? -15.722 0.915 -24.612 1.00 86.75 590 VAL A C 1
ATOM 4550 O O . VAL A 1 590 ? -14.896 0.182 -25.155 1.00 86.75 590 VAL A O 1
ATOM 4553 N N . THR A 1 591 ? -15.422 2.172 -24.292 1.00 89.50 591 THR A N 1
ATOM 4554 C CA . THR A 1 591 ? -14.152 2.803 -24.665 1.00 89.50 591 THR A CA 1
ATOM 4555 C C . THR A 1 591 ? -13.077 2.526 -23.610 1.00 89.50 591 THR A C 1
ATOM 4557 O O . THR A 1 591 ? -13.292 2.875 -22.451 1.00 89.50 591 THR A O 1
ATOM 4560 N N . PRO A 1 592 ? -11.887 2.004 -23.971 1.00 91.94 592 PRO A N 1
ATOM 4561 C CA . PRO A 1 592 ? -10.792 1.838 -23.019 1.00 91.94 592 PRO A CA 1
ATOM 4562 C C . PRO A 1 592 ? -10.337 3.168 -22.404 1.00 91.94 592 PRO A C 1
ATOM 4564 O O . PRO A 1 592 ? -10.003 4.133 -23.109 1.00 91.94 592 PRO A O 1
ATOM 4567 N N . SER A 1 593 ? -10.271 3.187 -21.078 1.00 92.19 593 SER A N 1
ATOM 4568 C CA . SER A 1 593 ? -9.765 4.290 -20.272 1.00 92.19 593 SER A CA 1
ATOM 4569 C C . SER A 1 593 ? -8.285 4.524 -20.551 1.00 92.19 593 SER A C 1
ATOM 4571 O O . SER A 1 593 ? -7.487 3.591 -20.641 1.00 92.19 593 SER A O 1
ATOM 4573 N N . ALA A 1 594 ? -7.899 5.793 -20.685 1.00 91.81 594 ALA A N 1
ATOM 4574 C CA . ALA A 1 594 ? -6.511 6.175 -20.914 1.00 91.81 594 ALA A CA 1
ATOM 4575 C C . ALA A 1 594 ? -5.809 6.528 -19.597 1.00 91.81 594 ALA A C 1
ATOM 4577 O O . ALA A 1 594 ? -6.305 7.343 -18.816 1.00 91.81 594 ALA A O 1
ATOM 4578 N N . ARG A 1 595 ? -4.606 5.992 -19.389 1.00 91.69 595 ARG A N 1
ATOM 4579 C CA . ARG A 1 595 ? -3.741 6.311 -18.253 1.00 91.69 595 ARG A CA 1
ATOM 4580 C C . ARG A 1 595 ? -3.399 7.802 -18.211 1.00 91.69 595 ARG A C 1
ATOM 4582 O O . ARG A 1 595 ? -3.340 8.505 -19.228 1.00 91.69 595 ARG A O 1
ATOM 4589 N N . ALA A 1 596 ? -3.114 8.294 -17.014 1.00 89.81 596 ALA A N 1
ATOM 4590 C CA . ALA A 1 596 ? -2.661 9.657 -16.785 1.00 89.81 596 ALA A CA 1
ATOM 4591 C C . ALA A 1 596 ? -1.452 9.651 -15.850 1.00 89.81 596 ALA A C 1
ATOM 4593 O O . ALA A 1 596 ? -1.554 9.211 -14.708 1.00 89.81 596 ALA A O 1
ATOM 4594 N N . TRP A 1 597 ? -0.323 10.179 -16.318 1.00 90.56 597 TRP A N 1
ATOM 4595 C CA . TRP A 1 597 ? 0.891 10.296 -15.512 1.00 90.56 597 TRP A CA 1
ATOM 4596 C C . TRP A 1 597 ? 0.719 11.222 -14.301 1.00 90.56 597 TRP A C 1
ATOM 4598 O O . TRP A 1 597 ? -0.006 12.220 -14.350 1.00 90.56 597 TRP A O 1
ATOM 4608 N N . ASN A 1 598 ? 1.428 10.895 -13.221 1.00 86.81 598 ASN A N 1
ATOM 4609 C CA . ASN A 1 598 ? 1.640 11.768 -12.067 1.00 86.81 598 ASN A CA 1
ATOM 4610 C C . ASN A 1 598 ? 2.509 12.993 -12.431 1.00 86.81 598 ASN A C 1
ATOM 4612 O O . ASN A 1 598 ? 2.967 13.150 -13.567 1.00 86.81 598 ASN A O 1
ATOM 4616 N N . SER A 1 599 ? 2.756 13.884 -11.462 1.00 88.12 599 SER A N 1
ATOM 4617 C CA . SER A 1 599 ? 3.742 14.954 -11.650 1.00 88.12 599 SER A CA 1
ATOM 4618 C C . SER A 1 599 ? 5.140 14.373 -11.875 1.00 88.12 599 SER A C 1
ATOM 4620 O O . SER A 1 599 ? 5.481 13.328 -11.321 1.00 88.12 599 SER A O 1
ATOM 4622 N N . ASN A 1 600 ? 5.986 15.084 -12.627 1.00 88.88 600 ASN A N 1
ATOM 4623 C CA . ASN A 1 600 ? 7.357 14.633 -12.889 1.00 88.88 600 ASN A CA 1
ATOM 4624 C C . ASN A 1 600 ? 8.159 14.398 -11.601 1.00 88.88 600 ASN A C 1
ATOM 4626 O O . ASN A 1 600 ? 8.978 13.496 -11.570 1.00 88.88 600 ASN A O 1
ATOM 4630 N N . SER A 1 601 ? 7.877 15.132 -10.521 1.00 88.75 601 SER A N 1
ATOM 4631 C CA . SER A 1 601 ? 8.510 14.910 -9.214 1.00 88.75 601 SER A CA 1
ATOM 4632 C C . SER A 1 601 ? 8.209 13.537 -8.599 1.00 88.75 601 SER A C 1
ATOM 4634 O O . SER A 1 601 ? 8.992 13.034 -7.802 1.00 88.75 601 SER A O 1
ATOM 4636 N N . MET A 1 602 ? 7.077 12.916 -8.936 1.00 89.94 602 MET A N 1
ATOM 4637 C CA . MET A 1 602 ? 6.723 11.574 -8.457 1.00 89.94 602 MET A CA 1
ATOM 4638 C C . MET A 1 602 ? 7.377 10.499 -9.322 1.00 89.94 602 MET A C 1
ATOM 4640 O O . MET A 1 602 ? 7.820 9.483 -8.799 1.00 89.94 602 MET A O 1
ATOM 4644 N N . ILE A 1 603 ? 7.503 10.765 -10.625 1.00 93.06 603 ILE A N 1
ATOM 4645 C CA . ILE A 1 603 ? 8.291 9.937 -11.545 1.00 93.06 603 ILE A CA 1
ATOM 4646 C C . ILE A 1 603 ? 9.767 9.967 -11.128 1.00 93.06 603 ILE A C 1
ATOM 4648 O O . ILE A 1 603 ? 10.398 8.925 -11.044 1.00 93.06 603 ILE A O 1
ATOM 4652 N N . GLU A 1 604 ? 10.299 11.138 -10.773 1.00 92.50 604 GLU A N 1
ATOM 4653 C CA . GLU A 1 604 ? 11.662 11.298 -10.256 1.00 92.50 604 GLU A CA 1
ATOM 4654 C C . GLU A 1 604 ? 11.896 10.453 -8.996 1.00 92.50 604 GLU A C 1
ATOM 4656 O O . GLU A 1 604 ? 12.904 9.762 -8.894 1.00 92.50 604 GLU A O 1
ATOM 4661 N N . LYS A 1 605 ? 10.949 10.458 -8.048 1.00 92.38 605 LYS A N 1
ATOM 4662 C CA . LYS A 1 605 ? 11.016 9.591 -6.862 1.00 92.38 605 LYS A CA 1
ATOM 4663 C C . LYS A 1 605 ? 11.004 8.112 -7.224 1.00 92.38 605 LYS A C 1
ATOM 4665 O O . LYS A 1 605 ? 11.801 7.370 -6.670 1.00 92.38 605 LYS A O 1
ATOM 4670 N N . ALA A 1 606 ? 10.154 7.706 -8.166 1.00 94.31 606 ALA A N 1
ATOM 4671 C CA . ALA A 1 606 ? 10.121 6.332 -8.649 1.00 94.31 606 ALA A CA 1
ATOM 4672 C C . ALA A 1 606 ? 11.465 5.922 -9.279 1.00 94.31 606 ALA A C 1
ATOM 4674 O O . ALA A 1 606 ? 11.997 4.871 -8.948 1.00 94.31 606 ALA A O 1
ATOM 4675 N N . ILE A 1 607 ? 12.072 6.784 -10.097 1.00 93.38 607 ILE A N 1
ATOM 4676 C CA . ILE A 1 607 ? 13.408 6.550 -10.667 1.00 93.38 607 ILE A CA 1
ATOM 4677 C C . ILE A 1 607 ? 14.471 6.451 -9.559 1.00 93.38 607 ILE A C 1
ATOM 4679 O O . ILE A 1 607 ? 15.322 5.569 -9.589 1.00 93.38 607 ILE A O 1
ATOM 4683 N N . LYS A 1 608 ? 14.406 7.305 -8.532 1.00 89.88 608 LYS A N 1
ATOM 4684 C CA . LYS A 1 608 ? 15.301 7.201 -7.367 1.00 89.88 608 LYS A CA 1
ATOM 4685 C C . LYS A 1 608 ? 15.097 5.898 -6.585 1.00 89.88 608 LYS A C 1
ATOM 4687 O O . LYS A 1 608 ? 16.078 5.332 -6.121 1.00 89.88 608 LYS A O 1
ATOM 4692 N N . SER A 1 609 ? 13.860 5.411 -6.459 1.00 90.81 609 SER A N 1
ATOM 4693 C CA . SER A 1 609 ? 13.560 4.102 -5.863 1.00 90.81 609 SER A CA 1
ATOM 4694 C C . SER A 1 609 ? 14.085 2.947 -6.716 1.00 90.81 609 SER A C 1
ATOM 4696 O O . SER A 1 609 ? 14.583 1.976 -6.164 1.00 90.81 609 SER A O 1
ATOM 4698 N N . PHE A 1 610 ? 14.051 3.059 -8.045 1.00 92.31 610 PHE A N 1
ATOM 4699 C CA . PHE A 1 610 ? 14.678 2.081 -8.937 1.00 92.31 610 PHE A CA 1
ATOM 4700 C C . PHE A 1 610 ? 16.187 1.971 -8.668 1.00 92.31 610 PHE A C 1
ATOM 4702 O O . PHE A 1 610 ? 16.703 0.880 -8.451 1.00 92.31 610 PHE A O 1
ATOM 4709 N N . TYR A 1 611 ? 16.886 3.109 -8.596 1.00 86.06 611 TYR A N 1
ATOM 4710 C CA . TYR A 1 611 ? 18.334 3.147 -8.360 1.00 86.06 611 TYR A CA 1
ATOM 4711 C C . TYR A 1 611 ? 18.754 2.941 -6.898 1.00 86.06 611 TYR A C 1
ATOM 4713 O O . TYR A 1 611 ? 19.948 2.967 -6.607 1.00 86.06 611 TYR A O 1
ATOM 4721 N N . SER A 1 612 ? 17.818 2.738 -5.966 1.00 86.44 612 SER A N 1
ATOM 4722 C CA . SER A 1 612 ? 18.167 2.552 -4.554 1.00 86.44 612 SER A CA 1
ATOM 4723 C C . SER A 1 612 ? 18.787 1.188 -4.251 1.00 86.44 612 SER A C 1
ATOM 4725 O O . SER A 1 612 ? 19.311 1.013 -3.156 1.00 86.44 612 SER A O 1
ATOM 4727 N N . GLY A 1 613 ? 18.680 0.211 -5.161 1.00 75.75 613 GLY A N 1
ATOM 4728 C CA . GLY A 1 613 ? 19.166 -1.155 -4.931 1.00 75.75 613 GLY A CA 1
ATOM 4729 C C . GLY A 1 613 ? 18.522 -1.835 -3.718 1.00 75.75 613 GLY A C 1
ATOM 4730 O O . GLY A 1 613 ? 19.149 -2.668 -3.079 1.00 75.75 613 GLY A O 1
ATOM 4731 N N . GLY A 1 614 ? 17.297 -1.437 -3.366 1.00 80.50 614 GLY A N 1
ATOM 4732 C CA . GLY A 1 614 ? 16.585 -1.917 -2.183 1.00 80.50 614 GLY A CA 1
ATOM 4733 C C . GLY A 1 614 ? 16.933 -1.241 -0.854 1.00 80.50 614 GLY A C 1
ATOM 4734 O O . GLY A 1 614 ? 16.289 -1.547 0.145 1.00 80.50 614 GLY A O 1
ATOM 4735 N N . ASP A 1 615 ? 17.875 -0.289 -0.821 1.00 80.69 615 ASP A N 1
ATOM 4736 C CA . ASP A 1 615 ? 18.289 0.359 0.432 1.00 80.69 615 ASP A CA 1
ATOM 4737 C C . ASP A 1 615 ? 17.143 1.176 1.058 1.00 80.69 615 ASP A C 1
ATOM 4739 O O . ASP A 1 615 ? 16.726 2.229 0.550 1.00 80.69 615 ASP A O 1
ATOM 4743 N N . SER A 1 616 ? 16.656 0.709 2.208 1.00 83.88 616 SER A N 1
ATOM 4744 C CA . SER A 1 616 ? 15.582 1.342 2.969 1.00 83.88 616 SER A CA 1
ATOM 4745 C C . SER A 1 616 ? 15.950 2.745 3.462 1.00 83.88 616 SER A C 1
ATOM 4747 O O . SER A 1 616 ? 15.062 3.596 3.571 1.00 83.88 616 SER A O 1
ATOM 4749 N N . LYS A 1 617 ? 17.238 3.067 3.651 1.00 83.19 617 LYS A N 1
ATOM 4750 C CA . LYS A 1 617 ? 17.705 4.421 4.009 1.00 83.19 617 LYS A CA 1
ATOM 4751 C C . LYS A 1 617 ? 17.566 5.413 2.859 1.00 83.19 617 LYS A C 1
ATOM 4753 O O . LYS A 1 617 ? 17.423 6.611 3.108 1.00 83.19 617 LYS A O 1
ATOM 4758 N N . ILE A 1 618 ? 17.549 4.933 1.615 1.00 84.69 618 ILE A N 1
ATOM 4759 C CA . ILE A 1 618 ? 17.250 5.740 0.425 1.00 84.69 618 ILE A CA 1
ATOM 4760 C C . ILE A 1 618 ? 15.737 5.774 0.180 1.00 84.69 618 ILE A C 1
ATOM 4762 O O . ILE A 1 618 ? 15.173 6.843 -0.056 1.00 84.69 618 ILE A O 1
ATOM 4766 N N . ILE A 1 619 ? 15.052 4.632 0.275 1.00 87.44 619 ILE A N 1
ATOM 4767 C CA . ILE A 1 619 ? 13.605 4.524 0.011 1.00 87.44 619 ILE A CA 1
ATOM 4768 C C . ILE A 1 619 ? 12.786 5.323 1.030 1.00 87.44 619 ILE A C 1
ATOM 4770 O O . ILE A 1 619 ? 11.867 6.062 0.661 1.00 87.44 619 ILE A O 1
ATOM 4774 N N . SER A 1 620 ? 13.137 5.223 2.311 1.00 89.00 620 SER A N 1
ATOM 4775 C CA . SER A 1 620 ? 12.442 5.879 3.416 1.00 89.00 620 SER A CA 1
ATOM 4776 C C . SER A 1 620 ? 12.241 7.387 3.181 1.00 89.00 620 SER A C 1
ATOM 4778 O O . SER A 1 620 ? 11.087 7.824 3.147 1.00 89.00 620 SER A O 1
ATOM 4780 N N . PRO A 1 621 ? 13.267 8.222 2.935 1.00 86.19 621 PRO A N 1
ATOM 4781 C CA . PRO A 1 621 ? 13.051 9.645 2.665 1.00 86.19 621 PRO A CA 1
ATOM 4782 C C . PRO A 1 621 ? 12.259 9.917 1.370 1.00 86.19 621 PRO A C 1
ATOM 4784 O O . PRO A 1 621 ? 11.515 10.903 1.314 1.00 86.19 621 PRO A O 1
ATOM 4787 N N . LEU A 1 622 ? 12.331 9.047 0.351 1.00 87.88 622 LEU A N 1
ATOM 4788 C CA . LEU A 1 622 ? 11.568 9.208 -0.900 1.00 87.88 622 LEU A CA 1
ATOM 4789 C C . LEU A 1 622 ? 10.055 9.096 -0.678 1.00 87.88 622 LEU A C 1
ATOM 4791 O O . LEU A 1 622 ? 9.289 9.890 -1.251 1.00 87.88 622 LEU A O 1
ATOM 4795 N N . MET A 1 623 ? 9.627 8.194 0.213 1.00 90.88 623 MET A N 1
ATOM 4796 C CA . MET A 1 623 ? 8.213 8.030 0.586 1.00 90.88 623 MET A CA 1
ATOM 4797 C C . MET A 1 623 ? 7.645 9.259 1.321 1.00 90.88 623 MET A C 1
ATOM 4799 O O . MET A 1 623 ? 6.429 9.446 1.392 1.00 90.88 623 MET A O 1
ATOM 4803 N N . GLY A 1 624 ? 8.511 10.161 1.800 1.00 89.56 624 GLY A N 1
ATOM 4804 C CA . GLY A 1 624 ? 8.132 11.396 2.486 1.00 89.56 624 GLY A CA 1
ATOM 4805 C C . GLY A 1 624 ? 7.529 11.154 3.872 1.00 89.56 624 GLY A C 1
ATOM 4806 O O . GLY A 1 624 ? 7.393 10.026 4.323 1.00 89.56 624 GLY A O 1
ATOM 4807 N N . SER A 1 625 ? 7.143 12.221 4.572 1.00 88.19 625 SER A N 1
ATOM 4808 C CA . SER A 1 625 ? 6.716 12.153 5.983 1.00 88.19 625 SER A CA 1
ATOM 4809 C C . SER A 1 625 ? 5.234 11.823 6.209 1.00 88.19 625 SER A C 1
ATOM 4811 O O . SER A 1 625 ? 4.747 11.922 7.333 1.00 88.19 625 SER A O 1
ATOM 4813 N N . ARG A 1 626 ? 4.477 11.485 5.157 1.00 89.81 626 ARG A N 1
ATOM 4814 C CA . ARG A 1 626 ? 3.037 11.198 5.268 1.00 89.81 626 ARG A CA 1
ATOM 4815 C C . ARG A 1 626 ? 2.814 9.709 5.517 1.00 89.81 626 ARG A C 1
ATOM 4817 O O . ARG A 1 626 ? 3.253 8.902 4.706 1.00 89.81 626 ARG A O 1
ATOM 4824 N N . HIS A 1 627 ? 2.052 9.371 6.558 1.00 93.56 627 HIS A N 1
ATOM 4825 C CA . HIS A 1 627 ? 1.793 7.985 6.976 1.00 93.56 627 HIS A CA 1
ATOM 4826 C C . HIS A 1 627 ? 1.256 7.107 5.845 1.00 93.56 627 HIS A C 1
ATOM 4828 O O . HIS A 1 627 ? 1.804 6.041 5.599 1.00 93.56 627 HIS A O 1
ATOM 4834 N N . LYS A 1 628 ? 0.274 7.610 5.076 1.00 93.56 628 LYS A N 1
ATOM 4835 C CA . LYS A 1 628 ? -0.365 6.865 3.980 1.00 93.56 628 LYS A CA 1
ATOM 4836 C C . LYS A 1 628 ? 0.647 6.183 3.053 1.00 93.56 628 LYS A C 1
ATOM 4838 O O . LYS A 1 628 ? 0.532 4.991 2.817 1.00 93.56 628 LYS A O 1
ATOM 4843 N N . VAL A 1 629 ? 1.601 6.934 2.495 1.00 93.88 629 VAL A N 1
ATOM 4844 C CA . VAL A 1 629 ? 2.527 6.403 1.474 1.00 93.88 629 VAL A CA 1
ATOM 4845 C C . VAL A 1 629 ? 3.483 5.377 2.084 1.00 93.88 629 VAL A C 1
ATOM 4847 O O . VAL A 1 629 ? 3.815 4.394 1.436 1.00 93.88 629 VAL A O 1
ATOM 4850 N N . ARG A 1 630 ? 3.874 5.581 3.345 1.00 93.81 630 ARG A N 1
ATOM 4851 C CA . ARG A 1 630 ? 4.801 4.709 4.077 1.00 93.81 630 ARG A CA 1
ATOM 4852 C C . ARG A 1 630 ? 4.137 3.385 4.439 1.00 93.81 630 ARG A C 1
ATOM 4854 O O . ARG A 1 630 ? 4.655 2.336 4.093 1.00 93.81 630 ARG A O 1
ATOM 4861 N N . SER A 1 631 ? 2.933 3.441 5.007 1.00 94.75 631 SER A N 1
ATOM 4862 C CA . SER A 1 631 ? 2.128 2.244 5.269 1.00 94.75 631 SER A CA 1
ATOM 4863 C C . SER A 1 631 ? 1.734 1.525 3.978 1.00 94.75 631 SER A C 1
ATOM 4865 O O . SER A 1 631 ? 1.647 0.308 3.968 1.00 94.75 631 SER A O 1
ATOM 4867 N N . PHE A 1 632 ? 1.512 2.255 2.878 1.00 96.06 632 PHE A N 1
ATOM 4868 C CA . PHE A 1 632 ? 1.244 1.648 1.571 1.00 96.06 632 PHE A CA 1
ATOM 4869 C C . PHE A 1 632 ? 2.446 0.863 1.038 1.00 96.06 632 PHE A C 1
ATOM 4871 O O . PHE A 1 632 ? 2.274 -0.262 0.589 1.00 96.06 632 PHE A O 1
ATOM 4878 N N . TYR A 1 633 ? 3.653 1.427 1.140 1.00 95.94 633 TYR A N 1
ATOM 4879 C CA . TYR A 1 633 ? 4.890 0.707 0.839 1.00 95.94 633 TYR A CA 1
ATOM 4880 C C . TYR A 1 633 ? 5.022 -0.556 1.704 1.00 95.94 633 TYR A C 1
ATOM 4882 O O . TYR A 1 633 ? 5.195 -1.637 1.150 1.00 95.94 633 TYR A O 1
ATOM 4890 N N . ASN A 1 634 ? 4.853 -0.438 3.028 1.00 94.31 634 ASN A N 1
ATOM 4891 C CA . ASN A 1 634 ? 4.960 -1.574 3.952 1.00 94.31 634 ASN A CA 1
ATOM 4892 C C . ASN A 1 634 ? 3.959 -2.685 3.620 1.00 94.31 634 ASN A C 1
ATOM 4894 O O . ASN A 1 634 ? 4.338 -3.846 3.537 1.00 94.31 634 ASN A O 1
ATOM 4898 N N . ASN A 1 635 ? 2.701 -2.323 3.359 1.00 94.69 635 ASN A N 1
ATOM 4899 C CA . ASN A 1 635 ? 1.661 -3.288 3.014 1.00 94.69 635 ASN A CA 1
ATOM 4900 C C . ASN A 1 635 ? 1.897 -3.963 1.654 1.00 94.69 635 ASN A C 1
ATOM 4902 O O . ASN A 1 635 ? 1.412 -5.068 1.450 1.00 94.69 635 ASN A O 1
ATOM 4906 N N . ILE A 1 636 ? 2.615 -3.323 0.724 1.00 94.31 636 ILE A N 1
ATOM 4907 C CA . ILE A 1 636 ? 3.015 -3.952 -0.542 1.00 94.31 636 ILE A CA 1
ATOM 4908 C C . ILE A 1 636 ? 4.194 -4.899 -0.328 1.00 94.31 636 ILE A C 1
ATOM 4910 O O . ILE A 1 636 ? 4.155 -6.018 -0.825 1.00 94.31 636 ILE A O 1
ATOM 4914 N N . ILE A 1 637 ? 5.254 -4.459 0.356 1.00 91.50 637 ILE A N 1
ATOM 4915 C CA . ILE A 1 637 ? 6.477 -5.265 0.481 1.00 91.50 637 ILE A CA 1
ATOM 4916 C C . ILE A 1 637 ? 6.291 -6.441 1.443 1.00 91.50 637 ILE A C 1
ATOM 4918 O O . ILE A 1 637 ? 6.773 -7.533 1.172 1.00 91.50 637 ILE A O 1
ATOM 4922 N N . ASN A 1 638 ? 5.537 -6.240 2.526 1.00 88.81 638 ASN A N 1
ATOM 4923 C CA . ASN A 1 638 ? 5.254 -7.267 3.518 1.00 88.81 638 ASN A CA 1
ATOM 4924 C C . ASN A 1 638 ? 3.773 -7.234 3.942 1.00 88.81 638 ASN A C 1
ATOM 4926 O O . ASN A 1 638 ? 3.433 -6.737 5.019 1.00 88.81 638 ASN A O 1
ATOM 4930 N N . PRO A 1 639 ? 2.863 -7.777 3.113 1.00 89.25 639 PRO A N 1
ATOM 4931 C CA . PRO A 1 639 ? 1.428 -7.758 3.394 1.00 89.25 639 PRO A CA 1
ATOM 4932 C C . PRO A 1 639 ? 1.038 -8.554 4.649 1.00 89.25 639 PRO A C 1
ATOM 4934 O O . PRO A 1 639 ? -0.024 -8.311 5.216 1.00 89.25 639 PRO A O 1
ATOM 4937 N N . ASN A 1 640 ? 1.863 -9.505 5.092 1.00 84.81 640 ASN A N 1
ATOM 4938 C CA . ASN A 1 640 ? 1.574 -10.376 6.241 1.00 84.81 640 ASN A CA 1
ATOM 4939 C C . ASN A 1 640 ? 2.355 -9.987 7.499 1.00 84.81 640 ASN A C 1
ATOM 4941 O O . ASN A 1 640 ? 2.438 -10.771 8.442 1.00 84.81 640 ASN A O 1
ATOM 4945 N N . SER A 1 641 ? 2.926 -8.784 7.495 1.00 82.19 641 SER A N 1
ATOM 4946 C CA . SER A 1 641 ? 3.583 -8.183 8.644 1.00 82.19 641 SER A CA 1
ATOM 4947 C C . SER A 1 641 ? 2.632 -8.066 9.841 1.00 82.19 641 SER A C 1
ATOM 4949 O O . SER A 1 641 ? 1.459 -7.707 9.704 1.00 82.19 641 SER A O 1
ATOM 4951 N N . ASP A 1 642 ? 3.169 -8.324 11.029 1.00 77.94 642 ASP A N 1
ATOM 4952 C CA . ASP A 1 642 ? 2.525 -8.096 12.324 1.00 77.94 642 ASP A CA 1
ATOM 4953 C C . ASP A 1 642 ? 2.661 -6.640 12.810 1.00 77.94 642 ASP A C 1
ATOM 4955 O O . ASP A 1 642 ? 2.028 -6.262 13.795 1.00 77.94 642 ASP A O 1
ATOM 4959 N N . ASP A 1 643 ? 3.400 -5.785 12.086 1.00 79.50 643 ASP A N 1
ATOM 4960 C CA . ASP A 1 643 ? 3.578 -4.356 12.400 1.00 79.50 643 ASP A CA 1
ATOM 4961 C C . ASP A 1 643 ? 2.262 -3.553 12.446 1.00 79.50 643 ASP A C 1
ATOM 4963 O O . ASP A 1 643 ? 2.224 -2.419 12.932 1.00 79.50 643 ASP A O 1
ATOM 4967 N N . GLY A 1 644 ? 1.177 -4.127 11.922 1.00 81.75 644 GLY A N 1
ATOM 4968 C CA . GLY A 1 644 ? -0.145 -3.522 11.904 1.00 81.75 644 GLY A CA 1
ATOM 4969 C C . GLY A 1 644 ? -0.223 -2.290 11.003 1.00 81.75 644 GLY A C 1
ATOM 4970 O O . GLY A 1 644 ? -1.014 -1.376 11.287 1.00 81.75 644 GLY A O 1
ATOM 4971 N N . SER A 1 645 ? 0.593 -2.232 9.944 1.00 90.12 645 SER A N 1
ATOM 4972 C CA . SER A 1 645 ? 0.509 -1.182 8.931 1.00 90.12 645 SER A CA 1
ATOM 4973 C C . SER A 1 645 ? -0.884 -1.152 8.293 1.00 90.12 645 SER A C 1
ATOM 4975 O O . SER A 1 645 ? -1.460 -2.156 7.877 1.00 90.12 645 SER A O 1
ATOM 4977 N N . VAL A 1 646 ? -1.456 0.046 8.193 1.00 93.25 646 VAL A N 1
ATOM 4978 C CA . VAL A 1 646 ? -2.755 0.263 7.551 1.00 93.25 646 VAL A CA 1
ATOM 4979 C C . VAL A 1 646 ? -2.717 1.550 6.748 1.00 93.25 646 VAL A C 1
ATOM 4981 O O . VAL A 1 646 ? -2.302 2.602 7.242 1.00 93.25 646 VAL A O 1
ATOM 4984 N N . THR A 1 647 ? -3.129 1.478 5.483 1.00 95.31 647 THR A N 1
ATOM 4985 C CA . THR A 1 647 ? -3.129 2.626 4.576 1.00 95.31 647 THR A CA 1
ATOM 4986 C C . THR A 1 647 ? -4.452 3.376 4.687 1.00 95.31 647 THR A C 1
ATOM 4988 O O . THR A 1 647 ? -5.421 3.061 4.001 1.00 95.31 647 THR A O 1
ATOM 4991 N N . ILE A 1 648 ? -4.491 4.410 5.530 1.00 95.94 648 ILE A N 1
ATOM 4992 C CA . ILE A 1 648 ? -5.662 5.281 5.671 1.00 95.94 648 ILE A CA 1
ATOM 4993 C C . ILE A 1 648 ? -5.651 6.323 4.552 1.00 95.94 648 ILE A C 1
ATOM 4995 O O . ILE A 1 648 ? -5.106 7.423 4.680 1.00 95.94 648 ILE A O 1
ATOM 4999 N N . ASP A 1 649 ? -6.223 5.950 3.413 1.00 93.19 649 ASP A N 1
ATOM 5000 C CA . ASP A 1 649 ? -6.482 6.845 2.295 1.00 93.19 649 ASP A CA 1
ATOM 5001 C C . ASP A 1 649 ? -7.870 7.518 2.403 1.00 93.19 649 ASP A C 1
ATOM 5003 O O . ASP A 1 649 ? -8.562 7.425 3.415 1.00 93.19 649 ASP A O 1
ATOM 5007 N N . THR A 1 650 ? -8.292 8.249 1.368 1.00 93.38 650 THR A N 1
ATOM 5008 C CA . THR A 1 650 ? -9.610 8.908 1.351 1.00 93.38 650 THR A CA 1
ATOM 5009 C C . THR A 1 650 ? -10.766 7.917 1.472 1.00 93.38 650 THR A C 1
ATOM 5011 O O . THR A 1 650 ? -11.781 8.242 2.084 1.00 93.38 650 THR A O 1
ATOM 5014 N N . HIS A 1 651 ? -10.625 6.723 0.901 1.00 94.06 651 HIS A N 1
ATOM 5015 C CA . HIS A 1 651 ? -11.650 5.693 0.969 1.00 94.06 651 HIS A CA 1
ATOM 5016 C C . HIS A 1 651 ? -11.679 5.047 2.350 1.00 94.06 651 HIS A C 1
ATOM 5018 O O . HIS A 1 651 ? -12.762 4.884 2.883 1.00 94.06 651 HIS A O 1
ATOM 5024 N N . ALA A 1 652 ? -10.536 4.802 2.988 1.00 96.81 652 ALA A N 1
ATOM 5025 C CA . ALA A 1 652 ? -10.503 4.323 4.366 1.00 96.81 652 ALA A CA 1
ATOM 5026 C C . ALA A 1 652 ? -11.178 5.308 5.342 1.00 96.81 652 ALA A C 1
ATOM 5028 O O . ALA A 1 652 ? -11.952 4.906 6.210 1.00 96.81 652 ALA A O 1
ATOM 5029 N N . VAL A 1 653 ? -10.969 6.620 5.152 1.00 97.50 653 VAL A N 1
ATOM 5030 C CA . VAL A 1 653 ? -11.717 7.655 5.892 1.00 97.50 653 VAL A CA 1
ATOM 5031 C C . VAL A 1 653 ? -13.218 7.555 5.604 1.00 97.50 653 VAL A C 1
ATOM 5033 O O . VAL A 1 653 ? -14.026 7.613 6.533 1.00 97.50 653 VAL A O 1
ATOM 5036 N N . ALA A 1 654 ? -13.604 7.383 4.336 1.00 97.06 654 ALA A N 1
ATOM 5037 C CA . ALA A 1 654 ? -15.000 7.216 3.936 1.00 97.06 654 ALA A CA 1
ATOM 5038 C C . ALA A 1 654 ? -15.640 5.965 4.553 1.00 97.06 654 ALA A C 1
ATOM 5040 O O . ALA A 1 654 ? -16.779 6.038 5.001 1.00 97.06 654 ALA A O 1
ATOM 5041 N N . SER A 1 655 ? -14.921 4.842 4.606 1.00 97.94 655 SER A N 1
ATOM 5042 C CA . SER A 1 655 ? -15.388 3.581 5.183 1.00 97.94 655 SER A CA 1
ATOM 5043 C C . SER A 1 655 ? -15.600 3.714 6.686 1.00 97.94 655 SER A C 1
ATOM 5045 O O . SER A 1 655 ? -16.681 3.412 7.182 1.00 97.94 655 SER A O 1
ATOM 5047 N N . ALA A 1 656 ? -14.604 4.238 7.402 1.00 98.25 656 ALA A N 1
ATOM 5048 C CA . ALA A 1 656 ? -14.662 4.388 8.853 1.00 98.25 656 ALA A CA 1
ATOM 5049 C C . ALA A 1 656 ? -15.738 5.396 9.300 1.00 98.25 656 ALA A C 1
ATOM 5051 O O . ALA A 1 656 ? -16.388 5.222 10.327 1.00 98.25 656 ALA A O 1
ATOM 5052 N N . THR A 1 657 ? -15.974 6.451 8.518 1.00 97.69 657 THR A N 1
ATOM 5053 C CA . THR A 1 657 ? -17.013 7.454 8.824 1.00 97.69 657 THR A CA 1
ATOM 5054 C C . THR A 1 657 ? -18.366 7.141 8.197 1.00 97.69 657 THR A C 1
ATOM 5056 O O . THR A 1 657 ? -19.347 7.803 8.527 1.00 97.69 657 THR A O 1
ATOM 5059 N N . LEU A 1 658 ? -18.423 6.178 7.271 1.00 97.19 658 LEU A N 1
ATOM 5060 C CA . LEU A 1 658 ? -19.572 5.899 6.410 1.00 97.19 658 LEU A CA 1
ATOM 5061 C C . LEU A 1 658 ? -20.120 7.144 5.681 1.00 97.19 658 LEU A C 1
ATOM 5063 O O . LEU A 1 658 ? -21.317 7.251 5.402 1.00 97.19 658 LEU A O 1
ATOM 5067 N N . ARG A 1 659 ? -19.244 8.093 5.324 1.00 95.50 659 ARG A N 1
ATOM 5068 C CA . ARG A 1 659 ? -19.605 9.345 4.634 1.00 95.50 659 ARG A CA 1
ATOM 5069 C C . ARG A 1 659 ? -19.063 9.395 3.201 1.00 95.50 659 ARG A C 1
ATOM 5071 O O . ARG A 1 659 ? -17.953 8.918 2.955 1.00 95.50 659 ARG A O 1
ATOM 5078 N N . PRO A 1 660 ? -19.785 10.019 2.250 1.00 94.50 660 PRO A N 1
ATOM 5079 C CA . PRO A 1 660 ? -19.365 10.145 0.853 1.00 94.50 660 PRO A CA 1
ATOM 5080 C C . PRO A 1 660 ? -18.291 11.233 0.683 1.00 94.50 660 PRO A C 1
ATOM 5082 O O . PRO A 1 660 ? -18.507 12.261 0.044 1.00 94.50 660 PRO A O 1
ATOM 5085 N N . VAL A 1 661 ? -17.114 11.019 1.271 1.00 92.12 661 VAL A N 1
ATOM 5086 C CA . VAL A 1 661 ? -16.016 11.995 1.262 1.00 92.12 661 VAL A CA 1
ATOM 5087 C C . VAL A 1 661 ? -15.108 11.843 0.039 1.00 92.12 661 VAL A C 1
ATOM 5089 O O . VAL A 1 661 ? -14.977 10.769 -0.559 1.00 92.12 661 VAL A O 1
ATOM 5092 N N . ALA A 1 662 ? -14.454 12.945 -0.319 1.00 89.81 662 ALA A N 1
ATOM 5093 C CA . ALA A 1 662 ? -13.482 13.039 -1.402 1.00 89.81 662 ALA A CA 1
ATOM 5094 C C . ALA A 1 662 ? -12.200 13.729 -0.914 1.00 89.81 662 ALA A C 1
ATOM 5096 O O . ALA A 1 662 ? -12.141 14.272 0.186 1.00 89.81 662 ALA A O 1
ATOM 5097 N N . GLY A 1 663 ? -11.161 13.770 -1.752 1.00 87.88 663 GLY A N 1
ATOM 5098 C CA . GLY A 1 663 ? -9.859 14.346 -1.386 1.00 87.88 663 GLY A CA 1
ATOM 5099 C C . GLY A 1 663 ? -9.869 15.833 -0.992 1.00 87.88 663 GLY A C 1
ATOM 5100 O O . GLY A 1 663 ? -8.846 16.336 -0.545 1.00 87.88 663 GLY A O 1
ATOM 5101 N N . GLN A 1 664 ? -10.978 16.551 -1.194 1.00 88.81 664 GLN A N 1
ATOM 5102 C CA . GLN A 1 664 ? -11.170 17.947 -0.769 1.00 88.81 664 GLN A CA 1
ATOM 5103 C C . GLN A 1 664 ? -12.093 18.093 0.447 1.00 88.81 664 GLN A C 1
ATOM 5105 O O . GLN A 1 664 ? -12.337 19.211 0.890 1.00 88.81 664 GLN A O 1
ATOM 5110 N N . SER A 1 665 ? -12.614 16.989 0.984 1.00 91.69 665 SER A N 1
ATOM 5111 C CA . SER A 1 665 ? -13.465 17.019 2.168 1.00 91.69 665 SER A CA 1
ATOM 5112 C C . SER A 1 665 ? -12.672 17.439 3.403 1.00 91.69 665 SER A C 1
ATOM 5114 O O . SER A 1 665 ? -11.542 16.981 3.601 1.00 91.69 665 SER A O 1
ATOM 5116 N N . THR A 1 666 ? -13.281 18.259 4.261 1.00 94.50 666 THR A N 1
ATOM 5117 C CA . THR A 1 666 ? -12.675 18.763 5.508 1.00 94.50 666 THR A CA 1
ATOM 5118 C C . THR A 1 666 ? -12.060 17.638 6.348 1.00 94.50 666 THR A C 1
ATOM 5120 O O . THR A 1 666 ? -10.874 17.671 6.676 1.00 94.50 666 THR A O 1
ATOM 5123 N N . ILE A 1 667 ? -12.814 16.563 6.590 1.00 94.56 667 ILE A N 1
ATOM 5124 C CA . ILE A 1 667 ? -12.360 15.411 7.386 1.00 94.56 667 ILE A CA 1
ATOM 5125 C C . ILE A 1 667 ? -11.169 14.656 6.771 1.00 94.56 667 ILE A C 1
ATOM 5127 O O . ILE A 1 667 ? -10.323 14.126 7.489 1.00 94.56 667 ILE A O 1
ATOM 5131 N N . VAL A 1 668 ? -11.044 14.654 5.441 1.00 94.94 668 VAL A N 1
ATOM 5132 C CA . VAL A 1 668 ? -9.919 14.025 4.731 1.00 94.94 668 VAL A CA 1
ATOM 5133 C C . VAL A 1 668 ? -8.662 14.884 4.866 1.00 94.94 668 VAL A C 1
ATOM 5135 O O . VAL A 1 668 ? -7.564 14.361 5.065 1.00 94.94 668 VAL A O 1
ATOM 5138 N N . HIS A 1 669 ? -8.816 16.209 4.833 1.00 95.56 669 HIS A N 1
ATOM 5139 C CA . HIS A 1 669 ? -7.732 17.137 5.143 1.00 95.56 669 HIS A CA 1
ATOM 5140 C C . HIS A 1 669 ? -7.236 16.977 6.583 1.00 95.56 669 HIS A C 1
ATOM 5142 O O . HIS A 1 669 ? -6.021 16.893 6.793 1.00 95.56 669 HIS A O 1
ATOM 5148 N N . HIS A 1 670 ? -8.158 16.847 7.541 1.00 95.88 670 HIS A N 1
ATOM 5149 C CA . HIS A 1 670 ? -7.842 16.579 8.943 1.00 95.88 670 HIS A CA 1
ATOM 5150 C C . HIS A 1 670 ? -7.126 15.235 9.125 1.00 95.88 670 HIS A C 1
ATOM 5152 O O . HIS A 1 670 ? -6.091 15.181 9.786 1.00 95.88 670 HIS A O 1
ATOM 5158 N N . ASN A 1 671 ? -7.590 14.163 8.476 1.00 95.25 671 ASN A N 1
ATOM 5159 C CA . ASN A 1 671 ? -6.901 12.868 8.504 1.00 95.25 671 ASN A CA 1
ATOM 5160 C C . ASN A 1 671 ? -5.428 12.993 8.089 1.00 95.25 671 ASN A C 1
ATOM 5162 O O . ASN A 1 671 ? -4.536 12.532 8.793 1.00 95.25 671 ASN A O 1
ATOM 5166 N N . PHE A 1 672 ? -5.156 13.676 6.974 1.00 93.56 672 PHE A N 1
ATOM 5167 C CA . PHE A 1 672 ? -3.790 13.810 6.467 1.00 93.56 672 PHE A CA 1
ATOM 5168 C C . PHE A 1 672 ? -2.952 14.889 7.156 1.00 93.56 672 PHE A C 1
ATOM 5170 O O . PHE A 1 672 ? -1.770 15.021 6.823 1.00 93.56 672 PHE A O 1
ATOM 5177 N N . GLY A 1 673 ? -3.525 15.685 8.062 1.00 93.25 673 GLY A N 1
ATOM 5178 C CA . GLY A 1 673 ? -2.819 16.812 8.670 1.00 93.25 673 GLY A CA 1
ATOM 5179 C C . GLY A 1 673 ? -2.476 17.895 7.649 1.00 93.25 673 GLY A C 1
ATOM 5180 O O . GLY A 1 673 ? -1.325 18.343 7.547 1.00 93.25 673 GLY A O 1
ATOM 5181 N N . THR A 1 674 ? -3.446 18.231 6.801 1.00 93.38 674 THR A N 1
ATOM 5182 C CA . THR A 1 674 ? -3.331 19.229 5.729 1.00 93.38 674 THR A CA 1
ATOM 5183 C C . THR A 1 674 ? -4.483 20.223 5.805 1.00 93.38 674 THR A C 1
ATOM 5185 O O . THR A 1 674 ? -5.474 19.973 6.483 1.00 93.38 674 THR A O 1
ATOM 5188 N N . SER A 1 675 ? -4.371 21.326 5.068 1.00 93.31 675 SER A N 1
ATOM 5189 C CA . SER A 1 675 ? -5.436 22.322 4.956 1.00 93.31 675 SER A CA 1
ATOM 5190 C C . SER A 1 675 ? -5.732 22.605 3.486 1.00 93.31 675 SER A C 1
ATOM 5192 O O . SER A 1 675 ? -4.785 22.757 2.705 1.00 93.31 675 SER A O 1
ATOM 5194 N N . PRO A 1 676 ? -7.009 22.714 3.086 1.00 90.69 676 PRO A N 1
ATOM 5195 C CA . PRO A 1 676 ? -7.360 23.163 1.753 1.00 90.69 676 PRO A CA 1
ATOM 5196 C C . PRO A 1 676 ? -6.969 24.632 1.565 1.00 90.69 676 PRO A C 1
ATOM 5198 O O . PRO A 1 676 ? -6.911 25.429 2.512 1.00 90.69 676 PRO A O 1
ATOM 5201 N N . GLU A 1 677 ? -6.748 25.008 0.304 1.00 91.00 677 GLU A N 1
ATOM 5202 C CA . GLU A 1 677 ? -6.677 26.414 -0.097 1.00 91.00 677 GLU A CA 1
ATOM 5203 C C . GLU A 1 677 ? -7.913 27.165 0.416 1.00 91.00 677 GLU A C 1
ATOM 5205 O O . GLU A 1 677 ? -9.012 26.615 0.410 1.00 91.00 677 GLU A O 1
ATOM 5210 N N . ILE A 1 678 ? -7.761 28.440 0.796 1.00 91.19 678 ILE A N 1
ATOM 5211 C CA . ILE A 1 678 ? -8.848 29.239 1.394 1.00 91.19 678 ILE A CA 1
ATOM 5212 C C . ILE A 1 678 ? -10.138 29.163 0.562 1.00 91.19 678 ILE A C 1
ATOM 5214 O O . ILE A 1 678 ? -11.206 28.916 1.105 1.00 91.19 678 ILE A O 1
ATOM 5218 N N . LYS A 1 679 ? -10.027 29.286 -0.766 1.00 93.25 679 LYS A N 1
ATOM 5219 C CA . LYS A 1 679 ? -11.161 29.234 -1.707 1.00 93.25 679 LYS A CA 1
ATOM 5220 C C . LYS A 1 679 ? -11.810 27.851 -1.876 1.00 93.25 679 LYS A C 1
ATOM 5222 O O . LYS A 1 679 ? -12.855 27.758 -2.506 1.00 93.25 679 LYS A O 1
ATOM 5227 N N . LYS A 1 680 ? -11.161 26.784 -1.402 1.00 90.38 680 LYS A N 1
ATOM 5228 C CA . LYS A 1 680 ? -11.635 25.391 -1.485 1.00 90.38 680 LYS A CA 1
ATOM 5229 C C . LYS A 1 680 ? -12.149 24.865 -0.142 1.00 90.38 680 LYS A C 1
ATOM 5231 O O . LYS A 1 680 ? -12.553 23.711 -0.071 1.00 90.38 680 LYS A O 1
ATOM 5236 N N . ARG A 1 681 ? -12.116 25.684 0.916 1.00 91.56 681 ARG A N 1
ATOM 5237 C CA . ARG A 1 681 ? -12.675 25.331 2.226 1.00 91.56 681 ARG A CA 1
ATOM 5238 C C . ARG A 1 681 ? -14.176 25.099 2.094 1.00 91.56 681 ARG A C 1
ATOM 5240 O O . ARG A 1 681 ? -14.881 25.917 1.505 1.00 91.56 681 ARG A O 1
ATOM 5247 N N . GLN A 1 682 ? -14.633 23.970 2.619 1.00 89.56 682 GLN A N 1
ATOM 5248 C CA . GLN A 1 682 ? -16.048 23.632 2.690 1.00 89.56 682 GLN A CA 1
ATOM 5249 C C . GLN A 1 682 ? -16.710 24.359 3.868 1.00 89.56 682 GLN A C 1
ATOM 5251 O O . GLN A 1 682 ? -16.026 24.924 4.721 1.00 89.56 682 GLN A O 1
ATOM 5256 N N . ALA A 1 683 ? -18.044 24.381 3.893 1.00 88.31 683 ALA A N 1
ATOM 5257 C CA . ALA A 1 683 ? -18.806 25.081 4.929 1.00 88.31 683 ALA A CA 1
ATOM 5258 C C . ALA A 1 683 ? -18.565 24.513 6.340 1.00 88.31 683 ALA A C 1
ATOM 5260 O O . ALA A 1 683 ? -18.702 25.237 7.318 1.00 88.31 683 ALA A O 1
ATOM 5261 N N . ASP A 1 684 ? -18.170 23.243 6.429 1.00 89.12 684 ASP A N 1
ATOM 5262 C CA . ASP A 1 684 ? -17.830 22.538 7.665 1.00 89.12 684 ASP A CA 1
ATOM 5263 C C . ASP A 1 684 ? -16.360 22.725 8.095 1.00 89.12 684 ASP A C 1
ATOM 5265 O O . ASP A 1 684 ? -15.924 22.119 9.071 1.00 89.12 684 ASP A O 1
ATOM 5269 N N . TRP A 1 685 ? -15.574 23.556 7.395 1.00 93.56 685 TRP A N 1
ATOM 5270 C CA . TRP A 1 685 ? -14.190 23.843 7.775 1.00 93.56 685 TRP A CA 1
ATOM 5271 C C . TRP A 1 685 ? -14.126 24.721 9.033 1.00 93.56 685 TRP A C 1
ATOM 5273 O O . TRP A 1 685 ? -14.363 25.929 8.976 1.00 93.56 685 TRP A O 1
ATOM 5283 N N . ASN A 1 686 ? -13.720 24.129 10.154 1.00 89.69 686 ASN A N 1
ATOM 5284 C CA . ASN A 1 686 ? -13.660 24.766 11.476 1.00 89.69 686 ASN A CA 1
ATOM 5285 C C . ASN A 1 686 ? -12.232 25.015 12.000 1.00 89.69 686 ASN A C 1
ATOM 5287 O O . ASN A 1 686 ? -12.055 25.635 13.044 1.00 89.69 686 ASN A O 1
ATOM 5291 N N . GLY A 1 687 ? -11.194 24.594 11.278 1.00 92.12 687 GLY A N 1
ATOM 5292 C CA . GLY A 1 687 ? -9.810 24.796 11.699 1.00 92.12 687 GLY A CA 1
ATOM 5293 C C . GLY A 1 687 ? -8.877 23.775 11.076 1.00 92.12 687 GLY A C 1
ATOM 5294 O O . GLY A 1 687 ? -9.324 22.793 10.512 1.00 92.12 687 GLY A O 1
ATOM 5295 N N . ALA A 1 688 ? -7.570 24.013 11.144 1.00 92.44 688 ALA A N 1
ATOM 5296 C CA . ALA A 1 688 ? -6.599 22.990 10.775 1.00 92.44 688 ALA A CA 1
ATOM 5297 C C . ALA A 1 688 ? -6.256 22.157 12.009 1.00 92.44 688 ALA A C 1
ATOM 5299 O O . ALA A 1 688 ? -6.012 22.721 13.074 1.00 92.44 688 ALA A O 1
ATOM 5300 N N . VAL A 1 689 ? -6.170 20.841 11.845 1.00 92.56 689 VAL A N 1
ATOM 5301 C CA . VAL A 1 689 ? -5.577 19.969 12.863 1.00 92.56 689 VAL A CA 1
ATOM 5302 C C . VAL A 1 689 ? -4.072 20.217 12.986 1.00 92.56 689 VAL A C 1
ATOM 5304 O O . VAL A 1 689 ? -3.394 20.611 12.028 1.00 92.56 689 VAL A O 1
ATOM 5307 N N . THR A 1 690 ? -3.545 19.938 14.166 1.00 91.38 690 THR A N 1
ATOM 5308 C CA . THR A 1 690 ? -2.137 20.076 14.508 1.00 91.38 690 THR A CA 1
ATOM 5309 C C . THR A 1 690 ? -1.346 18.843 14.075 1.00 91.38 690 THR A C 1
ATOM 5311 O O . THR A 1 690 ? -1.785 17.699 14.199 1.00 91.38 690 THR A O 1
ATOM 5314 N N . ASN A 1 691 ? -0.147 19.101 13.553 1.00 91.81 691 ASN A N 1
ATOM 5315 C CA . ASN A 1 691 ? 0.874 18.102 13.256 1.00 91.81 691 ASN A CA 1
ATOM 5316 C C . ASN A 1 691 ? 2.004 18.221 14.281 1.00 91.81 691 ASN A C 1
ATOM 5318 O O . ASN A 1 691 ? 2.314 19.331 14.713 1.00 91.81 691 ASN A O 1
ATOM 5322 N N . SER A 1 692 ? 2.716 17.126 14.537 1.00 89.88 692 SER A N 1
ATOM 5323 C CA . SER A 1 692 ? 3.956 17.139 15.310 1.00 89.88 692 SER A CA 1
ATOM 5324 C C . SER A 1 692 ? 5.143 16.781 14.415 1.00 89.88 692 SER A C 1
ATOM 5326 O O . SER A 1 692 ? 5.147 15.783 13.690 1.00 89.88 692 SER A O 1
ATOM 5328 N N . SER A 1 693 ? 6.165 17.636 14.392 1.00 88.94 693 SER A N 1
ATOM 5329 C CA . SER A 1 693 ? 7.470 17.296 13.806 1.00 88.94 693 SER A CA 1
ATOM 5330 C C . SER A 1 693 ? 8.367 16.551 14.791 1.00 88.94 693 SER A C 1
ATOM 5332 O O . SER A 1 693 ? 9.325 15.927 14.347 1.00 88.94 693 SER A O 1
ATOM 5334 N N . VAL A 1 694 ? 8.061 16.623 16.093 1.00 88.81 694 VAL A N 1
ATOM 5335 C CA . VAL A 1 694 ? 8.816 15.962 17.169 1.00 88.81 694 VAL A CA 1
ATOM 5336 C C . VAL A 1 694 ? 8.494 14.475 17.215 1.00 88.81 694 VAL A C 1
ATOM 5338 O O . VAL A 1 694 ? 9.414 13.683 17.256 1.00 88.81 694 VAL A O 1
ATOM 5341 N N . THR A 1 695 ? 7.217 14.095 17.124 1.00 87.19 695 THR A N 1
ATOM 5342 C CA . THR A 1 695 ? 6.795 12.676 17.098 1.00 87.19 695 THR A CA 1
ATOM 5343 C C . THR A 1 695 ? 6.542 12.163 15.677 1.00 87.19 695 THR A C 1
ATOM 5345 O O . THR A 1 695 ? 6.279 10.988 15.443 1.00 87.19 695 THR A O 1
ATOM 5348 N N . GLY A 1 696 ? 6.560 13.057 14.683 1.00 88.88 696 GLY A N 1
ATOM 5349 C CA . GLY A 1 696 ? 6.263 12.733 13.287 1.00 88.88 696 GLY A CA 1
ATOM 5350 C C . GLY A 1 696 ? 4.772 12.577 12.961 1.00 88.88 696 GLY A C 1
ATOM 5351 O O . GLY A 1 696 ? 4.449 12.418 11.783 1.00 88.88 696 GLY A O 1
ATOM 5352 N N . VAL A 1 697 ? 3.870 12.668 13.947 1.00 90.06 697 VAL A N 1
ATOM 5353 C CA . VAL A 1 697 ? 2.409 12.562 13.770 1.00 90.06 697 VAL A CA 1
ATOM 5354 C C . VAL A 1 697 ? 1.881 13.632 12.807 1.00 90.06 697 VAL A C 1
ATOM 5356 O O . VAL A 1 697 ? 2.183 14.825 12.937 1.00 90.06 697 VAL A O 1
ATOM 5359 N N . LYS A 1 698 ? 1.065 13.213 11.835 1.00 91.25 698 LYS A N 1
ATOM 5360 C CA . LYS A 1 698 ? 0.360 14.082 10.886 1.00 91.25 698 LYS A CA 1
ATOM 5361 C C . LYS A 1 698 ? -1.150 13.913 11.021 1.00 91.25 698 LYS A C 1
ATOM 5363 O O . LYS A 1 698 ? -1.693 12.865 10.677 1.00 91.25 698 LYS A O 1
ATOM 5368 N N . GLY A 1 699 ? -1.814 14.982 11.450 1.00 92.62 699 GLY A N 1
ATOM 5369 C CA . GLY A 1 699 ? -3.259 15.048 11.613 1.00 92.62 699 GLY A CA 1
ATOM 5370 C C . GLY A 1 699 ? -3.803 13.987 12.561 1.00 92.62 699 GLY A C 1
ATOM 5371 O O . GLY A 1 699 ? -3.158 13.626 13.541 1.00 92.62 699 GLY A O 1
ATOM 5372 N N . ILE A 1 700 ? -4.996 13.487 12.242 1.00 93.12 700 ILE A N 1
ATOM 5373 C CA . ILE A 1 700 ? -5.719 12.500 13.063 1.00 93.12 700 ILE A CA 1
ATOM 5374 C C . ILE A 1 700 ? -5.635 11.070 12.506 1.00 93.12 700 ILE A C 1
ATOM 5376 O O . ILE A 1 700 ? -6.422 10.210 12.890 1.00 93.12 700 ILE A O 1
ATOM 5380 N N . TYR A 1 701 ? -4.672 10.805 11.615 1.00 94.62 701 TYR A N 1
ATOM 5381 C CA . TYR A 1 701 ? -4.473 9.508 10.955 1.00 94.62 701 TYR A CA 1
ATOM 5382 C C . TYR A 1 701 ? -4.444 8.325 11.928 1.00 94.62 701 TYR A C 1
ATOM 5384 O O . TYR A 1 701 ? -5.050 7.290 11.664 1.00 94.62 701 TYR A O 1
ATOM 5392 N N . GLY A 1 702 ? -3.753 8.471 13.062 1.00 93.44 702 GLY A N 1
ATOM 5393 C CA . GLY A 1 702 ? -3.609 7.388 14.037 1.00 93.44 702 GLY A CA 1
ATOM 5394 C C . GLY A 1 702 ? -4.921 6.964 14.698 1.00 93.44 702 GLY A C 1
ATOM 5395 O O . GLY A 1 702 ? -5.034 5.798 15.049 1.00 93.44 702 GLY A O 1
ATOM 5396 N N . LEU A 1 703 ? -5.933 7.841 14.787 1.00 94.75 703 LEU A N 1
ATOM 5397 C CA . LEU A 1 703 ? -7.259 7.466 15.305 1.00 94.75 703 LEU A CA 1
ATOM 5398 C C . LEU A 1 703 ? -7.977 6.518 14.335 1.00 94.75 703 LEU A C 1
ATOM 5400 O O . LEU A 1 703 ? -8.563 5.522 14.745 1.00 94.75 703 LEU A O 1
ATOM 5404 N N . TYR A 1 704 ? -7.876 6.791 13.032 1.00 96.56 704 TYR A N 1
ATOM 5405 C CA . TYR A 1 704 ? -8.398 5.897 11.998 1.00 96.56 704 TYR A CA 1
ATOM 5406 C C . TYR A 1 704 ? -7.615 4.588 11.959 1.00 96.56 704 TYR A C 1
ATOM 5408 O O . TYR A 1 704 ? -8.218 3.520 11.923 1.00 96.56 704 TYR A O 1
ATOM 5416 N N . ALA A 1 705 ? -6.282 4.662 11.983 1.00 96.31 705 ALA A N 1
ATOM 5417 C CA . ALA A 1 705 ? -5.431 3.478 11.968 1.00 96.31 705 ALA A CA 1
ATOM 5418 C C . ALA A 1 705 ? -5.745 2.542 13.142 1.00 96.31 705 ALA A C 1
ATOM 5420 O O . ALA A 1 705 ? -5.881 1.337 12.948 1.00 96.31 705 ALA A O 1
ATOM 5421 N N . GLU A 1 706 ? -5.939 3.105 14.333 1.00 95.44 706 GLU A N 1
ATOM 5422 C CA . GLU A 1 706 ? -6.354 2.359 15.515 1.00 95.44 706 GLU A CA 1
ATOM 5423 C C . GLU A 1 706 ? -7.721 1.688 15.336 1.00 95.44 706 GLU A C 1
ATOM 5425 O O . GLU A 1 706 ? -7.848 0.490 15.581 1.00 95.44 706 GLU A O 1
ATOM 5430 N N . ALA A 1 707 ? -8.727 2.422 14.848 1.00 97.38 707 ALA A N 1
ATOM 5431 C CA . ALA A 1 707 ? -10.056 1.863 14.600 1.00 97.38 707 ALA A CA 1
ATOM 5432 C C . ALA A 1 707 ? -10.011 0.663 13.639 1.00 97.38 707 ALA A C 1
ATOM 5434 O O . ALA A 1 707 ? -10.681 -0.344 13.867 1.00 97.38 707 ALA A O 1
ATOM 5435 N N . TYR A 1 708 ? -9.173 0.735 12.601 1.00 97.94 708 TYR A N 1
ATOM 5436 C CA . TYR A 1 708 ? -8.945 -0.375 11.676 1.00 97.94 708 TYR A CA 1
ATOM 5437 C C . TYR A 1 708 ? -8.305 -1.593 12.344 1.00 97.94 708 TYR A C 1
ATOM 5439 O O . TYR A 1 708 ? -8.753 -2.711 12.093 1.00 97.94 708 TYR A O 1
ATOM 5447 N N . ARG A 1 709 ? -7.295 -1.393 13.201 1.00 95.81 709 ARG A N 1
ATOM 5448 C CA . ARG A 1 709 ? -6.641 -2.486 13.943 1.00 95.81 709 ARG A CA 1
ATOM 5449 C C . ARG A 1 709 ? -7.590 -3.163 14.926 1.00 95.81 709 ARG A C 1
ATOM 5451 O O . ARG A 1 709 ? -7.620 -4.388 15.009 1.00 95.81 709 ARG A O 1
ATOM 5458 N N . ARG A 1 710 ? -8.393 -2.381 15.650 1.00 96.06 710 ARG A N 1
ATOM 5459 C CA . ARG A 1 710 ? -9.383 -2.923 16.591 1.00 96.06 710 ARG A CA 1
ATOM 5460 C C . ARG A 1 710 ? -10.474 -3.703 15.864 1.00 96.06 710 ARG A C 1
ATOM 5462 O O . ARG A 1 710 ? -10.776 -4.826 16.253 1.00 96.06 710 ARG A O 1
ATOM 5469 N N . ALA A 1 711 ? -11.000 -3.151 14.769 1.00 97.44 711 ALA A N 1
ATOM 5470 C CA . ALA A 1 711 ? -12.017 -3.821 13.965 1.00 97.44 711 ALA A CA 1
ATOM 5471 C C . ALA A 1 711 ? -11.486 -5.122 13.346 1.00 97.44 711 ALA A C 1
ATOM 5473 O O . ALA A 1 711 ? -12.205 -6.116 13.296 1.00 97.44 711 ALA A O 1
ATOM 5474 N N . SER A 1 712 ? -10.235 -5.134 12.875 1.00 95.75 712 SER A N 1
ATOM 5475 C CA . SER A 1 712 ? -9.631 -6.330 12.285 1.00 95.75 712 SER A CA 1
ATOM 5476 C C . SER A 1 712 ? -9.381 -7.421 13.329 1.00 95.75 712 SER A C 1
ATOM 5478 O O . SER A 1 712 ? -9.695 -8.583 13.078 1.00 95.75 712 SER A O 1
ATOM 5480 N N . SER A 1 713 ? -8.902 -7.038 14.518 1.00 95.25 713 SER A N 1
ATOM 5481 C CA . SER A 1 713 ? -8.707 -7.944 15.655 1.00 95.25 713 SER A CA 1
ATOM 5482 C C . SER A 1 713 ? -10.010 -8.640 16.068 1.00 95.25 713 SER A C 1
ATOM 5484 O O . SER A 1 713 ? -10.028 -9.854 16.252 1.00 95.25 713 SER A O 1
ATOM 5486 N N . GLU A 1 714 ? -11.128 -7.905 16.111 1.00 95.25 714 GLU A N 1
ATOM 5487 C CA . GLU A 1 714 ? -12.435 -8.443 16.518 1.00 95.25 714 GLU A CA 1
ATOM 5488 C C . GLU A 1 714 ? -12.964 -9.550 15.587 1.00 95.25 714 GLU A C 1
ATOM 5490 O O . GLU A 1 714 ? -13.692 -10.438 16.027 1.00 95.25 714 GLU A O 1
ATOM 5495 N N . VAL A 1 715 ? -12.570 -9.537 14.309 1.00 90.12 715 VAL A N 1
ATOM 5496 C CA . VAL A 1 715 ? -12.980 -10.547 13.315 1.00 90.12 715 VAL A CA 1
ATOM 5497 C C . VAL A 1 715 ? -11.848 -11.492 12.896 1.00 90.12 715 VAL A C 1
ATOM 5499 O O . VAL A 1 715 ? -12.045 -12.303 11.992 1.00 90.12 715 VAL A O 1
ATOM 5502 N N . GLY A 1 716 ? -10.682 -11.412 13.547 1.00 92.38 716 GLY A N 1
ATOM 5503 C CA . GLY A 1 716 ? -9.549 -12.315 13.325 1.00 92.38 716 GLY A CA 1
ATOM 5504 C C . GLY A 1 716 ? -8.836 -12.141 11.979 1.00 92.38 716 GLY A C 1
ATOM 5505 O O . GLY A 1 716 ? -8.412 -13.134 11.392 1.00 92.38 716 GLY A O 1
ATOM 5506 N N . ILE A 1 717 ? -8.722 -10.905 11.478 1.00 90.56 717 ILE A N 1
ATOM 5507 C CA . ILE A 1 717 ? -8.023 -10.579 10.219 1.00 90.56 717 ILE A CA 1
ATOM 5508 C C . ILE A 1 717 ? -6.964 -9.487 10.425 1.00 90.56 717 ILE A C 1
ATOM 5510 O O . ILE A 1 717 ? -6.966 -8.768 11.430 1.00 90.56 717 ILE A O 1
ATOM 5514 N N . LEU A 1 718 ? -6.071 -9.312 9.451 1.00 93.69 718 LEU A N 1
ATOM 5515 C CA . LEU A 1 718 ? -5.053 -8.262 9.469 1.00 93.69 718 LEU A CA 1
ATOM 5516 C C . LEU A 1 718 ? -5.665 -6.870 9.203 1.00 93.69 718 LEU A C 1
ATOM 5518 O O . LEU A 1 718 ? -6.624 -6.738 8.433 1.00 93.69 718 LEU A O 1
ATOM 5522 N N . PRO A 1 719 ? -5.079 -5.781 9.738 1.00 95.69 719 PRO A N 1
ATOM 5523 C CA . PRO A 1 719 ? -5.575 -4.419 9.501 1.00 95.69 719 PRO A CA 1
ATOM 5524 C C . PRO A 1 719 ? -5.663 -4.046 8.012 1.00 95.69 719 PRO A C 1
ATOM 5526 O O . PRO A 1 719 ? -6.618 -3.396 7.579 1.00 95.69 719 PRO A O 1
ATOM 5529 N N . ARG A 1 720 ? -4.703 -4.506 7.198 1.00 95.44 720 ARG A N 1
ATOM 5530 C CA . ARG A 1 720 ? -4.685 -4.318 5.736 1.00 95.44 720 ARG A CA 1
ATOM 5531 C C . ARG A 1 720 ? -5.774 -5.114 4.999 1.00 95.44 720 ARG A C 1
ATOM 5533 O O . ARG A 1 720 ? -6.248 -4.684 3.945 1.00 95.44 720 ARG A O 1
ATOM 5540 N N . GLU A 1 721 ? -6.226 -6.234 5.562 1.00 96.50 721 GLU A N 1
ATOM 5541 C CA . GLU A 1 721 ? -7.374 -6.999 5.056 1.00 96.50 721 GLU A CA 1
ATOM 5542 C C . GLU A 1 721 ? -8.686 -6.269 5.371 1.00 96.50 721 GLU A C 1
ATOM 5544 O O . GLU A 1 721 ? -9.501 -6.053 4.476 1.00 96.50 721 GLU A O 1
ATOM 5549 N N . MET A 1 722 ? -8.856 -5.774 6.605 1.00 97.88 722 MET A N 1
ATOM 5550 C CA . MET A 1 722 ? -10.001 -4.920 6.956 1.00 97.88 722 MET A CA 1
ATOM 5551 C C . MET A 1 722 ? -10.056 -3.666 6.069 1.00 97.88 722 MET A C 1
ATOM 5553 O O . MET A 1 722 ? -11.126 -3.272 5.590 1.00 97.88 722 MET A O 1
ATOM 5557 N N . GLN A 1 723 ? -8.897 -3.057 5.796 1.00 97.12 723 GLN A N 1
ATOM 5558 C CA . GLN A 1 723 ? -8.780 -1.933 4.871 1.00 97.12 723 GLN A CA 1
ATOM 5559 C C . GLN A 1 723 ? -9.258 -2.296 3.468 1.00 97.12 723 GLN A C 1
ATOM 5561 O O . GLN A 1 723 ? -10.167 -1.641 2.976 1.00 97.12 723 GLN A O 1
ATOM 5566 N N . SER A 1 724 ? -8.699 -3.322 2.831 1.00 96.31 724 SER A N 1
ATOM 5567 C CA . SER A 1 724 ? -9.063 -3.696 1.455 1.00 96.31 724 SER A CA 1
ATOM 5568 C C . SER A 1 724 ? -10.533 -4.114 1.313 1.00 96.31 724 SER A C 1
ATOM 5570 O O . SER A 1 724 ? -11.208 -3.662 0.388 1.00 96.31 724 SER A O 1
ATOM 5572 N N . ILE A 1 725 ? -11.079 -4.877 2.264 1.00 97.19 725 ILE A N 1
ATOM 5573 C CA . ILE A 1 725 ? -12.495 -5.284 2.259 1.00 97.19 725 ILE A CA 1
ATOM 5574 C C . ILE A 1 725 ? -13.424 -4.067 2.342 1.00 97.19 725 ILE A C 1
ATOM 5576 O O . ILE A 1 725 ? -14.339 -3.909 1.530 1.00 97.19 725 ILE A O 1
ATOM 5580 N N . THR A 1 726 ? -13.198 -3.183 3.316 1.00 97.56 726 THR A N 1
ATOM 5581 C CA . THR A 1 726 ? -14.063 -2.007 3.513 1.00 97.56 726 THR A CA 1
ATOM 5582 C C . THR A 1 726 ? -13.826 -0.917 2.467 1.00 97.56 726 THR A C 1
ATOM 5584 O O . THR A 1 726 ? -14.725 -0.110 2.211 1.00 97.56 726 THR A O 1
ATOM 5587 N N . TRP A 1 727 ? -12.646 -0.894 1.846 1.00 94.44 727 TRP A N 1
ATOM 5588 C CA . TRP A 1 727 ? -12.300 -0.027 0.723 1.00 94.44 727 TRP A CA 1
ATOM 5589 C C . TRP A 1 727 ? -13.129 -0.361 -0.517 1.00 94.44 727 TRP A C 1
ATOM 5591 O O . TRP A 1 727 ? -13.750 0.533 -1.094 1.00 94.44 727 TRP A O 1
ATOM 5601 N N . GLU A 1 728 ? -13.218 -1.642 -0.882 1.00 93.44 728 GLU A N 1
ATOM 5602 C CA . GLU A 1 728 ? -14.083 -2.078 -1.985 1.00 93.44 728 GLU A CA 1
ATOM 5603 C C . GLU A 1 728 ? -15.559 -1.794 -1.681 1.00 93.44 728 GLU A C 1
ATOM 5605 O O . GLU A 1 728 ? -16.283 -1.245 -2.515 1.00 93.44 728 GLU A O 1
ATOM 5610 N N . ALA A 1 729 ? -15.981 -2.052 -0.439 1.00 95.38 729 ALA A N 1
ATOM 5611 C CA . ALA A 1 729 ? -17.345 -1.791 0.008 1.00 95.38 729 ALA A CA 1
ATOM 5612 C C . ALA A 1 729 ? -17.753 -0.321 -0.168 1.00 95.38 729 ALA A C 1
ATOM 5614 O O . ALA A 1 729 ? -18.812 -0.025 -0.721 1.00 95.38 729 ALA A O 1
ATOM 5615 N N . VAL A 1 730 ? -16.915 0.622 0.279 1.00 95.94 730 VAL A N 1
ATOM 5616 C CA . VAL A 1 730 ? -17.265 2.047 0.225 1.00 95.94 730 VAL A CA 1
ATOM 5617 C C . VAL A 1 730 ? -17.196 2.618 -1.191 1.00 95.94 730 VAL A C 1
ATOM 5619 O O . VAL A 1 730 ? -17.911 3.573 -1.495 1.00 95.94 730 VAL A O 1
ATOM 5622 N N . ARG A 1 731 ? -16.357 2.055 -2.073 1.00 92.69 731 ARG A N 1
ATOM 5623 C CA . ARG A 1 731 ? -16.335 2.419 -3.501 1.00 92.69 731 ARG A CA 1
ATOM 5624 C C . ARG A 1 731 ? -17.624 1.994 -4.195 1.00 92.69 731 ARG A C 1
ATOM 5626 O O . ARG A 1 731 ? -18.174 2.787 -4.955 1.00 92.69 731 ARG A O 1
ATOM 5633 N N . GLY A 1 732 ? -18.121 0.797 -3.882 1.00 92.69 732 GLY A N 1
ATOM 5634 C CA . GLY A 1 732 ? -19.417 0.322 -4.359 1.00 92.69 732 GLY A CA 1
ATOM 5635 C C . GLY A 1 732 ? -20.603 1.077 -3.750 1.00 92.69 732 GLY A C 1
ATOM 5636 O O . GLY A 1 732 ? -21.606 1.275 -4.428 1.00 92.69 732 GLY A O 1
ATOM 5637 N N . LEU A 1 733 ? -20.488 1.523 -2.494 1.00 94.88 733 LEU A N 1
ATOM 5638 C CA . LEU A 1 733 ? -21.523 2.299 -1.797 1.00 94.88 733 LEU A CA 1
ATOM 5639 C C . LEU A 1 733 ? -21.608 3.754 -2.294 1.00 94.88 733 LEU A C 1
ATOM 5641 O O . LEU A 1 733 ? -22.694 4.312 -2.430 1.00 94.88 733 LEU A O 1
ATOM 5645 N N . TYR A 1 734 ? -20.457 4.377 -2.560 1.00 94.88 734 TYR A N 1
ATOM 5646 C CA . TYR A 1 734 ? -20.342 5.767 -3.006 1.00 94.88 734 TYR A CA 1
ATOM 5647 C C . TYR A 1 734 ? -19.483 5.871 -4.276 1.00 94.88 734 TYR A C 1
ATOM 5649 O O . TYR A 1 734 ? -18.335 6.337 -4.203 1.00 94.88 734 TYR A O 1
ATOM 5657 N N . PRO A 1 735 ? -20.024 5.487 -5.446 1.00 89.12 735 PRO A N 1
ATOM 5658 C CA . PRO A 1 735 ? -19.340 5.694 -6.717 1.00 89.12 735 PRO A CA 1
ATOM 5659 C C . PRO A 1 735 ? -19.136 7.191 -6.995 1.00 89.12 735 PRO A C 1
ATOM 5661 O O . PRO A 1 735 ? -19.806 8.053 -6.415 1.00 89.12 735 PRO A O 1
ATOM 5664 N N . ASP A 1 736 ? -18.227 7.526 -7.911 1.00 84.25 736 ASP A N 1
ATOM 5665 C CA . ASP A 1 736 ? -17.882 8.925 -8.212 1.00 84.25 736 ASP A CA 1
ATOM 5666 C C . ASP A 1 736 ? -19.097 9.743 -8.678 1.00 84.25 736 ASP A C 1
ATOM 5668 O O . ASP A 1 736 ? -19.261 10.906 -8.298 1.00 84.25 736 ASP A O 1
ATOM 5672 N N . THR A 1 737 ? -20.013 9.121 -9.424 1.00 84.81 737 THR A N 1
ATOM 5673 C CA . THR A 1 737 ? -21.295 9.719 -9.825 1.00 84.81 737 THR A CA 1
ATOM 5674 C C . THR A 1 737 ? -22.157 10.115 -8.624 1.00 84.81 737 THR A C 1
ATOM 5676 O O . THR A 1 737 ? -22.785 11.175 -8.645 1.00 84.81 737 THR A O 1
ATOM 5679 N N . TYR A 1 738 ? -22.141 9.324 -7.546 1.00 89.62 738 TYR A N 1
ATOM 5680 C CA . TYR A 1 738 ? -22.863 9.628 -6.312 1.00 89.62 738 TYR A CA 1
ATOM 5681 C C . TYR A 1 738 ? -22.233 10.817 -5.582 1.00 89.62 738 TYR A C 1
ATOM 5683 O O . TYR A 1 7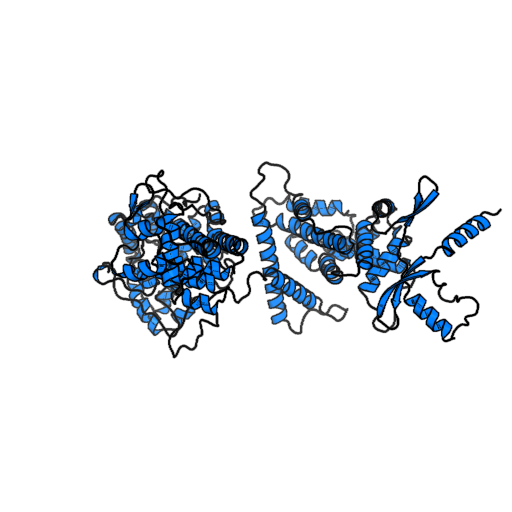38 ? -22.936 11.767 -5.235 1.00 89.62 738 TYR A O 1
ATOM 5691 N N . LYS A 1 739 ? -20.904 10.801 -5.404 1.00 86.44 739 LYS A N 1
ATOM 5692 C CA . LYS A 1 739 ? -20.148 11.850 -4.689 1.00 86.44 739 LYS A CA 1
ATOM 5693 C C . LYS A 1 739 ? -20.202 13.214 -5.378 1.00 86.44 739 LYS A C 1
ATOM 5695 O O . LYS A 1 739 ? -20.150 14.244 -4.709 1.00 86.44 739 LYS A O 1
ATOM 5700 N N . ASN A 1 740 ? -20.328 13.234 -6.703 1.00 83.38 740 ASN A N 1
ATOM 5701 C CA . ASN A 1 740 ? -20.462 14.470 -7.475 1.00 83.38 740 ASN A CA 1
ATOM 5702 C C . ASN A 1 740 ? -21.868 15.099 -7.375 1.00 83.38 740 ASN A C 1
ATOM 5704 O O . ASN A 1 740 ? -22.041 16.284 -7.671 1.00 83.38 740 ASN A O 1
ATOM 5708 N N . GLY A 1 741 ? -22.875 14.341 -6.931 1.00 86.88 741 GLY A N 1
ATOM 5709 C CA . GLY A 1 741 ? -24.225 14.842 -6.697 1.00 86.88 741 GLY A CA 1
ATOM 5710 C C . GLY A 1 741 ? -24.350 15.525 -5.336 1.00 86.88 741 GLY A C 1
ATOM 5711 O O . GLY A 1 741 ? -24.550 14.852 -4.330 1.00 86.88 741 GLY A O 1
ATOM 5712 N N . LYS A 1 742 ? -24.311 16.864 -5.285 1.00 85.50 742 LYS A N 1
ATOM 5713 C CA . LYS A 1 742 ? -24.426 17.625 -4.019 1.00 85.50 742 LYS A CA 1
ATOM 5714 C C . LYS A 1 742 ? -25.635 17.218 -3.168 1.00 85.50 742 LYS A C 1
ATOM 5716 O O . LYS A 1 742 ? -25.478 16.971 -1.981 1.00 85.50 742 LYS A O 1
ATOM 5721 N N . GLY A 1 743 ? -26.805 17.057 -3.789 1.00 90.12 743 GLY A N 1
ATOM 5722 C CA . GLY A 1 743 ? -28.012 16.612 -3.085 1.00 90.12 743 GLY A CA 1
ATOM 5723 C C . GLY A 1 743 ? -27.897 15.196 -2.505 1.00 90.12 743 GLY A C 1
ATOM 5724 O O . GLY A 1 743 ? -28.475 14.918 -1.462 1.00 90.12 743 GLY A O 1
ATOM 5725 N N . ASN A 1 744 ? -27.118 14.308 -3.130 1.00 92.06 744 ASN A N 1
ATOM 5726 C CA . ASN A 1 744 ? -26.872 12.965 -2.601 1.00 92.06 744 ASN A CA 1
ATOM 5727 C C . ASN A 1 744 ? -25.993 13.018 -1.348 1.00 92.06 744 ASN A C 1
ATOM 5729 O O . ASN A 1 744 ? -26.275 12.333 -0.368 1.00 92.06 744 ASN A O 1
ATOM 5733 N N . VAL A 1 745 ? -24.952 13.853 -1.367 1.00 91.50 745 VAL A N 1
ATOM 5734 C CA . VAL A 1 745 ? -24.074 14.078 -0.210 1.00 91.50 745 VAL A CA 1
ATOM 5735 C C . VAL A 1 745 ? -24.862 14.696 0.947 1.00 91.50 745 VAL A C 1
ATOM 5737 O O . VAL A 1 745 ? -24.816 14.170 2.056 1.00 91.50 745 VAL A O 1
ATOM 5740 N N . GLU A 1 746 ? -25.667 15.728 0.673 1.00 92.06 746 GLU A N 1
ATOM 5741 C CA . GLU A 1 746 ? -26.511 16.399 1.674 1.00 92.06 746 GLU A CA 1
ATOM 5742 C C . GLU A 1 746 ? -27.497 15.441 2.353 1.00 92.06 746 GLU A C 1
ATOM 5744 O O . GLU A 1 746 ? -27.691 15.513 3.564 1.00 92.06 746 GLU A O 1
ATOM 5749 N N . LYS A 1 747 ? -28.099 14.502 1.612 1.00 95.12 747 LYS A N 1
ATOM 5750 C CA . LYS A 1 747 ? -28.974 13.479 2.205 1.00 95.12 747 LYS A CA 1
ATOM 5751 C C . LYS A 1 747 ? -28.250 12.611 3.231 1.00 95.12 747 LYS A C 1
ATOM 5753 O O . LYS A 1 747 ? -28.806 12.345 4.293 1.00 95.12 747 LYS A O 1
ATOM 5758 N N . ILE A 1 748 ? -27.025 12.182 2.925 1.00 96.44 748 ILE A N 1
ATOM 5759 C CA . ILE A 1 748 ? -26.234 11.368 3.852 1.00 96.44 748 ILE A CA 1
ATOM 5760 C C . ILE A 1 748 ? -25.790 12.196 5.057 1.00 96.44 748 ILE A C 1
ATOM 5762 O O . ILE A 1 748 ? -25.914 11.736 6.190 1.00 96.44 748 ILE A O 1
ATOM 5766 N N . ASP A 1 749 ? -25.328 13.428 4.841 1.00 94.25 749 ASP A N 1
ATOM 5767 C CA . ASP A 1 749 ? -24.959 14.319 5.943 1.00 94.25 749 ASP A CA 1
ATOM 5768 C C . ASP A 1 749 ? -26.164 14.607 6.857 1.00 94.25 749 ASP A C 1
ATOM 5770 O O . ASP A 1 749 ? -26.020 14.584 8.078 1.00 94.25 749 ASP A O 1
ATOM 5774 N N . ASN A 1 750 ? -27.372 14.774 6.306 1.00 96.44 750 ASN A N 1
ATOM 5775 C CA . ASN A 1 750 ? -28.597 14.951 7.092 1.00 96.44 750 ASN A CA 1
ATOM 5776 C C . ASN A 1 750 ? -28.901 13.758 8.011 1.00 96.44 750 ASN A C 1
ATOM 5778 O O . ASN A 1 750 ? -29.375 13.969 9.129 1.00 96.44 750 ASN A O 1
ATOM 5782 N N . LEU A 1 751 ? -28.628 12.521 7.580 1.00 98.19 751 LEU A N 1
ATOM 5783 C CA . LEU A 1 751 ? -28.754 11.346 8.450 1.00 98.19 751 LEU A CA 1
ATOM 5784 C C . LEU A 1 751 ? -27.785 11.441 9.635 1.00 98.19 751 LEU A C 1
ATOM 5786 O O . LEU A 1 751 ? -28.187 11.237 10.781 1.00 98.19 751 LEU A O 1
ATOM 5790 N N . TRP A 1 752 ? -26.532 11.818 9.376 1.00 97.75 752 TRP A N 1
ATOM 5791 C CA . TRP A 1 752 ? -25.528 11.991 10.426 1.00 97.75 752 TRP A CA 1
ATOM 5792 C C . TRP A 1 752 ? -25.859 13.141 11.382 1.00 97.75 752 TRP A C 1
ATOM 5794 O O . TRP A 1 752 ? -25.711 12.982 12.590 1.00 97.75 752 TRP A O 1
ATOM 5804 N N . TYR A 1 753 ? -26.384 14.266 10.892 1.00 97.06 753 TYR A N 1
ATOM 5805 C CA . TYR A 1 753 ? -26.841 15.353 11.765 1.00 97.06 753 TYR A CA 1
ATOM 5806 C C . TYR A 1 753 ? -28.029 14.940 12.644 1.00 97.06 753 TYR A C 1
ATOM 5808 O O . TYR A 1 753 ? -28.054 15.273 13.828 1.00 97.06 753 TYR A O 1
ATOM 5816 N N . GLN A 1 754 ? -28.975 14.152 12.123 1.00 98.12 754 GLN A N 1
ATOM 5817 C CA . GLN A 1 754 ? -30.059 13.599 12.942 1.00 98.12 754 GLN A CA 1
ATOM 5818 C C . GLN A 1 754 ? -29.540 12.624 14.009 1.00 98.12 754 GLN A C 1
ATOM 5820 O O . GLN A 1 754 ? -30.039 12.635 15.137 1.00 98.12 754 GLN A O 1
ATOM 5825 N N . TYR A 1 755 ? -28.519 11.820 13.695 1.00 98.12 755 TYR A N 1
ATOM 5826 C CA . TYR A 1 755 ? -27.830 11.005 14.698 1.00 98.12 755 TYR A CA 1
ATOM 5827 C C . TYR A 1 755 ? -27.156 11.867 15.760 1.00 98.12 755 TYR A C 1
ATOM 5829 O O . TYR A 1 755 ? -27.383 11.646 16.950 1.00 98.12 755 TYR A O 1
ATOM 5837 N N . ARG A 1 756 ? -26.420 12.907 15.351 1.00 96.94 756 ARG A N 1
ATOM 5838 C CA . ARG A 1 756 ? -25.766 13.843 16.271 1.00 96.94 756 ARG A CA 1
ATOM 5839 C C . ARG A 1 756 ? -26.741 14.460 17.277 1.00 96.94 756 ARG A C 1
ATOM 5841 O O . ARG A 1 756 ? -26.424 14.576 18.462 1.00 96.94 756 ARG A O 1
ATOM 5848 N N . GLU A 1 757 ? -27.935 14.817 16.812 1.00 97.50 757 GLU A N 1
ATOM 5849 C CA . GLU A 1 757 ? -29.029 15.367 17.623 1.00 97.50 757 GLU A CA 1
ATOM 5850 C C . GLU A 1 757 ? -29.755 14.320 18.491 1.00 97.50 757 GLU A C 1
ATOM 5852 O O . GLU A 1 757 ? -30.612 14.681 19.295 1.00 97.50 757 GLU A O 1
ATOM 5857 N N . GLY A 1 758 ? -29.435 13.030 18.350 1.00 97.00 758 GLY A N 1
ATOM 5858 C CA . GLY A 1 758 ? -30.097 11.934 19.061 1.00 97.00 758 GLY A CA 1
ATOM 5859 C C . GLY A 1 758 ? -31.478 11.565 18.517 1.00 97.00 758 GLY A C 1
ATOM 5860 O O . GLY A 1 758 ? -32.229 10.885 19.209 1.00 97.00 758 GLY A O 1
ATOM 5861 N N . LYS A 1 759 ? -31.823 12.013 17.304 1.00 97.94 759 LYS A N 1
ATOM 5862 C CA . LYS A 1 759 ? -33.095 11.686 16.637 1.00 97.94 759 LYS A CA 1
ATOM 5863 C C . LYS A 1 759 ? -33.073 10.319 15.961 1.00 97.94 759 LYS A C 1
ATOM 5865 O O . LYS A 1 759 ? -34.124 9.706 15.829 1.00 97.94 759 LYS A O 1
ATOM 5870 N N . LEU A 1 760 ? -31.897 9.876 15.521 1.00 98.00 760 LEU A N 1
ATOM 5871 C CA . LEU A 1 760 ? -31.668 8.551 14.950 1.00 98.00 760 LEU A CA 1
ATOM 5872 C C . LEU A 1 760 ? -30.610 7.808 15.761 1.00 98.00 760 LEU A C 1
ATOM 5874 O O . LEU A 1 760 ? -29.644 8.401 16.247 1.00 98.00 760 LEU A O 1
ATOM 5878 N N . THR A 1 761 ? -30.774 6.498 15.860 1.00 97.31 761 THR A N 1
ATOM 5879 C CA . THR A 1 761 ? -29.740 5.566 16.311 1.00 97.31 761 THR A CA 1
ATOM 5880 C C . THR A 1 761 ? -28.693 5.345 15.217 1.00 97.31 761 THR A C 1
ATOM 5882 O O . THR A 1 761 ? -28.903 5.650 14.039 1.00 97.31 761 THR A O 1
ATOM 5885 N N . LEU A 1 762 ? -27.544 4.783 15.596 1.00 96.38 762 LEU A N 1
ATOM 5886 C CA . LEU A 1 762 ? -26.463 4.493 14.656 1.00 96.38 762 LEU A CA 1
ATOM 5887 C C . LEU A 1 762 ? -26.897 3.495 13.568 1.00 96.38 762 LEU A C 1
ATOM 5889 O O . LEU A 1 762 ? -26.609 3.694 12.388 1.00 96.38 762 LEU A O 1
ATOM 5893 N N . ASP A 1 763 ? -27.657 2.465 13.942 1.00 97.19 763 ASP A N 1
ATOM 5894 C CA . ASP A 1 763 ? -28.175 1.473 12.997 1.00 97.19 763 ASP A CA 1
ATOM 5895 C C . ASP A 1 763 ? -29.233 2.057 12.056 1.00 97.19 763 ASP A C 1
ATOM 5897 O O . ASP A 1 763 ? -29.279 1.697 10.878 1.00 97.19 763 ASP A O 1
ATOM 5901 N N . GLU A 1 764 ? -30.063 2.992 12.523 1.00 97.94 764 GLU A N 1
ATOM 5902 C CA . GLU A 1 764 ? -31.012 3.696 11.655 1.00 97.94 764 GLU A CA 1
ATOM 5903 C C . GLU A 1 764 ? -30.302 4.551 10.605 1.00 97.94 764 GLU A C 1
ATOM 5905 O O . GLU A 1 764 ? -30.710 4.533 9.440 1.00 97.94 764 GLU A O 1
ATOM 5910 N N . VAL A 1 765 ? -29.214 5.238 10.975 1.00 98.12 765 VAL A N 1
ATOM 5911 C CA . VAL A 1 765 ? -28.384 5.980 10.013 1.00 98.12 765 VAL A CA 1
ATOM 5912 C C . VAL A 1 765 ? -27.736 5.044 9.008 1.00 98.12 765 VAL A C 1
ATOM 5914 O O . VAL A 1 765 ? -27.884 5.252 7.805 1.00 98.12 765 VAL A O 1
ATOM 5917 N N . ARG A 1 766 ? -27.077 3.980 9.472 1.00 97.69 766 ARG A N 1
ATOM 5918 C CA . ARG A 1 766 ? -26.415 2.994 8.604 1.00 97.69 766 ARG A CA 1
ATOM 5919 C C . ARG A 1 766 ? -27.384 2.356 7.609 1.00 97.69 766 ARG A C 1
ATOM 5921 O O . ARG A 1 766 ? -27.096 2.285 6.415 1.00 97.69 766 ARG A O 1
ATOM 5928 N N . ASN A 1 767 ? -28.562 1.944 8.069 1.00 95.94 767 ASN A N 1
ATOM 5929 C CA . ASN A 1 767 ? -29.596 1.398 7.190 1.00 95.94 767 ASN A CA 1
ATOM 5930 C C . ASN A 1 767 ? -30.190 2.473 6.264 1.00 95.94 767 ASN A C 1
ATOM 5932 O O . ASN A 1 767 ? -30.498 2.182 5.109 1.00 95.94 767 ASN A O 1
ATOM 5936 N N . GLY A 1 768 ? -30.320 3.718 6.734 1.00 97.00 768 GLY A N 1
ATOM 5937 C CA . GLY A 1 768 ? -30.714 4.865 5.916 1.00 97.00 768 GLY A CA 1
ATOM 5938 C C . GLY A 1 768 ? -29.753 5.117 4.756 1.00 97.00 768 GLY A C 1
ATOM 5939 O O . GLY A 1 768 ? -30.199 5.250 3.620 1.00 97.00 768 GLY A O 1
ATOM 5940 N N . ILE A 1 769 ? -28.446 5.073 5.018 1.00 97.12 769 ILE A N 1
ATOM 5941 C CA . ILE A 1 769 ? -27.395 5.197 4.001 1.00 97.12 769 ILE A CA 1
ATOM 5942 C C . ILE A 1 769 ? -27.561 4.128 2.917 1.00 97.12 769 ILE A C 1
ATOM 5944 O O . ILE A 1 769 ? -27.544 4.444 1.728 1.00 97.12 769 ILE A O 1
ATOM 5948 N N . PHE A 1 770 ? -27.768 2.867 3.305 1.00 95.25 770 PHE A N 1
ATOM 5949 C CA . PHE A 1 770 ? -27.946 1.766 2.351 1.00 95.25 770 PHE A CA 1
ATOM 5950 C C . PHE A 1 770 ? -29.221 1.908 1.508 1.00 95.25 770 PHE A C 1
ATOM 5952 O O . PHE A 1 770 ? -29.221 1.521 0.341 1.00 95.25 770 PHE A O 1
ATOM 5959 N N . ARG A 1 771 ? -30.290 2.497 2.064 1.00 94.12 771 ARG A N 1
ATOM 5960 C CA . ARG A 1 771 ? -31.503 2.825 1.296 1.00 94.12 771 ARG A CA 1
ATOM 5961 C C . ARG A 1 771 ? -31.261 3.937 0.274 1.00 94.12 771 ARG A C 1
ATOM 5963 O O . ARG A 1 771 ? -31.743 3.819 -0.843 1.00 94.12 771 ARG A O 1
ATOM 5970 N N . GLU A 1 772 ? -30.517 4.985 0.627 1.00 94.31 772 GLU A N 1
ATOM 5971 C CA . GLU A 1 772 ? -30.233 6.101 -0.295 1.00 94.31 772 GLU A CA 1
ATOM 5972 C C . GLU A 1 772 ? -29.246 5.728 -1.414 1.00 94.31 772 GLU A C 1
ATOM 5974 O O . GLU A 1 772 ? -29.277 6.315 -2.494 1.00 94.31 772 GLU A O 1
ATOM 5979 N N . THR A 1 773 ? -28.374 4.749 -1.166 1.00 92.12 773 THR A N 1
ATOM 5980 C CA . THR A 1 773 ? -27.316 4.314 -2.100 1.00 92.12 773 THR A CA 1
ATOM 5981 C C . THR A 1 773 ? -27.686 3.083 -2.927 1.00 92.12 773 THR A C 1
ATOM 5983 O O . THR A 1 773 ? -26.975 2.755 -3.872 1.00 92.12 773 THR A O 1
ATOM 5986 N N . ASN A 1 774 ? -28.801 2.414 -2.611 1.00 89.38 774 ASN A N 1
ATOM 5987 C CA . ASN A 1 774 ? -29.178 1.102 -3.154 1.00 89.38 774 ASN A CA 1
ATOM 5988 C C . ASN A 1 774 ? -28.143 -0.009 -2.880 1.00 89.38 774 ASN A C 1
ATOM 5990 O O . ASN A 1 774 ? -28.021 -0.959 -3.653 1.00 89.38 774 ASN A O 1
ATOM 5994 N N . GLY A 1 775 ? -27.428 0.083 -1.755 1.00 90.62 775 GLY A N 1
ATOM 5995 C CA . GLY A 1 775 ? -26.455 -0.919 -1.318 1.00 90.62 775 GLY A CA 1
ATOM 5996 C C . GLY A 1 775 ? -25.086 -0.823 -1.999 1.00 90.62 775 GLY A C 1
ATOM 5997 O O . GLY A 1 775 ? -24.752 0.161 -2.649 1.00 90.62 775 GLY A O 1
ATOM 5998 N N . ILE A 1 776 ? -24.262 -1.853 -1.789 1.00 93.94 776 ILE A N 1
ATOM 5999 C CA . ILE A 1 776 ? -22.878 -1.914 -2.277 1.00 93.94 776 ILE A CA 1
ATOM 6000 C C . ILE A 1 776 ? -22.873 -2.523 -3.681 1.00 93.94 776 ILE A C 1
ATOM 6002 O O . ILE A 1 776 ? -23.262 -3.679 -3.850 1.00 93.94 776 ILE A O 1
ATOM 6006 N N . GLN A 1 777 ? -22.408 -1.764 -4.673 1.00 91.94 777 GLN A N 1
ATOM 6007 C CA . GLN A 1 777 ? -22.137 -2.307 -6.006 1.00 91.94 777 GLN A CA 1
ATOM 6008 C C . GLN A 1 777 ? -20.917 -3.249 -5.981 1.00 91.94 777 GLN A C 1
ATOM 6010 O O . GLN A 1 777 ? -19.970 -2.972 -5.238 1.00 91.94 777 GLN A O 1
ATOM 6015 N N . PRO A 1 778 ? -20.906 -4.331 -6.785 1.00 90.75 778 PRO A N 1
ATOM 6016 C CA . PRO A 1 778 ? -19.752 -5.217 -6.887 1.00 90.75 778 PRO A CA 1
ATOM 6017 C C . PRO A 1 778 ? -18.473 -4.479 -7.321 1.00 90.75 778 PRO A C 1
ATOM 6019 O O . PRO A 1 778 ? -18.552 -3.514 -8.092 1.00 90.75 778 PRO A O 1
ATOM 6022 N N . PRO A 1 779 ? -17.290 -4.916 -6.855 1.00 90.94 779 PRO A N 1
ATOM 6023 C CA . PRO A 1 779 ? -16.015 -4.365 -7.302 1.00 90.94 779 PRO A CA 1
ATOM 6024 C C . PRO A 1 779 ? -15.778 -4.604 -8.796 1.00 90.94 779 PRO A C 1
ATOM 6026 O O . PRO A 1 779 ? -16.226 -5.596 -9.354 1.00 90.94 779 PRO A O 1
ATOM 6029 N N . ALA A 1 780 ? -14.989 -3.740 -9.437 1.00 86.88 780 ALA A N 1
ATOM 6030 C CA . ALA A 1 780 ? -14.737 -3.819 -10.881 1.00 86.88 780 ALA A CA 1
ATOM 6031 C C . ALA A 1 780 ? -13.975 -5.082 -11.347 1.00 86.88 780 ALA A C 1
ATOM 6033 O O . ALA A 1 780 ? -13.911 -5.337 -12.543 1.00 86.88 780 ALA A O 1
ATOM 6034 N N . TRP A 1 781 ? -13.346 -5.827 -10.434 1.00 87.94 781 TRP A N 1
ATOM 6035 C CA . TRP A 1 781 ? -12.605 -7.065 -10.723 1.00 87.94 781 TRP A CA 1
ATOM 6036 C C . TRP A 1 781 ? -13.435 -8.344 -10.535 1.00 87.94 781 TRP A C 1
ATOM 6038 O O . TRP A 1 781 ? -12.917 -9.446 -10.761 1.00 87.94 781 TRP A O 1
ATOM 6048 N N . GLU A 1 782 ? -14.669 -8.216 -10.042 1.00 87.94 782 GLU A N 1
ATOM 6049 C CA . GLU A 1 782 ? -15.653 -9.302 -9.983 1.00 87.94 782 GLU A CA 1
ATOM 6050 C C . GLU A 1 782 ? -16.408 -9.393 -11.310 1.00 87.94 782 GLU A C 1
ATOM 6052 O O . GLU A 1 782 ? -16.567 -10.544 -11.782 1.00 87.94 782 GLU A O 1
#